Protein 8JYX (pdb70)

Secondary structure (DSSP, 8-state):
----TTEEEEE--TTS-HHHHHHHHHHHHHHH--EEEEE--TTHHHHHHHHHHTT-S-SEEEEEGGGHHHHHHTT-BPPP---HHHHTTB-HHHHHHTEETTEE-SEEEEEE--EEEEETTT-SS--SBSTTHHHHHHHHHHTT-EEE----SSHHHHHHHHTTTT-EEEEEETTEEEEEEEESSSHHHHHHHHHHHHHHHTTSS-TT--HHHHHHHHHTTSEEEEEE-GGGHHHHHHTT--EEEEPPPBBTTBPP-PEEEEEEEEEBTT-S-HHHHHHHIIIIISSHHHHHHHHHHS--SEESBHHHHHHHTT-HHHHHHHHHHHHSEEPP-STTHHHHHHHHHHHHHHHHTTSS-HHHHHHHHHHHHHT-------EEE-TT--PPPPPGGGTTSS--SSSSSTT-EES-GGGTT--TTTT-PPPPPTTS--EEEEEEEE-----SSHHHHHHH-TTGGG--EEEEEE----HHHHHHHHTSHHHHHHHHT---STTTT-EEEEEEEEEEEEE------HHHHS-EEEEEEEEEEEE-BTTB--EEEE--SB--STT-PBP--/----TTEEEEE--TTS-HHHHHHHHHHHHHHH--EEEEE--TTHHHHHHHHHHHT-S-SEEEEEGGGHHHHHHTT-BPPP---HHHHTTB-HHHHHHTEETTEE-SEEEEEE--EEEEETTT-SS--SBGGGHHHHHHHHHHTT-EEE----SSHHHHHHHHHHTT-EEEEEETTEEEEEEEESSSHHHHHHHHHHHHHHHTTSS-TT--HHHHHHHHHTTSEEEEEE-GGGHHHHHHTT--EEEEPPPBBTTBPP-PEEEEEEEEEBTT-S-HHHHHHHIIIIISSHHHHHHHHHHS--SEESBHHHHHHHTT-HHHHHHHHHHHHSEEPP--TTHHHHHHHHHHHHHHHHTTSS-HHHHHHHHHHHHH-------EE-TT--PPPPPHHHHTSS--SSSS-TT-EES-GGGTT--TTTT-PPPPPTT---EEEEEEEE-----SSHHHHHHH-TTGGGEEEEEEEE----HHHHHHHHTSHHHHHHHTT---GGGTT-EEEEEEEEEEEEEE----S-EEEEEEEEEEEE-BTTB--EEEE--SB-SSTT-PBP--

Sequence (1123 aa):
MKIEEGKLVIWINGDKGYNGLAEVGKKFEKDTGIKVTVEHPDKLEEKFPQVAATGDGPDIIFWAHDRFGGYAQSGLLAEITPAAAFQDKLYPFTWDAVRYNGKLIAYPIAVEALSLIYNKDLLPNPPKTWEEIPALDKELKAKGKSALMFNLQEPYFTWPLIAADGGYAFKYAAGKYDIKDVGVDNAGAKAGLTFLVDLIKNKHMNADTDYSIAEAAFNKGETAMTINGPWAWSNIDTSAVNYGVTVLPTFKGQPSKPFVGVLSAGINAASPNKELAKEFLENYLLTDEGLEAVNKDKPLGAVALKSYEEELAKDPRIAATMENAQKGEIMPNIPQMSAFWYAVRTAVINAASGRQTVDAALAAAQTNAARAAAMDKCWFTLDNAHYPPPSLDSMRSGHPISPASLGHLIPSLAHLDQIINAKAIEPFPATMDIHGPTIIEDFKWNVGLGGAFSRSVANYWEFDRLERYIMQPTRSYVQKCIERDEVKRWIAKNKSMMMMGRWEVYMITGIIVARGGKTWGTSQTGDFVWAVRLAKITKSGLHSDWKMETVFGKTSSFRGQKAIFMKIEEGKLVIWINGDKGYNGLAEVGKKFEKDTGIKVTVEHPDKLEEKFPQVAATGDGPDIIFWAHDRFGGYAQSGLLAEITPAAAFQDKLYPFTWDAVRYNGKLIAYPIAVEALSLIYNKDLLPNPPKTWEEIPALDKELKAKGKSALMFNLQEPYFTWPLIAADGGYAFKYAAGKYDIKDVGVDNAGAKAGLTFLVDLIKNKHMNADTDYSIAEAAFNKGETAMTINGPWAWSNIDTSAVNYGVTVLPTFKGQPSKPFVGVLSAGINAASPNKELAKEFLENYLLTDEGLEAVNKDKPLGAVALKSYEEELAKDPRIAATMENAQKGEIMPNIPQMSAFWYAVRTAVINAASGRQTVDAALAAAQTNAARAMDKCWFTLDNAHYPPPSLDSMRSGHPISPASLGHLIPSLAHLDQIINAKAIEPFPATMDIHGPTIIEDFKWNVGLGGAFSRSVANYWEFDRLERYIMQPTRSYVQKCIERDEVKRWIAKNKSMMMMGRWEVYMITGIIVARGGSQTGDFVWAVRLAKITKSGLHSDWKMETVFGKTSSFRGQKAIF

Radius of gyration: 38.54 Å; Cα contacts (8 Å, |Δi|>4): 2396; chains: 2; bounding box: 90×57×113 Å

Solvent-accessible surface area: 49174 Å² total; per-residue (Å²): 113,153,32,109,117,29,74,0,2,0,25,3,39,36,39,19,1,56,88,2,1,32,78,2,1,133,94,0,69,168,93,65,58,28,94,18,25,28,46,82,33,116,139,0,28,78,85,0,46,117,40,1,65,104,30,66,5,0,0,0,0,4,46,16,2,8,33,0,0,21,10,10,68,63,12,16,14,7,84,8,89,12,66,77,75,12,60,96,107,1,67,90,102,3,7,86,9,1,86,31,82,55,64,13,12,0,0,0,2,0,13,11,0,0,1,0,0,25,7,104,98,47,13,95,120,30,9,120,44,3,79,77,2,39,66,27,2,160,114,3,102,90,131,62,65,13,0,2,36,3,9,3,50,73,3,34,16,0,4,2,3,1,3,6,42,37,2,55,4,10,90,128,57,99,54,131,57,62,32,148,46,8,1,1,48,45,83,5,0,73,29,0,0,54,35,0,26,47,4,21,136,82,164,30,15,90,20,112,5,52,52,76,93,4,41,44,7,1,28,150,15,90,0,0,0,5,2,10,1,0,14,4,1,22,57,5,85,126,32,106,15,97,32,5,20,28,22,9,0,37,8,115,69,86,45,3,55,0,10,5,0,0,4,0,0,0,6,2,7,28,0,38,5,38,133,50,0,57,68,0,0,18,84,42,2,3,26,49,108,3,0,65,14,5,22,148,35,39,11,8,1,8,2,0,9,68,55,9,31,119,99,38,52,172,34,100,63,9,57,7,1,82,82,1,13,139,82,15,86,54,10,5,30,27,43,35,2,52,30,0,15,148,7,1,52,62,2,2,66,37,2,9,49,57,183,72,94,18,80,46,2,1,48,47,3,35,76,56,1,40,147,18,72,99,104,91,96,15,20,0,10,20,74,162,41,60,52,82,35,10,69,91,132,22,2,101,52,18,100,4,165,6,40,0,0,0,0,4,2,0,23,14,14,71,77,10,121,95,30,20,4,57,155,16,8,25,92,19,50,98,42,6,49,26,43,24,58,20,54,39,46,75,20,162,138,176,96,41,32,21,25,11,0,33,188,57,15,46,7,64,125,60,4,59,60,0,11,24,10,9,0,43,18,51,121,65,3,0,70,109,3,14,93,77,58,68,1,101,102,72,37,15,162,35,178,51,6,88,82,14,25,79,40,66,2,6,0,0,3,0,0,1,0,0,43,26,104,191,140,83,43,121,77,69,40,29,48,11,2,4,0,0,34,0,4,49,0,26,35,69,10,42,101,34,67,6,139,56,108,42,12,96,36,133,12,82,61,196,157,13,31,118,8,67,27,101,168,26,85,118,30,60,0,2,0,25,3,35,34,44,24,0,60,90,2,1,34,98,9,1,140,115,2,69,145,88,59,59,35,96,18,27,28,47,83,32,114,90,0,11,70,90,0,46,117,39,0,58,108,29,82,1,0,0,0,0,4,43,14,2,7,39,1,0,14,10,12,69,55,12,15,12,12,83,5,94,12,68,76,72,16,63,99,113,1,10,70,12,0,8,23,3,2,64,31,96,58,88,12,12,0,0,0,3,0,1,10,0,0,1,1,0,27,9,100,100,27,11,103,124,15,10,120,44,2,78,76,1,39,68,29,1,155,116,7,101,93,129,68,71,13,0,0,32,2,9,1,52,56,3,34,15,2,4,1,2,1,3,6,39,37,1,55,3,7,96,94,57,91,38,128,53,54,33,125,50,8,2,1,52,44,84,5,0,70,27,0,0,53,37,0,10,59,4,24,134,89,151,28,12,88,22,107,1,52,55,77,84,4,37,45,5,1,28,144,13,87,0,0,0,8,2,10,0,0,14,4,2,23,52,4,86,125,32,108,17,87,29,6,18,31,32,3,1,36,8,119,54,48,25,2,47,0,8,4,0,0,7,0,0,0,2,1,7,27,0,37,2,34,135,35,0,62,65,0,0,32,85,42,2,3,27,54,119,4,0,78,25,6,19,131,36,38,13,10,1,1,0,0,10,50,56,8,16,112,124,34,44,180,31,99,63,9,55,8,2,10,74,1,7,34,53,15,77,28,10,6,22,24,24,32,2,49,33,0,18,139,6,1,54,60,2,2,65,37,1,9,50,56,185,70,94,20,81,47,1,0,51,45,1,34,83,58,0,32,158,91,138,108,89,16,22,0,18,19,93,162,24,75,55,73,34,10,69,102,130,24,2,102,50,17,106,5,156,3,31,0,0,0,0,5,1,0,25,15,10,65,79,15,104,90,36,22,3,49,149,19,6,30,91,22,43,96,41,7,51,27,48,28,66,31,60,30,44,91,21,174,131,159,91,50,30,24,14,14,0,34,183,60,7,82,16,70,144,58,0,62,70,0,11,29,9,12,0,48,8,52,124,70,2,0,67,113,4,20,108,78,88,62,0,135,164,66,44,83,151,64,200,51,160,134,75,125,22,92,33,70,0,8,0,0,4,0,0,1,0,0,44,25,99,122,91,92,42,50,7,0,6,0,1,36,0,3,59,0,36,43,72,17,136,191,43,102,9,138,58,109,42,11,103,38,130,7,84,51,196,223,11,45,128,12,72,45

Foldseek 3Di:
DWFDPQEFEEEDAPLFLQVLLLVLQVVLCVVPVHHYHYDHDPPCLVVLVVCLQVLTDGQKYKDWLQSVLLCVVVPFFDFDDDDPVLVVQFDVVQQVSQAHLNTRRWAFWFKKWKWKKFFCVLPVDQAQAPVCQVVVQVVVVVVQAAAEAEALLFVLQLQLLLPQQPADQFDQDPNDTHLQDHRLQDPSNLVSLVSLLVCCVVVNYPNPGHHVNRLVCVLAPRYGIYMDMQQSVVVSVVGPTPMDTAFDHHYPNGGRARAMTTITMTGTSLRLCNVSVSCSVRVRCLDLSNQVSRCNSGNRAQTRRPVNNVVCVVPVNSVRRVVSNVSHYYRHNHSLVVQLRVLSSQLSSCCNVVVDPNNVSSVSSSVRSSPSDPPWFFKFFLAPDFFADWDPVCLQVLATDTLQGFQFKAQDSVGSVCGLCHSHRQGDPPSWDWDDFDWPDFDDVSDDCLVVQVVRAVPSVQFGTKGKIFTRDDPVSVVVVCPDPSNVVVLVPDDDPQCVQKGKMKGFGMWIKTHGVVVDDPSSSHIGTTITKIKMWIGPHDPGDIDIDTDTQWAPDVVITGRPD/DFQDPQEFEEEDAPLFQQVLLQVLQVVLCVVPVRHYHYDHDPPCLVVQLVCLQQPGHGQKYKDWLQSQQLCVVVPFFDFDDDDPVLVVQFDVVQQVSQAYPNTGRWAFWFKKWKWKKFFCVLPVPADQAPVCQVVSQVVVVVVVAAAEAEALLFCLQQQLLQPQQPADQFDQDPNHTQLLDHRLQDPSNLQSLVSVLVCVVVVNYPLPGHHVNRLVCVLVVRYGIYMDMQQSVLVSVVGPTPMDTAFDHHYPPGGRARAMTTITMTGGSLRLCNVVVCCSVRVRCLDLSSQVSRCNSGNRAQTRRPVNNVVCVPPVNSVRRVVSNVSHYYRHNHSLVVQLRVLVSQLSSCCNVVVDPNNVSSVSSSVRSSDAPWFFKFFDPPDFWADFDPVCLQVQATDTLQGFQFKAQFSVGSVCGLCHSHRQGDPPSWDKDDQDWPDFAPVVDDCLVVQVVRQVVSVQFGTKGKIFTRDDPVSVVVVCPDPSNVVVLVPDDDPQQVQKGKMKGFGMWIKGHGPVPNHIGTTITWIKIWIGNGNPGDIDIDTDTQWIPDDPTTGRPD

Nearest PDB structures (foldseek):
  8jyx-assembly1_A  TM=1.002E+00  e=0.000E+00  Escherichia coli
  5gpq-assembly1_A  TM=9.985E-01  e=1.263E-71  Escherichia coli O157:H7
  7wr3-assembly1_A  TM=9.984E-01  e=1.873E-71  Bolitoglossa
  5e24-assembly1_A  TM=9.987E-01  e=1.134E-70  Escherichia coli O157:H7
  3o3u-assembly1_N  TM=6.806E-01  e=3.680E-71  Escherichia coli

Organism: Neurospora crassa (strain ATCC 24698 / 74-OR23-1A / CBS 708.71 / DSM 1257 / FGSC 987) (NCBI:txid367110)

GO terms:
  GO:0005886 plasma membrane (C, IDA)
  GO:0022829 wide pore channel activity (F, IDA)
  GO:0005737 cytoplasm (C, EXP)
  GO:0046982 protein heterodimerization activity (F, IPI)

Structure (mmCIF, N/CA/C/O backbone):
data_8JYX
#
_entry.id   8JYX
#
_cell.length_a   81.144
_cell.length_b   91.911
_cell.length_c   105.868
_cell.angle_alpha   90.000
_cell.angle_beta   101.380
_cell.angle_gamma   90.000
#
_symmetry.space_group_name_H-M   'P 1 21 1'
#
loop_
_entity.id
_entity.type
_entity.pdbx_description
1 polymer 'Maltodextrin-binding protein,Gasdermin-like protein rcd-1-1'
2 branched alpha-D-glucopyranose-(1-4)-alpha-D-glucopyranose
3 water water
#
loop_
_atom_site.group_PDB
_atom_site.id
_atom_site.type_symbol
_atom_site.label_atom_id
_atom_site.label_alt_id
_atom_site.label_comp_id
_atom_site.label_asym_id
_atom_site.label_entity_id
_atom_site.label_seq_id
_atom_site.pdbx_PDB_ins_code
_atom_site.Cartn_x
_atom_site.Cartn_y
_atom_site.Cartn_z
_atom_site.occupancy
_atom_site.B_iso_or_equiv
_atom_site.auth_seq_id
_atom_site.auth_comp_id
_atom_site.auth_asym_id
_atom_site.auth_atom_id
_atom_site.pdbx_PDB_model_num
ATOM 1 N N . MET A 1 5 ? 15.06100 -7.85900 63.90500 1.000 89.19000 -373 MET A N 1
ATOM 2 C CA . MET A 1 5 ? 15.82500 -9.10200 63.92100 1.000 95.34000 -373 MET A CA 1
ATOM 3 C C . MET A 1 5 ? 17.32400 -8.83600 63.82400 1.000 99.92000 -373 MET A C 1
ATOM 4 O O . MET A 1 5 ? 17.77300 -8.06700 62.97300 1.000 92.12000 -373 MET A O 1
ATOM 9 N N . LYS A 1 6 ? 18.09200 -9.48100 64.69900 1.000 104.78000 -372 LYS A N 1
ATOM 10 C CA . LYS A 1 6 ? 19.53900 -9.32100 64.72500 1.000 101.19000 -372 LYS A CA 1
ATOM 11 C C . LYS A 1 6 ? 20.20700 -10.32300 63.79400 1.000 97.24000 -372 LYS A C 1
ATOM 12 O O . LYS A 1 6 ? 19.85300 -11.50500 63.77600 1.000 93.02000 -372 LYS A O 1
ATOM 18 N N . ILE A 1 7 ? 21.18100 -9.83600 63.02300 1.000 98.55000 -371 ILE A N 1
ATOM 19 C CA . ILE A 1 7 ? 21.94400 -10.70600 62.13900 1.000 89.07000 -371 ILE A CA 1
ATOM 20 C C . ILE A 1 7 ? 22.85000 -11.60700 62.96900 1.000 88.97000 -371 ILE A C 1
ATOM 21 O O . ILE A 1 7 ? 23.50300 -11.16100 63.92300 1.000 92.60000 -371 ILE A O 1
ATOM 26 N N . GLU A 1 8 ? 22.87400 -12.89200 62.62300 1.000 86.68000 -370 GLU A N 1
ATOM 27 C CA . GLU A 1 8 ? 23.62700 -13.88000 63.38000 1.000 80.17000 -370 GLU A CA 1
ATOM 28 C C . GLU A 1 8 ? 23.93400 -15.05400 62.46400 1.000 68.08000 -370 GLU A C 1
ATOM 29 O O . GLU A 1 8 ? 23.18900 -15.32800 61.51900 1.000 69.08000 -370 GLU A O 1
ATOM 35 N N . GLU A 1 9 ? 25.04200 -15.73800 62.74600 1.000 67.29000 -369 GLU A N 1
ATOM 36 C CA . GLU A 1 9 ? 25.39600 -16.92200 61.97800 1.000 68.06000 -369 GLU A CA 1
ATOM 37 C C . GLU A 1 9 ? 24.36500 -18.02000 62.20800 1.000 64.14000 -369 GLU A C 1
ATOM 38 O O . GLU A 1 9 ? 23.97800 -18.29600 63.34800 1.000 65.58000 -369 GLU A O 1
ATOM 44 N N . GLY A 1 10 ? 23.91400 -18.63900 61.11900 1.000 60.73000 -368 GLY A N 1
ATOM 45 C CA . GLY A 1 10 ? 22.89200 -19.66100 61.17900 1.000 54.44000 -368 GLY A CA 1
ATOM 46 C C . GLY A 1 10 ? 21.51000 -19.21000 60.75800 1.000 59.22000 -368 GLY A C 1
ATOM 47 O O . GLY A 1 10 ? 20.59100 -20.03600 60.73500 1.000 62.17000 -368 GLY A O 1
ATOM 48 N N . LYS A 1 11 ? 21.33200 -17.93100 60.43100 1.000 60.68000 -367 LYS A N 1
ATOM 49 C CA . LYS A 1 11 ? 20.04300 -17.40900 60.00200 1.000 53.64000 -367 LYS A CA 1
ATOM 50 C C . LYS A 1 11 ? 20.25700 -16.40000 58.88500 1.000 49.26000 -367 LYS A C 1
ATOM 51 O O . LYS A 1 11 ? 21.35800 -15.87600 58.69500 1.000 53.23000 -367 LYS A O 1
ATOM 57 N N . LEU A 1 12 ? 19.18500 -16.13200 58.14500 1.000 41.76000 -366 LEU A N 1
ATOM 58 C CA . LEU A 1 12 ? 19.19600 -15.16100 57.06000 1.000 53.41000 -366 LEU A CA 1
ATOM 59 C C . LEU A 1 12 ? 18.16200 -14.08000 57.33300 1.000 49.29000 -366 LEU A C 1
ATOM 60 O O . LEU A 1 12 ? 17.00100 -14.38500 57.62800 1.000 45.50000 -366 LEU A O 1
ATOM 65 N N . VAL A 1 13 ? 18.58900 -12.82400 57.23700 1.000 47.32000 -365 VAL A N 1
ATOM 66 C CA . VAL A 1 13 ? 17.71100 -11.66500 57.35800 1.000 42.76000 -365 VAL A CA 1
ATOM 67 C C . VAL A 1 13 ? 17.67300 -10.96500 56.00700 1.000 45.91000 -365 VAL A C 1
ATOM 68 O O . VAL A 1 13 ? 18.72300 -10.63000 55.44400 1.000 42.59000 -365 VAL A O 1
ATOM 72 N N . ILE A 1 14 ? 16.46900 -10.74500 55.48800 1.000 43.91000 -364 ILE A N 1
ATOM 73 C CA . ILE A 1 14 ? 16.27300 -10.19200 54.15400 1.000 40.30000 -364 ILE A CA 1
ATOM 74 C C . ILE A 1 14 ? 15.48400 -8.89500 54.26400 1.000 44.64000 -364 ILE A C 1
ATOM 75 O O . ILE A 1 14 ? 14.50400 -8.81400 55.01400 1.000 41.29000 -364 ILE A O 1
ATOM 80 N N . TRP A 1 15 ? 15.91900 -7.87900 53.52200 1.000 42.46000 -363 TRP A N 1
ATOM 81 C CA . TRP A 1 15 ? 15.21600 -6.60700 53.41800 1.000 42.50000 -363 TRP A CA 1
ATOM 82 C C . TRP A 1 15 ? 14.72200 -6.41800 51.99200 1.000 43.96000 -363 TRP A C 1
ATOM 83 O O . TRP A 1 15 ? 15.48600 -6.59000 51.03600 1.000 41.65000 -363 TRP A O 1
ATOM 94 N N . ILE A 1 16 ? 13.44800 -6.05900 51.85500 1.000 44.11000 -362 ILE A N 1
ATOM 95 C CA . ILE A 1 16 ? 12.82600 -5.84600 50.55200 1.000 46.98000 -362 ILE A CA 1
ATOM 96 C C . ILE A 1 16 ? 11.71200 -4.82600 50.73500 1.000 45.42000 -362 ILE A C 1
ATOM 97 O O . ILE A 1 16 ? 11.05800 -4.79000 51.78000 1.000 42.34000 -362 ILE A O 1
ATOM 102 N N . ASN A 1 17 ? 11.51000 -3.98300 49.72500 1.000 44.74000 -361 ASN A N 1
ATOM 103 C CA . ASN A 1 17 ? 10.60000 -2.85500 49.87200 1.000 49.24000 -361 ASN A CA 1
ATOM 104 C C . ASN A 1 17 ? 9.15900 -3.32800 50.03900 1.000 45.58000 -361 ASN A C 1
ATOM 105 O O . ASN A 1 17 ? 8.74200 -4.34200 49.47600 1.000 44.14000 -361 ASN A O 1
ATOM 110 N N . GLY A 1 18 ? 8.39300 -2.56200 50.81800 1.000 42.52000 -360 GLY A N 1
ATOM 111 C CA . GLY A 1 18 ? 7.05400 -2.95800 51.22100 1.000 37.36000 -360 GLY A CA 1
ATOM 112 C C . GLY A 1 18 ? 6.04900 -3.06900 50.09200 1.000 43.23000 -360 GLY A C 1
ATOM 113 O O . GLY A 1 18 ? 4.92700 -3.52700 50.33400 1.000 50.16000 -360 GLY A O 1
ATOM 114 N N . ASP A 1 19 ? 6.40700 -2.65800 48.87700 1.000 49.73000 -359 ASP A N 1
ATOM 115 C CA . ASP A 1 19 ? 5.51800 -2.79300 47.73200 1.000 50.22000 -359 ASP A CA 1
ATOM 116 C C . ASP A 1 19 ? 5.80600 -4.04000 46.90600 1.000 47.30000 -359 ASP A C 1
ATOM 117 O O . ASP A 1 19 ? 5.09600 -4.29700 45.92900 1.000 46.37000 -359 ASP A O 1
ATOM 122 N N . LYS A 1 20 ? 6.81900 -4.81700 47.27600 1.000 45.76000 -358 LYS A N 1
ATOM 123 C CA . LYS A 1 20 ? 7.13200 -6.06200 46.59400 1.000 50.21000 -358 LYS A CA 1
ATOM 124 C C . LYS A 1 20 ? 6.44800 -7.23600 47.29000 1.000 45.81000 -358 LYS A C 1
ATOM 125 O O . LYS A 1 20 ? 5.86700 -7.10600 48.36900 1.000 48.08000 -358 LYS A O 1
ATOM 131 N N . GLY A 1 21 ? 6.53100 -8.40200 46.65700 1.000 50.46000 -357 GLY A N 1
ATOM 132 C CA . GLY A 1 21 ? 5.92700 -9.59900 47.20800 1.000 49.92000 -357 GLY A CA 1
ATOM 133 C C . GLY A 1 21 ? 6.73300 -10.22400 48.32700 1.000 50.26000 -357 GLY A C 1
ATOM 134 O O . GLY A 1 21 ? 7.30800 -11.30200 48.15300 1.000 48.43000 -357 GLY A O 1
ATOM 135 N N . TYR A 1 22 ? 6.77700 -9.56500 49.48900 1.000 45.40000 -356 TYR A N 1
ATOM 136 C CA . TYR A 1 22 ? 7.57800 -10.08300 50.59100 1.000 43.93000 -356 TYR A CA 1
ATOM 137 C C . TYR A 1 22 ? 6.95600 -11.31400 51.24000 1.000 45.01000 -356 TYR A C 1
ATOM 138 O O . TYR A 1 22 ? 7.68000 -12.10200 51.85500 1.000 42.88000 -356 TYR A O 1
ATOM 147 N N . ASN A 1 23 ? 5.63900 -11.50100 51.11900 1.000 45.78000 -355 ASN A N 1
ATOM 148 C CA . ASN A 1 23 ? 5.02600 -12.72200 51.63300 1.000 51.80000 -355 ASN A CA 1
ATOM 149 C C . ASN A 1 23 ? 5.41200 -13.92900 50.78700 1.000 48.93000 -355 ASN A C 1
ATOM 150 O O . ASN A 1 23 ? 5.74400 -14.99200 51.32600 1.000 55.33000 -355 ASN A O 1
ATOM 155 N N . GLY A 1 24 ? 5.37300 -13.78700 49.46000 1.000 50.64000 -354 GLY A N 1
ATOM 156 C CA . GLY A 1 24 ? 5.82600 -14.86800 48.60000 1.000 50.19000 -354 GLY A CA 1
ATOM 157 C C . GLY A 1 24 ? 7.30100 -15.16700 48.78200 1.000 48.85000 -354 GLY A C 1
ATOM 158 O O . GLY A 1 24 ? 7.72100 -16.32600 48.73200 1.000 53.17000 -354 GLY A O 1
ATOM 159 N N . LEU A 1 25 ? 8.10800 -14.12500 48.99500 1.000 46.43000 -353 LEU A N 1
ATOM 160 C CA . LEU A 1 25 ? 9.51400 -14.33500 49.32200 1.000 47.54000 -353 LEU A CA 1
ATOM 161 C C . LEU A 1 25 ? 9.66000 -15.07100 50.64800 1.000 47.79000 -353 LEU A C 1
ATOM 162 O O . LEU A 1 25 ? 10.54500 -15.92100 50.80100 1.000 44.24000 -353 LEU A O 1
ATOM 167 N N . ALA A 1 26 ? 8.79200 -14.76100 51.61700 1.000 43.80000 -352 ALA A N 1
ATOM 168 C CA . ALA A 1 26 ? 8.83300 -15.45400 52.90000 1.000 44.89000 -352 ALA A CA 1
ATOM 169 C C . ALA A 1 26 ? 8.46300 -16.92300 52.75700 1.000 47.08000 -352 ALA A C 1
ATOM 170 O O . ALA A 1 26 ? 8.97700 -17.76500 53.50300 1.000 43.58000 -352 ALA A O 1
ATOM 172 N N . GLU A 1 27 ? 7.57400 -17.25100 51.81500 1.000 46.94000 -351 GLU A N 1
ATOM 173 C CA . GLU A 1 27 ? 7.26300 -18.65300 51.55500 1.000 49.96000 -351 GLU A CA 1
ATOM 174 C C . GLU A 1 27 ? 8.47600 -19.38800 51.00000 1.000 51.20000 -351 GLU A C 1
ATOM 175 O O . GLU A 1 27 ? 8.73700 -20.53800 51.37500 1.000 55.46000 -351 GLU A O 1
ATOM 181 N N . VAL A 1 28 ? 9.22400 -18.74200 50.10300 1.000 47.45000 -350 VAL A N 1
ATOM 182 C CA . VAL A 1 28 ? 10.47700 -19.31800 49.62500 1.000 42.92000 -350 VAL A CA 1
ATOM 183 C C . VAL A 1 28 ? 11.44800 -19.49800 50.78500 1.000 45.62000 -350 VAL A C 1
ATOM 184 O O . VAL A 1 28 ? 12.18800 -20.48800 50.84900 1.000 50.61000 -350 VAL A O 1
ATOM 188 N N . GLY A 1 29 ? 11.45300 -18.55000 51.72500 1.000 41.67000 -349 GLY A N 1
ATOM 189 C CA . GLY A 1 29 ? 12.27700 -18.69900 52.91000 1.000 44.77000 -349 GLY A CA 1
ATOM 190 C C . GLY A 1 29 ? 11.83400 -19.83800 53.80600 1.000 46.57000 -349 GLY A C 1
ATOM 191 O O . GLY A 1 29 ? 12.66400 -20.46900 54.46700 1.000 43.51000 -349 GLY A O 1
ATOM 192 N N . LYS A 1 30 ? 10.52900 -20.11700 53.84500 1.000 41.14000 -348 LYS A N 1
ATOM 193 C CA . LYS A 1 30 ? 10.04000 -21.24500 54.63100 1.000 44.41000 -348 LYS A CA 1
ATOM 194 C C . LYS A 1 30 ? 10.49600 -22.57000 54.03400 1.000 46.94000 -348 LYS A C 1
ATOM 195 O O . LYS A 1 30 ? 10.89400 -23.48200 54.76700 1.000 51.52000 -348 LYS A O 1
ATOM 201 N N . LYS A 1 31 ? 10.44800 -22.69400 52.70500 1.000 45.60000 -347 LYS A N 1
ATOM 202 C CA . LYS A 1 31 ? 10.92600 -23.91100 52.05700 1.000 48.37000 -347 LYS A CA 1
ATOM 203 C C . LYS A 1 31 ? 12.42400 -24.08900 52.26500 1.000 49.71000 -347 LYS A C 1
ATOM 204 O O . LYS A 1 31 ? 12.90100 -25.21100 52.47200 1.000 56.06000 -347 LYS A O 1
ATOM 210 N N . PHE A 1 32 ? 13.18000 -22.99100 52.21000 1.000 47.30000 -346 PHE A N 1
ATOM 211 C CA . PHE A 1 32 ? 14.60500 -23.05300 52.51900 1.000 46.49000 -346 PHE A CA 1
ATOM 212 C C . PHE A 1 32 ? 14.83000 -23.51400 53.95400 1.000 51.35000 -346 PHE A C 1
ATOM 213 O O . PHE A 1 32 ? 15.76900 -24.26900 54.23400 1.000 44.18000 -346 PHE A O 1
ATOM 221 N N . GLU A 1 33 ? 13.96800 -23.07700 54.87600 1.000 45.93000 -345 GLU A N 1
ATOM 222 C CA . GLU A 1 33 ? 14.08800 -23.51000 56.26400 1.000 48.41000 -345 GLU A CA 1
ATOM 223 C C . GLU A 1 33 ? 13.72800 -24.98300 56.41700 1.000 53.43000 -345 GLU A C 1
ATOM 224 O O . GLU A 1 33 ? 14.35300 -25.70100 57.20500 1.000 49.43000 -345 GLU A O 1
ATOM 230 N N . LYS A 1 34 ? 12.72400 -25.45300 55.67200 1.000 51.20000 -344 LYS A N 1
ATOM 231 C CA . LYS A 1 34 ? 12.32400 -26.85200 55.78200 1.000 50.52000 -344 LYS A CA 1
ATOM 232 C C . LYS A 1 34 ? 13.44400 -27.78200 55.33500 1.000 49.61000 -344 LYS A C 1
ATOM 233 O O . LYS A 1 34 ? 13.69500 -28.81300 55.96900 1.000 50.90000 -344 LYS A O 1
ATOM 239 N N . ASP A 1 35 ? 14.14200 -27.42600 54.25500 1.000 49.40000 -343 ASP A N 1
ATOM 240 C CA . ASP A 1 35 ? 15.19500 -28.29100 53.73500 1.000 47.25000 -343 ASP A CA 1
ATOM 241 C C . ASP A 1 35 ? 16.46200 -28.22200 54.58000 1.000 47.97000 -343 ASP A C 1
ATOM 242 O O . ASP A 1 35 ? 17.13800 -29.23900 54.77000 1.000 58.73000 -343 ASP A O 1
ATOM 247 N N . THR A 1 36 ? 16.80200 -27.03800 55.09500 1.000 51.01000 -342 THR A N 1
ATOM 248 C CA . THR A 1 36 ? 18.09200 -26.82300 55.73700 1.000 50.26000 -342 THR A CA 1
ATOM 249 C C . THR A 1 36 ? 18.01600 -26.52000 57.22600 1.000 48.88000 -342 THR A C 1
ATOM 250 O O . THR A 1 36 ? 19.02600 -26.67900 57.91800 1.000 49.93000 -342 THR A O 1
ATOM 254 N N . GLY A 1 37 ? 16.86500 -26.08800 57.73500 1.000 44.46000 -341 GLY A N 1
ATOM 255 C CA . GLY A 1 37 ? 16.77600 -25.64300 59.11000 1.000 46.18000 -341 GLY A CA 1
ATOM 256 C C . GLY A 1 37 ? 17.18500 -24.20500 59.34000 1.000 52.18000 -341 GLY A C 1
ATOM 257 O O . GLY A 1 37 ? 17.10000 -23.72900 60.48000 1.000 50.73000 -341 GLY A O 1
ATOM 258 N N . ILE A 1 38 ? 17.62500 -23.49900 58.30300 1.000 47.91000 -340 ILE A N 1
ATOM 259 C CA . ILE A 1 38 ? 18.05100 -22.11100 58.43600 1.000 46.97000 -340 ILE A CA 1
ATOM 260 C C . ILE A 1 38 ? 16.82100 -21.21400 58.38300 1.000 42.86000 -340 ILE A C 1
ATOM 261 O O . ILE A 1 38 ? 16.12200 -21.16100 57.36500 1.000 48.62000 -340 ILE A O 1
ATOM 266 N N . LYS A 1 39 ? 16.55500 -20.50700 59.47700 1.000 42.75000 -339 LYS A N 1
ATOM 267 C CA . LYS A 1 39 ? 15.41500 -19.60300 59.52300 1.000 49.78000 -339 LYS A CA 1
ATOM 268 C C . LYS A 1 39 ? 15.66000 -18.39600 58.62500 1.000 42.49000 -339 LYS A C 1
ATOM 269 O O . LYS A 1 39 ? 16.75100 -17.82000 58.61400 1.000 48.63000 -339 LYS A O 1
ATOM 275 N N . VAL A 1 40 ? 14.63700 -18.01800 57.86300 1.000 40.14000 -338 VAL A N 1
ATOM 276 C CA . VAL A 1 40 ? 14.71000 -16.89000 56.94000 1.000 50.86000 -338 VAL A CA 1
ATOM 277 C C . VAL A 1 40 ? 13.68100 -15.85600 57.37500 1.000 49.65000 -338 VAL A C 1
ATOM 278 O O . VAL A 1 40 ? 12.47300 -16.11900 57.33300 1.000 50.82000 -338 VAL A O 1
ATOM 282 N N . THR A 1 41 ? 14.15700 -14.68300 57.78300 1.000 49.27000 -337 THR A N 1
ATOM 283 C CA . THR A 1 41 ? 13.30300 -13.60100 58.25900 1.000 47.16000 -337 THR A CA 1
ATOM 284 C C . THR A 1 41 ? 13.26000 -12.49700 57.20900 1.000 49.06000 -337 THR A C 1
ATOM 285 O O . THR A 1 41 ? 14.28500 -11.86800 56.92200 1.000 47.75000 -337 THR A O 1
ATOM 289 N N . VAL A 1 42 ? 12.07700 -12.26100 56.64600 1.000 43.36000 -336 VAL A N 1
ATOM 290 C CA . VAL A 1 42 ? 11.86900 -11.22400 55.64200 1.000 46.36000 -336 VAL A CA 1
ATOM 291 C C . VAL A 1 42 ? 11.26500 -10.00300 56.32000 1.000 52.51000 -336 VAL A C 1
ATOM 292 O O . VAL A 1 42 ? 10.30400 -10.12100 57.09200 1.000 51.24000 -336 VAL A O 1
ATOM 296 N N . GLU A 1 43 ? 11.82600 -8.82800 56.03700 1.000 40.01000 -335 GLU A N 1
ATOM 297 C CA . GLU A 1 43 ? 11.36000 -7.57900 56.62000 1.000 49.70000 -335 GLU A CA 1
ATOM 298 C C . GLU A 1 43 ? 11.26700 -6.51900 55.53300 1.000 47.93000 -335 GLU A C 1
ATOM 299 O O . GLU A 1 43 ? 12.00500 -6.55600 54.54500 1.000 47.08000 -335 GLU A O 1
ATOM 305 N N . HIS A 1 44 ? 10.34900 -5.57200 55.72200 1.000 43.89000 -334 HIS A N 1
ATOM 306 C CA . HIS A 1 44 ? 10.13700 -4.47100 54.78100 1.000 47.46000 -334 HIS A CA 1
ATOM 307 C C . HIS A 1 44 ? 10.13400 -3.14600 55.53400 1.000 41.59000 -334 HIS A C 1
ATOM 308 O O . HIS A 1 44 ? 9.09900 -2.47900 55.64700 1.000 43.99000 -334 HIS A O 1
ATOM 315 N N . PRO A 1 45 ? 11.28700 -2.72400 56.04900 1.000 45.81000 -333 PRO A N 1
ATOM 316 C CA . PRO A 1 45 ? 11.32700 -1.47900 56.81900 1.000 48.34000 -333 PRO A CA 1
ATOM 317 C C . PRO A 1 45 ? 11.21700 -0.26300 55.91500 1.000 50.36000 -333 PRO A C 1
ATOM 318 O O . PRO A 1 45 ? 11.58600 -0.29700 54.73800 1.000 52.95000 -333 PRO A O 1
ATOM 322 N N . ASP A 1 46 ? 10.68700 0.81900 56.48100 1.000 58.48000 -332 ASP A N 1
ATOM 323 C CA . ASP A 1 46 ? 10.60600 2.07500 55.74900 1.000 49.03000 -332 ASP A CA 1
ATOM 324 C C . ASP A 1 46 ? 12.00200 2.59500 55.43900 1.000 51.86000 -332 ASP A C 1
ATOM 325 O O . ASP A 1 46 ? 12.91400 2.50000 56.26500 1.000 55.45000 -332 ASP A O 1
ATOM 330 N N . LYS A 1 47 ? 12.16500 3.14400 54.23400 1.000 48.07000 -331 LYS A N 1
ATOM 331 C CA . LYS A 1 47 ? 13.41700 3.77600 53.81300 1.000 49.74000 -331 LYS A CA 1
ATOM 332 C C . LYS A 1 47 ? 14.60600 2.82800 53.95800 1.000 50.36000 -331 LYS A C 1
ATOM 333 O O . LYS A 1 47 ? 15.66700 3.20900 54.45600 1.000 50.52000 -331 LYS A O 1
ATOM 339 N N . LEU A 1 48 ? 14.43300 1.57800 53.52000 1.000 47.74000 -330 LEU A N 1
ATOM 340 C CA . LEU A 1 48 ? 15.50600 0.60300 53.68500 1.000 47.06000 -330 LEU A CA 1
ATOM 341 C C . LEU A 1 48 ? 16.72400 0.95600 52.84100 1.000 48.48000 -330 LEU A C 1
ATOM 342 O O . LEU A 1 48 ? 17.85400 0.63900 53.22900 1.000 48.18000 -330 LEU A O 1
ATOM 347 N N . GLU A 1 49 ? 16.51900 1.60800 51.69200 1.000 42.84000 -329 GLU A N 1
ATOM 348 C CA . GLU A 1 49 ? 17.64500 2.00200 50.85400 1.000 46.31000 -329 GLU A CA 1
ATOM 349 C C . GLU A 1 49 ? 18.50300 3.07600 51.51200 1.000 56.12000 -329 GLU A C 1
ATOM 350 O O . GLU A 1 49 ? 19.67700 3.22000 51.15200 1.000 52.69000 -329 GLU A O 1
ATOM 356 N N . GLU A 1 50 ? 17.94800 3.83100 52.46100 1.000 53.70000 -328 GLU A N 1
ATOM 357 C CA . GLU A 1 50 ? 18.72900 4.78800 53.23300 1.000 55.88000 -328 GLU A CA 1
ATOM 358 C C . GLU A 1 50 ? 19.26400 4.19100 54.52600 1.000 54.87000 -328 GLU A C 1
ATOM 359 O O . GLU A 1 50 ? 20.36700 4.54700 54.95700 1.000 54.73000 -328 GLU A O 1
ATOM 365 N N . LYS A 1 51 ? 18.50700 3.28700 55.15300 1.000 54.33000 -327 LYS A N 1
ATOM 366 C CA . LYS A 1 51 ? 18.96000 2.67500 56.39700 1.000 53.11000 -327 LYS A CA 1
ATOM 367 C C . LYS A 1 51 ? 20.12100 1.71800 56.16800 1.000 57.32000 -327 LYS A C 1
ATOM 368 O O . LYS A 1 51 ? 20.99300 1.59300 57.03500 1.000 58.56000 -327 LYS A O 1
ATOM 374 N N . PHE A 1 52 ? 20.14700 1.03800 55.02000 1.000 51.71000 -326 PHE A N 1
ATOM 375 C CA . PHE A 1 52 ? 21.13100 -0.02400 54.80600 1.000 55.40000 -326 PHE A CA 1
ATOM 376 C C . PHE A 1 52 ? 22.57300 0.44900 54.94000 1.000 53.10000 -326 PHE A C 1
ATOM 377 O O . PHE A 1 52 ? 23.33700 -0.19800 55.67700 1.000 56.98000 -326 PHE A O 1
ATOM 385 N N . PRO A 1 53 ? 23.02000 1.52500 54.28000 1.000 54.79000 -325 PRO A N 1
ATOM 386 C CA . PRO A 1 53 ? 24.43200 1.91800 54.43500 1.000 59.57000 -325 PRO A CA 1
ATOM 387 C C . PRO A 1 53 ? 24.81900 2.24300 55.86700 1.000 67.58000 -325 PRO A C 1
ATOM 388 O O . PRO A 1 53 ? 25.97100 2.01200 56.25600 1.000 73.43000 -325 PRO A O 1
ATOM 392 N N . GLN A 1 54 ? 23.88800 2.76200 56.66900 1.000 60.90000 -324 GLN A N 1
ATOM 393 C CA . GLN A 1 54 ? 24.19900 3.06000 58.06300 1.000 62.36000 -324 GLN A CA 1
ATOM 394 C C . GLN A 1 54 ? 24.34800 1.78000 58.87600 1.000 70.08000 -324 GLN A C 1
ATOM 395 O O . GLN A 1 54 ? 25.35100 1.58800 59.57300 1.000 79.65000 -324 GLN A O 1
ATOM 401 N N . VAL A 1 55 ? 23.35800 0.88700 58.79400 1.000 67.67000 -323 VAL A N 1
ATOM 402 C CA . VAL A 1 55 ? 23.38600 -0.32500 59.60600 1.000 64.11000 -323 VAL A CA 1
ATOM 403 C C . VAL A 1 55 ? 24.41900 -1.31700 59.08300 1.000 66.29000 -323 VAL A C 1
ATOM 404 O O . VAL A 1 55 ? 24.95000 -2.13000 59.85000 1.000 74.02000 -323 VAL A O 1
ATOM 408 N N . ALA A 1 56 ? 24.72400 -1.27800 57.78200 1.000 61.93000 -322 ALA A N 1
ATOM 409 C CA . ALA A 1 56 ? 25.76000 -2.16100 57.25600 1.000 62.75000 -322 ALA A CA 1
ATOM 410 C C . ALA A 1 56 ? 27.14800 -1.70700 57.68500 1.000 69.56000 -322 ALA A C 1
ATOM 411 O O . ALA A 1 56 ? 28.04700 -2.54000 57.84800 1.000 73.26000 -322 ALA A O 1
ATOM 413 N N . ALA A 1 57 ? 27.34400 -0.39900 57.86900 1.000 70.91000 -321 ALA A N 1
ATOM 414 C CA . ALA A 1 57 ? 28.60700 0.08500 58.41500 1.000 75.55000 -321 ALA A CA 1
ATOM 415 C C . ALA A 1 57 ? 28.80000 -0.39200 59.85000 1.000 76.97000 -321 ALA A C 1
ATOM 416 O O . ALA A 1 57 ? 29.89400 -0.82900 60.22400 1.000 77.03000 -321 ALA A O 1
ATOM 418 N N . THR A 1 58 ? 27.74400 -0.32800 60.66400 1.000 75.39000 -320 THR A N 1
ATOM 419 C CA . THR A 1 58 ? 27.79400 -0.83400 62.03000 1.000 77.67000 -320 THR A CA 1
ATOM 420 C C . THR A 1 58 ? 27.75600 -2.35400 62.09800 1.000 82.42000 -320 THR A C 1
ATOM 421 O O . THR A 1 58 ? 27.79800 -2.90600 63.20400 1.000 81.96000 -320 THR A O 1
ATOM 425 N N . GLY A 1 59 ? 27.67500 -3.03800 60.95900 1.000 77.73000 -319 GLY A N 1
ATOM 426 C CA . GLY A 1 59 ? 27.62900 -4.48700 60.95400 1.000 71.55000 -319 GLY A CA 1
ATOM 427 C C . GLY A 1 59 ? 26.35700 -5.07100 61.52100 1.000 75.47000 -319 GLY A C 1
ATOM 428 O O . GLY A 1 59 ? 26.37000 -6.20300 62.01400 1.000 85.60000 -319 GLY A O 1
ATOM 429 N N . ASP A 1 60 ? 25.25400 -4.33000 61.46600 1.000 76.00000 -318 ASP A N 1
ATOM 430 C CA . ASP A 1 60 ? 23.98200 -4.75800 62.03800 1.000 78.36000 -318 ASP A CA 1
ATOM 431 C C . ASP A 1 60 ? 22.85100 -4.52200 61.04500 1.000 71.95000 -318 ASP A C 1
ATOM 432 O O . ASP A 1 60 ? 21.83700 -3.89100 61.34900 1.000 82.68000 -318 ASP A O 1
ATOM 437 N N . GLY A 1 61 ? 23.02100 -5.03200 59.82900 1.000 56.70000 -317 GLY A N 1
ATOM 438 C CA . GLY A 1 61 ? 22.00400 -4.92300 58.81200 1.000 55.77000 -317 GLY A CA 1
ATOM 439 C C . GLY A 1 61 ? 21.50800 -6.28100 58.35900 1.000 54.59000 -317 GLY A C 1
ATOM 440 O O . GLY A 1 61 ? 21.70700 -7.29700 59.03200 1.000 62.52000 -317 GLY A O 1
ATOM 441 N N . PRO A 1 62 ? 20.84900 -6.32500 57.20600 1.000 55.64000 -316 PRO A N 1
ATOM 442 C CA . PRO A 1 62 ? 20.35000 -7.59900 56.68600 1.000 38.09000 -316 PRO A CA 1
ATOM 443 C C . PRO A 1 62 ? 21.44400 -8.38200 55.97600 1.000 49.97000 -316 PRO A C 1
ATOM 444 O O . PRO A 1 62 ? 22.44200 -7.83200 55.50900 1.000 45.69000 -316 PRO A O 1
ATOM 448 N N . ASP A 1 63 ? 21.23200 -9.69800 55.90600 1.000 45.86000 -315 ASP A N 1
ATOM 449 C CA . ASP A 1 63 ? 22.12000 -10.54800 55.12100 1.000 44.08000 -315 ASP A CA 1
ATOM 450 C C . ASP A 1 63 ? 21.94600 -10.29000 53.63000 1.000 45.49000 -315 ASP A C 1
ATOM 451 O O . ASP A 1 63 ? 22.92700 -10.26600 52.87700 1.000 44.27000 -315 ASP A O 1
ATOM 456 N N . ILE A 1 64 ? 20.70400 -10.10200 53.18800 1.000 39.90000 -314 ILE A N 1
ATOM 457 C CA . ILE A 1 64 ? 20.37500 -9.86300 51.78900 1.000 44.45000 -314 ILE A CA 1
ATOM 458 C C . ILE A 1 64 ? 19.47700 -8.63700 51.71900 1.000 41.75000 -314 ILE A C 1
ATOM 459 O O . ILE A 1 64 ? 18.53600 -8.50800 52.51000 1.000 42.56000 -314 ILE A O 1
ATOM 464 N N . ILE A 1 65 ? 19.76400 -7.73700 50.78100 1.000 44.39000 -313 ILE A N 1
ATOM 465 C CA . ILE A 1 65 ? 18.96300 -6.53500 50.57800 1.000 36.81000 -313 ILE A CA 1
ATOM 466 C C . ILE A 1 65 ? 18.46800 -6.51500 49.13900 1.000 40.30000 -313 ILE A C 1
ATOM 467 O O . ILE A 1 65 ? 19.26000 -6.65100 48.19800 1.000 41.94000 -313 ILE A O 1
ATOM 472 N N . PHE A 1 66 ? 17.15800 -6.35500 48.97400 1.000 40.85000 -312 PHE A N 1
ATOM 473 C CA . PHE A 1 66 ? 16.53000 -6.24100 47.66600 1.000 38.56000 -312 PHE A CA 1
ATOM 474 C C . PHE A 1 66 ? 16.25700 -4.77500 47.36000 1.000 45.03000 -312 PHE A C 1
ATOM 475 O O . PHE A 1 66 ? 15.75300 -4.04000 48.21700 1.000 43.48000 -312 PHE A O 1
ATOM 483 N N . TRP A 1 67 ? 16.58400 -4.35800 46.14100 1.000 45.98000 -311 TRP A N 1
ATOM 484 C CA . TRP A 1 67 ? 16.29000 -3.01100 45.67000 1.000 40.40000 -311 TRP A CA 1
ATOM 485 C C . TRP A 1 67 ? 16.60500 -2.95800 44.18400 1.000 41.07000 -311 TRP A C 1
ATOM 486 O O . TRP A 1 67 ? 17.24500 -3.85700 43.63300 1.000 36.35000 -311 TRP A O 1
ATOM 497 N N . ALA A 1 68 ? 16.13800 -1.89200 43.53700 1.000 43.30000 -310 ALA A N 1
ATOM 498 C CA . ALA A 1 68 ? 16.55800 -1.62000 42.17200 1.000 40.24000 -310 ALA A CA 1
ATOM 499 C C . ALA A 1 68 ? 18.06800 -1.41100 42.13100 1.000 40.24000 -310 ALA A C 1
ATOM 500 O O . ALA A 1 68 ? 18.68500 -0.97800 43.10800 1.000 35.30000 -310 ALA A O 1
ATOM 502 N N . HIS A 1 69 ? 18.66300 -1.72800 40.97900 1.000 38.32000 -309 HIS A N 1
ATOM 503 C CA . HIS A 1 69 ? 20.11700 -1.79400 40.87200 1.000 41.46000 -309 HIS A CA 1
ATOM 504 C C . HIS A 1 69 ? 20.80100 -0.44000 41.03800 1.000 45.49000 -309 HIS A C 1
ATOM 505 O O . HIS A 1 69 ? 22.00900 -0.40700 41.29700 1.000 48.60000 -309 HIS A O 1
ATOM 512 N N . ASP A 1 70 ? 20.07000 0.67000 40.89200 1.000 37.26000 -308 ASP A N 1
ATOM 513 C CA . ASP A 1 70 ? 20.71600 1.98200 40.88000 1.000 43.90000 -308 ASP A CA 1
ATOM 514 C C . ASP A 1 70 ? 21.43700 2.27800 42.18900 1.000 42.74000 -308 ASP A C 1
ATOM 515 O O . ASP A 1 70 ? 22.47000 2.95700 42.18600 1.000 44.31000 -308 ASP A O 1
ATOM 520 N N . ARG A 1 71 ? 20.92300 1.77400 43.31100 1.000 45.07000 -307 ARG A N 1
ATOM 521 C CA . ARG A 1 71 ? 21.52900 2.04300 44.60900 1.000 46.90000 -307 ARG A CA 1
ATOM 522 C C . ARG A 1 71 ? 22.76600 1.19700 44.88100 1.000 43.32000 -307 ARG A C 1
ATOM 523 O O . ARG A 1 71 ? 23.59700 1.58900 45.70800 1.000 47.00000 -307 ARG A O 1
ATOM 531 N N . PHE A 1 72 ? 22.91300 0.05500 44.20700 1.000 41.84000 -306 PHE A N 1
ATOM 532 C CA . PHE A 1 72 ? 23.93100 -0.91000 44.61000 1.000 48.26000 -306 PHE A CA 1
ATOM 533 C C . PHE A 1 72 ? 25.33900 -0.44800 44.26000 1.000 45.83000 -306 PHE A C 1
ATOM 534 O O . PHE A 1 72 ? 26.29900 -0.84200 44.93200 1.000 47.00000 -306 PHE A O 1
ATOM 542 N N . GLY A 1 73 ? 25.49100 0.37500 43.22200 1.000 41.72000 -305 GLY A N 1
ATOM 543 C CA . GLY A 1 73 ? 26.80700 0.91200 42.91800 1.000 39.60000 -305 GLY A CA 1
ATOM 544 C C . GLY A 1 73 ? 27.34100 1.79800 44.02700 1.000 49.05000 -305 GLY A C 1
ATOM 545 O O . GLY A 1 73 ? 28.53300 1.76800 44.34000 1.000 45.00000 -305 GLY A O 1
ATOM 546 N N . GLY A 1 74 ? 26.46400 2.59700 44.63800 1.000 50.61000 -304 GLY A N 1
ATOM 547 C CA . GLY A 1 74 ? 26.87200 3.37300 45.79800 1.000 43.85000 -304 GLY A CA 1
ATOM 548 C C . GLY A 1 74 ? 27.22300 2.49400 46.98200 1.000 48.38000 -304 GLY A C 1
ATOM 549 O O . GLY A 1 74 ? 28.14100 2.80400 47.74700 1.000 44.69000 -304 GLY A O 1
ATOM 550 N N . TYR A 1 75 ? 26.49800 1.38300 47.15000 1.000 46.64000 -303 TYR A N 1
ATOM 551 C CA . TYR A 1 75 ? 26.85200 0.41600 48.18400 1.000 46.01000 -303 TYR A CA 1
ATOM 552 C C . TYR A 1 75 ? 28.19100 -0.24200 47.87900 1.000 47.88000 -303 TYR A C 1
ATOM 553 O O . TYR A 1 75 ? 29.00300 -0.46500 48.78500 1.000 51.64000 -303 TYR A O 1
ATOM 562 N N . ALA A 1 76 ? 28.43500 -0.56600 46.60700 1.000 42.61000 -302 ALA A N 1
ATOM 563 C CA . ALA A 1 76 ? 29.69300 -1.19700 46.22700 1.000 44.96000 -302 ALA A CA 1
ATOM 564 C C . ALA A 1 76 ? 30.86900 -0.24700 46.41400 1.000 53.07000 -302 ALA A C 1
ATOM 565 O O . ALA A 1 76 ? 31.96300 -0.67500 46.80200 1.000 50.04000 -302 ALA A O 1
ATOM 567 N N . GLN A 1 77 ? 30.66400 1.04600 46.14100 1.000 50.42000 -301 GLN A N 1
ATOM 568 C CA . GLN A 1 77 ? 31.71700 2.03400 46.36000 1.000 51.66000 -301 GLN A CA 1
ATOM 569 C C . GLN A 1 77 ? 32.15600 2.05700 47.81800 1.000 54.01000 -301 GLN A C 1
ATOM 570 O O . GLN A 1 77 ? 33.35500 2.13000 48.11400 1.000 61.93000 -301 GLN A O 1
ATOM 576 N N . SER A 1 78 ? 31.20000 1.99400 48.74300 1.000 46.44000 -300 SER A N 1
ATOM 577 C CA . SER A 1 78 ? 31.50400 1.91400 50.16500 1.000 56.61000 -300 SER A CA 1
ATOM 578 C C . SER A 1 78 ? 31.97600 0.52900 50.59100 1.000 61.63000 -300 SER A C 1
ATOM 579 O O . SER A 1 78 ? 32.33100 0.34900 51.76100 1.000 61.82000 -300 SER A O 1
ATOM 582 N N . GLY A 1 79 ? 31.98800 -0.44400 49.68300 1.000 58.41000 -299 GLY A N 1
ATOM 583 C CA . GLY A 1 79 ? 32.40300 -1.78900 50.03000 1.000 57.49000 -299 GLY A CA 1
ATOM 584 C C . GLY A 1 79 ? 31.41800 -2.54000 50.89600 1.000 57.00000 -299 GLY A C 1
ATOM 585 O O . GLY A 1 79 ? 31.81500 -3.45200 51.62800 1.000 64.62000 -299 GLY A O 1
ATOM 586 N N . LEU A 1 80 ? 30.13700 -2.18200 50.83200 1.000 55.34000 -298 LEU A N 1
ATOM 587 C CA . LEU A 1 80 ? 29.11500 -2.80000 51.66500 1.000 53.55000 -298 LEU A CA 1
ATOM 588 C C . LEU A 1 80 ? 28.52000 -4.06200 51.05500 1.000 50.27000 -298 LEU A C 1
ATOM 589 O O . LEU A 1 80 ? 27.77400 -4.76900 51.74200 1.000 50.75000 -298 LEU A O 1
ATOM 594 N N . LEU A 1 81 ? 28.82500 -4.36300 49.79600 1.000 50.74000 -297 LEU A N 1
ATOM 595 C CA . LEU A 1 81 ? 28.29000 -5.53000 49.11200 1.000 47.82000 -297 LEU A CA 1
ATOM 59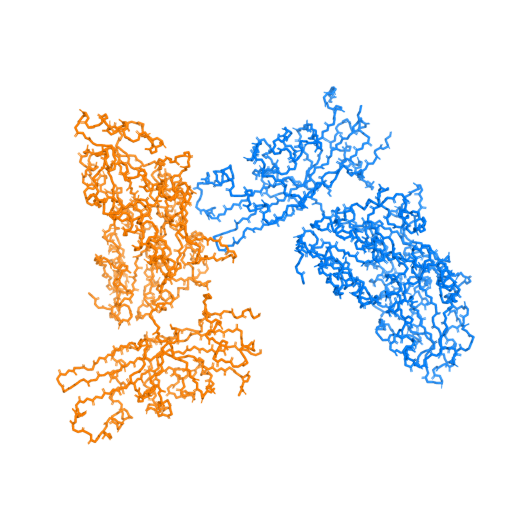6 C C . LEU A 1 81 ? 29.38800 -6.56100 48.89400 1.000 48.05000 -297 LEU A C 1
ATOM 597 O O . LEU A 1 81 ? 30.50400 -6.22000 48.49200 1.000 48.59000 -297 LEU A O 1
ATOM 602 N N . ALA A 1 82 ? 29.06500 -7.82300 49.15500 1.000 46.76000 -296 ALA A N 1
ATOM 603 C CA . ALA A 1 82 ? 29.97500 -8.91100 48.84000 1.000 42.13000 -296 ALA A CA 1
ATOM 604 C C . ALA A 1 82 ? 29.91800 -9.21100 47.35000 1.000 49.34000 -296 ALA A C 1
ATOM 605 O O . ALA A 1 82 ? 28.84500 -9.19400 46.73900 1.000 47.85000 -296 ALA A O 1
ATOM 607 N N . GLU A 1 83 ? 31.08000 -9.46700 46.75700 1.000 47.65000 -295 GLU A N 1
ATOM 608 C CA . GLU A 1 83 ? 31.11600 -9.86900 45.35900 1.000 52.31000 -295 GLU A CA 1
ATOM 609 C C . GLU A 1 83 ? 30.51300 -11.25900 45.22400 1.000 56.90000 -295 GLU A C 1
ATOM 610 O O . GLU A 1 83 ? 30.95200 -12.20200 45.88900 1.000 58.73000 -295 GLU A O 1
ATOM 616 N N . ILE A 1 84 ? 29.50400 -11.38900 44.37600 1.000 51.16000 -294 ILE A N 1
ATOM 617 C CA . ILE A 1 84 ? 28.87100 -12.68400 44.16500 1.000 57.82000 -294 ILE A CA 1
ATOM 618 C C . ILE A 1 84 ? 29.67700 -13.45800 43.13300 1.000 67.54000 -294 ILE A C 1
ATOM 619 O O . ILE A 1 84 ? 30.20600 -12.88400 42.17100 1.000 65.42000 -294 ILE A O 1
ATOM 624 N N . THR A 1 85 ? 29.79500 -14.77000 43.34300 1.000 63.44000 -293 THR A N 1
ATOM 625 C CA . THR A 1 85 ? 30.61300 -15.64400 42.50700 1.000 59.60000 -293 THR A CA 1
ATOM 626 C C . THR A 1 85 ? 29.75000 -16.77300 41.95100 1.000 71.15000 -293 THR A C 1
ATOM 627 O O . THR A 1 85 ? 29.87200 -17.93000 42.37600 1.000 68.13000 -293 THR A O 1
ATOM 631 N N . PRO A 1 86 ? 28.87400 -16.47500 40.99400 1.000 70.27000 -292 PRO A N 1
ATOM 632 C CA . PRO A 1 86 ? 28.05300 -17.53400 40.40300 1.000 63.34000 -292 PRO A CA 1
ATOM 633 C C . PRO A 1 86 ? 28.82800 -18.29800 39.34200 1.000 64.08000 -292 PRO A C 1
ATOM 634 O O . PRO A 1 86 ? 29.59300 -17.72100 38.56400 1.000 64.91000 -292 PRO A O 1
ATOM 638 N N . ALA A 1 87 ? 28.63300 -19.61300 39.32600 1.000 60.06000 -291 ALA A N 1
ATOM 639 C CA . ALA A 1 87 ? 29.26500 -20.44000 38.31200 1.000 61.75000 -291 ALA A CA 1
ATOM 640 C C . ALA A 1 87 ? 28.75400 -20.05600 36.92700 1.000 60.55000 -291 ALA A C 1
ATOM 641 O O . ALA A 1 87 ? 27.68000 -19.46900 36.77100 1.000 63.32000 -291 ALA A O 1
ATOM 643 N N . ALA A 1 88 ? 29.55000 -20.39100 35.90800 1.000 58.89000 -290 ALA A N 1
ATOM 644 C CA . ALA A 1 88 ? 29.15600 -20.08700 34.53700 1.000 59.32000 -290 ALA A CA 1
ATOM 645 C C . ALA A 1 88 ? 27.83500 -20.75100 34.17700 1.000 59.25000 -290 ALA A C 1
ATOM 646 O O . ALA A 1 88 ? 27.04200 -20.18700 33.41500 1.000 65.56000 -290 ALA A O 1
ATOM 648 N N . ALA A 1 89 ? 27.58000 -21.94500 34.71800 1.000 59.51000 -289 ALA A N 1
ATOM 649 C CA . ALA A 1 89 ? 26.31900 -22.62600 34.44400 1.000 56.45000 -289 ALA A CA 1
ATOM 650 C C . ALA A 1 89 ? 25.13700 -21.83900 34.99200 1.000 52.61000 -289 ALA A C 1
ATOM 651 O O . ALA A 1 89 ? 24.06200 -21.81600 34.38200 1.000 53.72000 -289 ALA A O 1
ATOM 653 N N . PHE A 1 90 ? 25.31400 -21.18400 36.14100 1.000 48.16000 -288 PHE A N 1
ATOM 654 C CA . PHE A 1 90 ? 24.22400 -20.39200 36.69900 1.000 50.58000 -288 PHE A CA 1
ATOM 655 C C . PHE A 1 90 ? 24.07400 -19.05600 35.98200 1.000 45.64000 -288 PHE A C 1
ATOM 656 O O . PHE A 1 90 ? 22.95100 -18.58100 35.78500 1.000 49.89000 -288 PHE A O 1
ATOM 664 N N . GLN A 1 91 ? 25.19000 -18.43200 35.59300 1.000 51.24000 -287 GLN A N 1
ATOM 665 C CA . GLN A 1 91 ? 25.10700 -17.17600 34.85300 1.000 50.22000 -287 GLN A CA 1
ATOM 666 C C . GLN A 1 91 ? 24.38100 -17.35500 33.52800 1.000 56.87000 -287 GLN A C 1
ATOM 667 O O . GLN A 1 91 ? 23.71900 -16.42500 33.05300 1.000 56.33000 -287 GLN A O 1
ATOM 673 N N . ASP A 1 92 ? 24.48800 -18.53900 32.91700 1.000 53.39000 -286 ASP A N 1
ATOM 674 C CA . ASP A 1 92 ? 23.77500 -18.80500 31.67400 1.000 53.05000 -286 ASP A CA 1
ATOM 675 C C . ASP A 1 92 ? 22.27000 -18.90600 31.88100 1.000 49.37000 -286 ASP A C 1
ATOM 676 O O . ASP A 1 92 ? 21.51700 -18.84200 30.90400 1.000 51.79000 -286 ASP A O 1
ATOM 681 N N . LYS A 1 93 ? 21.81400 -19.06500 33.12500 1.000 49.42000 -285 LYS A N 1
ATOM 682 C CA . LYS A 1 93 ? 20.38500 -19.12900 33.40000 1.000 51.01000 -285 LYS A CA 1
ATOM 683 C C . LYS A 1 93 ? 19.71700 -17.76000 33.38500 1.000 50.30000 -285 LYS A C 1
ATOM 684 O O . LYS A 1 93 ? 18.49500 -17.68500 33.21700 1.000 49.58000 -285 LYS A O 1
ATOM 690 N N . LEU A 1 94 ? 20.47700 -16.68300 33.56100 1.000 43.18000 -284 LEU A N 1
ATOM 691 C CA . LEU A 1 94 ? 19.92300 -15.33900 33.59900 1.000 52.14000 -284 LEU A CA 1
ATOM 692 C C . LEU A 1 94 ? 20.33500 -14.56400 32.35400 1.000 52.12000 -284 LEU A C 1
ATOM 693 O O . LEU A 1 94 ? 21.39200 -14.81400 31.76700 1.000 51.82000 -284 LEU A O 1
ATOM 698 N N . TYR A 1 95 ? 19.48500 -13.62000 31.95500 1.000 44.99000 -283 TYR A N 1
ATOM 699 C CA . TYR A 1 95 ? 19.75600 -12.83800 30.75800 1.000 49.08000 -283 TYR A CA 1
ATOM 700 C C . TYR A 1 95 ? 20.99900 -11.97300 30.95800 1.000 51.03000 -283 TYR A C 1
ATOM 701 O O . TYR A 1 95 ? 21.20900 -11.42800 32.04700 1.000 51.36000 -283 TYR A O 1
ATOM 710 N N . PRO A 1 96 ? 21.84000 -11.83100 29.93000 1.000 47.66000 -282 PRO A N 1
ATOM 711 C CA . PRO A 1 96 ? 23.05100 -11.00800 30.08400 1.000 52.75000 -282 PRO A CA 1
ATOM 712 C C . PRO A 1 96 ? 22.75800 -9.55000 30.39000 1.000 47.68000 -282 PRO A C 1
ATOM 713 O O . PRO A 1 96 ? 23.57000 -8.89100 31.05100 1.000 43.11000 -282 PRO A O 1
ATOM 717 N N . PHE A 1 97 ? 21.62300 -9.02500 29.91800 1.000 47.25000 -281 PHE A N 1
ATOM 718 C CA . PHE A 1 97 ? 21.24700 -7.65200 30.23800 1.000 46.36000 -281 PHE A CA 1
ATOM 719 C C . PHE A 1 97 ? 21.10000 -7.45900 31.74100 1.000 53.02000 -281 PHE A C 1
ATOM 720 O O . PHE A 1 97 ? 21.53200 -6.43800 32.29100 1.000 47.88000 -281 PHE A O 1
ATOM 728 N N . THR A 1 98 ? 20.49500 -8.43200 32.42300 1.000 46.58000 -280 THR A N 1
ATOM 729 C CA . THR A 1 98 ? 20.27200 -8.29400 33.85700 1.000 41.86000 -280 THR A CA 1
ATOM 730 C C . THR A 1 98 ? 21.57700 -8.40600 34.63500 1.000 39.88000 -280 THR A C 1
ATOM 731 O O . THR A 1 98 ? 21.76500 -7.71200 35.64100 1.000 47.62000 -280 THR A O 1
ATOM 735 N N . TRP A 1 99 ? 22.49000 -9.27300 34.18800 1.000 44.35000 -279 TRP A N 1
ATOM 736 C CA . TRP A 1 99 ? 23.80900 -9.33300 34.81100 1.000 47.30000 -279 TRP A CA 1
ATOM 737 C C . TRP A 1 99 ? 24.55100 -8.01200 34.65100 1.000 47.27000 -279 TRP A C 1
ATOM 738 O O . TRP A 1 99 ? 25.22600 -7.55200 35.57900 1.000 45.41000 -279 TRP A O 1
ATOM 749 N N . ASP A 1 100 ? 24.43800 -7.38700 33.47500 1.000 43.28000 -278 ASP A N 1
ATOM 750 C CA . ASP A 1 100 ? 25.10800 -6.11100 33.24800 1.000 50.59000 -278 ASP A CA 1
ATOM 751 C C . ASP A 1 100 ? 24.59100 -5.02800 34.18500 1.000 45.93000 -278 ASP A C 1
ATOM 752 O O . ASP A 1 100 ? 25.34800 -4.13400 34.57700 1.000 35.45000 -278 ASP A O 1
ATOM 757 N N . ALA A 1 101 ? 23.31300 -5.09300 34.56400 1.000 44.28000 -277 ALA A N 1
ATOM 758 C CA . ALA A 1 101 ? 22.74300 -4.07600 35.43700 1.000 40.27000 -277 ALA A CA 1
ATOM 759 C C . ALA A 1 101 ? 23.32800 -4.11000 36.84400 1.000 43.24000 -277 ALA A C 1
ATOM 760 O O . ALA A 1 101 ? 23.28100 -3.09300 37.54400 1.000 44.46000 -277 ALA A O 1
ATOM 762 N N . VAL A 1 102 ? 23.88000 -5.24400 37.27200 1.000 44.37000 -276 VAL A N 1
ATOM 763 C CA . VAL A 1 102 ? 24.39500 -5.37800 38.63100 1.000 43.12000 -276 VAL A CA 1
ATOM 764 C C . VAL A 1 102 ? 25.91200 -5.49900 38.60700 1.000 50.51000 -276 VAL A C 1
ATOM 765 O O . VAL A 1 102 ? 26.50300 -6.21600 39.42200 1.000 48.21000 -276 VAL A O 1
ATOM 769 N N . ARG A 1 103 ? 26.55400 -4.79000 37.68400 1.000 48.87000 -275 ARG A N 1
ATOM 770 C CA . ARG A 1 103 ? 28.00100 -4.82500 37.53100 1.000 52.31000 -275 ARG A CA 1
ATOM 771 C C . ARG A 1 103 ? 28.58800 -3.48300 37.94700 1.000 55.93000 -275 ARG A C 1
ATOM 772 O O . ARG A 1 103 ? 28.14100 -2.43200 37.47700 1.000 52.93000 -275 ARG A O 1
ATOM 780 N N . TYR A 1 104 ? 29.58300 -3.52400 38.83300 1.000 56.73000 -274 TYR A N 1
ATOM 781 C CA . TYR A 1 104 ? 30.28100 -2.33000 39.29600 1.000 54.32000 -274 TYR A CA 1
ATOM 782 C C . TYR A 1 104 ? 31.77500 -2.61200 39.27300 1.000 59.23000 -274 TYR A C 1
ATOM 783 O O . TYR A 1 104 ? 32.23600 -3.56300 39.91200 1.000 63.35000 -274 TYR A O 1
ATOM 792 N N . ASN A 1 105 ? 32.52400 -1.78300 38.54100 1.000 63.29000 -273 ASN A N 1
ATOM 793 C CA . ASN A 1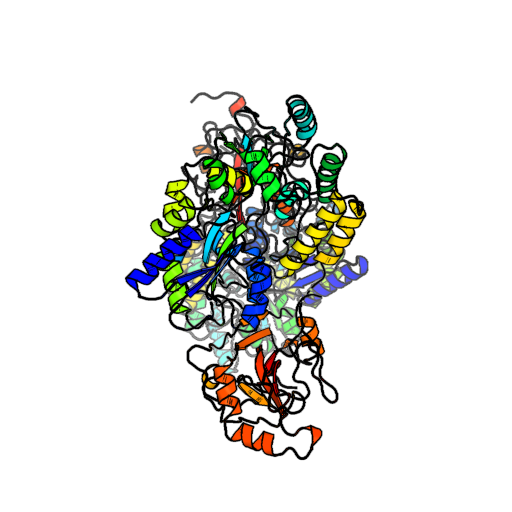 105 ? 33.96100 -1.98500 38.33700 1.000 68.03000 -273 ASN A CA 1
ATOM 794 C C . ASN A 1 105 ? 34.24100 -3.36100 37.73700 1.000 62.14000 -273 ASN A C 1
ATOM 795 O O . ASN A 1 105 ? 35.23300 -4.01400 38.06600 1.000 63.06000 -273 ASN A O 1
ATOM 800 N N . GLY A 1 106 ? 33.35200 -3.80700 36.84800 1.000 65.08000 -272 GLY A N 1
ATOM 801 C CA . GLY A 1 106 ? 33.46700 -5.10400 36.21900 1.000 61.39000 -272 GLY A CA 1
ATOM 802 C C . GLY A 1 106 ? 33.00100 -6.27600 37.05500 1.000 67.44000 -272 GLY A C 1
ATOM 803 O O . GLY A 1 106 ? 32.69800 -7.33600 36.49400 1.000 62.02000 -272 GLY A O 1
ATOM 804 N N . LYS A 1 107 ? 32.92700 -6.12500 38.37500 1.000 60.17000 -271 LYS A N 1
ATOM 805 C CA . LYS A 1 107 ? 32.54100 -7.21400 39.26000 1.000 62.78000 -271 LYS A CA 1
ATOM 806 C C . LYS A 1 107 ? 31.02900 -7.25000 39.44500 1.000 56.61000 -271 LYS A C 1
ATOM 807 O O . LYS A 1 107 ? 30.36800 -6.20900 39.47400 1.000 54.30000 -271 LYS A O 1
ATOM 813 N N . LEU A 1 108 ? 30.48800 -8.46100 39.56200 1.000 53.35000 -270 LEU A N 1
ATOM 814 C CA . LEU A 1 108 ? 29.08400 -8.63800 39.90300 1.000 46.34000 -270 LEU A CA 1
ATOM 815 C C . LEU A 1 108 ? 28.90200 -8.42100 41.40000 1.000 45.93000 -270 LEU A C 1
ATOM 816 O O . LEU A 1 108 ? 29.63800 -8.99300 42.21100 1.000 47.46000 -270 LEU A O 1
ATOM 821 N N . ILE A 1 109 ? 27.92300 -7.59500 41.76800 1.000 41.06000 -269 ILE A N 1
ATOM 822 C CA . ILE A 1 109 ? 27.77000 -7.19700 43.16300 1.000 44.54000 -269 ILE A CA 1
ATOM 823 C C . ILE A 1 109 ? 26.34700 -7.43400 43.65200 1.000 45.05000 -269 ILE A C 1
ATOM 824 O O . ILE A 1 109 ? 25.97700 -6.98900 44.74500 1.000 44.92000 -269 ILE A O 1
ATOM 829 N N . ALA A 1 110 ? 25.54400 -8.13600 42.85600 1.000 44.51000 -268 ALA A N 1
ATOM 830 C CA . ALA A 1 110 ? 24.18400 -8.48400 43.25100 1.000 46.30000 -268 ALA A CA 1
ATOM 831 C C . ALA A 1 110 ? 23.64200 -9.52000 42.28000 1.000 47.38000 -268 ALA A C 1
ATOM 832 O O . ALA A 1 110 ? 24.16600 -9.69600 41.17700 1.000 47.42000 -268 ALA A O 1
ATOM 834 N N . TYR A 1 111 ? 22.57700 -10.20000 42.70800 1.000 43.86000 -267 TYR A N 1
ATOM 835 C CA . TYR A 1 111 ? 21.87300 -11.14600 41.85600 1.000 45.06000 -267 TYR A CA 1
ATOM 836 C C . TYR A 1 111 ? 20.68700 -10.45200 41.21200 1.000 45.05000 -267 TYR A C 1
ATOM 837 O O . TYR A 1 111 ? 19.80600 -9.96400 41.93700 1.000 45.44000 -267 TYR A O 1
ATOM 846 N N . PRO A 1 112 ? 20.60900 -10.38200 39.88500 1.000 45.66000 -266 PRO A N 1
ATOM 847 C CA . PRO A 1 112 ? 19.44800 -9.74400 39.25500 1.000 36.74000 -266 PRO A CA 1
ATOM 848 C C . PRO A 1 112 ? 18.21600 -10.63000 39.35400 1.000 45.92000 -266 PRO A C 1
ATOM 849 O O . PRO A 1 112 ? 18.28600 -11.84800 39.16800 1.000 45.31000 -266 PRO A O 1
ATOM 853 N N . ILE A 1 113 ? 17.08100 -10.00600 39.65300 1.000 41.55000 -265 ILE A N 1
ATOM 854 C CA . ILE A 1 113 ? 15.82200 -10.70800 39.86500 1.000 33.89000 -265 ILE A CA 1
ATOM 855 C C . ILE A 1 113 ? 14.84400 -10.46200 38.72100 1.000 39.34000 -265 ILE A C 1
ATOM 856 O O . ILE A 1 113 ? 14.33800 -11.40700 38.11400 1.000 44.26000 -265 ILE A O 1
ATOM 861 N N . ALA A 1 114 ? 14.56700 -9.19600 38.41000 1.000 42.00000 -264 ALA A N 1
ATOM 862 C CA . ALA A 1 114 ? 13.56400 -8.88600 37.40200 1.000 36.81000 -264 ALA A CA 1
ATOM 863 C C . ALA A 1 114 ? 13.77100 -7.47500 36.87100 1.000 43.75000 -264 ALA A C 1
ATOM 864 O O . ALA A 1 114 ? 14.25300 -6.59000 37.58200 1.000 44.21000 -264 ALA A O 1
ATOM 866 N N . VAL A 1 115 ? 13.39100 -7.28400 35.61000 1.000 43.69000 -263 VAL A N 1
ATOM 867 C CA . VAL A 1 115 ? 13.39400 -5.97200 34.97400 1.000 42.56000 -263 VAL A CA 1
ATOM 868 C C . VAL A 1 115 ? 12.01400 -5.35500 35.14900 1.000 44.97000 -263 VAL A C 1
ATOM 869 O O . VAL A 1 115 ? 10.99700 -5.99100 34.85000 1.000 46.50000 -263 VAL A O 1
ATOM 873 N N . GLU A 1 116 ? 11.97400 -4.11900 35.63900 1.000 43.98000 -262 GLU A N 1
ATOM 874 C CA . GLU A 1 116 ? 10.71400 -3.44500 35.91600 1.000 50.51000 -262 GLU A CA 1
ATOM 875 C C . GLU A 1 116 ? 10.73100 -2.04300 35.32700 1.000 50.49000 -262 GLU A C 1
ATOM 876 O O . GLU A 1 116 ? 11.76300 -1.36500 35.33200 1.000 51.28000 -262 GLU A O 1
ATOM 882 N N . ALA A 1 117 ? 9.58000 -1.62200 34.80800 1.000 48.75000 -261 ALA A N 1
ATOM 883 C CA . ALA A 1 117 ? 9.42400 -0.29200 34.24400 1.000 50.88000 -261 ALA A CA 1
ATOM 884 C C . ALA A 1 117 ? 7.98400 0.15500 34.44500 1.000 49.88000 -261 ALA A C 1
ATOM 885 O O . ALA A 1 117 ? 7.07600 -0.66400 34.60900 1.000 50.14000 -261 ALA A O 1
ATOM 887 N N . LEU A 1 118 ? 7.78700 1.46900 34.43500 1.000 47.69000 -260 LEU A N 1
ATOM 888 C CA . LEU A 1 118 ? 6.45800 2.03300 34.61300 1.000 44.31000 -260 LEU A CA 1
ATOM 889 C C . LEU A 1 118 ? 5.63200 1.88600 33.34200 1.000 44.68000 -260 LEU A C 1
ATOM 890 O O . LEU A 1 118 ? 6.15800 1.89300 32.22600 1.000 39.10000 -260 LEU A O 1
ATOM 895 N N . SER A 1 119 ? 4.32100 1.75600 33.52500 1.000 40.55000 -259 SER A N 1
ATOM 896 C CA . SER A 1 119 ? 3.38500 1.68400 32.41500 1.000 43.08000 -259 SER A CA 1
ATOM 897 C C . SER A 1 119 ? 2.14500 2.49200 32.76100 1.000 42.65000 -259 SER A C 1
ATOM 898 O O . SER A 1 119 ? 1.92800 2.88400 33.91100 1.000 43.19000 -259 SER A O 1
ATOM 901 N N . LEU A 1 120 ? 1.32800 2.74600 31.74400 1.000 43.27000 -258 LEU A N 1
ATOM 902 C CA . LEU A 1 120 ? 0.03200 3.38100 31.93400 1.000 43.10000 -258 LEU A CA 1
ATOM 903 C C . LEU A 1 120 ? -1.00600 2.29800 32.20200 1.000 53.73000 -258 LEU A C 1
ATOM 904 O O . LEU A 1 120 ? -1.18800 1.38800 31.38500 1.000 48.96000 -258 LEU A O 1
ATOM 909 N N . ILE A 1 121 ? -1.67200 2.38800 33.34800 1.000 51.88000 -257 ILE A N 1
ATOM 910 C CA . ILE A 1 121 ? -2.72700 1.45700 33.72700 1.000 46.73000 -257 ILE A CA 1
ATOM 911 C C . ILE A 1 121 ? -4.04600 2.21000 33.65100 1.000 51.15000 -257 ILE A C 1
ATOM 912 O O . ILE A 1 121 ? -4.21100 3.25000 34.29900 1.000 52.76000 -257 ILE A O 1
ATOM 917 N N . TYR A 1 122 ? -4.98100 1.69400 32.85700 1.000 52.91000 -256 TYR A N 1
ATOM 918 C CA . TYR A 1 122 ? -6.22900 2.38800 32.58500 1.000 47.05000 -256 TYR A CA 1
ATOM 919 C C . TYR A 1 122 ? -7.41700 1.48200 32.87400 1.000 59.73000 -256 TYR A C 1
ATOM 920 O O . TYR A 1 122 ? -7.32000 0.25400 32.79900 1.000 56.02000 -256 TYR A O 1
ATOM 929 N N . ASN A 1 123 ? -8.54200 2.11100 33.20700 1.000 59.07000 -255 ASN A N 1
ATOM 930 C CA . ASN A 1 123 ? -9.79200 1.40400 33.46300 1.000 55.92000 -255 ASN A CA 1
ATOM 931 C C . ASN A 1 123 ? -10.48800 1.15800 32.13000 1.000 65.17000 -255 ASN A C 1
ATOM 932 O O . ASN A 1 123 ? -10.97300 2.10000 31.49300 1.000 65.68000 -255 ASN A O 1
ATOM 937 N N . LYS A 1 124 ? -10.53800 -0.10900 31.70400 1.000 66.99000 -254 LYS A N 1
ATOM 938 C CA . LYS A 1 124 ? -11.10800 -0.43200 30.39800 1.000 66.84000 -254 LYS A CA 1
ATOM 939 C C . LYS A 1 124 ? -12.59000 -0.08800 30.32200 1.000 66.04000 -254 LYS A C 1
ATOM 940 O O . LYS A 1 124 ? -13.11300 0.15200 29.22800 1.000 65.32000 -254 LYS A O 1
ATOM 946 N N . ASP A 1 125 ? -13.28100 -0.06100 31.46300 1.000 61.20000 -253 ASP A N 1
ATOM 947 C CA . ASP A 1 125 ? -14.69800 0.28300 31.46100 1.000 65.36000 -253 ASP A CA 1
ATOM 948 C C . ASP A 1 125 ? -14.90600 1.79100 31.39100 1.000 68.02000 -253 ASP A C 1
ATOM 949 O O . ASP A 1 125 ? -15.76600 2.26800 30.64200 1.000 70.22000 -253 ASP A O 1
ATOM 954 N N . LEU A 1 126 ? -14.12800 2.55600 32.16000 1.000 69.13000 -252 LEU A N 1
ATOM 955 C CA . LEU A 1 126 ? -14.24800 4.00900 32.13500 1.000 66.47000 -252 LEU A CA 1
ATOM 956 C C . LEU A 1 126 ? -13.56200 4.61800 30.92000 1.000 65.65000 -252 LEU A C 1
ATOM 957 O O . LEU A 1 126 ? -13.99700 5.66600 30.43000 1.000 62.63000 -252 LEU A O 1
ATOM 962 N N . LEU A 1 127 ? -12.50200 3.98400 30.42400 1.000 70.48000 -251 LEU A N 1
ATOM 963 C CA . LEU A 1 127 ? -11.71800 4.52200 29.31500 1.000 67.95000 -251 LEU A CA 1
ATOM 964 C C . LEU A 1 127 ? -11.36700 3.38200 28.37100 1.000 63.35000 -251 LEU A C 1
ATOM 965 O O . LEU A 1 127 ? -10.29600 2.77100 28.48200 1.000 62.42000 -251 LEU A O 1
ATOM 970 N N . PRO A 1 128 ? -12.25500 3.06400 27.42400 1.000 66.72000 -250 PRO A N 1
ATOM 971 C CA . PRO A 1 128 ? -11.97300 1.94500 26.51100 1.000 65.26000 -250 PRO A CA 1
ATOM 972 C C . PRO A 1 128 ? -10.80100 2.21000 25.58500 1.000 69.57000 -250 PRO A C 1
ATOM 973 O O . PRO A 1 128 ? -10.11900 1.26000 25.18300 1.000 68.52000 -250 PRO A O 1
ATOM 977 N N . ASN A 1 129 ? -10.54400 3.46800 25.23900 1.000 63.53000 -249 ASN A N 1
ATOM 978 C CA . ASN A 1 129 ? -9.41300 3.84000 24.38900 1.000 65.96000 -249 ASN A CA 1
ATOM 979 C C . ASN A 1 129 ? -8.54200 4.83200 25.14400 1.000 65.32000 -249 ASN A C 1
ATOM 980 O O . ASN A 1 129 ? -8.91500 6.01100 25.28100 1.000 63.60000 -249 ASN A O 1
ATOM 985 N N . PRO A 1 130 ? -7.38200 4.41100 25.65600 1.000 63.08000 -248 PRO A N 1
ATOM 986 C CA . PRO A 1 130 ? -6.56400 5.32500 26.44800 1.000 58.35000 -248 PRO A CA 1
ATOM 987 C C . PRO A 1 130 ? -5.93600 6.38600 25.56600 1.000 59.35000 -248 PRO A C 1
ATOM 988 O O . PRO A 1 130 ? -5.71300 6.16200 24.36300 1.000 61.85000 -248 PRO A O 1
ATOM 992 N N . PRO A 1 131 ? -5.63200 7.56000 26.11500 1.000 55.16000 -247 PRO A N 1
ATOM 993 C CA . PRO A 1 131 ? -5.01500 8.61200 25.30200 1.000 59.61000 -247 PRO A CA 1
ATOM 994 C C . PRO A 1 131 ? -3.56800 8.27700 24.97800 1.000 60.34000 -247 PRO A C 1
ATOM 995 O O . PRO A 1 131 ? -2.82100 7.77500 25.82100 1.000 59.35000 -247 PRO A O 1
ATOM 999 N N . LYS A 1 132 ? -3.17700 8.55800 23.73800 1.000 56.64000 -246 LYS A N 1
ATOM 1000 C CA . LYS A 1 132 ? -1.81600 8.30200 23.29200 1.000 56.05000 -246 LYS A CA 1
ATOM 1001 C C . LYS A 1 132 ? -0.85900 9.44700 23.59300 1.000 61.48000 -246 LYS A C 1
ATOM 1002 O O . LYS A 1 132 ? 0.35800 9.25800 23.48200 1.000 58.81000 -246 LYS A O 1
ATOM 1008 N N . THR A 1 133 ? -1.36700 10.62300 23.96500 1.000 49.17000 -245 THR A N 1
ATOM 1009 C CA . THR A 1 133 ? -0.52800 11.77900 24.24700 1.000 50.66000 -245 THR A CA 1
ATOM 1010 C C . THR A 1 133 ? -0.89400 12.37200 25.60000 1.000 51.36000 -245 THR A C 1
ATOM 1011 O O . THR A 1 133 ? -2.02600 12.24100 26.07200 1.000 51.27000 -245 THR A O 1
ATOM 1015 N N . TRP A 1 134 ? 0.08700 13.03100 26.22200 1.000 45.29000 -244 TRP A N 1
ATOM 1016 C CA . TRP A 1 134 ? -0.17700 13.75800 27.45900 1.000 45.97000 -244 TRP A CA 1
ATOM 1017 C C . TRP A 1 134 ? -1.07200 14.96700 27.22000 1.000 53.49000 -244 TRP A C 1
ATOM 1018 O O . TRP A 1 134 ? -1.83600 15.35400 28.11100 1.000 49.29000 -244 TRP A O 1
ATOM 1029 N N . GLU A 1 135 ? -0.99700 15.56700 26.02800 1.000 48.54000 -243 GLU A N 1
ATOM 1030 C CA . GLU A 1 135 ? -1.66800 16.84100 25.78500 1.000 50.00000 -243 GLU A CA 1
ATOM 1031 C C . GLU A 1 135 ? -3.18600 16.70400 25.76300 1.000 47.26000 -243 GLU A C 1
ATOM 1032 O O . GLU A 1 135 ? -3.89500 17.67100 26.06000 1.000 52.03000 -243 GLU A O 1
ATOM 1038 N N . GLU A 1 136 ? -3.70400 15.53100 25.41200 1.000 47.29000 -242 GLU A N 1
ATOM 1039 C CA . GLU A 1 136 ? -5.14400 15.31600 25.34800 1.000 53.05000 -242 GLU A CA 1
ATOM 1040 C C . GLU A 1 136 ? -5.74800 14.92700 26.69100 1.000 53.18000 -242 GLU A C 1
ATOM 1041 O O . GLU A 1 136 ? -6.94900 14.64700 26.75700 1.000 56.86000 -242 GLU A O 1
ATOM 1047 N N . ILE A 1 137 ? -4.95200 14.91400 27.75600 1.000 50.58000 -241 ILE A N 1
ATOM 1048 C CA . ILE A 1 137 ? -5.40700 14.51100 29.08600 1.000 51.03000 -241 ILE A CA 1
ATOM 1049 C C . ILE A 1 137 ? -6.24800 15.60100 29.75100 1.000 57.53000 -241 ILE A C 1
ATOM 1050 O O . ILE A 1 137 ? -7.25500 15.26800 30.39400 1.000 55.30000 -241 ILE A O 1
ATOM 1055 N N . PRO A 1 138 ? -5.89800 16.89600 29.65200 1.000 55.49000 -240 PRO A N 1
ATOM 1056 C CA . PRO A 1 138 ? -6.78800 17.92200 30.23300 1.000 49.41000 -240 PRO A CA 1
ATOM 1057 C C . PRO A 1 138 ? -8.22500 17.84600 29.74000 1.000 49.18000 -240 PRO A C 1
ATOM 1058 O O . PRO A 1 138 ? -9.15800 17.93000 30.54900 1.000 54.80000 -240 PRO A O 1
ATOM 1062 N N . ALA A 1 139 ? -8.43200 17.68900 28.43100 1.000 51.61000 -239 ALA A N 1
ATOM 1063 C CA . ALA A 1 139 ? -9.79100 17.57000 27.91200 1.000 58.39000 -239 ALA A CA 1
ATOM 1064 C C . ALA A 1 139 ? -10.45300 16.28300 28.38900 1.000 62.45000 -239 ALA A C 1
ATOM 1065 O O . ALA A 1 139 ? -11.66400 16.25600 28.63900 1.000 65.16000 -239 ALA A O 1
ATOM 1067 N N . LEU A 1 140 ? -9.67400 15.20600 28.52300 1.000 55.00000 -238 LEU A N 1
ATOM 1068 C CA . LEU A 1 140 ? -10.22700 13.95300 29.02400 1.000 55.78000 -238 LEU A CA 1
ATOM 1069 C C . LEU A 1 140 ? -10.63200 14.07400 30.48800 1.000 59.76000 -238 LEU A C 1
ATOM 1070 O O . LEU A 1 140 ? -11.65600 13.51800 30.90100 1.000 60.94000 -238 LEU A O 1
ATOM 1075 N N . ASP A 1 141 ? -9.84300 14.79700 31.28700 1.000 57.23000 -237 ASP A N 1
ATOM 1076 C CA . ASP A 1 141 ? -10.20100 15.00000 32.68800 1.000 56.93000 -237 ASP A CA 1
ATOM 1077 C C . ASP A 1 141 ? -11.47600 15.82100 32.81200 1.000 64.01000 -237 ASP A C 1
ATOM 1078 O O . ASP A 1 141 ? -12.29400 15.57500 33.70600 1.000 67.92000 -237 ASP A O 1
ATOM 1083 N N . LYS A 1 142 ? -11.66400 16.79600 31.92000 1.000 60.15000 -236 LYS A N 1
ATOM 1084 C CA . LYS A 1 142 ? -12.87600 17.60700 31.94800 1.000 59.62000 -236 LYS A CA 1
ATOM 1085 C C . LYS A 1 142 ? -14.11400 16.75700 31.69000 1.000 63.05000 -236 LYS A C 1
ATOM 1086 O O . LYS A 1 142 ? -15.14200 16.92500 32.35700 1.000 69.54000 -236 LYS A O 1
ATOM 1092 N N . GLU A 1 143 ? -14.03200 15.83200 30.73100 1.000 59.77000 -235 GLU A N 1
ATOM 1093 C CA . GLU A 1 143 ? -15.15200 14.93200 30.47600 1.000 63.66000 -235 GLU A CA 1
ATOM 1094 C C . GLU A 1 143 ? -15.35900 13.96300 31.63400 1.000 71.02000 -235 GLU A C 1
ATOM 1095 O O . GLU A 1 143 ? -16.49900 13.62600 31.97300 1.000 71.76000 -235 GLU A O 1
ATOM 1101 N N . LEU A 1 144 ? -14.26900 13.50200 32.25000 1.000 62.98000 -234 LEU A N 1
ATOM 1102 C CA . LEU A 1 144 ? -14.38700 12.53100 33.33000 1.000 61.56000 -234 LEU A CA 1
ATOM 1103 C C . LEU A 1 144 ? -14.82200 13.17500 34.64000 1.000 68.11000 -234 LEU A C 1
ATOM 1104 O O . LEU A 1 144 ? -15.48900 12.52200 35.45000 1.000 67.27000 -234 LEU A O 1
ATOM 1109 N N . LYS A 1 145 ? -14.45900 14.44000 34.87000 1.000 70.54000 -233 LYS A N 1
ATOM 1110 C CA . LYS A 1 145 ? -15.00700 15.15300 36.02000 1.000 69.36000 -233 LYS A CA 1
ATOM 1111 C C . LYS A 1 145 ? -16.51600 15.31000 35.89700 1.000 67.20000 -233 LYS A C 1
ATOM 1112 O O . LYS A 1 145 ? -17.22600 15.31300 36.91000 1.000 64.59000 -233 LYS A O 1
ATOM 1118 N N . ALA A 1 146 ? -17.02300 15.42800 34.66700 1.000 70.71000 -232 ALA A N 1
ATOM 1119 C CA . ALA A 1 146 ? -18.46400 15.49500 34.46100 1.000 72.79000 -232 ALA A CA 1
ATOM 1120 C C . ALA A 1 146 ? -19.14300 14.17700 34.81100 1.000 76.29000 -232 ALA A C 1
ATOM 1121 O O . ALA A 1 146 ? -20.30700 14.17500 35.22900 1.000 79.20000 -232 ALA A O 1
ATOM 1123 N N . LYS A 1 147 ? -18.44300 13.05500 34.64900 1.000 73.41000 -231 LYS A N 1
ATOM 1124 C CA . LYS A 1 147 ? -18.97700 11.74500 34.98900 1.000 70.26000 -231 LYS A CA 1
ATOM 1125 C C . LYS A 1 147 ? -18.55900 11.28300 36.38100 1.000 73.81000 -231 LYS A C 1
ATOM 1126 O O . LYS A 1 147 ? -18.69700 10.09600 36.69600 1.000 74.46000 -231 LYS A O 1
ATOM 1132 N N . GLY A 1 148 ? -18.05500 12.18700 37.21700 1.000 72.56000 -230 GLY A N 1
ATOM 1133 C CA . GLY A 1 148 ? -17.72500 11.84100 38.58600 1.000 69.56000 -230 GLY A CA 1
ATOM 1134 C C . GLY A 1 148 ? -16.41400 11.11800 38.78400 1.000 73.78000 -230 GLY A C 1
ATOM 1135 O O . GLY A 1 148 ? -16.23100 10.47000 39.81900 1.000 75.29000 -230 GLY A O 1
ATOM 1136 N N . LYS A 1 149 ? -15.49400 11.20200 37.82800 1.000 68.78000 -229 LYS A N 1
ATOM 1137 C CA . LYS A 1 149 ? -14.18200 10.57900 37.93200 1.000 65.38000 -229 LYS A CA 1
ATOM 1138 C C . LYS A 1 149 ? -13.11200 11.61500 37.60600 1.000 70.38000 -229 LYS A C 1
ATOM 1139 O O . LYS A 1 149 ? -13.39900 12.79700 37.40100 1.000 73.68000 -229 LYS A O 1
ATOM 1145 N N . SER A 1 150 ? -11.86100 11.16400 37.56800 1.000 66.37000 -228 SER A N 1
ATOM 1146 C CA . SER A 1 150 ? -10.75000 11.97900 37.10300 1.000 59.68000 -228 SER A CA 1
ATOM 1147 C C . SER A 1 150 ? -9.94100 11.17000 36.09900 1.000 59.83000 -228 SER A C 1
ATOM 1148 O O . SER A 1 150 ? -10.03500 9.94200 36.04100 1.000 61.16000 -228 SER A O 1
ATOM 1151 N N . ALA A 1 151 ? -9.14500 11.87600 35.29700 1.000 55.08000 -227 ALA A N 1
ATOM 1152 C CA . ALA A 1 151 ? -8.40000 11.21400 34.23200 1.000 54.04000 -227 ALA A CA 1
ATOM 1153 C C . ALA A 1 151 ? -7.21200 10.43100 34.77900 1.000 51.89000 -227 ALA A C 1
ATOM 1154 O O . ALA A 1 151 ? -7.09700 9.22000 34.55900 1.000 59.09000 -227 ALA A O 1
ATOM 1156 N N . LEU A 1 152 ? -6.32000 11.10500 35.50000 1.000 54.41000 -226 LEU A N 1
ATOM 1157 C CA . LEU A 1 152 ? -5.04300 10.51800 35.87400 1.000 54.67000 -226 LEU A CA 1
ATOM 1158 C C . LEU A 1 152 ? -4.69800 10.86700 37.31200 1.000 55.56000 -226 LEU A C 1
ATOM 1159 O O . LEU A 1 152 ? -4.86900 12.01100 37.74300 1.000 55.68000 -226 LEU A O 1
ATOM 1164 N N . MET A 1 153 ? -4.21600 9.86600 38.04800 1.000 56.49000 -225 MET A N 1
ATOM 1165 C CA . MET A 1 153 ? -3.66800 10.05000 39.38500 1.000 48.46000 -225 MET A CA 1
ATOM 1166 C C . MET A 1 153 ? -2.49700 9.09700 39.55800 1.000 49.78000 -225 MET A C 1
ATOM 1167 O O . MET A 1 153 ? -2.63300 7.89600 39.30500 1.000 52.48000 -225 MET A O 1
ATOM 1172 N N . PHE A 1 154 ? -1.35200 9.63000 39.97600 1.000 48.13000 -224 PHE A N 1
ATOM 1173 C CA . PHE A 1 154 ? -0.19000 8.80100 40.25800 1.000 49.32000 -224 PHE A CA 1
ATOM 1174 C C . PHE A 1 154 ? 0.67100 9.50400 41.29800 1.000 49.80000 -224 PHE A C 1
ATOM 1175 O O . PHE A 1 154 ? 0.42200 10.65400 41.66900 1.000 50.52000 -224 PHE A O 1
ATOM 1183 N N . ASN A 1 155 ? 1.69000 8.78900 41.77000 1.000 47.99000 -223 ASN A N 1
ATOM 1184 C CA . ASN A 1 155 ? 2.52500 9.26600 42.86900 1.000 49.39000 -223 ASN A CA 1
ATOM 1185 C C . ASN A 1 155 ? 3.33700 10.47400 42.41700 1.000 46.20000 -223 ASN A C 1
ATOM 1186 O O . ASN A 1 155 ? 4.27600 10.34400 41.62500 1.000 49.73000 -223 ASN A O 1
ATOM 1191 N N . LEU A 1 156 ? 2.97800 11.65300 42.91900 1.000 47.97000 -222 LEU A N 1
ATOM 1192 C CA . LEU A 1 156 ? 3.72200 12.87400 42.64600 1.000 42.37000 -222 LEU A CA 1
ATOM 1193 C C . LEU A 1 156 ? 4.79500 13.15500 43.68800 1.000 43.89000 -222 LEU A C 1
ATOM 1194 O O . LEU A 1 156 ? 5.52200 14.14500 43.55800 1.000 50.76000 -222 LEU A O 1
ATOM 1199 N N . GLN A 1 157 ? 4.91600 12.30900 44.71100 1.000 42.74000 -221 GLN A N 1
ATOM 1200 C CA . GLN A 1 157 ? 5.88600 12.51800 45.77700 1.000 40.85000 -221 GLN A CA 1
ATOM 1201 C C . GLN A 1 157 ? 7.24100 11.89000 45.48700 1.000 44.19000 -221 GLN A C 1
ATOM 1202 O O . GLN A 1 157 ? 8.24100 12.31100 46.07900 1.000 52.16000 -221 GLN A O 1
ATOM 1208 N N . GLU A 1 158 ? 7.29800 10.89400 44.60400 1.000 44.49000 -220 GLU A N 1
ATOM 1209 C CA . GLU A 1 158 ? 8.54800 10.25300 44.23400 1.000 41.32000 -220 GLU A CA 1
ATOM 1210 C C . GLU A 1 158 ? 8.90100 10.59700 42.79800 1.000 36.87000 -220 GLU A C 1
ATOM 1211 O O . GLU A 1 158 ? 8.06900 10.40800 41.90000 1.000 41.79000 -220 GLU A O 1
ATOM 1217 N N . PRO A 1 159 ? 10.11300 11.09600 42.53900 1.000 35.70000 -219 PRO A N 1
ATOM 1218 C CA . PRO A 1 159 ? 10.47300 11.49500 41.16800 1.000 42.40000 -219 PRO A CA 1
ATOM 1219 C C . PRO A 1 159 ? 10.50000 10.34200 40.18100 1.000 40.70000 -219 PRO A C 1
ATOM 1220 O O . PRO A 1 159 ? 10.52600 10.59200 38.96900 1.000 42.29000 -219 PRO A O 1
ATOM 1224 N N . TYR A 1 160 ? 10.49400 9.09600 40.66200 1.000 42.55000 -218 TYR A N 1
ATOM 1225 C CA . TYR A 1 160 ? 10.48100 7.93800 39.77300 1.000 41.41000 -218 TYR A CA 1
ATOM 1226 C C . TYR A 1 160 ? 9.26700 7.95500 38.85300 1.000 35.53000 -218 TYR A C 1
ATOM 1227 O O . TYR A 1 160 ? 9.35400 7.54700 37.68900 1.000 40.13000 -218 TYR A O 1
ATOM 1236 N N . PHE A 1 161 ? 8.13000 8.43900 39.35100 1.000 37.78000 -217 PHE A N 1
ATOM 1237 C CA . PHE A 1 161 ? 6.89000 8.43500 38.58500 1.000 40.14000 -217 PHE A CA 1
ATOM 1238 C C . PHE A 1 161 ? 6.73300 9.66700 37.70200 1.000 44.04000 -217 PHE A C 1
ATOM 1239 O O . PHE A 1 161 ? 6.03300 9.60400 36.68500 1.000 43.28000 -217 PHE A O 1
ATOM 1247 N N . THR A 1 162 ? 7.36000 10.78300 38.06800 1.000 37.55000 -216 THR A N 1
ATOM 1248 C CA . THR A 1 162 ? 7.31300 11.99400 37.25700 1.000 44.87000 -216 THR A CA 1
ATOM 1249 C C . THR A 1 162 ? 8.39500 12.01400 36.18600 1.000 43.58000 -216 THR A C 1
ATOM 1250 O O . THR A 1 162 ? 8.22000 12.66300 35.14700 1.000 44.02000 -216 THR A O 1
ATOM 1254 N N . TRP A 1 163 ? 9.49100 11.28900 36.41000 1.000 41.73000 -215 TRP A N 1
ATOM 1255 C CA . TRP A 1 163 ? 10.62700 11.34100 35.49300 1.000 42.11000 -215 TRP A CA 1
ATOM 1256 C C . TRP A 1 163 ? 10.30000 10.97100 34.04800 1.000 44.96000 -215 TRP A C 1
ATOM 1257 O O . TRP A 1 163 ? 10.87300 11.60600 33.14500 1.000 47.34000 -215 TRP A O 1
ATOM 1268 N N . PRO A 1 164 ? 9.44700 9.97900 33.74800 1.000 48.30000 -214 PRO A N 1
ATOM 1269 C CA . PRO A 1 164 ? 9.17900 9.68000 32.32800 1.000 45.01000 -214 PRO A CA 1
ATOM 1270 C C . PRO A 1 164 ? 8.69000 10.88400 31.54000 1.000 49.09000 -214 PRO A C 1
ATOM 1271 O O . PRO A 1 164 ? 9.06300 11.05100 30.37100 1.000 47.80000 -214 PRO A O 1
ATOM 1275 N N . LEU A 1 165 ? 7.86600 11.73500 32.15400 1.000 40.41000 -213 LEU A N 1
ATOM 1276 C CA . LEU A 1 165 ? 7.42600 12.95300 31.48200 1.000 44.05000 -213 LEU A CA 1
ATOM 1277 C C . LEU A 1 165 ? 8.55500 13.97300 31.40400 1.000 44.93000 -213 LEU A C 1
ATOM 1278 O O . LEU A 1 165 ? 8.69300 14.68000 30.39900 1.000 46.58000 -213 LEU A O 1
ATOM 1283 N N . ILE A 1 166 ? 9.37600 14.05600 32.45300 1.000 42.52000 -212 ILE A N 1
ATOM 1284 C CA . ILE A 1 166 ? 10.48700 15.00300 32.47100 1.000 45.42000 -212 ILE A CA 1
ATOM 1285 C C . ILE A 1 166 ? 11.50000 14.66600 31.38400 1.000 47.45000 -212 ILE A C 1
ATOM 1286 O O . ILE A 1 166 ? 11.99300 15.55300 30.67500 1.000 47.13000 -212 ILE A O 1
ATOM 1291 N N . ALA A 1 167 ? 11.82000 13.38300 31.22900 1.000 47.03000 -211 ALA A N 1
ATOM 1292 C CA . ALA A 1 167 ? 12.83700 12.94900 30.28000 1.000 44.86000 -211 ALA A CA 1
ATOM 1293 C C . ALA A 1 167 ? 12.31000 12.79800 28.85900 1.000 44.67000 -211 ALA A C 1
ATOM 1294 O O . ALA A 1 167 ? 13.10400 12.51500 27.95500 1.000 46.39000 -211 ALA A O 1
ATOM 1296 N N . ALA A 1 168 ? 11.00700 12.98600 28.64000 1.000 43.81000 -210 ALA A N 1
ATOM 1297 C CA . ALA A 1 168 ? 10.42000 12.69700 27.33400 1.000 45.49000 -210 ALA A CA 1
ATOM 1298 C C . ALA A 1 168 ? 11.03000 13.56800 26.24200 1.000 49.50000 -210 ALA A C 1
ATOM 1299 O O . ALA A 1 168 ? 11.42400 13.06900 25.18200 1.000 52.77000 -210 ALA A O 1
ATOM 1301 N N . ASP A 1 169 ? 11.12200 14.87400 26.48200 1.000 49.46000 -209 ASP A N 1
ATOM 1302 C CA . ASP A 1 169 ? 11.56000 15.81600 25.46200 1.000 48.78000 -209 ASP A CA 1
ATOM 1303 C C . ASP A 1 169 ? 13.01700 16.23600 25.62300 1.000 53.87000 -209 ASP A C 1
ATOM 1304 O O . ASP A 1 169 ? 13.44600 17.20000 24.98100 1.000 55.64000 -209 ASP A O 1
ATOM 1309 N N . GLY A 1 170 ? 13.79000 15.54400 26.45700 1.000 45.83000 -208 GLY A N 1
ATOM 1310 C CA . GLY A 1 170 ? 15.21200 15.82400 26.50600 1.000 39.63000 -208 GLY A CA 1
ATOM 1311 C C . GLY A 1 170 ? 15.85200 15.84100 27.87800 1.000 34.84000 -208 GLY A C 1
ATOM 1312 O O . GLY A 1 170 ? 17.06900 16.01800 27.98800 1.000 46.42000 -208 GLY A O 1
ATOM 1313 N N . GLY A 1 171 ? 15.06100 15.67200 28.93200 1.000 39.20000 -207 GLY A N 1
ATOM 1314 C CA . GLY A 1 171 ? 15.63500 15.59100 30.26300 1.000 46.07000 -207 GLY A CA 1
ATOM 1315 C C . GLY A 1 171 ? 16.43900 14.31200 30.43200 1.000 43.59000 -207 GLY A C 1
ATOM 1316 O O . GLY A 1 171 ? 16.09900 13.26400 29.88300 1.000 44.61000 -207 GLY A O 1
ATOM 1317 N N . TYR A 1 172 ? 17.53000 14.40600 31.18900 1.000 45.76000 -206 TYR A N 1
ATOM 1318 C CA . TYR A 1 172 ? 18.35300 13.23600 31.46200 1.000 45.29000 -206 TYR A CA 1
ATOM 1319 C C . TYR A 1 172 ? 19.09200 13.43600 32.77600 1.000 48.84000 -206 TYR A C 1
ATOM 1320 O O . TYR A 1 172 ? 19.23200 14.55600 33.26900 1.000 43.63000 -206 TYR A O 1
ATOM 1329 N N . ALA A 1 173 ? 19.56000 12.32300 33.34400 1.000 46.41000 -205 ALA A N 1
ATOM 1330 C CA . ALA A 1 173 ? 20.27300 12.36800 34.62200 1.000 51.03000 -205 ALA A CA 1
ATOM 1331 C C . ALA A 1 173 ? 21.75200 12.67500 34.41000 1.000 51.10000 -205 ALA A C 1
ATOM 1332 O O . ALA A 1 173 ? 22.22100 13.77600 34.71500 1.000 54.08000 -205 ALA A O 1
ATOM 1334 N N . PHE A 1 174 ? 22.49900 11.70700 33.88500 1.000 51.01000 -204 PHE A N 1
ATOM 1335 C CA . PHE A 1 174 ? 23.91800 11.86700 33.60700 1.000 48.76000 -204 PHE A CA 1
ATOM 1336 C C . PHE A 1 174 ? 24.19800 11.37600 32.19600 1.000 51.63000 -204 PHE A C 1
ATOM 1337 O O . PHE A 1 174 ? 23.79300 10.26800 31.83100 1.000 51.48000 -204 PHE A O 1
ATOM 1345 N N . LYS A 1 175 ? 24.88100 12.20100 31.40800 1.000 56.46000 -203 LYS A N 1
ATOM 1346 C CA . LYS A 1 175 ? 25.20000 11.83900 30.03400 1.000 61.70000 -203 LYS A CA 1
ATOM 1347 C C . LYS A 1 175 ? 26.24400 10.72900 30.00200 1.000 54.02000 -203 LYS A C 1
ATOM 1348 O O . LYS A 1 175 ? 27.22000 10.75000 30.75700 1.000 53.66000 -203 LYS A O 1
ATOM 1354 N N . TYR A 1 176 ? 26.03700 9.75400 29.12100 1.000 59.61000 -202 TYR A N 1
ATOM 1355 C CA . TYR A 1 176 ? 26.98400 8.66300 28.93400 1.000 67.32000 -202 TYR A CA 1
ATOM 1356 C C . TYR A 1 176 ? 27.87400 8.97900 27.73900 1.000 71.27000 -202 TYR A C 1
ATOM 1357 O O . TYR A 1 176 ? 27.39100 9.07400 26.60500 1.000 67.67000 -202 TYR A O 1
ATOM 1366 N N . ALA A 1 177 ? 29.17000 9.14100 27.99700 1.000 77.29000 -201 ALA A N 1
ATOM 1367 C CA . ALA A 1 177 ? 30.13800 9.43000 26.95000 1.000 79.22000 -201 ALA A CA 1
ATOM 1368 C C . ALA A 1 177 ? 31.49600 8.89200 27.37400 1.000 84.95000 -201 ALA A C 1
ATOM 1369 O O . ALA A 1 177 ? 31.80700 8.82700 28.56600 1.000 88.27000 -201 ALA A O 1
ATOM 1371 N N . ALA A 1 178 ? 32.29900 8.50500 26.37900 1.000 88.30000 -200 ALA A N 1
ATOM 1372 C CA . ALA A 1 178 ? 33.62700 7.93000 26.60000 1.000 81.44000 -200 ALA A CA 1
ATOM 1373 C C . ALA A 1 178 ? 33.57100 6.69900 27.50000 1.000 85.56000 -200 ALA A C 1
ATOM 1374 O O . ALA A 1 178 ? 34.47900 6.45800 28.30000 1.000 86.27000 -200 ALA A O 1
ATOM 1376 N N . GLY A 1 179 ? 32.50300 5.91100 27.37700 1.000 85.46000 -199 GLY A N 1
ATOM 1377 C CA . GLY A 1 179 ? 32.34100 4.71800 28.18400 1.000 80.32000 -199 GLY A CA 1
ATOM 1378 C C . GLY A 1 179 ? 32.07600 4.95800 29.65200 1.000 83.30000 -199 GLY A C 1
ATOM 1379 O O . GLY A 1 179 ? 32.19800 4.02300 30.44800 1.000 79.36000 -199 GLY A O 1
ATOM 1380 N N . LYS A 1 180 ? 31.72000 6.18200 30.04000 1.000 77.41000 -198 LYS A N 1
ATOM 1381 C CA . LYS A 1 180 ? 31.48200 6.52000 31.43400 1.000 72.60000 -198 LYS A CA 1
ATOM 1382 C C . LYS A 1 180 ? 30.25500 7.41500 31.53000 1.000 70.21000 -198 LYS A C 1
ATOM 1383 O O . LYS A 1 180 ? 29.77000 7.95600 30.53200 1.000 68.66000 -198 LYS A O 1
ATOM 1389 N N . TYR A 1 181 ? 29.75200 7.56500 32.75000 1.000 65.91000 -197 TYR A N 1
ATOM 1390 C CA . TYR A 1 181 ? 28.72000 8.55100 33.04200 1.000 58.35000 -197 TYR A CA 1
ATOM 1391 C C . TYR A 1 181 ? 29.40200 9.82800 33.51500 1.000 63.73000 -197 TYR A C 1
ATOM 1392 O O . TYR A 1 181 ? 30.09000 9.82500 34.53900 1.000 68.39000 -197 TYR A O 1
ATOM 1401 N N . ASP A 1 182 ? 29.22900 10.91100 32.76900 1.000 62.41000 -196 ASP A N 1
ATOM 1402 C CA . ASP A 1 182 ? 29.82300 12.19300 33.13200 1.000 51.44000 -196 ASP A CA 1
ATOM 1403 C C . ASP A 1 182 ? 28.99700 12.83300 34.24100 1.000 56.41000 -196 ASP A C 1
ATOM 1404 O O . ASP A 1 182 ? 27.92500 13.38700 33.98800 1.000 58.17000 -196 ASP A O 1
ATOM 1409 N N . ILE A 1 183 ? 29.51000 12.78500 35.47400 1.000 58.77000 -195 ILE A N 1
ATOM 1410 C CA . ILE A 1 183 ? 28.79300 13.32700 36.62600 1.000 61.24000 -195 ILE A CA 1
ATOM 1411 C C . ILE A 1 183 ? 28.77600 14.84500 36.64100 1.000 62.07000 -195 ILE A C 1
ATOM 1412 O O . ILE A 1 183 ? 28.17800 15.43800 37.55100 1.000 65.07000 -195 ILE A O 1
ATOM 1417 N N . LYS A 1 184 ? 29.42600 15.51000 35.67200 1.000 58.96000 -194 LYS A N 1
ATOM 1418 C CA . LYS A 1 184 ? 29.34900 16.96100 35.54200 1.000 64.51000 -194 LYS A CA 1
ATOM 1419 C C . LYS A 1 184 ? 28.41000 17.41300 34.43400 1.000 60.56000 -194 LYS A C 1
ATOM 1420 O O . LYS A 1 184 ? 28.19500 18.62000 34.28600 1.000 62.23000 -194 LYS A O 1
ATOM 1426 N N . ASP A 1 185 ? 27.84000 16.48300 33.67200 1.000 55.24000 -193 ASP A N 1
ATOM 1427 C CA . ASP A 1 185 ? 26.88700 16.77600 32.60500 1.000 53.85000 -193 ASP A CA 1
ATOM 1428 C C . ASP A 1 185 ? 25.52700 16.24700 33.05600 1.000 57.88000 -193 ASP A C 1
ATOM 1429 O O . ASP A 1 185 ? 25.15700 15.11000 32.76300 1.000 51.79000 -193 ASP A O 1
ATOM 1434 N N . VAL A 1 186 ? 24.78000 17.09200 33.75800 1.000 57.34000 -192 VAL A N 1
ATOM 1435 C CA . VAL A 1 186 ? 23.43500 16.77100 34.21800 1.000 54.99000 -192 VAL A CA 1
ATOM 1436 C C . VAL A 1 186 ? 22.43000 17.45900 33.30500 1.000 48.93000 -192 VAL A C 1
ATOM 1437 O O . VAL A 1 186 ? 22.63000 18.61100 32.90000 1.000 58.57000 -192 VAL A O 1
ATOM 1441 N N . GLY A 1 187 ? 21.35200 16.75200 32.97300 1.000 48.20000 -191 GLY A N 1
ATOM 1442 C CA . GLY A 1 187 ? 20.32100 17.30300 32.11700 1.000 47.97000 -191 GLY A CA 1
ATOM 1443 C C . GLY A 1 187 ? 19.00700 17.51800 32.83900 1.000 42.89000 -191 GLY A C 1
ATOM 1444 O O . GLY A 1 187 ? 17.93700 17.20300 32.31000 1.000 46.53000 -191 GLY A O 1
ATOM 1445 N N . VAL A 1 188 ? 19.08100 18.05700 34.05200 1.000 45.96000 -190 VAL A N 1
ATOM 1446 C CA . VAL A 1 188 ? 17.88600 18.26800 34.86000 1.000 46.15000 -190 VAL A CA 1
ATOM 1447 C C . VAL A 1 188 ? 17.20600 19.60400 34.54900 1.000 57.15000 -190 VAL A C 1
ATOM 1448 O O . VAL A 1 188 ? 15.98100 19.71600 34.67100 1.000 54.96000 -190 VAL A O 1
ATOM 1452 N N . ASP A 1 189 ? 17.96200 20.61500 34.11100 1.000 46.39000 -189 ASP A N 1
ATOM 1453 C CA . ASP A 1 189 ? 17.40200 21.94400 33.88400 1.000 54.82000 -189 ASP A CA 1
ATOM 1454 C C . ASP A 1 189 ? 17.43800 22.36600 32.41600 1.000 52.78000 -189 ASP A C 1
ATOM 1455 O O . ASP A 1 189 ? 17.43900 23.56600 32.12600 1.000 56.05000 -189 ASP A O 1
ATOM 1460 N N . ASN A 1 190 ? 17.46000 21.41800 31.48100 1.000 50.89000 -188 ASN A N 1
ATOM 1461 C CA . ASN A 1 190 ? 17.46400 21.78600 30.07200 1.000 42.62000 -188 ASN A CA 1
ATOM 1462 C C . ASN A 1 190 ? 16.03900 22.06200 29.59200 1.000 46.09000 -188 ASN A C 1
ATOM 1463 O O . ASN A 1 190 ? 15.07300 22.01500 30.36000 1.000 48.31000 -188 ASN A O 1
ATOM 1468 N N . ALA A 1 191 ? 15.90600 22.35000 28.29500 1.000 45.36000 -187 ALA A N 1
ATOM 1469 C CA . ALA A 1 191 ? 14.60700 22.73200 27.74500 1.000 49.20000 -187 ALA A CA 1
ATOM 1470 C C . ALA A 1 191 ? 13.60600 21.58600 27.81900 1.000 44.53000 -187 ALA A C 1
ATOM 1471 O O . ALA A 1 191 ? 12.42800 21.80500 28.12500 1.000 44.89000 -187 ALA A O 1
ATOM 1473 N N . GLY A 1 192 ? 14.05100 20.35900 27.53800 1.000 48.85000 -186 GLY A N 1
ATOM 1474 C CA . GLY A 1 192 ? 13.14200 19.22500 27.59600 1.000 43.16000 -186 GLY A CA 1
ATOM 1475 C C . GLY A 1 192 ? 12.60200 18.98000 28.99200 1.000 42.66000 -186 GLY A C 1
ATOM 1476 O O . GLY A 1 192 ? 11.40200 18.75700 29.17400 1.000 47.18000 -186 GLY A O 1
ATOM 1477 N N . ALA A 1 193 ? 13.47800 19.02900 29.99800 1.000 36.40000 -185 ALA A N 1
ATOM 1478 C CA . ALA A 1 193 ? 13.03700 18.81000 31.37100 1.000 42.06000 -185 ALA A CA 1
ATOM 1479 C C . ALA A 1 193 ? 12.14600 19.94700 31.85700 1.000 43.55000 -185 ALA A C 1
ATOM 1480 O O . ALA A 1 193 ? 11.19700 19.71700 32.61500 1.000 40.97000 -185 ALA A O 1
ATOM 1482 N N . LYS A 1 194 ? 12.43600 21.18100 31.43500 1.000 43.85000 -184 LYS A N 1
ATOM 1483 C CA . LYS A 1 194 ? 11.58700 22.30600 31.81500 1.000 44.43000 -184 LYS A CA 1
ATOM 1484 C C . LYS A 1 194 ? 10.18700 22.15900 31.23300 1.000 39.98000 -184 LYS A C 1
ATOM 1485 O O . LYS A 1 194 ? 9.19200 22.38100 31.93100 1.000 45.38000 -184 LYS A O 1
ATOM 1491 N N . ALA A 1 195 ? 10.09100 21.78100 29.95600 1.000 36.78000 -183 ALA A N 1
ATOM 1492 C CA . ALA A 1 195 ? 8.78300 21.60400 29.33300 1.000 40.70000 -183 ALA A CA 1
ATOM 1493 C C . ALA A 1 195 ? 7.99900 20.48300 30.00200 1.000 52.01000 -183 ALA A C 1
ATOM 1494 O O . ALA A 1 195 ? 6.78500 20.60100 30.20900 1.000 53.21000 -183 ALA A O 1
ATOM 1496 N N . GLY A 1 196 ? 8.67700 19.38800 30.35200 1.000 44.35000 -182 GLY A N 1
ATOM 1497 C CA . GLY A 1 196 ? 7.98700 18.27900 30.99200 1.000 50.65000 -182 GLY A CA 1
ATOM 1498 C C . GLY A 1 196 ? 7.44900 18.64200 32.36200 1.000 45.27000 -182 GLY A C 1
ATOM 1499 O O . GLY A 1 196 ? 6.27700 18.39900 32.66600 1.000 46.46000 -182 GLY A O 1
ATOM 1500 N N . LEU A 1 197 ? 8.29600 19.23000 33.21000 1.000 42.00000 -181 LEU A N 1
ATOM 1501 C CA . LEU A 1 197 ? 7.84500 19.61200 34.54400 1.000 42.70000 -181 LEU A CA 1
ATOM 1502 C C . LEU A 1 197 ? 6.80700 20.72500 34.48700 1.000 44.47000 -181 LEU A C 1
ATOM 1503 O O . LEU A 1 197 ? 5.91200 20.77500 35.33700 1.000 43.75000 -181 LEU A O 1
ATOM 1508 N N . THR A 1 198 ? 6.90200 21.61800 33.49800 1.000 42.21000 -180 THR A N 1
ATOM 1509 C CA . THR A 1 198 ? 5.90300 22.67300 33.36200 1.000 42.05000 -180 THR A CA 1
ATOM 1510 C C . THR A 1 198 ? 4.53400 22.09500 33.02400 1.000 40.64000 -180 THR A C 1
ATOM 1511 O O . THR A 1 198 ? 3.51600 22.53400 33.57200 1.000 48.06000 -180 THR A O 1
ATOM 1515 N N . PHE A 1 199 ? 4.48900 21.10600 32.12900 1.000 39.32000 -179 PHE A N 1
ATOM 1516 C CA . PHE A 1 199 ? 3.21600 20.47800 31.79200 1.000 45.21000 -179 PHE A CA 1
ATOM 1517 C C . PHE A 1 199 ? 2.59900 19.79900 33.01000 1.000 49.24000 -179 PHE A C 1
ATOM 1518 O O . PHE A 1 199 ? 1.37600 19.82800 33.19400 1.000 48.39000 -179 PHE A O 1
ATOM 1526 N N . LEU A 1 200 ? 3.43100 19.18700 33.85500 1.000 45.93000 -178 LEU A N 1
ATOM 1527 C CA . LEU A 1 200 ? 2.92900 18.58100 35.08500 1.000 46.73000 -178 LEU A CA 1
ATOM 1528 C C . LEU A 1 200 ? 2.38300 19.64100 36.03400 1.000 50.44000 -178 LEU A C 1
ATOM 1529 O O . LEU A 1 200 ? 1.30200 19.47400 36.61200 1.000 51.07000 -178 LEU A O 1
ATOM 1534 N N . VAL A 1 201 ? 3.12300 20.73900 36.21200 1.000 46.16000 -177 VAL A N 1
ATOM 1535 C CA . VAL A 1 201 ? 2.66600 21.81200 37.09200 1.000 50.14000 -177 VAL A CA 1
ATOM 1536 C C . VAL A 1 201 ? 1.37900 22.42800 36.55500 1.000 51.49000 -177 VAL A C 1
ATOM 1537 O O . VAL A 1 201 ? 0.48500 22.80500 37.32400 1.000 54.28000 -177 VAL A O 1
ATOM 1541 N N . ASP A 1 202 ? 1.25600 22.52600 35.22900 1.000 47.51000 -176 ASP A N 1
ATOM 1542 C CA . ASP A 1 202 ? 0.03400 23.06300 34.63900 1.000 47.32000 -176 ASP A CA 1
ATOM 1543 C C . ASP A 1 202 ? -1.15200 22.13500 34.87500 1.000 57.23000 -176 ASP A C 1
ATOM 1544 O O . ASP A 1 202 ? -2.27600 22.60200 35.09600 1.000 56.03000 -176 ASP A O 1
ATOM 1549 N N . LEU A 1 203 ? -0.92500 20.81800 34.82600 1.000 49.40000 -175 LEU A N 1
ATOM 1550 C CA . LEU A 1 203 ? -1.99000 19.87200 35.14800 1.000 46.57000 -175 LEU A CA 1
ATOM 1551 C C . LEU A 1 203 ? -2.49600 20.08000 36.56900 1.000 47.44000 -175 LEU A C 1
ATOM 1552 O O . LEU A 1 203 ? -3.69800 19.96000 36.83300 1.000 47.13000 -175 LEU A O 1
ATOM 1557 N N . ILE A 1 204 ? -1.59200 20.39400 37.49600 1.000 44.57000 -174 ILE A N 1
ATOM 1558 C CA . ILE A 1 204 ? -1.98900 20.66100 38.87300 1.000 49.23000 -174 ILE A CA 1
ATOM 1559 C C . ILE A 1 204 ? -2.62100 22.04100 38.99400 1.000 56.80000 -174 ILE A C 1
ATOM 1560 O O . ILE A 1 204 ? -3.63800 22.21300 39.67700 1.000 52.93000 -174 ILE A O 1
ATOM 1565 N N . LYS A 1 205 ? -2.03500 23.04000 38.32900 1.000 50.67000 -173 LYS A N 1
ATOM 1566 C CA . LYS A 1 205 ? -2.57100 24.39500 38.38400 1.000 52.96000 -173 LYS A CA 1
ATOM 1567 C C . LYS A 1 205 ? -3.98500 24.46400 37.82200 1.000 55.08000 -173 LYS A C 1
ATOM 1568 O O . LYS A 1 205 ? -4.79600 25.27900 38.27600 1.000 58.61000 -173 LYS A O 1
ATOM 1574 N N . ASN A 1 206 ? -4.30600 23.61000 36.84900 1.000 59.49000 -172 ASN A N 1
ATOM 1575 C CA . ASN A 1 206 ? -5.63800 23.55000 36.26500 1.000 57.96000 -172 ASN A CA 1
ATOM 1576 C C . ASN A 1 206 ? -6.53400 22.51400 36.94200 1.000 59.38000 -172 ASN A C 1
ATOM 1577 O O . ASN A 1 206 ? -7.54700 22.11000 36.36000 1.000 58.88000 -172 ASN A O 1
ATOM 1582 N N . LYS A 1 207 ? -6.17400 22.07500 38.15100 1.000 53.10000 -171 LYS A N 1
ATOM 1583 C CA . LYS A 1 207 ? -6.98600 21.18600 38.98200 1.000 56.27000 -171 LYS A CA 1
ATOM 1584 C C . LYS A 1 207 ? -7.22100 19.82000 38.34200 1.000 57.08000 -171 LYS A C 1
ATOM 1585 O O . LYS A 1 207 ? -8.16900 19.11700 38.70700 1.000 52.55000 -171 LYS A O 1
ATOM 1591 N N . HIS A 1 208 ? -6.37700 19.41800 37.39100 1.000 52.82000 -170 HIS A N 1
ATOM 1592 C CA . HIS A 1 208 ? -6.47200 18.06900 36.84800 1.000 56.26000 -170 HIS A CA 1
ATOM 1593 C C . HIS A 1 208 ? -5.78800 17.04300 37.74000 1.000 52.50000 -170 HIS A C 1
ATOM 1594 O O . HIS A 1 208 ? -6.12500 15.85600 37.67100 1.000 56.08000 -170 HIS A O 1
ATOM 1601 N N . MET A 1 209 ? -4.83800 17.47300 38.57000 1.000 51.75000 -169 MET A N 1
ATOM 1602 C CA . MET A 1 209 ? -4.21500 16.62500 39.57500 1.000 45.82000 -169 MET A CA 1
ATOM 1603 C C . MET A 1 209 ? -3.95800 17.45500 40.82400 1.000 47.40000 -169 MET A C 1
ATOM 1604 O O . MET A 1 209 ? -3.85400 18.68200 40.76900 1.000 48.48000 -169 MET A O 1
ATOM 1609 N N . ASN A 1 210 ? -3.85400 16.76800 41.95700 1.000 50.13000 -168 ASN A N 1
ATOM 1610 C CA . ASN A 1 210 ? -3.52400 17.39600 43.22900 1.000 46.78000 -168 ASN A CA 1
ATOM 1611 C C . ASN A 1 210 ? -2.07200 17.09300 43.56700 1.000 56.58000 -168 ASN A C 1
ATOM 1612 O O . ASN A 1 210 ? -1.64500 15.93400 43.51200 1.000 56.85000 -168 ASN A O 1
ATOM 1617 N N . ALA A 1 211 ? -1.31800 18.13500 43.92100 1.000 50.57000 -167 ALA A N 1
ATOM 1618 C CA . ALA A 1 211 ? 0.10900 17.97700 44.17600 1.000 52.53000 -167 ALA A CA 1
ATOM 1619 C C . ALA A 1 211 ? 0.40000 17.12600 45.40600 1.000 53.00000 -167 ALA A C 1
ATOM 1620 O O . ALA A 1 211 ? 1.54200 16.68800 45.57900 1.000 48.38000 -167 ALA A O 1
ATOM 1622 N N . ASP A 1 212 ? -0.59300 16.88200 46.25600 1.000 54.36000 -166 ASP A N 1
ATOM 1623 C CA . ASP A 1 212 ? -0.40600 16.08000 47.45700 1.000 56.66000 -166 ASP A CA 1
ATOM 1624 C C . ASP A 1 212 ? -0.58200 14.58700 47.21200 1.000 52.01000 -166 ASP A C 1
ATOM 1625 O O . ASP A 1 212 ? -0.38100 13.79500 48.14000 1.000 45.28000 -166 ASP A O 1
ATOM 1630 N N . THR A 1 213 ? -0.94300 14.18800 45.99500 1.000 51.21000 -165 THR A N 1
ATOM 1631 C CA . THR A 1 213 ? -1.18700 12.78300 45.69900 1.000 47.16000 -165 THR A CA 1
ATOM 1632 C C . THR A 1 213 ? 0.08600 11.96400 45.87100 1.000 49.68000 -165 THR A C 1
ATOM 1633 O O . THR A 1 213 ? 1.13100 12.29200 45.30100 1.000 52.84000 -165 THR A O 1
ATOM 1637 N N . ASP A 1 214 ? -0.00200 10.89600 46.66500 1.000 54.44000 -164 ASP A N 1
ATOM 1638 C CA . ASP A 1 214 ? 1.12700 9.98900 46.83400 1.000 53.00000 -164 ASP A CA 1
ATOM 1639 C C . ASP A 1 214 ? 0.78500 8.60200 46.30400 1.000 51.12000 -164 ASP A C 1
ATOM 1640 O O . ASP A 1 214 ? -0.15400 8.44900 45.51600 1.000 56.52000 -164 ASP A O 1
ATOM 1645 N N . TYR A 1 215 ? 1.53300 7.58400 46.73800 1.000 54.70000 -163 TYR A N 1
ATOM 1646 C CA . TYR A 1 215 ? 1.31200 6.23400 46.22600 1.000 50.47000 -163 TYR A CA 1
ATOM 1647 C C . TYR A 1 215 ? -0.00600 5.65600 46.72900 1.000 51.88000 -163 TYR A C 1
ATOM 1648 O O . TYR A 1 215 ? -0.75600 5.04600 45.95700 1.000 52.05000 -163 TYR A O 1
ATOM 1657 N N . SER A 1 216 ? -0.30200 5.83200 48.01900 1.000 52.50000 -162 SER A N 1
ATOM 1658 C CA . SER A 1 216 ? -1.52500 5.26900 48.58400 1.000 54.01000 -162 SER A CA 1
ATOM 1659 C C . SER A 1 216 ? -2.76500 5.94500 48.01200 1.000 54.34000 -162 SER A C 1
ATOM 1660 O O . SER A 1 216 ? -3.74500 5.27100 47.67300 1.000 52.91000 -162 SER A O 1
ATOM 1663 N N . ILE A 1 217 ? -2.74000 7.27600 47.90300 1.000 51.35000 -161 ILE A N 1
ATOM 1664 C CA . ILE A 1 217 ? -3.88600 8.01100 47.37200 1.000 50.68000 -161 ILE A CA 1
ATOM 1665 C C . ILE A 1 217 ? -4.19800 7.56100 45.95000 1.000 54.74000 -161 ILE A C 1
ATOM 1666 O O . ILE A 1 217 ? -5.36200 7.33200 45.59600 1.000 58.38000 -161 ILE A O 1
ATOM 1671 N N . ALA A 1 218 ? -3.16600 7.41800 45.11500 1.000 55.12000 -160 ALA A N 1
ATOM 1672 C CA . ALA A 1 218 ? -3.38900 7.04600 43.72200 1.000 53.84000 -160 ALA A CA 1
ATOM 1673 C C . ALA A 1 218 ? -3.84200 5.59700 43.59400 1.000 49.36000 -160 ALA A C 1
ATOM 1674 O O . ALA A 1 218 ? -4.73200 5.29000 42.79200 1.000 52.99000 -160 ALA A O 1
ATOM 1676 N N . GLU A 1 219 ? -3.23500 4.69000 44.36400 1.000 47.55000 -159 GLU A N 1
ATOM 1677 C CA . GLU A 1 219 ? -3.62200 3.28400 44.28800 1.000 50.56000 -159 GLU A CA 1
ATOM 1678 C C . GLU A 1 219 ? -5.06000 3.08200 44.74500 1.000 49.03000 -159 GLU A C 1
ATOM 1679 O O . GLU A 1 219 ? -5.82200 2.33700 44.11700 1.000 51.46000 -159 GLU A O 1
ATOM 1685 N N . ALA A 1 220 ? -5.45200 3.74000 45.83700 1.000 55.10000 -158 ALA A N 1
ATOM 1686 C CA . ALA A 1 220 ? -6.82200 3.61500 46.32000 1.000 48.02000 -158 ALA A CA 1
ATOM 1687 C C . ALA A 1 220 ? -7.81300 4.21000 45.32900 1.000 52.91000 -158 ALA A C 1
ATOM 1688 O O . ALA A 1 220 ? -8.90300 3.66300 45.12900 1.000 56.26000 -158 ALA A O 1
ATOM 1690 N N . ALA A 1 221 ? -7.45100 5.32400 44.68900 1.000 51.21000 -157 ALA A N 1
ATOM 1691 C CA . ALA A 1 221 ? -8.37600 5.97800 43.76800 1.000 57.34000 -157 ALA A CA 1
ATOM 1692 C C . ALA A 1 221 ? -8.59900 5.14300 42.51300 1.000 51.66000 -157 ALA A C 1
ATOM 1693 O O . ALA A 1 221 ? -9.72400 5.06600 42.00600 1.000 51.65000 -157 ALA A O 1
ATOM 1695 N N . PHE A 1 222 ? -7.54500 4.51000 41.99400 1.000 50.89000 -156 PHE A N 1
ATOM 1696 C CA . PHE A 1 222 ? -7.70700 3.69700 40.79400 1.000 55.01000 -156 PHE A CA 1
ATOM 1697 C C . PHE A 1 222 ? -8.37200 2.36100 41.10300 1.000 53.89000 -156 PHE A C 1
ATOM 1698 O O . PHE A 1 222 ? -9.23100 1.90300 40.34100 1.000 53.41000 -156 PHE A O 1
ATOM 1706 N N . ASN A 1 223 ? -7.98600 1.71900 42.20800 1.000 53.75000 -155 ASN A N 1
ATOM 1707 C CA . ASN A 1 223 ? -8.56400 0.42700 42.55700 1.000 58.09000 -155 ASN A CA 1
ATOM 1708 C C . ASN A 1 223 ? -10.01200 0.54400 43.01600 1.000 58.43000 -155 ASN A C 1
ATOM 1709 O O . ASN A 1 223 ? -10.72400 -0.46600 43.03900 1.000 60.42000 -155 ASN A O 1
ATOM 1714 N N . LYS A 1 224 ? -10.46400 1.74300 43.37900 1.000 51.06000 -154 LYS A N 1
ATOM 1715 C CA . LYS A 1 224 ? -11.86800 1.97300 43.69300 1.000 48.46000 -154 LYS A CA 1
ATOM 1716 C C . LYS A 1 224 ? -12.68200 2.40600 42.48200 1.000 51.66000 -154 LYS A C 1
ATOM 1717 O O . LYS A 1 224 ? -13.90900 2.50700 42.58700 1.000 62.03000 -154 LYS A O 1
ATOM 1723 N N . GLY A 1 225 ? -12.03900 2.66300 41.34600 1.000 53.94000 -153 GLY A N 1
ATOM 1724 C CA . GLY A 1 225 ? -12.74700 3.14300 40.17700 1.000 53.34000 -153 GLY A CA 1
ATOM 1725 C C . GLY A 1 225 ? -13.04500 4.62300 40.17900 1.000 58.80000 -153 GLY A C 1
ATOM 1726 O O . GLY A 1 225 ? -13.96900 5.05800 39.48400 1.000 62.36000 -153 GLY A O 1
ATOM 1727 N N . GLU A 1 226 ? -12.29200 5.41600 40.94400 1.000 54.49000 -152 GLU A N 1
ATOM 1728 C CA . GLU A 1 226 ? -12.50800 6.85500 41.01400 1.000 61.60000 -152 GLU A CA 1
ATOM 1729 C C . GLU A 1 226 ? -11.70300 7.62900 39.98000 1.000 61.71000 -152 GLU A C 1
ATOM 1730 O O . GLU A 1 226 ? -12.06300 8.76800 39.66100 1.000 57.60000 -152 GLU A O 1
ATOM 1736 N N . THR A 1 227 ? -10.62600 7.04800 39.45900 1.000 58.17000 -151 THR A N 1
ATOM 1737 C CA . THR A 1 227 ? -9.83600 7.66400 38.40400 1.000 60.47000 -151 THR A CA 1
ATOM 1738 C C . THR A 1 227 ? -9.62700 6.64800 37.29100 1.000 59.23000 -151 THR A C 1
ATOM 1739 O O . THR A 1 227 ? -9.50900 5.44600 37.54700 1.000 62.21000 -151 THR A O 1
ATOM 1743 N N . ALA A 1 228 ? -9.60000 7.13400 36.05000 1.000 53.25000 -150 ALA A N 1
ATOM 1744 C CA . ALA A 1 228 ? -9.56000 6.23800 34.90300 1.000 48.58000 -150 ALA A CA 1
ATOM 1745 C C . ALA A 1 228 ? -8.16200 5.72300 34.59400 1.000 52.30000 -150 ALA A C 1
ATOM 1746 O O . ALA A 1 228 ? -8.03500 4.72400 33.87800 1.000 52.19000 -150 ALA A O 1
ATOM 1748 N N . MET A 1 229 ? -7.11700 6.36900 35.10600 1.000 53.95000 -149 MET A N 1
ATOM 1749 C CA . MET A 1 229 ? -5.75400 5.99000 34.76800 1.000 47.12000 -149 MET A CA 1
ATOM 1750 C C . MET A 1 229 ? -4.84100 6.16400 35.97200 1.000 46.55000 -149 MET A C 1
ATOM 1751 O O . MET A 1 229 ? -5.12000 6.93700 36.89100 1.000 54.70000 -149 MET A O 1
ATOM 1756 N N . THR A 1 230 ? -3.73500 5.42500 35.94500 1.000 44.78000 -148 THR A N 1
ATOM 1757 C CA . THR A 1 230 ? -2.64900 5.60100 36.89500 1.000 43.53000 -148 THR A CA 1
ATOM 1758 C C . THR A 1 230 ? -1.35900 5.15500 36.22300 1.000 43.48000 -148 THR A C 1
ATOM 1759 O O . THR A 1 230 ? -1.36900 4.58800 35.12600 1.000 48.10000 -148 THR A O 1
ATOM 1763 N N . ILE A 1 231 ? -0.24100 5.42500 36.88900 1.000 42.94000 -147 ILE A N 1
ATOM 1764 C CA . ILE A 1 231 ? 1.07900 5.04600 36.40100 1.000 44.48000 -147 ILE A CA 1
ATOM 1765 C C . ILE A 1 231 ? 1.76100 4.24200 37.49700 1.000 43.75000 -147 ILE A C 1
ATOM 1766 O O . ILE A 1 231 ? 1.93900 4.74000 38.61600 1.000 48.18000 -147 ILE A O 1
ATOM 1771 N N . ASN A 1 232 ? 2.13500 3.00400 37.18600 1.000 42.09000 -146 ASN A N 1
ATOM 1772 C CA . ASN A 1 232 ? 2.73100 2.13000 38.18700 1.000 47.60000 -146 ASN A CA 1
ATOM 1773 C C . ASN A 1 232 ? 3.42600 0.97100 37.48800 1.000 41.38000 -146 ASN A C 1
ATOM 1774 O O . ASN A 1 232 ? 3.30900 0.78700 36.27400 1.000 41.42000 -146 ASN A O 1
ATOM 1779 N N . GLY A 1 233 ? 4.15600 0.18900 38.28000 1.000 41.87000 -145 GLY A N 1
ATOM 1780 C CA . GLY A 1 233 ? 4.88500 -0.94800 37.77400 1.000 53.36000 -145 GLY A CA 1
ATOM 1781 C C . GLY A 1 233 ? 4.12200 -2.24700 37.93900 1.000 43.80000 -145 GLY A C 1
ATOM 1782 O O . GLY A 1 233 ? 2.94900 -2.26300 38.32800 1.000 46.56000 -145 GLY A O 1
ATOM 1783 N N . PRO A 1 234 ? 4.78200 -3.36900 37.64200 1.000 46.85000 -144 PRO A N 1
ATOM 1784 C CA . PRO A 1 234 ? 4.09200 -4.66700 37.72600 1.000 46.51000 -144 PRO A CA 1
ATOM 1785 C C . PRO A 1 234 ? 3.68400 -5.05200 39.13700 1.000 46.56000 -144 PRO A C 1
ATOM 1786 O O . PRO A 1 234 ? 2.70600 -5.79100 39.30200 1.000 52.06000 -144 PRO A O 1
ATOM 1790 N N . TRP A 1 235 ? 4.40100 -4.57400 40.15800 1.000 46.29000 -143 TRP A N 1
ATOM 1791 C CA . TRP A 1 235 ? 4.09900 -4.94100 41.53900 1.000 47.60000 -143 TRP A CA 1
ATOM 1792 C C . TRP A 1 235 ? 2.68800 -4.55000 41.95700 1.000 48.32000 -143 TRP A C 1
ATOM 1793 O O . TRP A 1 235 ? 2.14800 -5.13900 42.90000 1.000 49.26000 -143 TRP A O 1
ATOM 1804 N N . ALA A 1 236 ? 2.08200 -3.57500 41.28400 1.000 40.70000 -142 ALA A N 1
ATOM 1805 C CA . ALA A 1 236 ? 0.75900 -3.09000 41.64700 1.000 47.08000 -142 ALA A CA 1
ATOM 1806 C C . ALA A 1 236 ? -0.36700 -3.83900 40.94900 1.000 42.02000 -142 ALA A C 1
ATOM 1807 O O . ALA A 1 236 ? -1.53500 -3.60600 41.27500 1.000 48.45000 -142 ALA A O 1
ATOM 1809 N N . TRP A 1 237 ? -0.04600 -4.73200 40.00900 1.000 42.39000 -141 TRP A N 1
ATOM 1810 C CA . TRP A 1 237 ? -1.08400 -5.41200 39.24000 1.000 49.91000 -141 TRP A CA 1
ATOM 1811 C C . TRP A 1 237 ? -1.96900 -6.27800 40.13000 1.000 55.40000 -141 TRP A C 1
ATOM 1812 O O . TRP A 1 237 ? -3.19500 -6.29800 39.96500 1.000 55.17000 -141 TRP A O 1
ATOM 1823 N N . SER A 1 238 ? -1.36800 -7.00200 41.07900 1.000 54.07000 -140 SER A N 1
ATOM 1824 C CA . SER A 1 238 ? -2.14200 -7.94000 41.88800 1.000 58.08000 -140 SER A CA 1
ATOM 1825 C C . SER A 1 238 ? -3.16600 -7.22700 42.76500 1.000 55.83000 -140 SER A C 1
ATOM 1826 O O . SER A 1 238 ? -4.24700 -7.77200 43.01300 1.000 51.12000 -140 SER A O 1
ATOM 1829 N N . ASN A 1 239 ? -2.85500 -6.01600 43.23700 1.000 53.95000 -139 ASN A N 1
ATOM 1830 C CA . ASN A 1 239 ? -3.84000 -5.26000 44.00600 1.000 54.87000 -139 ASN A CA 1
ATOM 1831 C C . ASN A 1 239 ? -5.01800 -4.84400 43.13600 1.000 57.78000 -139 ASN A C 1
ATOM 1832 O O . ASN A 1 239 ? -6.15800 -4.78900 43.61200 1.000 53.67000 -139 ASN A O 1
ATOM 1837 N N . ILE A 1 240 ? -4.76600 -4.54200 41.86000 1.000 58.48000 -138 ILE A N 1
ATOM 1838 C CA . ILE A 1 240 ? -5.86600 -4.21800 40.95900 1.000 61.23000 -138 ILE A CA 1
ATOM 1839 C C . ILE A 1 240 ? -6.67000 -5.46900 40.63200 1.000 54.78000 -138 ILE A C 1
ATOM 1840 O O . ILE A 1 240 ? -7.87900 -5.39100 40.38000 1.000 56.35000 -138 ILE A O 1
ATOM 1845 N N . ASP A 1 241 ? -6.02200 -6.63800 40.62800 1.000 56.09000 -137 ASP A N 1
ATOM 1846 C CA . ASP A 1 241 ? -6.75100 -7.88900 40.43100 1.000 61.53000 -137 ASP A CA 1
ATOM 1847 C C . ASP A 1 241 ? -7.78300 -8.10200 41.53100 1.000 56.56000 -137 ASP A C 1
ATOM 1848 O O . ASP A 1 241 ? -8.91400 -8.52000 41.25900 1.000 57.06000 -137 ASP A O 1
ATOM 1853 N N . THR A 1 242 ? -7.41100 -7.81300 42.78100 1.000 53.87000 -136 THR A N 1
ATOM 1854 C CA . THR A 1 242 ? -8.33900 -7.98700 43.89300 1.000 61.08000 -136 THR A CA 1
ATOM 1855 C C . THR A 1 242 ? -9.53900 -7.05400 43.77400 1.000 63.17000 -136 THR A C 1
ATOM 1856 O O . THR A 1 242 ? -10.64100 -7.40000 44.21500 1.000 61.69000 -136 THR A O 1
ATOM 1860 N N . SER A 1 243 ? -9.35300 -5.88300 43.17200 1.000 65.21000 -135 SER A N 1
ATOM 1861 C CA . SER A 1 243 ? -10.43700 -4.92600 43.01900 1.000 61.04000 -135 SER A CA 1
ATOM 1862 C C . SER A 1 243 ? -11.38800 -5.37600 41.91100 1.000 59.14000 -135 SER A C 1
ATOM 1863 O O . SER A 1 243 ? -11.19800 -6.41200 41.26800 1.000 61.46000 -135 SER A O 1
ATOM 1866 N N . ALA A 1 244 ? -12.42900 -4.57800 41.68200 1.000 58.92000 -134 ALA A N 1
ATOM 1867 C CA . ALA A 1 244 ? -13.42200 -4.84800 40.64400 1.000 76.03000 -134 ALA A CA 1
ATOM 1868 C C . ALA A 1 244 ? -13.17900 -4.00500 39.40000 1.000 78.95000 -134 ALA A C 1
ATOM 1869 O O . ALA A 1 244 ? -14.12500 -3.53200 38.76400 1.000 83.46000 -134 ALA A O 1
ATOM 1871 N N . VAL A 1 245 ? -11.91700 -3.80700 39.02900 1.000 77.19000 -133 VAL A N 1
ATOM 1872 C CA . VAL A 1 245 ? -11.54400 -2.93000 37.92500 1.000 66.63000 -133 VAL A CA 1
ATOM 1873 C C . VAL A 1 245 ? -10.98000 -3.78400 36.79900 1.000 61.04000 -133 VAL A C 1
ATOM 1874 O O . VAL A 1 245 ? -9.93000 -4.42000 36.95800 1.000 65.52000 -133 VAL A O 1
ATOM 1878 N N . ASN A 1 246 ? -11.67600 -3.80200 35.66500 1.000 65.78000 -132 ASN A N 1
ATOM 1879 C CA . ASN A 1 246 ? -11.14600 -4.39800 34.44100 1.000 63.25000 -132 ASN A CA 1
ATOM 1880 C C . ASN A 1 246 ? -10.11600 -3.43000 33.87700 1.000 69.15000 -132 ASN A C 1
ATOM 1881 O O . ASN A 1 246 ? -10.46500 -2.42500 33.25400 1.000 65.65000 -132 ASN A O 1
ATOM 1886 N N . TYR A 1 247 ? -8.84100 -3.72400 34.10100 1.000 65.38000 -131 TYR A N 1
ATOM 1887 C CA . TYR A 1 247 ? -7.76800 -2.79400 33.79500 1.000 58.28000 -131 TYR A CA 1
ATOM 1888 C C . TYR A 1 247 ? -6.94800 -3.27000 32.60400 1.000 63.49000 -131 TYR A C 1
ATOM 1889 O O . TYR A 1 247 ? -6.99100 -4.43900 32.20900 1.000 66.35000 -131 TYR A O 1
ATOM 1898 N N . GLY A 1 248 ? -6.19900 -2.32800 32.03100 1.000 61.42000 -130 GLY A N 1
ATOM 1899 C CA . GLY A 1 248 ? -5.26500 -2.63700 30.97500 1.000 50.15000 -130 GLY A CA 1
ATOM 1900 C C . GLY A 1 248 ? -3.93400 -1.95900 31.23800 1.000 48.34000 -130 GLY A C 1
ATOM 1901 O O . GLY A 1 248 ? -3.84200 -0.98000 31.97700 1.000 55.07000 -130 GLY A O 1
ATOM 1902 N N . VAL A 1 249 ? -2.89300 -2.51000 30.62000 1.000 49.64000 -129 VAL A N 1
ATOM 1903 C CA . VAL A 1 249 ? -1.52700 -2.02600 30.77800 1.000 46.84000 -129 VAL A CA 1
ATOM 1904 C C . VAL A 1 249 ? -0.98300 -1.73000 29.38700 1.000 49.29000 -129 VAL A C 1
ATOM 1905 O O . VAL A 1 249 ? -0.92200 -2.62900 28.54000 1.000 48.28000 -129 VAL A O 1
ATOM 1909 N N . THR A 1 250 ? -0.59500 -0.47900 29.14800 1.000 47.35000 -128 THR A N 1
ATOM 1910 C CA . THR A 1 250 ? -0.21400 -0.04800 27.80800 1.000 47.12000 -128 THR A CA 1
ATOM 1911 C C . THR A 1 250 ? 0.92900 0.95900 27.91100 1.000 48.99000 -128 THR A C 1
ATOM 1912 O O . THR A 1 250 ? 1.49200 1.18800 28.98700 1.000 46.58000 -128 THR A O 1
ATOM 1916 N N . VAL A 1 251 ? 1.26900 1.56500 26.77000 1.000 54.47000 -127 VAL A N 1
ATOM 1917 C CA . VAL A 1 251 ? 2.37000 2.51800 26.71400 1.000 58.53000 -127 VAL A CA 1
ATOM 1918 C C . VAL A 1 251 ? 2.00400 3.80000 27.44600 1.000 45.97000 -127 VAL A C 1
ATOM 1919 O O . VAL A 1 251 ? 0.83800 4.21800 27.48300 1.000 52.70000 -127 VAL A O 1
ATOM 1923 N N . LEU A 1 252 ? 3.01700 4.43500 28.02700 1.000 46.08000 -126 LEU A N 1
ATOM 1924 C CA . LEU A 1 252 ? 2.84000 5.75700 28.59900 1.000 46.42000 -126 LEU A CA 1
ATOM 1925 C C . LEU A 1 252 ? 2.51100 6.75600 27.48900 1.000 49.63000 -126 LEU A C 1
ATOM 1926 O O . LEU A 1 252 ? 2.94100 6.58500 26.34400 1.000 43.07000 -126 LEU A O 1
ATOM 1931 N N . PRO A 1 253 ? 1.73800 7.79700 27.79400 1.000 46.53000 -125 PRO A N 1
ATOM 1932 C CA . PRO A 1 253 ? 1.40300 8.78200 26.76100 1.000 46.98000 -125 PRO A CA 1
ATOM 1933 C C . PRO A 1 253 ? 2.64900 9.48700 26.24800 1.000 49.17000 -125 PRO A C 1
ATOM 1934 O O . PRO A 1 253 ? 3.64900 9.62600 26.95600 1.000 48.00000 -125 PRO A O 1
ATOM 1938 N N . THR A 1 254 ? 2.58600 9.91800 24.99200 1.000 47.99000 -124 THR A N 1
ATOM 1939 C CA . THR A 1 254 ? 3.68000 10.68400 24.42100 1.000 49.40000 -124 THR A CA 1
ATOM 1940 C C . THR A 1 254 ? 3.58700 12.14200 24.86000 1.000 45.64000 -124 THR A C 1
ATOM 1941 O O . THR A 1 254 ? 2.53100 12.62900 25.27400 1.000 41.38000 -124 THR A O 1
ATOM 1945 N N . PHE A 1 255 ? 4.71800 12.83900 24.77300 1.000 47.25000 -123 PHE A N 1
ATOM 1946 C CA . PHE A 1 255 ? 4.79600 14.25600 25.10800 1.000 45.55000 -123 PHE A CA 1
ATOM 1947 C C . PHE A 1 255 ? 5.58800 14.96100 24.02100 1.000 49.90000 -123 PHE A C 1
ATOM 1948 O O . PHE A 1 255 ? 6.75300 14.62300 23.78500 1.000 47.15000 -123 PHE A O 1
ATOM 1956 N N . LYS A 1 256 ? 4.95500 15.93600 23.36500 1.000 51.87000 -122 LYS A N 1
ATOM 1957 C CA . LYS A 1 256 ? 5.54400 16.63300 22.22000 1.000 46.76000 -122 LYS A CA 1
ATOM 1958 C C . LYS A 1 256 ? 5.97800 15.63900 21.14500 1.000 45.00000 -122 LYS A C 1
ATOM 1959 O O . LYS A 1 256 ? 7.03500 15.77600 20.52600 1.000 49.98000 -122 LYS A O 1
ATOM 1965 N N . GLY A 1 257 ? 5.14700 14.61900 20.92800 1.000 53.82000 -121 GLY A N 1
ATOM 1966 C CA . GLY A 1 257 ? 5.43500 13.57600 19.96800 1.000 49.24000 -121 GLY A CA 1
ATOM 1967 C C . GLY A 1 257 ? 6.47300 12.56500 20.40100 1.000 48.26000 -121 GLY A C 1
ATOM 1968 O O . GLY A 1 257 ? 6.61800 11.53000 19.73700 1.000 58.30000 -121 GLY A O 1
ATOM 1969 N N . GLN A 1 258 ? 7.20100 12.82200 21.48500 1.000 47.32000 -120 GLN A N 1
ATOM 1970 C CA . GLN A 1 258 ? 8.25100 11.95400 21.99900 1.000 51.27000 -120 GLN A CA 1
ATOM 1971 C C . GLN A 1 258 ? 7.67700 10.97000 23.01500 1.000 51.30000 -120 GLN A C 1
ATOM 1972 O O . GLN A 1 258 ? 6.79600 11.33300 23.80000 1.000 51.33000 -120 GLN A O 1
ATOM 1978 N N . PRO A 1 259 ? 8.14900 9.72600 23.02300 1.000 50.99000 -119 PRO A N 1
ATOM 1979 C CA . PRO A 1 259 ? 7.66900 8.77100 24.02800 1.000 47.76000 -119 PRO A CA 1
ATOM 1980 C C . PRO A 1 259 ? 8.17100 9.13900 25.41400 1.000 51.10000 -119 PRO A C 1
ATOM 1981 O O . PRO A 1 259 ? 9.28800 9.63600 25.57800 1.000 48.70000 -119 PRO A O 1
ATOM 1985 N N . SER A 1 260 ? 7.32400 8.91100 26.41500 1.000 46.48000 -118 SER A N 1
ATOM 1986 C CA . SER A 1 260 ? 7.77900 9.01500 27.79300 1.000 47.69000 -118 SER A CA 1
ATOM 1987 C C . SER A 1 260 ? 8.90300 8.01500 28.02800 1.000 46.40000 -118 SER A C 1
ATOM 1988 O O . SER A 1 260 ? 8.85000 6.87600 27.55800 1.000 48.64000 -118 SER A O 1
ATOM 1991 N N . LYS A 1 261 ? 9.94000 8.45600 28.74100 1.000 46.15000 -117 LYS A N 1
ATOM 1992 C CA . LYS A 1 261 ? 11.15000 7.66500 28.94400 1.000 44.99000 -117 LYS A CA 1
ATOM 1993 C C . LYS A 1 261 ? 11.26200 7.26100 30.40800 1.000 40.83000 -117 LYS A C 1
ATOM 1994 O O . LYS A 1 261 ? 11.93800 7.93900 31.19500 1.000 42.66000 -117 LYS A O 1
ATOM 2000 N N . PRO A 1 262 ? 10.63100 6.16500 30.82300 1.000 47.94000 -116 PRO A N 1
ATOM 2001 C CA . PRO A 1 262 ? 10.75300 5.73900 32.21900 1.000 42.57000 -116 PRO A CA 1
ATOM 2002 C C . PRO A 1 262 ? 12.14300 5.20400 32.50900 1.000 39.59000 -116 PRO A C 1
ATOM 2003 O O . PRO A 1 262 ? 12.80600 4.62200 31.64700 1.000 41.11000 -116 PRO A O 1
ATOM 2007 N N . PHE A 1 263 ? 12.58800 5.42500 33.74100 1.000 40.47000 -115 PHE A N 1
ATOM 2008 C CA . PHE A 1 263 ? 13.85700 4.87900 34.19700 1.000 40.37000 -115 PHE A CA 1
ATOM 2009 C C . PHE A 1 263 ? 13.68400 3.39200 34.48000 1.000 45.62000 -115 PHE A C 1
ATOM 2010 O O . PHE A 1 263 ? 12.89700 3.00600 35.35100 1.000 50.14000 -115 PHE A O 1
ATOM 2018 N N . VAL A 1 264 ? 14.40900 2.56100 33.73800 1.000 49.29000 -114 VAL A N 1
ATOM 2019 C CA . VAL A 1 264 ? 14.27900 1.11400 33.85700 1.000 39.24000 -114 VAL A CA 1
ATOM 2020 C C . VAL A 1 264 ? 15.10700 0.63800 35.04200 1.000 43.43000 -114 VAL A C 1
ATOM 2021 O O . VAL A 1 264 ? 16.32100 0.86100 35.09700 1.000 40.86000 -114 VAL A O 1
ATOM 2025 N N . GLY A 1 265 ? 14.45000 -0.01900 35.99400 1.000 37.39000 -113 GLY A N 1
ATOM 2026 C CA . GLY A 1 265 ? 15.11200 -0.57800 37.15600 1.000 43.43000 -113 GLY A CA 1
ATOM 2027 C C . GLY A 1 265 ? 15.17100 -2.09000 37.06700 1.000 48.09000 -113 GLY A C 1
ATOM 2028 O O . GLY A 1 265 ? 14.28600 -2.72800 36.49200 1.000 46.72000 -113 GLY A O 1
ATOM 2029 N N . VAL A 1 266 ? 16.22800 -2.66300 37.63100 1.000 41.68000 -112 VAL A N 1
ATOM 2030 C CA . VAL A 1 266 ? 16.40200 -4.10700 37.70200 1.000 40.01000 -112 VAL A CA 1
ATOM 2031 C C . VAL A 1 266 ? 16.42800 -4.46900 39.18000 1.000 37.95000 -112 VAL A C 1
ATOM 2032 O O . VAL A 1 266 ? 17.42000 -4.21300 39.87300 1.000 40.47000 -112 VAL A O 1
ATOM 2036 N N . LEU A 1 267 ? 15.33200 -5.04400 39.67200 1.000 40.86000 -111 LEU A N 1
ATOM 2037 C CA . LEU A 1 267 ? 15.28900 -5.51300 41.05000 1.000 40.05000 -111 LEU A CA 1
ATOM 2038 C C . LEU A 1 267 ? 16.39800 -6.52800 41.28100 1.000 38.66000 -111 LEU A C 1
ATOM 2039 O O . LEU A 1 267 ? 16.53400 -7.49800 40.53000 1.000 36.73000 -111 LEU A O 1
ATOM 2044 N N . SER A 1 268 ? 17.20400 -6.29500 42.31200 1.000 36.81000 -110 SER A N 1
ATOM 2045 C CA . SER A 1 268 ? 18.40100 -7.09000 42.53300 1.000 42.89000 -110 SER A CA 1
ATOM 2046 C C . SER A 1 268 ? 18.57600 -7.36000 44.01900 1.000 43.54000 -110 SER A C 1
ATOM 2047 O O . SER A 1 268 ? 18.16200 -6.56200 44.86400 1.000 39.30000 -110 SER A O 1
ATOM 2050 N N . ALA A 1 269 ? 19.20300 -8.49300 44.32700 1.000 43.69000 -109 ALA A N 1
ATOM 2051 C CA . ALA A 1 269 ? 19.45200 -8.92400 45.69800 1.000 38.72000 -109 ALA A CA 1
ATOM 2052 C C . ALA A 1 269 ? 20.95500 -8.90400 45.94800 1.000 41.64000 -109 ALA A C 1
ATOM 2053 O O . ALA A 1 269 ? 21.69700 -9.70700 45.37200 1.000 42.44000 -109 ALA A O 1
ATOM 2055 N N . GLY A 1 270 ? 21.40000 -7.98600 46.80600 1.000 43.46000 -108 GLY A N 1
ATOM 2056 C CA . GLY A 1 270 ? 22.78900 -7.90600 47.19400 1.000 35.67000 -108 GLY A CA 1
ATOM 2057 C C . GLY A 1 270 ? 23.04400 -8.61400 48.51200 1.000 41.58000 -108 GLY A C 1
ATOM 2058 O O . GLY A 1 270 ? 22.14300 -8.79500 49.32700 1.000 38.41000 -108 GLY A O 1
ATOM 2059 N N . ILE A 1 271 ? 24.29500 -9.02000 48.71300 1.000 41.57000 -107 ILE A N 1
ATOM 2060 C CA . ILE A 1 271 ? 24.71000 -9.74000 49.91200 1.000 42.16000 -107 ILE A CA 1
ATOM 2061 C C . ILE A 1 271 ? 25.58300 -8.81800 50.75100 1.000 41.46000 -107 ILE A C 1
ATOM 2062 O O . ILE A 1 271 ? 26.55400 -8.24000 50.24600 1.000 49.16000 -107 ILE A O 1
ATOM 2067 N N . ASN A 1 272 ? 25.22900 -8.68200 52.02900 1.000 41.83000 -106 ASN A N 1
ATOM 2068 C CA . ASN A 1 272 ? 25.96700 -7.81900 52.94100 1.000 44.36000 -106 ASN A CA 1
ATOM 2069 C C . ASN A 1 272 ? 27.42300 -8.25700 53.02200 1.000 46.02000 -106 ASN A C 1
ATOM 2070 O O . ASN A 1 272 ? 27.72100 -9.43700 53.22700 1.000 46.53000 -106 ASN A O 1
ATOM 2075 N N . ALA A 1 273 ? 28.33400 -7.29500 52.86500 1.000 46.05000 -105 ALA A N 1
ATOM 2076 C CA . ALA A 1 273 ? 29.75700 -7.61100 52.93900 1.000 48.55000 -105 ALA A CA 1
ATOM 2077 C C . ALA A 1 273 ? 30.15500 -8.07400 54.33200 1.000 55.11000 -105 ALA A C 1
ATOM 2078 O O . ALA A 1 273 ? 31.14300 -8.80000 54.48600 1.000 51.12000 -105 ALA A O 1
ATOM 2080 N N . ALA A 1 274 ? 29.40500 -7.66700 55.35100 1.000 47.04000 -104 ALA A N 1
ATOM 2081 C CA . ALA A 1 274 ? 29.67200 -8.06500 56.72500 1.000 50.45000 -104 ALA A CA 1
ATOM 2082 C C . ALA A 1 274 ? 28.87100 -9.28800 57.15800 1.000 46.13000 -104 ALA A C 1
ATOM 2083 O O . ALA A 1 274 ? 28.96600 -9.69300 58.32200 1.000 47.18000 -104 ALA A O 1
ATOM 2085 N N . SER A 1 275 ? 28.09300 -9.88200 56.25800 1.000 45.85000 -103 SER A N 1
ATOM 2086 C CA . SER A 1 275 ? 27.26500 -11.01800 56.63200 1.000 52.82000 -103 SER A CA 1
ATOM 2087 C C . SER A 1 275 ? 28.13600 -12.23400 56.94300 1.000 53.08000 -103 SER A C 1
ATOM 2088 O O . SER A 1 275 ? 29.12200 -12.48900 56.24500 1.000 49.61000 -103 SER A O 1
ATOM 2091 N N . PRO A 1 276 ? 27.80300 -12.99600 57.98300 1.000 53.25000 -102 PRO A N 1
ATOM 2092 C CA . PRO A 1 276 ? 28.54600 -14.22800 58.26200 1.000 52.13000 -102 PRO A CA 1
ATOM 2093 C C . PRO A 1 276 ? 27.87200 -15.44800 57.65500 1.000 50.89000 -102 PRO A C 1
ATOM 2094 O O . PRO A 1 276 ? 28.18100 -16.58500 58.02400 1.000 56.66000 -102 PRO A O 1
ATOM 2098 N N . ASN A 1 277 ? 26.94900 -15.22100 56.72300 1.000 50.18000 -101 ASN A N 1
ATOM 2099 C CA . ASN A 1 277 ? 26.15900 -16.28100 56.10600 1.000 45.82000 -101 ASN A CA 1
ATOM 2100 C C . ASN A 1 277 ? 26.14000 -16.13100 54.59300 1.000 44.00000 -101 ASN A C 1
ATOM 2101 O O . ASN A 1 277 ? 25.10700 -16.32800 53.94500 1.000 41.84000 -101 ASN A O 1
ATOM 2106 N N . LYS A 1 278 ? 27.28800 -15.78500 54.00300 1.000 43.49000 -100 LYS A N 1
ATOM 2107 C CA . LYS A 1 278 ? 27.32900 -15.51700 52.56800 1.000 44.35000 -100 LYS A CA 1
ATOM 2108 C C . LYS A 1 278 ? 27.03900 -16.77200 51.75300 1.000 48.98000 -100 LYS A C 1
ATOM 2109 O O . LYS A 1 278 ? 26.41000 -16.69500 50.69100 1.000 48.21000 -100 LYS A O 1
ATOM 2115 N N . GLU A 1 279 ? 27.48600 -17.93700 52.22900 1.000 47.91000 -99 GLU A N 1
ATOM 2116 C CA . GLU A 1 279 ? 27.20300 -19.17600 51.51100 1.000 51.18000 -99 GLU A CA 1
ATOM 2117 C C . GLU A 1 279 ? 25.72800 -19.54200 51.60500 1.000 43.86000 -99 GLU A C 1
ATOM 2118 O O . GLU A 1 279 ? 25.13900 -20.01800 50.62700 1.000 45.65000 -99 GLU A O 1
ATOM 2124 N N . LEU A 1 280 ? 25.11400 -19.33200 52.77200 1.000 44.42000 -98 LEU A N 1
ATOM 2125 C CA . LEU A 1 280 ? 23.68000 -19.56900 52.90100 1.000 45.99000 -98 LEU A CA 1
ATOM 2126 C C . LEU A 1 280 ? 22.89000 -18.62800 52.00300 1.000 46.56000 -98 LEU A C 1
ATOM 2127 O O . LEU A 1 280 ? 21.92000 -19.04100 51.35500 1.000 46.86000 -98 LEU A O 1
ATOM 2132 N N . ALA A 1 281 ? 23.29300 -17.35600 51.94900 1.000 46.16000 -97 ALA A N 1
ATOM 2133 C CA . ALA A 1 281 ? 22.61200 -16.39300 51.09000 1.000 43.12000 -97 ALA A CA 1
ATOM 2134 C C . ALA A 1 281 ? 22.75000 -16.77100 49.62100 1.000 41.03000 -97 ALA A C 1
ATOM 2135 O O . ALA A 1 281 ? 21.77800 -16.69900 48.86000 1.000 41.95000 -97 ALA A O 1
ATOM 2137 N N . LYS A 1 282 ? 23.95300 -17.17400 49.20500 1.000 41.11000 -96 LYS A N 1
ATOM 2138 C CA . LYS A 1 282 ? 24.15000 -17.62500 47.83100 1.000 43.27000 -96 LYS A CA 1
ATOM 2139 C C . LYS A 1 282 ? 23.29500 -18.84900 47.52500 1.000 48.56000 -96 LYS A C 1
ATOM 2140 O O . LYS A 1 282 ? 22.69600 -18.94300 46.44700 1.000 49.90000 -96 LYS A O 1
ATOM 2146 N N . GLU A 1 283 ? 23.22200 -19.79400 48.46700 1.000 45.56000 -95 GLU A N 1
ATOM 2147 C CA . GLU A 1 283 ? 22.40100 -20.98600 48.26900 1.000 50.05000 -95 GLU A CA 1
ATOM 2148 C C . GLU A 1 283 ? 20.92700 -20.62700 48.12900 1.000 48.71000 -95 GLU A C 1
ATOM 2149 O O . GLU A 1 283 ? 20.23300 -21.15400 47.25200 1.000 47.47000 -95 GLU A O 1
ATOM 2155 N N . PHE A 1 284 ? 20.43200 -19.73000 48.98500 1.000 43.56000 -94 PHE A N 1
ATOM 2156 C CA . PHE A 1 284 ? 19.02500 -19.34700 48.92800 1.000 44.74000 -94 PHE A CA 1
ATOM 2157 C C . PHE A 1 284 ? 18.69500 -18.62400 47.62700 1.000 46.26000 -94 PHE A C 1
ATOM 2158 O O . PHE A 1 284 ? 17.66600 -18.90200 46.99900 1.000 44.11000 -94 PHE A O 1
ATOM 2166 N N . LEU A 1 285 ? 19.55700 -17.69700 47.20400 1.000 47.63000 -93 LEU A N 1
ATOM 2167 C CA . LEU A 1 285 ? 19.25300 -16.89000 46.02600 1.000 44.16000 -93 LEU A CA 1
ATOM 2168 C C . LEU A 1 285 ? 19.37500 -17.70300 44.74300 1.000 45.32000 -93 LEU A C 1
ATOM 2169 O O . LEU A 1 285 ? 18.57000 -17.53700 43.82000 1.000 44.95000 -93 LEU A O 1
ATOM 2174 N N . GLU A 1 286 ? 20.36800 -18.58900 44.66300 1.000 43.54000 -92 GLU A N 1
ATOM 2175 C CA . GLU A 1 286 ? 20.58700 -19.33100 43.42700 1.000 49.21000 -92 GLU A CA 1
ATOM 2176 C C . GLU A 1 286 ? 19.67600 -20.55000 43.32500 1.000 43.09000 -92 GLU A C 1
ATOM 2177 O O . GLU A 1 286 ? 19.05300 -20.78100 42.28300 1.000 47.59000 -92 GLU A O 1
ATOM 2183 N N . ASN A 1 287 ? 19.58200 -21.34200 44.39300 1.000 47.06000 -91 ASN A N 1
ATOM 2184 C CA . ASN A 1 287 ? 18.92700 -22.64200 44.32300 1.000 45.76000 -91 ASN A CA 1
ATOM 2185 C C . ASN A 1 287 ? 17.47400 -22.63600 44.78400 1.000 44.70000 -91 ASN A C 1
ATOM 2186 O O . ASN A 1 287 ? 16.79600 -23.65600 44.62800 1.000 54.79000 -91 ASN A O 1
ATOM 2191 N N . TYR A 1 288 ? 16.97600 -21.53100 45.33600 1.000 47.43000 -90 TYR A N 1
ATOM 2192 C CA . TYR A 1 288 ? 15.59300 -21.49400 45.79900 1.000 50.06000 -90 TYR A CA 1
ATOM 2193 C C . TYR A 1 288 ? 14.81600 -20.33500 45.18600 1.000 48.69000 -90 TYR A C 1
ATOM 2194 O O . TYR A 1 288 ? 13.72500 -20.54000 44.64500 1.000 53.76000 -90 TYR A O 1
ATOM 2203 N N . LEU A 1 289 ? 15.36400 -19.12100 45.25100 1.000 45.68000 -89 LEU A N 1
ATOM 2204 C CA . LEU A 1 289 ? 14.64900 -17.96200 44.72200 1.000 45.49000 -89 LEU A CA 1
ATOM 2205 C C . LEU A 1 289 ? 14.73000 -17.90400 43.20000 1.000 44.38000 -89 LEU A C 1
ATOM 2206 O O . LEU A 1 289 ? 13.70200 -17.91100 42.51200 1.000 46.57000 -89 LEU A O 1
ATOM 2211 N N . LEU A 1 290 ? 15.94800 -17.84900 42.65200 1.000 41.01000 -88 LEU A N 1
ATOM 2212 C CA . LEU A 1 290 ? 16.12600 -17.79000 41.20500 1.000 36.64000 -88 LEU A CA 1
ATOM 2213 C C . LEU A 1 290 ? 15.82200 -19.14300 40.57000 1.000 47.72000 -88 LEU A C 1
ATOM 2214 O O . LEU A 1 290 ? 16.64800 -19.70200 39.84100 1.000 48.32000 -88 LEU A O 1
ATOM 2219 N N . THR A 1 291 ? 14.63200 -19.66800 40.85200 1.000 44.69000 -87 THR A N 1
ATOM 2220 C CA . THR A 1 291 ? 14.09800 -20.86200 40.21900 1.000 45.44000 -87 THR A CA 1
ATOM 2221 C C . THR A 1 291 ? 12.70600 -20.53800 39.70100 1.000 50.49000 -87 THR A C 1
ATOM 2222 O O . THR A 1 291 ? 12.11400 -19.51800 40.06500 1.000 47.18000 -87 THR A O 1
ATOM 2226 N N . ASP A 1 292 ? 12.19200 -21.41200 38.83100 1.000 41.22000 -86 ASP A N 1
ATOM 2227 C CA . ASP A 1 292 ? 10.83800 -21.22600 38.31800 1.000 52.12000 -86 ASP A CA 1
ATOM 2228 C C . ASP A 1 292 ? 9.82000 -21.14600 39.44600 1.000 55.47000 -86 ASP A C 1
ATOM 2229 O O . ASP A 1 292 ? 8.83500 -20.40800 39.34300 1.000 52.94000 -86 ASP A O 1
ATOM 2234 N N . GLU A 1 293 ? 10.05400 -21.87400 40.53500 1.000 51.16000 -85 GLU A N 1
ATOM 2235 C CA . GLU A 1 293 ? 9.09300 -21.99100 41.62300 1.000 52.53000 -85 GLU A CA 1
ATOM 2236 C C . GLU A 1 293 ? 9.25400 -20.89100 42.66300 1.000 47.12000 -85 GLU A C 1
ATOM 2237 O O . GLU A 1 293 ? 8.25700 -20.41200 43.21300 1.000 53.34000 -85 GLU A O 1
ATOM 2243 N N . GLY A 1 294 ? 10.49200 -20.48600 42.95000 1.000 47.20000 -84 GLY A N 1
ATOM 2244 C CA . GLY A 1 294 ? 10.69700 -19.36300 43.85000 1.000 50.53000 -84 GLY A CA 1
ATOM 2245 C C . GLY A 1 294 ? 10.17100 -18.06200 43.27300 1.000 43.91000 -84 GLY A C 1
ATOM 2246 O O . GLY A 1 294 ? 9.44200 -17.32200 43.93900 1.000 49.29000 -84 GLY A O 1
ATOM 2247 N N . LEU A 1 295 ? 10.52900 -17.76900 42.02100 1.000 42.42000 -83 LEU A N 1
ATOM 2248 C CA . LEU A 1 295 ? 10.01800 -16.56700 41.37100 1.000 48.23000 -83 LEU A CA 1
ATOM 2249 C C . LEU A 1 295 ? 8.50900 -16.63100 41.18400 1.000 47.87000 -83 LEU A C 1
ATOM 2250 O O . LEU A 1 295 ? 7.83600 -15.59600 41.22600 1.000 47.19000 -83 LEU A O 1
ATOM 2255 N N . GLU A 1 296 ? 7.96100 -17.83100 40.97600 1.000 52.35000 -82 GLU A N 1
ATOM 2256 C CA . GLU A 1 296 ? 6.51400 -17.97400 40.85100 1.000 50.78000 -82 GLU A CA 1
ATOM 2257 C C . GLU A 1 296 ? 5.81300 -17.55300 42.13500 1.000 52.34000 -82 GLU A C 1
ATOM 2258 O O . GLU A 1 296 ? 4.81200 -16.82800 42.10100 1.000 52.05000 -82 GLU A O 1
ATOM 2264 N N . ALA A 1 297 ? 6.33100 -18.00000 43.28200 1.000 49.12000 -81 ALA A N 1
ATOM 2265 C CA . ALA A 1 297 ? 5.72100 -17.64400 44.56000 1.000 49.68000 -81 ALA A CA 1
ATOM 2266 C C . ALA A 1 297 ? 5.78300 -16.14200 44.80000 1.000 48.65000 -81 ALA A C 1
ATOM 2267 O O . ALA A 1 297 ? 4.82100 -15.54400 45.29600 1.000 52.25000 -81 ALA A O 1
ATOM 2269 N N . VAL A 1 298 ? 6.90800 -15.51400 44.45400 1.000 47.23000 -80 VAL A N 1
ATOM 2270 C CA . VAL A 1 298 ? 7.02100 -14.06700 44.59900 1.000 47.11000 -80 VAL A CA 1
ATOM 2271 C C . VAL A 1 298 ? 6.11600 -13.35900 43.59900 1.000 49.20000 -80 VAL A C 1
ATOM 2272 O O . VAL A 1 298 ? 5.42400 -12.39300 43.94300 1.000 47.65000 -80 VAL A O 1
ATOM 2276 N N . ASN A 1 299 ? 6.09800 -13.83000 42.34800 1.000 47.93000 -79 ASN A N 1
ATOM 2277 C CA . ASN A 1 299 ? 5.29700 -13.17200 41.32100 1.000 45.87000 -79 ASN A CA 1
ATOM 2278 C C . ASN A 1 299 ? 3.80500 -13.29200 41.60400 1.000 47.23000 -79 ASN A C 1
ATOM 2279 O O . ASN A 1 299 ? 3.03900 -12.37900 41.27600 1.000 49.26000 -79 ASN A O 1
ATOM 2284 N N . LYS A 1 300 ? 3.37300 -14.40300 42.20500 1.000 50.79000 -78 LYS A N 1
ATOM 2285 C CA . LYS A 1 300 ? 1.96200 -14.55200 42.54300 1.000 46.07000 -78 LYS A CA 1
ATOM 2286 C C . LYS A 1 300 ? 1.56200 -13.63600 43.69100 1.000 47.93000 -78 LYS A C 1
ATOM 2287 O O . LYS A 1 300 ? 0.39200 -13.24600 43.79200 1.000 49.40000 -78 LYS A O 1
ATOM 2293 N N . ASP A 1 301 ? 2.50600 -13.29200 44.56700 1.000 44.01000 -77 ASP A N 1
ATOM 2294 C CA . ASP A 1 301 ? 2.24700 -12.29700 45.59800 1.000 44.65000 -77 ASP A CA 1
ATOM 2295 C C . ASP A 1 301 ? 2.16000 -10.91500 44.96200 1.000 49.34000 -77 ASP A C 1
ATOM 2296 O O . ASP A 1 301 ? 1.10100 -10.28000 44.97700 1.000 48.69000 -77 ASP A O 1
ATOM 2301 N N . LYS A 1 302 ? 3.27100 -10.44400 44.39900 1.000 43.77000 -76 LYS A N 1
ATOM 2302 C CA . LYS A 1 302 ? 3.31800 -9.19200 43.66100 1.000 44.44000 -76 LYS A CA 1
ATOM 2303 C C . LYS A 1 302 ? 4.10600 -9.42800 42.37800 1.000 42.12000 -76 LYS A C 1
ATOM 2304 O O . LYS A 1 302 ? 5.25500 -9.90100 42.43500 1.000 43.76000 -76 LYS A O 1
ATOM 2310 N N . PRO A 1 303 ? 3.53300 -9.13000 41.21300 1.000 41.01000 -75 PRO A N 1
ATOM 2311 C CA . PRO A 1 303 ? 4.23500 -9.40800 39.95300 1.000 42.93000 -75 PRO A CA 1
ATOM 2312 C C . PRO A 1 303 ? 5.57300 -8.68500 39.87000 1.000 45.65000 -75 PRO A C 1
ATOM 2313 O O . PRO A 1 303 ? 5.72300 -7.55200 40.33200 1.000 44.65000 -75 PRO A O 1
ATOM 2317 N N . LEU A 1 304 ? 6.55200 -9.36000 39.26700 1.000 45.06000 -74 LEU A N 1
ATOM 2318 C CA . LEU A 1 304 ? 7.91500 -8.85700 39.18600 1.000 43.32000 -74 LEU A CA 1
ATOM 2319 C C . LEU A 1 304 ? 8.22800 -8.14300 37.87900 1.000 45.59000 -74 LEU A C 1
ATOM 2320 O O . LEU A 1 304 ? 9.20700 -7.39200 37.82300 1.000 50.13000 -74 LEU A O 1
ATOM 2325 N N . GLY A 1 305 ? 7.43100 -8.35500 36.83600 1.000 43.60000 -73 GLY A N 1
ATOM 2326 C CA . GLY A 1 305 ? 7.76100 -7.83900 35.52300 1.000 35.40000 -73 GLY A CA 1
ATOM 2327 C C . GLY A 1 305 ? 8.42900 -8.89400 34.66700 1.000 44.83000 -73 GLY A C 1
ATOM 2328 O O . GLY A 1 305 ? 8.00900 -10.05500 34.66600 1.000 49.10000 -73 GLY A O 1
ATOM 2329 N N . ALA A 1 306 ? 9.47300 -8.50900 33.93800 1.000 47.16000 -72 ALA A N 1
ATOM 2330 C CA . ALA A 1 306 ? 10.23200 -9.44300 33.10700 1.000 45.36000 -72 ALA A CA 1
ATOM 2331 C C . ALA A 1 306 ? 11.36600 -10.00700 33.95400 1.000 42.84000 -72 ALA A C 1
ATOM 2332 O O . ALA A 1 306 ? 12.38400 -9.34500 34.16900 1.000 45.30000 -72 ALA A O 1
ATOM 2334 N N . VAL A 1 307 ? 11.19000 -11.23900 34.43800 1.000 41.41000 -71 VAL A N 1
ATOM 2335 C CA . VAL A 1 307 ? 12.16000 -11.81100 35.36400 1.000 40.74000 -71 VAL A CA 1
ATOM 2336 C C . VAL A 1 307 ? 13.46800 -12.11600 34.63800 1.000 40.84000 -71 VAL A C 1
ATOM 2337 O O . VAL A 1 307 ? 13.51500 -12.29900 33.41500 1.000 41.72000 -71 VAL A O 1
ATOM 2341 N N . ALA A 1 308 ? 14.55300 -12.16300 35.41400 1.000 40.19000 -70 ALA A N 1
ATOM 2342 C CA . ALA A 1 308 ? 15.87400 -12.41800 34.85400 1.000 42.77000 -70 ALA A CA 1
ATOM 2343 C C . ALA A 1 308 ? 16.09800 -13.88300 34.50900 1.000 47.34000 -70 ALA A C 1
ATOM 2344 O O . ALA A 1 308 ? 16.93400 -14.18100 33.64900 1.000 41.45000 -70 ALA A O 1
ATOM 2346 N N . LEU A 1 309 ? 15.38300 -14.79900 35.15800 1.000 40.90000 -69 LEU A N 1
ATOM 2347 C CA . LEU A 1 309 ? 15.54200 -16.22000 34.87600 1.000 46.79000 -69 LEU A CA 1
ATOM 2348 C C . LEU A 1 309 ? 14.88600 -16.54900 33.54100 1.000 47.72000 -69 LEU A C 1
ATOM 2349 O O . LEU A 1 309 ? 13.68200 -16.33400 33.36500 1.000 45.83000 -69 LEU A O 1
ATOM 2354 N N . LYS A 1 310 ? 15.68100 -17.07800 32.60500 1.000 48.66000 -68 LYS A N 1
ATOM 2355 C CA . LYS A 1 310 ? 15.20700 -17.26200 31.23600 1.000 47.99000 -68 LYS A CA 1
ATOM 2356 C C . LYS A 1 310 ? 14.01100 -18.20500 31.17200 1.000 51.43000 -68 LYS A C 1
ATOM 2357 O O . LYS A 1 310 ? 13.07600 -17.97600 30.39700 1.000 55.29000 -68 LYS A O 1
ATOM 2363 N N . SER A 1 311 ? 14.02200 -19.27100 31.97600 1.000 46.92000 -67 SER A N 1
ATOM 2364 C CA . SER A 1 311 ? 12.95900 -20.26800 31.88600 1.000 52.75000 -67 SER A CA 1
ATOM 2365 C C . SER A 1 311 ? 11.61300 -19.68100 32.29800 1.000 51.77000 -67 SER A C 1
ATOM 2366 O O . SER A 1 311 ? 10.62900 -19.78000 31.55600 1.000 58.66000 -67 SER A O 1
ATOM 2369 N N . TYR A 1 312 ? 11.55000 -19.05800 33.47700 1.000 47.95000 -66 TYR A N 1
ATOM 2370 C CA . TYR A 1 312 ? 10.28600 -18.48500 33.92700 1.000 52.13000 -66 TYR A CA 1
ATOM 2371 C C . TYR A 1 312 ? 9.90600 -17.25200 33.11500 1.000 53.38000 -66 TYR A C 1
ATOM 2372 O O . TYR A 1 312 ? 8.71700 -16.93300 32.99800 1.000 50.71000 -66 TYR A O 1
ATOM 2381 N N . GLU A 1 313 ? 10.89000 -16.55100 32.54700 1.000 50.12000 -65 GLU A N 1
ATOM 2382 C CA . GLU A 1 313 ? 10.58300 -15.41000 31.68900 1.000 51.94000 -65 GLU A CA 1
ATOM 2383 C C . GLU A 1 313 ? 9.91200 -15.86700 30.40000 1.000 53.30000 -65 GLU A C 1
ATOM 2384 O O . GLU A 1 313 ? 8.92000 -15.27400 29.96100 1.000 56.34000 -65 GLU A O 1
ATOM 2390 N N . GLU A 1 314 ? 10.44300 -16.92500 29.77800 1.000 55.10000 -64 GLU A N 1
ATOM 2391 C CA . GLU A 1 314 ? 9.79900 -17.49600 28.59900 1.000 57.65000 -64 GLU A CA 1
ATOM 2392 C C . GLU A 1 314 ? 8.38900 -17.97700 28.91300 1.000 55.50000 -64 GLU A C 1
ATOM 2393 O O . GLU A 1 314 ? 7.50400 -17.91300 28.05200 1.000 59.97000 -64 GLU A O 1
ATOM 2399 N N . GLU A 1 315 ? 8.16100 -18.45500 30.13700 1.000 55.55000 -63 GLU A N 1
ATOM 2400 C CA . GLU A 1 315 ? 6.83900 -18.95000 30.50600 1.000 59.61000 -63 GLU A CA 1
ATOM 2401 C C . GLU A 1 315 ? 5.83000 -17.81200 30.61600 1.000 57.46000 -63 GLU A C 1
ATOM 2402 O O . GLU A 1 315 ? 4.66200 -17.97400 30.24400 1.000 58.45000 -63 GLU A O 1
ATOM 2408 N N . LEU A 1 316 ? 6.25900 -16.65500 31.11600 1.000 59.43000 -62 LEU A N 1
ATOM 2409 C CA . LEU A 1 316 ? 5.37200 -15.51500 31.31100 1.000 54.59000 -62 LEU A CA 1
ATOM 2410 C C . LEU A 1 316 ? 5.34500 -14.56300 30.12400 1.000 52.94000 -62 LEU A C 1
ATOM 2411 O O . LEU A 1 316 ? 4.58100 -13.59200 30.14900 1.000 56.60000 -62 LEU A O 1
ATOM 2416 N N . ALA A 1 317 ? 6.14800 -14.81700 29.08700 1.000 54.24000 -61 ALA A N 1
ATOM 2417 C CA . ALA A 1 317 ? 6.31300 -13.85200 28.00400 1.000 59.37000 -61 ALA A CA 1
ATOM 2418 C C . ALA A 1 317 ? 5.02200 -13.59100 27.23800 1.000 62.16000 -61 ALA A C 1
ATOM 2419 O O . ALA A 1 317 ? 4.90500 -12.54700 26.58600 1.000 69.50000 -61 ALA A O 1
ATOM 2421 N N . LYS A 1 318 ? 4.05300 -14.50500 27.29800 1.000 63.96000 -60 LYS A N 1
ATOM 2422 C CA . LYS A 1 318 ? 2.79400 -14.30600 26.58900 1.000 64.98000 -60 LYS A CA 1
ATOM 2423 C C . LYS A 1 318 ? 1.88300 -13.29300 27.27100 1.000 57.58000 -60 LYS A C 1
ATOM 2424 O O . LYS A 1 318 ? 0.88500 -12.88300 26.67000 1.000 56.79000 -60 LYS A O 1
ATOM 2430 N N . ASP A 1 319 ? 2.19900 -12.88500 28.49300 1.000 53.34000 -59 ASP A N 1
ATOM 2431 C CA . ASP A 1 319 ? 1.37100 -11.93500 29.22900 1.000 58.91000 -59 ASP A CA 1
ATOM 2432 C C . ASP A 1 319 ? 1.43900 -10.56100 28.57100 1.000 65.73000 -59 ASP A C 1
ATOM 2433 O O . ASP A 1 319 ? 2.53500 -9.99700 28.44900 1.000 54.53000 -59 ASP A O 1
ATOM 2438 N N . PRO A 1 320 ? 0.31300 -9.99100 28.12700 1.000 56.84000 -58 PRO A N 1
ATOM 2439 C CA . PRO A 1 320 ? 0.37700 -8.67200 27.47800 1.000 56.18000 -58 PRO A CA 1
ATOM 2440 C C . PRO A 1 320 ? 0.81100 -7.55700 28.41200 1.000 62.41000 -58 PRO A C 1
ATOM 2441 O O . PRO A 1 320 ? 1.34000 -6.54300 27.93900 1.000 55.36000 -58 PRO A O 1
ATOM 2445 N N . ARG A 1 321 ? 0.60200 -7.70700 29.72200 1.000 62.74000 -57 ARG A N 1
ATOM 2446 C CA . ARG A 1 321 ? 1.06500 -6.69000 30.66100 1.000 51.23000 -57 ARG A CA 1
ATOM 2447 C C . ARG A 1 321 ? 2.58700 -6.66400 30.73300 1.000 53.06000 -57 ARG A C 1
ATOM 2448 O O . ARG A 1 321 ? 3.18900 -5.59500 30.88900 1.000 53.89000 -57 ARG A O 1
ATOM 2456 N N . ILE A 1 322 ? 3.22500 -7.83200 30.62900 1.000 53.05000 -56 ILE A N 1
ATOM 2457 C CA . ILE A 1 322 ? 4.68100 -7.87900 30.56100 1.000 47.66000 -56 ILE A CA 1
ATOM 2458 C C . ILE A 1 322 ? 5.16800 -7.25500 29.26100 1.000 51.73000 -56 ILE A C 1
ATOM 2459 O O . ILE A 1 322 ? 6.18300 -6.54800 29.23600 1.000 55.32000 -56 ILE A O 1
ATOM 2464 N N . ALA A 1 323 ? 4.45200 -7.50300 28.16000 1.000 51.59000 -55 ALA A N 1
ATOM 2465 C CA . ALA A 1 323 ? 4.82500 -6.90700 26.88100 1.000 50.23000 -55 ALA A CA 1
ATOM 2466 C C . ALA A 1 323 ? 4.73900 -5.38700 26.93600 1.000 51.42000 -55 ALA A C 1
ATOM 2467 O O . ALA A 1 323 ? 5.59400 -4.68900 26.37900 1.000 48.95000 -55 ALA A O 1
ATOM 2469 N N . ALA A 1 324 ? 3.71200 -4.85600 27.60500 1.000 51.33000 -54 ALA A N 1
ATOM 2470 C CA . ALA A 1 324 ? 3.61900 -3.41200 27.78900 1.000 53.09000 -54 ALA A CA 1
ATOM 2471 C C . ALA A 1 324 ? 4.75200 -2.89700 28.66700 1.000 47.66000 -54 ALA A C 1
ATOM 2472 O O . ALA A 1 324 ? 5.30100 -1.81800 28.41400 1.000 53.40000 -54 ALA A O 1
ATOM 2474 N N . THR A 1 325 ? 5.11200 -3.65500 29.70600 1.000 46.19000 -53 THR A N 1
ATOM 2475 C CA . THR A 1 325 ? 6.25600 -3.28500 30.53100 1.000 45.21000 -53 THR A CA 1
ATOM 2476 C C . THR A 1 325 ? 7.53600 -3.25600 29.70500 1.000 47.61000 -53 THR A C 1
ATOM 2477 O O . THR A 1 325 ? 8.35700 -2.34200 29.84800 1.000 51.65000 -53 THR A O 1
ATOM 2481 N N . MET A 1 326 ? 7.71300 -4.24200 28.82300 1.000 49.55000 -52 MET A N 1
ATOM 2482 C CA . MET A 1 326 ? 8.90200 -4.28200 27.97900 1.000 51.89000 -52 MET A CA 1
ATOM 2483 C C . MET A 1 326 ? 8.91200 -3.13700 26.97400 1.000 47.99000 -52 MET A C 1
ATOM 2484 O O . MET A 1 326 ? 9.97500 -2.58300 26.66800 1.000 48.48000 -52 MET A O 1
ATOM 2489 N N . GLU A 1 327 ? 7.74200 -2.77000 26.44800 1.000 48.91000 -51 GLU A N 1
ATOM 2490 C CA . GLU A 1 327 ? 7.68000 -1.69300 25.46600 1.000 47.75000 -51 GLU A CA 1
ATOM 2491 C C . GLU A 1 327 ? 8.05600 -0.35800 26.09500 1.000 41.99000 -51 GLU A C 1
ATOM 2492 O O . GLU A 1 327 ? 8.85100 0.40400 25.53000 1.000 52.07000 -51 GLU A O 1
ATOM 2498 N N . ASN A 1 328 ? 7.49500 -0.05600 27.26900 1.000 46.51000 -50 ASN A N 1
ATOM 2499 C CA . ASN A 1 328 ? 7.88900 1.15700 27.98000 1.000 50.51000 -50 ASN A CA 1
ATOM 2500 C C . ASN A 1 328 ? 9.35500 1.11600 28.38500 1.000 46.39000 -50 ASN A C 1
ATOM 2501 O O . ASN A 1 328 ? 10.02700 2.15300 28.38900 1.000 46.09000 -50 ASN A O 1
ATOM 2506 N N . ALA A 1 329 ? 9.87000 -0.06900 28.72000 1.000 42.35000 -49 ALA A N 1
ATOM 2507 C CA . ALA A 1 329 ? 11.27400 -0.18500 29.09800 1.000 45.56000 -49 ALA A CA 1
ATOM 2508 C C . ALA A 1 329 ? 12.19100 0.09100 27.91400 1.000 51.47000 -49 ALA A C 1
ATOM 2509 O O . ALA A 1 329 ? 13.23800 0.72900 28.07100 1.000 50.32000 -49 ALA A O 1
ATOM 2511 N N . GLN A 1 330 ? 11.82200 -0.38900 26.72400 1.000 47.11000 -48 GLN A N 1
ATOM 2512 C CA . GLN A 1 330 ? 12.63300 -0.13000 25.53900 1.000 46.64000 -48 GLN A CA 1
ATOM 2513 C C . GLN A 1 330 ? 12.62800 1.35000 25.17900 1.000 52.99000 -48 GLN A C 1
ATOM 2514 O O . GLN A 1 330 ? 13.64500 1.88900 24.72700 1.000 51.79000 -48 GLN A O 1
ATOM 2520 N N . LYS A 1 331 ? 11.49400 2.02400 25.37200 1.000 47.67000 -47 LYS A N 1
ATOM 2521 C CA . LYS A 1 331 ? 11.40200 3.45100 25.08800 1.000 52.54000 -47 LYS A CA 1
ATOM 2522 C C . LYS A 1 331 ? 12.09000 4.30800 26.14100 1.000 47.25000 -47 LYS A C 1
ATOM 2523 O O . LYS A 1 331 ? 12.28500 5.50500 25.90700 1.000 54.03000 -47 LYS A O 1
ATOM 2529 N N . GLY A 1 332 ? 12.46500 3.73500 27.28000 1.000 56.33000 -46 GLY A N 1
ATOM 2530 C CA . GLY A 1 332 ? 13.12800 4.45700 28.34100 1.000 48.07000 -46 GLY A CA 1
ATOM 2531 C C . GLY A 1 332 ? 14.62100 4.21000 28.36800 1.000 56.13000 -46 GLY A C 1
ATOM 2532 O O . GLY A 1 332 ? 15.23400 3.79700 27.37700 1.000 54.59000 -46 GLY A O 1
ATOM 2533 N N . GLU A 1 333 ? 15.21900 4.46900 29.52900 1.000 52.67000 -45 GLU A N 1
ATOM 2534 C CA . GLU A 1 333 ? 16.64800 4.28400 29.73300 1.000 50.98000 -45 GLU A CA 1
ATOM 2535 C C . GLU A 1 333 ? 16.89300 3.47300 30.99600 1.000 52.95000 -45 GLU A C 1
ATOM 2536 O O . GLU A 1 333 ? 16.15200 3.58000 31.97700 1.000 47.96000 -45 GLU A O 1
ATOM 2542 N N . ILE A 1 334 ? 17.94900 2.65900 30.95900 1.000 45.61000 -44 ILE A N 1
ATOM 2543 C CA . ILE A 1 334 ? 18.38400 1.95300 32.15400 1.000 45.83000 -44 ILE A CA 1
ATOM 2544 C C . ILE A 1 334 ? 18.91700 2.96700 33.16000 1.000 53.34000 -44 ILE A C 1
ATOM 2545 O O . ILE A 1 334 ? 19.50300 3.99600 32.79400 1.000 50.16000 -44 ILE A O 1
ATOM 2550 N N . MET A 1 335 ? 18.68100 2.69900 34.43900 1.000 50.73000 -43 MET A N 1
ATOM 2551 C CA . MET A 1 335 ? 19.19200 3.58400 35.47200 1.000 48.16000 -43 MET A CA 1
ATOM 2552 C C . MET A 1 335 ? 20.69900 3.39900 35.61500 1.000 53.32000 -43 MET A C 1
ATOM 2553 O O . MET A 1 335 ? 21.19300 2.26800 35.58600 1.000 51.15000 -43 MET A O 1
ATOM 2558 N N . PRO A 1 336 ? 21.45600 4.48200 35.75900 1.000 53.15000 -42 PRO A N 1
ATOM 2559 C CA . PRO A 1 336 ? 22.85400 4.34100 36.17000 1.000 53.40000 -42 PRO A CA 1
ATOM 2560 C C . PRO A 1 336 ? 22.92500 3.83600 37.60000 1.000 48.41000 -42 PRO A C 1
ATOM 2561 O O . PRO A 1 336 ? 22.03300 4.08200 38.41500 1.000 49.46000 -42 PRO A O 1
ATOM 2565 N N . ASN A 1 337 ? 23.99200 3.10100 37.89800 1.000 46.84000 -41 ASN A N 1
ATOM 2566 C CA . ASN A 1 337 ? 24.24400 2.64200 39.25600 1.000 48.97000 -41 ASN A CA 1
ATOM 2567 C C . ASN A 1 337 ? 25.38000 3.40800 39.91800 1.000 53.51000 -41 ASN A C 1
ATOM 2568 O O . ASN A 1 337 ? 25.84000 3.00700 40.99000 1.000 43.95000 -41 ASN A O 1
ATOM 2573 N N . ILE A 1 338 ? 25.83000 4.50400 39.31500 1.000 44.59000 -40 ILE A N 1
ATOM 2574 C CA . ILE A 1 338 ? 26.93400 5.29600 39.85200 1.000 41.02000 -40 ILE A CA 1
ATOM 2575 C C . ILE A 1 338 ? 26.52800 5.83600 41.21900 1.000 45.49000 -40 ILE A C 1
ATOM 2576 O O . ILE A 1 338 ? 25.33200 6.04200 41.47100 1.000 50.87000 -40 ILE A O 1
ATOM 2581 N N . PRO A 1 339 ? 27.47700 6.06200 42.13200 1.000 45.42000 -39 PRO A N 1
ATOM 2582 C CA . PRO A 1 339 ? 27.10300 6.50200 43.48700 1.000 45.17000 -39 PRO A CA 1
ATOM 2583 C C . PRO A 1 339 ? 26.34300 7.81600 43.52100 1.000 47.68000 -39 PRO A C 1
ATOM 2584 O O . PRO A 1 339 ? 25.61900 8.06900 44.49200 1.000 48.04000 -39 PRO A O 1
ATOM 2588 N N . GLN A 1 340 ? 26.47600 8.65700 42.49400 1.000 44.79000 -38 GLN A N 1
ATOM 2589 C CA . GLN A 1 340 ? 25.83000 9.96300 42.49100 1.000 47.61000 -38 GLN A CA 1
ATOM 2590 C C . GLN A 1 340 ? 24.32300 9.88200 42.28300 1.000 50.43000 -38 GLN A C 1
ATOM 2591 O O . GLN A 1 340 ? 23.64600 10.90700 42.41700 1.000 51.70000 -38 GLN A O 1
ATOM 2597 N N . MET A 1 341 ? 23.78600 8.70000 41.96600 1.000 49.49000 -37 MET A N 1
ATOM 2598 C CA . MET A 1 341 ? 22.35700 8.58700 41.69300 1.000 50.60000 -37 MET A CA 1
ATOM 2599 C C . MET A 1 341 ? 21.51500 8.93000 42.91400 1.000 43.29000 -37 MET A C 1
ATOM 2600 O O . MET A 1 341 ? 20.38700 9.41500 42.77000 1.000 42.80000 -37 MET A O 1
ATOM 2605 N N . SER A 1 342 ? 22.03900 8.68900 44.11800 1.000 44.40000 -36 SER A N 1
ATOM 2606 C CA . SER A 1 342 ? 21.30100 9.04600 45.32500 1.000 46.15000 -36 SER A CA 1
ATOM 2607 C C . SER A 1 342 ? 21.11100 10.55400 45.42700 1.000 52.31000 -36 SER A C 1
ATOM 2608 O O . SER A 1 342 ? 20.01900 11.02900 45.76200 1.000 51.73000 -36 SER A O 1
ATOM 2611 N N . ALA A 1 343 ? 22.16100 11.32500 45.13400 1.000 47.89000 -35 ALA A N 1
ATOM 2612 C CA . ALA A 1 343 ? 22.03500 12.77900 45.13000 1.000 47.74000 -35 ALA A CA 1
ATOM 2613 C C . ALA A 1 343 ? 21.12600 13.24900 44.00300 1.000 48.12000 -35 ALA A C 1
ATOM 2614 O O . ALA A 1 343 ? 20.38800 14.22900 44.16000 1.000 47.64000 -35 ALA A O 1
ATOM 2616 N N . PHE A 1 344 ? 21.17100 12.56600 42.85600 1.000 46.83000 -34 PHE A N 1
ATOM 2617 C CA . PHE A 1 344 ? 20.29000 12.91500 41.74700 1.000 42.66000 -34 PHE A CA 1
ATOM 2618 C C . PHE A 1 344 ? 18.82600 12.78600 42.14900 1.000 48.75000 -34 PHE A C 1
ATOM 2619 O O . PHE A 1 344 ? 18.02600 13.70300 41.92600 1.000 47.03000 -34 PHE A O 1
ATOM 2627 N N . TRP A 1 345 ? 18.45900 11.65100 42.75100 1.000 40.90000 -33 TRP A N 1
ATOM 2628 C CA . TRP A 1 345 ? 17.06600 11.42700 43.12600 1.000 44.44000 -33 TRP A CA 1
ATOM 2629 C C . TRP A 1 345 ? 16.59700 12.44200 44.15900 1.000 39.10000 -33 TRP A C 1
ATOM 2630 O O . TRP A 1 345 ? 15.48400 12.97200 44.05700 1.000 43.82000 -33 TRP A O 1
ATOM 2641 N N . TYR A 1 346 ? 17.42900 12.72100 45.16400 1.000 42.38000 -32 TYR A N 1
ATOM 2642 C CA . TYR A 1 346 ? 17.05400 13.69900 46.17900 1.000 50.78000 -32 TYR A CA 1
ATOM 2643 C C . TYR A 1 346 ? 16.83200 15.07300 45.56000 1.000 46.70000 -32 TYR A C 1
ATOM 2644 O O . TYR A 1 346 ? 15.88200 15.77900 45.92000 1.000 47.96000 -32 TYR A O 1
ATOM 2653 N N . ALA A 1 347 ? 17.69100 15.46400 44.61500 1.000 50.28000 -31 ALA A N 1
ATOM 2654 C CA . ALA A 1 347 ? 17.55100 16.77000 43.97900 1.000 43.61000 -31 ALA A CA 1
ATOM 2655 C C . ALA A 1 347 ? 16.27000 16.85000 43.15700 1.000 46.26000 -31 ALA A C 1
ATOM 2656 O O . ALA A 1 347 ? 15.52700 17.83500 43.24000 1.000 47.12000 -31 ALA A O 1
ATOM 2658 N N . VAL A 1 348 ? 15.99100 15.81700 42.35800 1.000 45.27000 -30 VAL A N 1
ATOM 2659 C CA . VAL A 1 348 ? 14.79000 15.83300 41.52900 1.000 39.11000 -30 VAL A CA 1
ATOM 2660 C C . VAL A 1 348 ? 13.53800 15.69400 42.38700 1.000 44.17000 -30 VAL A C 1
ATOM 2661 O O . VAL A 1 348 ? 12.49200 16.27100 42.06500 1.000 41.80000 -30 VAL A O 1
ATOM 2665 N N . ARG A 1 349 ? 13.61400 14.93700 43.48500 1.000 44.64000 -29 ARG A N 1
ATOM 2666 C CA . ARG A 1 349 ? 12.47300 14.83600 44.39000 1.000 47.86000 -29 ARG A CA 1
ATOM 2667 C C . ARG A 1 349 ? 12.11400 16.19900 44.96700 1.000 42.30000 -29 ARG A C 1
ATOM 2668 O O . ARG A 1 349 ? 10.93900 16.58200 45.00500 1.000 39.58000 -29 ARG A O 1
ATOM 2676 N N . THR A 1 350 ? 13.12300 16.95100 45.41400 1.000 47.94000 -28 THR A N 1
ATOM 2677 C CA . THR A 1 350 ? 12.87600 18.28900 45.94000 1.000 44.67000 -28 THR A CA 1
ATOM 2678 C C . THR A 1 350 ? 12.35300 19.22100 44.85500 1.000 41.32000 -28 THR A C 1
ATOM 2679 O O . THR A 1 350 ? 11.46300 20.04200 45.10700 1.000 45.93000 -28 THR A O 1
ATOM 2683 N N . ALA A 1 351 ? 12.88100 19.09700 43.63500 1.000 38.53000 -27 ALA A N 1
ATOM 2684 C CA . ALA A 1 351 ? 12.47900 19.99000 42.55200 1.000 42.67000 -27 ALA A CA 1
ATOM 2685 C C . ALA A 1 351 ? 11.01800 19.78100 42.17100 1.000 46.89000 -27 ALA A C 1
ATOM 2686 O O . ALA A 1 351 ? 10.26200 20.74900 42.02400 1.000 51.58000 -27 ALA A O 1
ATOM 2688 N N . VAL A 1 352 ? 10.60300 18.52300 42.00300 1.000 45.26000 -26 VAL A N 1
ATOM 2689 C CA . VAL A 1 352 ? 9.22500 18.23900 41.60600 1.000 45.59000 -26 VAL A CA 1
ATOM 2690 C C . VAL A 1 352 ? 8.25300 18.68900 42.68900 1.000 43.44000 -26 VAL A C 1
ATOM 2691 O O . VAL A 1 352 ? 7.20500 19.27700 42.39700 1.000 44.87000 -26 VAL A O 1
ATOM 2695 N N . ILE A 1 353 ? 8.58600 18.43000 43.95400 1.000 44.55000 -25 ILE A N 1
ATOM 2696 C CA . ILE A 1 353 ? 7.69300 18.80300 45.04600 1.000 48.09000 -25 ILE A CA 1
ATOM 2697 C C . ILE A 1 353 ? 7.57500 20.32100 45.15400 1.000 50.31000 -25 ILE A C 1
ATOM 2698 O O . ILE A 1 353 ? 6.48200 20.85800 45.37200 1.000 49.77000 -25 ILE A O 1
ATOM 2703 N N . ASN A 1 354 ? 8.69000 21.03800 44.99200 1.000 43.49000 -24 ASN A N 1
ATOM 2704 C CA . ASN A 1 354 ? 8.65900 22.49000 45.13100 1.000 49.37000 -24 ASN A CA 1
ATOM 2705 C C . ASN A 1 354 ? 8.00600 23.17600 43.93800 1.000 48.19000 -24 ASN A C 1
ATOM 2706 O O . ASN A 1 354 ? 7.45500 24.27300 44.09100 1.000 50.12000 -24 ASN A O 1
ATOM 2711 N N . ALA A 1 355 ? 8.05200 22.56300 42.75500 1.000 47.18000 -23 ALA A N 1
ATOM 2712 C CA . ALA A 1 355 ? 7.36600 23.11700 41.59500 1.000 43.21000 -23 ALA A CA 1
ATOM 2713 C C . ALA A 1 355 ? 5.89300 22.73500 41.54600 1.000 51.64000 -23 ALA A C 1
ATOM 2714 O O . ALA A 1 355 ? 5.06600 23.54100 41.10500 1.000 50.10000 -23 ALA A O 1
ATOM 2716 N N . ALA A 1 356 ? 5.54600 21.52400 41.99400 1.000 52.53000 -22 ALA A N 1
ATOM 2717 C CA . ALA A 1 356 ? 4.15400 21.08900 41.96100 1.000 51.21000 -22 ALA A CA 1
ATOM 2718 C C . ALA A 1 356 ? 3.29900 21.84100 42.97200 1.000 49.40000 -22 ALA A C 1
ATOM 2719 O O . ALA A 1 356 ? 2.11600 22.08600 42.71700 1.000 50.77000 -22 ALA A O 1
ATOM 2721 N N . SER A 1 357 ? 3.87000 22.20500 44.11900 1.000 45.53000 -21 SER A N 1
ATOM 2722 C CA . SER A 1 357 ? 3.13000 22.90800 45.15900 1.000 48.55000 -21 SER A CA 1
ATOM 2723 C C . SER A 1 357 ? 3.09300 24.41600 44.95500 1.000 54.59000 -21 SER A C 1
ATOM 2724 O O . SER A 1 357 ? 2.29100 25.09300 45.60700 1.000 56.07000 -21 SER A O 1
ATOM 2727 N N . GLY A 1 358 ? 3.93300 24.95700 44.07600 1.000 48.67000 -20 GLY A N 1
ATOM 2728 C CA . GLY A 1 358 ? 3.98700 26.38400 43.85300 1.000 53.26000 -20 GLY A CA 1
ATOM 2729 C C . GLY A 1 358 ? 4.98900 27.13200 44.70400 1.000 51.97000 -20 GLY A C 1
ATOM 2730 O O . GLY A 1 358 ? 5.07100 28.36200 44.59200 1.000 62.40000 -20 GLY A O 1
ATOM 2731 N N . ARG A 1 359 ? 5.74800 26.43500 45.55400 1.000 56.98000 -19 ARG A N 1
ATOM 2732 C CA . ARG A 1 359 ? 6.76900 27.10500 46.35300 1.000 51.90000 -19 ARG A CA 1
ATOM 2733 C C . ARG A 1 359 ? 7.80100 27.78700 45.46600 1.000 55.77000 -19 ARG A C 1
ATOM 2734 O O . ARG A 1 359 ? 8.21700 28.91700 45.74300 1.000 52.93000 -19 ARG A O 1
ATOM 2742 N N . GLN A 1 360 ? 8.21900 27.12000 44.39300 1.000 50.04000 -18 GLN A N 1
ATOM 2743 C CA . GLN A 1 360 ? 9.19200 27.66300 43.45900 1.000 49.36000 -18 GLN A CA 1
ATOM 2744 C C . GLN A 1 360 ? 8.66600 27.53600 42.03700 1.000 52.17000 -18 GLN A C 1
ATOM 2745 O O . GLN A 1 360 ? 7.80700 26.70100 41.74100 1.000 53.83000 -18 GLN A O 1
ATOM 2751 N N . THR A 1 361 ? 9.19400 28.38100 41.15500 1.000 53.35000 -17 THR A N 1
ATOM 2752 C CA . THR A 1 361 ? 8.94700 28.21700 39.73300 1.000 47.81000 -17 THR A CA 1
ATOM 2753 C C . THR A 1 361 ? 9.65600 26.96300 39.22600 1.000 45.36000 -17 THR A C 1
ATOM 2754 O O . THR A 1 361 ? 10.51400 26.38400 39.89800 1.000 45.47000 -17 THR A O 1
ATOM 2758 N N . VAL A 1 362 ? 9.28200 26.54200 38.01600 1.000 42.18000 -16 VAL A N 1
ATOM 2759 C CA . VAL A 1 362 ? 9.94900 25.40200 37.39400 1.000 39.52000 -16 VAL A CA 1
ATOM 2760 C C . VAL A 1 362 ? 11.42300 25.71100 37.16300 1.000 45.08000 -16 VAL A C 1
ATOM 2761 O O . VAL A 1 362 ? 12.29600 24.87000 37.41100 1.000 48.61000 -16 VAL A O 1
ATOM 2765 N N . ASP A 1 363 ? 11.72400 26.93000 36.70900 1.000 48.42000 -15 ASP A N 1
ATOM 2766 C CA . ASP A 1 363 ? 13.11100 27.30000 36.44100 1.000 45.27000 -15 ASP A CA 1
ATOM 2767 C C . ASP A 1 363 ? 13.94400 27.30200 37.71600 1.000 44.99000 -15 ASP A C 1
ATOM 2768 O O . ASP A 1 363 ? 15.09700 26.85700 37.71100 1.000 43.84000 -15 ASP A O 1
ATOM 2773 N N . ALA A 1 364 ? 13.38200 27.79800 38.82100 1.000 40.46000 -14 ALA A N 1
ATOM 2774 C CA . ALA A 1 364 ? 14.14200 27.86000 40.06600 1.000 42.67000 -14 ALA A CA 1
ATOM 2775 C C . ALA A 1 364 ? 14.29600 26.48000 40.69200 1.000 41.92000 -14 ALA A C 1
ATOM 2776 O O . ALA A 1 364 ? 15.35700 26.15500 41.23800 1.000 48.01000 -14 ALA A O 1
ATOM 2778 N N . ALA A 1 365 ? 13.24800 25.65700 40.62600 1.000 45.03000 -13 ALA A N 1
ATOM 2779 C CA . ALA A 1 365 ? 13.32700 24.31200 41.18900 1.000 48.00000 -13 ALA A CA 1
ATOM 2780 C C . ALA A 1 365 ? 14.34400 23.46300 40.43700 1.000 40.56000 -13 ALA A C 1
ATOM 2781 O O . ALA A 1 365 ? 15.16900 22.77400 41.04700 1.000 39.49000 -13 ALA A O 1
ATOM 2783 N N . LEU A 1 366 ? 14.30700 23.51200 39.10300 1.000 35.60000 -12 LEU A N 1
ATOM 2784 C CA . LEU A 1 366 ? 15.20500 22.67900 38.31100 1.000 41.77000 -12 LEU A CA 1
ATOM 2785 C C . LEU A 1 366 ? 16.63500 23.20300 38.32900 1.000 47.74000 -12 LEU A C 1
ATOM 2786 O O . LEU A 1 366 ? 17.58000 22.41400 38.22000 1.000 53.90000 -12 LEU A O 1
ATOM 2791 N N . ALA A 1 367 ? 16.81700 24.51900 38.46100 1.000 44.74000 -11 ALA A N 1
ATOM 2792 C CA . ALA A 1 367 ? 18.16700 25.06800 38.53900 1.000 43.55000 -11 ALA A CA 1
ATOM 2793 C C . ALA A 1 367 ? 18.86500 24.61700 39.81500 1.000 43.78000 -11 ALA A C 1
ATOM 2794 O O . ALA A 1 367 ? 20.02600 24.19100 39.78400 1.000 45.90000 -11 ALA A O 1
ATOM 2796 N N . ALA A 1 368 ? 18.17000 24.70700 40.95300 1.000 38.46000 -10 ALA A N 1
ATOM 2797 C CA . ALA A 1 368 ? 18.73500 24.21400 42.20400 1.000 48.45000 -10 ALA A CA 1
ATOM 2798 C C . ALA A 1 368 ? 18.96200 22.70800 42.16100 1.000 49.11000 -10 ALA A C 1
ATOM 2799 O O . ALA A 1 368 ? 19.92100 22.20800 42.76000 1.000 48.77000 -10 ALA A O 1
ATOM 2801 N N . ALA A 1 369 ? 18.09700 21.97100 41.45900 1.000 40.63000 -9 ALA A N 1
ATOM 2802 C CA . ALA A 1 369 ? 18.27200 20.52600 41.35600 1.000 49.78000 -9 ALA A CA 1
ATOM 2803 C C . ALA A 1 369 ? 19.47700 20.17800 40.49500 1.000 47.27000 -9 ALA A C 1
ATOM 2804 O O . ALA A 1 369 ? 20.19900 19.21800 40.78600 1.000 43.20000 -9 ALA A O 1
ATOM 2806 N N . GLN A 1 370 ? 19.70900 20.94600 39.42700 1.000 47.58000 -8 GLN A N 1
ATOM 2807 C CA . GLN A 1 370 ? 20.88900 20.73000 38.59400 1.000 49.30000 -8 GLN A CA 1
ATOM 2808 C C . GLN A 1 370 ? 22.16600 20.88900 39.40700 1.000 50.27000 -8 GLN A C 1
ATOM 2809 O O . GLN A 1 370 ? 23.08700 20.07200 39.30500 1.000 52.64000 -8 GLN A O 1
ATOM 2815 N N . THR A 1 371 ? 22.23400 21.94000 40.22700 1.000 55.15000 -7 THR A N 1
ATOM 2816 C CA . THR A 1 371 ? 23.43700 22.19600 41.01000 1.000 51.36000 -7 THR A CA 1
ATOM 2817 C C . THR A 1 371 ? 23.66100 21.11200 42.05500 1.000 50.25000 -7 THR A C 1
ATOM 2818 O O . THR A 1 371 ? 24.78200 20.62400 42.22300 1.000 57.12000 -7 THR A O 1
ATOM 2822 N N . ASN A 1 372 ? 22.59800 20.70900 42.75500 1.000 48.92000 -6 ASN A N 1
ATOM 2823 C CA . ASN A 1 372 ? 22.74400 19.73000 43.82900 1.000 60.89000 -6 ASN A CA 1
ATOM 2824 C C . ASN A 1 372 ? 23.14100 18.36000 43.29100 1.000 62.58000 -6 ASN A C 1
ATOM 2825 O O . ASN A 1 372 ? 23.90400 17.63300 43.93800 1.000 68.13000 -6 ASN A O 1
ATOM 2830 N N . ALA A 1 373 ? 22.64400 17.99200 42.10700 1.000 55.92000 -5 ALA A N 1
ATOM 2831 C CA . ALA A 1 373 ? 22.98000 16.68700 41.54600 1.000 63.46000 -5 ALA A CA 1
ATOM 2832 C C . ALA A 1 373 ? 24.40900 16.66400 41.01600 1.000 71.68000 -5 ALA A C 1
ATOM 2833 O O . ALA A 1 373 ? 25.14500 15.69500 41.24400 1.000 69.83000 -5 ALA A O 1
ATOM 2835 N N . ALA A 1 374 ? 24.82400 17.72500 40.31300 1.000 68.00000 -4 ALA A N 1
ATOM 2836 C CA . ALA A 1 374 ? 26.19000 17.78900 39.80000 1.000 68.15000 -4 ALA A CA 1
ATOM 2837 C C . ALA A 1 374 ? 27.19700 18.02300 40.91400 1.000 66.02000 -4 ALA A C 1
ATOM 2838 O O . ALA A 1 374 ? 28.35100 17.59600 40.80700 1.000 83.81000 -4 ALA A O 1
ATOM 2840 N N . ARG A 1 375 ? 26.78200 18.70400 41.97500 1.000 71.41000 -3 ARG A N 1
ATOM 2841 C CA . ARG A 1 375 ? 27.56800 18.81100 43.19800 1.000 78.05000 -3 ARG A CA 1
ATOM 2842 C C . ARG A 1 375 ? 27.22200 17.68700 44.16300 1.000 90.70000 -3 ARG A C 1
ATOM 2843 O O . ARG A 1 375 ? 26.99500 17.91800 45.35800 1.000 99.02000 -3 ARG A O 1
ATOM 2851 N N . ALA A 1 376 ? 27.13300 16.45500 43.64800 1.000 89.11000 -2 ALA A N 1
ATOM 2852 C CA . ALA A 1 376 ? 26.84900 15.29900 44.49100 1.000 93.03000 -2 ALA A CA 1
ATOM 2853 C C . ALA A 1 376 ? 27.75800 15.29700 45.70800 1.000 95.10000 -2 ALA A C 1
ATOM 2854 O O . ALA A 1 376 ? 27.28700 15.32900 46.85100 1.000 101.28000 -2 ALA A O 1
ATOM 2856 N N . ALA A 1 377 ? 29.07200 15.30800 45.46500 1.000 99.30000 -1 ALA A N 1
ATOM 2857 C CA . ALA A 1 377 ? 30.09400 15.48300 46.49300 1.000 106.25000 -1 ALA A CA 1
ATOM 2858 C C . ALA A 1 377 ? 29.73800 14.74900 47.77600 1.000 113.76000 -1 ALA A C 1
ATOM 2859 O O . ALA A 1 377 ? 29.34800 13.57900 47.72700 1.000 112.61000 -1 ALA A O 1
ATOM 2861 N N . ALA A 1 378 ? 29.87600 15.42400 48.91900 1.000 121.49000 0 ALA A N 1
ATOM 2862 C CA . ALA A 1 378 ? 29.46400 14.90100 50.21700 1.000 117.17000 0 ALA A CA 1
ATOM 2863 C C . ALA A 1 378 ? 30.01000 13.49900 50.46700 1.000 125.25000 0 ALA A C 1
ATOM 2864 O O . ALA A 1 378 ? 29.54800 12.80200 51.37700 1.000 126.58000 0 ALA A O 1
ATOM 2866 N N . MET A 1 379 ? 30.97800 13.07000 49.65500 1.000 121.70000 1 MET A N 1
ATOM 2867 C CA . MET A 1 379 ? 31.58400 11.75600 49.81200 1.000 122.14000 1 MET A CA 1
ATOM 2868 C C . MET A 1 379 ? 32.38200 11.73200 51.10800 1.000 111.45000 1 MET A C 1
ATOM 2869 O O . MET A 1 379 ? 33.57400 12.05900 51.11700 1.000 105.49000 1 MET A O 1
ATOM 2874 N N . ASP A 1 380 ? 31.72100 11.36800 52.21100 1.000 102.13000 2 ASP A N 1
ATOM 2875 C CA . ASP A 1 380 ? 32.35000 11.35400 53.52700 1.000 92.21000 2 ASP A CA 1
ATOM 2876 C C . ASP A 1 380 ? 33.67900 10.61400 53.47600 1.000 82.78000 2 ASP A C 1
ATOM 2877 O O . ASP A 1 380 ? 33.72900 9.41700 53.17700 1.000 87.90000 2 ASP A O 1
ATOM 2882 N N . LYS A 1 381 ? 34.75200 11.33500 53.77300 1.000 77.73000 3 LYS A N 1
ATOM 2883 C CA . LYS A 1 381 ? 36.10400 10.87000 53.50600 1.000 72.77000 3 LYS A CA 1
ATOM 2884 C C . LYS A 1 381 ? 36.67300 10.15600 54.72200 1.000 64.23000 3 LYS A C 1
ATOM 2885 O O . LYS A 1 381 ? 36.60400 10.67000 55.84100 1.000 61.40000 3 LYS A O 1
ATOM 2891 N N . CYS A 1 382 ? 37.24200 8.97000 54.49400 1.000 53.31000 4 CYS A N 1
ATOM 2892 C CA . CYS A 1 382 ? 37.82500 8.18700 55.57600 1.000 57.81000 4 CYS A CA 1
ATOM 2893 C C . CYS A 1 382 ? 39.19500 7.61800 55.22100 1.000 47.98000 4 CYS A C 1
ATOM 2894 O O . CYS A 1 382 ? 39.68900 6.74700 55.94600 1.000 48.15000 4 CYS A O 1
ATOM 2897 N N . TRP A 1 383 ? 39.82100 8.07200 54.14000 1.000 44.88000 5 TRP A N 1
ATOM 2898 C CA . TRP A 1 383 ? 41.09300 7.53000 53.68300 1.000 47.63000 5 TRP A CA 1
ATOM 2899 C C . TRP A 1 383 ? 42.19900 8.55400 53.89000 1.000 47.38000 5 TRP A C 1
ATOM 2900 O O . TRP A 1 383 ? 42.08400 9.70100 53.44400 1.000 49.55000 5 TRP A O 1
ATOM 2911 N N . PHE A 1 384 ? 43.26800 8.13300 54.56200 1.000 48.66000 6 PHE A N 1
ATOM 2912 C CA . PHE A 1 384 ? 44.39500 8.99300 54.89400 1.000 45.86000 6 PHE A CA 1
ATOM 2913 C C . PHE A 1 384 ? 45.64800 8.47200 54.21000 1.000 49.31000 6 PHE A C 1
ATOM 2914 O O . PHE A 1 384 ? 45.97100 7.28400 54.31800 1.000 47.97000 6 PHE A O 1
ATOM 2922 N N . THR A 1 385 ? 46.35200 9.35900 53.51200 1.000 47.78000 7 THR A N 1
ATOM 2923 C CA . THR A 1 385 ? 47.59700 8.97300 52.86500 1.000 46.07000 7 THR A CA 1
ATOM 2924 C C . THR A 1 385 ? 48.69400 8.76200 53.90200 1.000 46.96000 7 THR A C 1
ATOM 2925 O O . THR A 1 385 ? 48.71800 9.40300 54.95600 1.000 54.18000 7 THR A O 1
ATOM 2929 N N . LEU A 1 386 ? 49.60400 7.84200 53.59600 1.000 54.79000 8 LEU A N 1
ATOM 2930 C CA . LEU A 1 386 ? 50.76000 7.58000 54.44900 1.000 60.10000 8 LEU A CA 1
ATOM 2931 C C . LEU A 1 386 ? 51.90200 8.45900 53.96100 1.000 68.16000 8 LEU A C 1
ATOM 2932 O O . LEU A 1 386 ? 52.62000 8.10500 53.02200 1.000 74.16000 8 LEU A O 1
ATOM 2937 N N . ASP A 1 387 ? 52.06700 9.61300 54.59800 1.000 72.18000 9 ASP A N 1
ATOM 2938 C CA . ASP A 1 387 ? 53.04900 10.59000 54.15800 1.000 83.79000 9 ASP A CA 1
ATOM 2939 C C . ASP A 1 387 ? 54.43500 10.24400 54.68500 1.000 88.61000 9 ASP A C 1
ATOM 2940 O O . ASP A 1 387 ? 54.58800 9.66000 55.76300 1.000 85.68000 9 ASP A O 1
ATOM 2945 N N . ASN A 1 388 ? 55.45100 10.60900 53.90000 1.000 86.57000 10 ASN A N 1
ATOM 2946 C CA . ASN A 1 388 ? 56.85500 10.44100 54.28100 1.000 95.06000 10 ASN A CA 1
ATOM 2947 C C . ASN A 1 388 ? 57.18900 8.97600 54.55800 1.000 95.31000 10 ASN A C 1
ATOM 2948 O O . ASN A 1 388 ? 57.92700 8.65400 55.49200 1.000 94.53000 10 ASN A O 1
ATOM 2953 N N . ALA A 1 389 ? 56.64300 8.08100 53.73700 1.000 88.65000 11 ALA A N 1
ATOM 2954 C CA . ALA A 1 389 ? 56.88800 6.65400 53.89700 1.000 83.86000 11 ALA A CA 1
ATOM 2955 C C . ALA A 1 389 ? 56.50600 5.93600 52.61200 1.000 76.55000 11 ALA A C 1
ATOM 2956 O O . ALA A 1 389 ? 55.72300 6.44000 51.80300 1.000 73.37000 11 ALA A O 1
ATOM 2958 N N . HIS A 1 390 ? 57.07600 4.73400 52.44100 1.000 76.43000 12 HIS A N 1
ATOM 2959 C CA . HIS A 1 390 ? 56.82700 3.88700 51.28100 1.000 65.96000 12 HIS A CA 1
ATOM 2960 C C . HIS A 1 390 ? 56.72100 2.44300 51.78200 1.000 64.63000 12 HIS A C 1
ATOM 2961 O O . HIS A 1 390 ? 57.59000 1.60400 51.55100 1.000 73.94000 12 HIS A O 1
ATOM 2968 N N . TYR A 1 391 ? 55.63400 2.15300 52.49100 1.000 67.37000 13 TYR A N 1
ATOM 2969 C CA . TYR A 1 391 ? 55.44800 0.83700 53.09300 1.000 63.78000 13 TYR A CA 1
ATOM 2970 C C . TYR A 1 391 ? 55.06600 -0.18300 52.02800 1.000 58.51000 13 TYR A C 1
ATOM 2971 O O . TYR A 1 391 ? 54.01700 -0.03200 51.39100 1.000 52.63000 13 TYR A O 1
ATOM 2980 N N . PRO A 1 392 ? 55.86200 -1.22900 51.81400 1.000 59.83000 14 PRO A N 1
ATOM 2981 C CA . PRO A 1 392 ? 55.49000 -2.23500 50.82500 1.000 60.02000 14 PRO A CA 1
ATOM 2982 C C . PRO A 1 392 ? 54.21000 -2.93500 51.23200 1.000 53.35000 14 PRO A C 1
ATOM 2983 O O . PRO A 1 392 ? 53.91300 -3.07700 52.43300 1.000 48.61000 14 PRO A O 1
ATOM 2987 N N . PRO A 1 393 ? 53.41600 -3.39500 50.26300 1.000 47.40000 15 PRO A N 1
ATOM 2988 C CA . PRO A 1 393 ? 52.10900 -3.94500 50.60000 1.000 49.91000 15 PRO A CA 1
ATOM 2989 C C . PRO A 1 393 ? 52.24500 -5.30700 51.25100 1.000 56.79000 15 PRO A C 1
ATOM 2990 O O . PRO A 1 393 ? 53.19500 -6.05800 50.96600 1.000 54.49000 15 PRO A O 1
ATOM 2994 N N . PRO A 1 394 ? 51.32500 -5.66800 52.14500 1.000 56.59000 16 PRO A N 1
ATOM 2995 C CA . PRO A 1 394 ? 51.29900 -7.04100 52.66300 1.000 58.35000 16 PRO A CA 1
ATOM 2996 C C . PRO A 1 394 ? 50.70700 -7.98200 51.62400 1.000 55.14000 16 PRO A C 1
ATOM 2997 O O . PRO A 1 394 ? 49.69500 -7.67300 50.99000 1.000 52.28000 16 PRO A O 1
ATOM 3001 N N . SER A 1 395 ? 51.35800 -9.12700 51.43500 1.000 54.05000 17 SER A N 1
ATOM 3002 C CA . SER A 1 395 ? 50.81000 -10.14100 50.54900 1.000 57.53000 17 SER A CA 1
ATOM 3003 C C . SER A 1 395 ? 49.47600 -10.63600 51.09400 1.000 55.85000 17 SER A C 1
ATOM 3004 O O . SER A 1 395 ? 49.27000 -10.71600 52.30900 1.000 50.71000 17 SER A O 1
ATOM 3007 N N . LEU A 1 396 ? 48.55800 -10.95600 50.17800 1.000 56.56000 18 LEU A N 1
ATOM 3008 C CA . LEU A 1 396 ? 47.23400 -11.41500 50.58700 1.000 58.60000 18 LEU A CA 1
ATOM 3009 C C . LEU A 1 396 ? 47.31800 -12.66300 51.45700 1.000 62.37000 18 LEU A C 1
ATOM 3010 O O . LEU A 1 396 ? 46.47400 -12.86400 52.33800 1.000 58.88000 18 LEU A O 1
ATOM 3015 N N . ASP A 1 397 ? 48.33500 -13.50000 51.23700 1.000 54.23000 19 ASP A N 1
ATOM 3016 C CA . ASP A 1 397 ? 48.51000 -14.69000 52.06200 1.000 60.49000 19 ASP A CA 1
ATOM 3017 C C . ASP A 1 397 ? 48.87200 -14.33400 53.49900 1.000 59.78000 19 ASP A C 1
ATOM 3018 O O . ASP A 1 397 ? 48.48200 -15.04900 54.43000 1.000 53.13000 19 ASP A O 1
ATOM 3023 N N . SER A 1 398 ? 49.60300 -13.23800 53.70300 1.000 57.70000 20 SER A N 1
ATOM 3024 C CA . SER A 1 398 ? 50.07700 -12.87300 55.03100 1.000 51.61000 20 SER A CA 1
ATOM 3025 C C . SER A 1 398 ? 49.06100 -12.07700 55.83900 1.000 47.92000 20 SER A C 1
ATOM 3026 O O . SER A 1 398 ? 49.27800 -11.87400 57.03900 1.000 45.56000 20 SER A O 1
ATOM 3029 N N . MET A 1 399 ? 47.96800 -11.62000 55.22400 1.000 47.53000 21 MET A N 1
ATOM 3030 C CA . MET A 1 399 ? 47.03500 -10.75300 55.93800 1.000 54.39000 21 MET A CA 1
ATOM 3031 C C . MET A 1 399 ? 46.25400 -11.51400 57.00000 1.000 49.57000 21 MET A C 1
ATOM 3032 O O . MET A 1 399 ? 45.82200 -10.91800 57.99400 1.000 44.08000 21 MET A O 1
ATOM 3037 N N . ARG A 1 400 ? 46.05800 -12.81700 56.81000 1.000 47.04000 22 ARG A N 1
ATOM 3038 C CA . ARG A 1 400 ? 45.42900 -13.67500 57.80400 1.000 44.95000 22 ARG A CA 1
ATOM 3039 C C . ARG A 1 400 ? 46.44100 -14.41200 58.66900 1.000 47.13000 22 ARG A C 1
ATOM 3040 O O . ARG A 1 400 ? 46.04300 -15.22300 59.51000 1.000 48.95000 22 ARG A O 1
ATOM 3048 N N . SER A 1 401 ? 47.73500 -14.14700 58.48500 1.000 43.49000 23 SER A N 1
ATOM 3049 C CA . SER A 1 401 ? 48.76900 -14.95600 59.11600 1.000 45.34000 23 SER A CA 1
ATOM 3050 C C . SER A 1 401 ? 48.90300 -14.69500 60.61000 1.000 51.69000 23 SER A C 1
ATOM 3051 O O . SER A 1 401 ? 49.44100 -15.54500 61.32800 1.000 54.42000 23 SER A O 1
ATOM 3054 N N . GLY A 1 402 ? 48.43700 -13.54600 61.09300 1.000 50.45000 24 GLY A N 1
ATOM 3055 C CA . GLY A 1 402 ? 48.66700 -13.14700 62.46100 1.000 44.35000 24 GLY A CA 1
ATOM 3056 C C . GLY A 1 402 ? 49.94100 -12.36100 62.68400 1.000 46.76000 24 GLY A C 1
ATOM 3057 O O . GLY A 1 402 ? 50.09500 -11.75100 63.74900 1.000 47.14000 24 GLY A O 1
ATOM 3058 N N . HIS A 1 403 ? 50.86100 -12.35700 61.71800 1.000 43.08000 25 HIS A N 1
ATOM 3059 C CA . HIS A 1 403 ? 52.08000 -11.56900 61.84400 1.000 46.68000 25 HIS A CA 1
ATOM 3060 C C . HIS A 1 403 ? 52.54800 -11.03100 60.49200 1.000 47.80000 25 HIS A C 1
ATOM 3061 O O . HIS A 1 403 ? 53.67200 -11.32500 60.06700 1.000 54.72000 25 HIS A O 1
ATOM 3068 N N . PRO A 1 404 ? 51.73700 -10.22900 59.79600 1.000 49.64000 26 PRO A N 1
ATOM 3069 C CA . PRO A 1 404 ? 52.20900 -9.62800 58.54400 1.000 49.72000 26 PRO A CA 1
ATOM 3070 C C . PRO A 1 404 ? 53.39500 -8.70800 58.79000 1.000 48.25000 26 PRO A C 1
ATOM 3071 O O . PRO A 1 404 ? 53.58500 -8.17600 59.88700 1.000 52.13000 26 PRO A O 1
ATOM 3075 N N . ILE A 1 405 ? 54.20300 -8.52600 57.74700 1.000 50.37000 27 ILE A N 1
ATOM 3076 C CA . ILE A 1 405 ? 55.46100 -7.80300 57.89500 1.000 54.16000 27 ILE A CA 1
ATOM 3077 C C . ILE A 1 405 ? 55.24200 -6.29600 57.82200 1.000 51.22000 27 ILE A C 1
ATOM 3078 O O . ILE A 1 405 ? 55.80500 -5.53900 58.62100 1.000 56.49000 27 ILE A O 1
ATOM 3083 N N . SER A 1 406 ? 54.43300 -5.84000 56.87100 1.000 49.02000 28 SER A N 1
ATOM 3084 C CA . SER A 1 406 ? 54.28000 -4.41100 56.64300 1.000 48.68000 28 SER A CA 1
ATOM 3085 C C . SER A 1 406 ? 53.56300 -3.74900 57.81700 1.000 50.79000 28 SER A C 1
ATOM 3086 O O . SER A 1 406 ? 52.58900 -4.29800 58.34100 1.000 50.85000 28 SER A O 1
ATOM 3089 N N . PRO A 1 407 ? 54.02100 -2.57200 58.25300 1.000 57.25000 29 PRO A N 1
ATOM 3090 C CA . PRO A 1 407 ? 53.28100 -1.84700 59.29800 1.000 53.95000 29 PRO A CA 1
ATOM 3091 C C . PRO A 1 407 ? 51.87400 -1.46600 58.87800 1.000 48.32000 29 PRO A C 1
ATOM 3092 O O . PRO A 1 407 ? 50.98500 -1.36700 59.73200 1.000 52.44000 29 PRO A O 1
ATOM 3096 N N . ALA A 1 408 ? 51.64200 -1.25400 57.58300 1.000 47.43000 30 ALA A N 1
ATOM 3097 C CA . ALA A 1 408 ? 50.32400 -0.87700 57.07800 1.000 48.11000 30 ALA A CA 1
ATOM 3098 C C . ALA A 1 408 ? 49.63200 -2.12700 56.53900 1.000 44.97000 30 ALA A C 1
ATOM 3099 O O . ALA A 1 408 ? 49.53200 -2.35200 55.33400 1.000 48.99000 30 ALA A O 1
ATOM 3101 N N . SER A 1 409 ? 49.14900 -2.95200 57.46400 1.000 41.24000 31 SER A N 1
ATOM 3102 C CA . SER A 1 409 ? 48.35200 -4.12200 57.12900 1.000 46.55000 31 SER A CA 1
ATOM 3103 C C . SER A 1 409 ? 47.14400 -4.18600 58.05100 1.000 39.31000 31 SER A C 1
ATOM 3104 O O . SER A 1 409 ? 47.16900 -3.66700 59.17100 1.000 47.38000 31 SER A O 1
ATOM 3107 N N . LEU A 1 410 ? 46.08100 -4.82100 57.56200 1.000 44.50000 32 LEU A N 1
ATOM 3108 C CA . LEU A 1 410 ? 44.82300 -4.86000 58.29500 1.000 44.28000 32 LEU A CA 1
ATOM 3109 C C . LEU A 1 410 ? 44.99800 -5.54700 59.64400 1.000 41.68000 32 LEU A C 1
ATOM 3110 O O . LEU A 1 410 ? 45.78900 -6.48100 59.79600 1.000 40.99000 32 LEU A O 1
ATOM 3115 N N . GLY A 1 411 ? 44.24800 -5.06600 60.63500 1.000 42.87000 33 GLY A N 1
ATOM 3116 C CA . GLY A 1 411 ? 44.28600 -5.60800 61.97200 1.000 40.36000 33 GLY A CA 1
ATOM 3117 C C . GLY A 1 411 ? 45.28400 -4.95200 62.90300 1.000 41.73000 33 GLY A C 1
ATOM 3118 O O . GLY A 1 411 ? 45.18400 -5.13600 64.12100 1.000 42.74000 33 GLY A O 1
ATOM 3119 N N . HIS A 1 412 ? 46.24000 -4.19600 62.37000 1.000 44.90000 34 HIS A N 1
ATOM 3120 C CA . HIS A 1 412 ? 47.24400 -3.55900 63.21000 1.000 45.11000 34 HIS A CA 1
ATOM 3121 C C . HIS A 1 412 ? 46.61400 -2.48200 64.08500 1.000 41.49000 34 HIS A C 1
ATOM 3122 O O . HIS A 1 412 ? 45.78000 -1.69400 63.63100 1.000 38.68000 34 HIS A O 1
ATOM 3129 N N . LEU A 1 413 ? 47.01600 -2.46100 65.35300 1.000 38.79000 35 LEU A N 1
ATOM 3130 C CA . LEU A 1 413 ? 46.54200 -1.48600 66.32400 1.000 43.93000 35 LEU A CA 1
ATOM 3131 C C . LEU A 1 413 ? 47.64700 -0.47500 66.59200 1.000 43.36000 35 LEU A C 1
ATOM 3132 O O . LEU A 1 413 ? 48.77800 -0.85600 66.91100 1.000 47.62000 35 LEU A O 1
ATOM 3137 N N . ILE A 1 414 ? 47.31800 0.80500 66.45700 1.000 40.85000 36 ILE A N 1
ATOM 3138 C CA . ILE A 1 414 ? 48.30200 1.87700 66.59000 1.000 50.87000 36 ILE A CA 1
ATOM 3139 C C . ILE A 1 414 ? 47.79100 2.92100 67.57600 1.000 52.62000 36 ILE A C 1
ATOM 3140 O O . ILE A 1 414 ? 46.57200 3.09300 67.72000 1.000 45.88000 36 ILE A O 1
ATOM 3145 N N . PRO A 1 415 ? 48.67800 3.63000 68.28100 1.000 54.41000 37 PRO A N 1
ATOM 3146 C CA . PRO A 1 415 ? 48.20700 4.74600 69.11700 1.000 54.74000 37 PRO A CA 1
ATOM 3147 C C . PRO A 1 415 ? 47.53500 5.83700 68.30700 1.000 54.26000 37 PRO A C 1
ATOM 3148 O O . PRO A 1 415 ? 46.51600 6.39200 68.73600 1.000 54.17000 37 PRO A O 1
ATOM 3152 N N . SER A 1 416 ? 48.08200 6.15600 67.13700 1.000 51.58000 38 SER A N 1
ATOM 3153 C CA . SER A 1 416 ? 47.48000 7.12400 66.23200 1.000 53.62000 38 SER A CA 1
ATOM 3154 C C . SER A 1 416 ? 48.10400 6.93500 64.85800 1.000 51.59000 38 SER A C 1
ATOM 3155 O O . SER A 1 416 ? 49.06300 6.17900 64.68700 1.000 51.65000 38 SER A O 1
ATOM 3158 N N . LEU A 1 417 ? 47.54300 7.64300 63.87400 1.000 52.25000 39 LEU A N 1
ATOM 3159 C CA . LEU A 1 417 ? 48.08100 7.58200 62.52000 1.000 48.65000 39 LEU A CA 1
ATOM 3160 C C . LEU A 1 417 ? 49.52700 8.05700 62.47000 1.000 56.61000 39 LEU A C 1
ATOM 3161 O O . LEU A 1 417 ? 50.32700 7.53100 61.68700 1.000 62.10000 39 LEU A O 1
ATOM 3166 N N . ALA A 1 418 ? 49.88300 9.03800 63.30000 1.000 59.64000 40 ALA A N 1
ATOM 3167 C CA . ALA A 1 418 ? 51.25600 9.52400 63.37200 1.000 55.11000 40 ALA A CA 1
ATOM 3168 C C . ALA A 1 418 ? 52.19000 8.56100 64.08900 1.000 60.87000 40 ALA A C 1
ATOM 3169 O O . ALA A 1 418 ? 53.38300 8.86000 64.20400 1.000 63.95000 40 ALA A O 1
ATOM 3171 N N . HIS A 1 419 ? 51.69100 7.42500 64.56700 1.000 65.14000 41 HIS A N 1
ATOM 3172 C CA . HIS A 1 419 ? 52.49500 6.46200 65.30800 1.000 65.34000 41 HIS A CA 1
ATOM 3173 C C . HIS A 1 419 ? 52.39300 5.08000 64.68200 1.000 70.06000 41 HIS A C 1
ATOM 3174 O O . HIS A 1 419 ? 52.30300 4.06600 65.38000 1.000 73.09000 41 HIS A O 1
ATOM 3181 N N . LEU A 1 420 ? 52.41200 5.01700 63.34800 1.000 68.43000 42 LEU A N 1
ATOM 3182 C CA . LEU A 1 420 ? 52.43300 3.72800 62.66800 1.000 63.07000 42 LEU A CA 1
ATOM 3183 C C . LEU A 1 420 ? 53.72300 2.96000 62.92400 1.000 67.49000 42 LEU A C 1
ATOM 3184 O O . LEU A 1 420 ? 53.78800 1.76500 62.61200 1.000 66.83000 42 LEU A O 1
ATOM 3189 N N . ASP A 1 421 ? 54.74300 3.61200 63.48000 1.000 67.63000 43 ASP A N 1
ATOM 3190 C CA . ASP A 1 421 ? 55.96000 2.94100 63.91600 1.000 74.14000 43 ASP A CA 1
ATOM 3191 C C . ASP A 1 421 ? 55.79900 2.25000 65.26400 1.000 70.33000 43 ASP A C 1
ATOM 3192 O O . ASP A 1 421 ? 56.74400 1.60200 65.72700 1.000 70.18000 43 ASP A O 1
ATOM 3197 N N . GLN A 1 422 ? 54.63700 2.38000 65.90200 1.000 73.08000 44 GLN A N 1
ATOM 3198 C CA . GLN A 1 422 ? 54.40200 1.78000 67.20900 1.000 64.12000 44 GLN A CA 1
ATOM 3199 C C . GLN A 1 422 ? 53.22900 0.81200 67.15200 1.000 58.70000 44 GLN A C 1
ATOM 3200 O O . GLN A 1 422 ? 52.21600 1.01800 67.82900 1.000 56.52000 44 GLN A O 1
ATOM 3206 N N . ILE A 1 423 ? 53.35100 -0.24100 66.34200 1.000 53.45000 45 ILE A N 1
ATOM 3207 C CA . ILE A 1 423 ? 52.29400 -1.24200 66.25600 1.000 51.71000 45 ILE A CA 1
ATOM 3208 C C . ILE A 1 423 ? 52.16400 -1.93000 67.60500 1.000 50.24000 45 ILE A C 1
ATOM 3209 O O . ILE A 1 423 ? 53.10500 -2.57700 68.08200 1.000 54.37000 45 ILE A O 1
ATOM 3214 N N . ILE A 1 424 ? 50.99500 -1.78900 68.23300 1.000 44.58000 46 ILE A N 1
ATOM 3215 C CA . ILE A 1 424 ? 50.79200 -2.37200 69.55600 1.000 44.86000 46 ILE A CA 1
ATOM 3216 C C . ILE A 1 424 ? 50.75600 -3.89300 69.47200 1.000 48.19000 46 ILE A C 1
ATOM 3217 O O . ILE A 1 424 ? 51.35900 -4.58900 70.29800 1.000 51.61000 46 ILE A O 1
ATOM 3222 N N . ASN A 1 425 ? 50.05800 -4.43200 68.47600 1.000 49.11000 47 ASN A N 1
ATOM 3223 C CA . ASN A 1 425 ? 49.89700 -5.87500 68.30600 1.000 46.47000 47 ASN A CA 1
ATOM 3224 C C . ASN A 1 425 ? 50.80900 -6.42400 67.21800 1.000 45.55000 47 ASN A C 1
ATOM 3225 O O . ASN A 1 425 ? 50.41000 -7.30500 66.45100 1.000 51.01000 47 ASN A O 1
ATOM 3230 N N . ALA A 1 426 ? 52.03800 -5.91800 67.13100 1.000 51.13000 48 ALA A N 1
ATOM 3231 C CA . ALA A 1 426 ? 52.96600 -6.35400 66.09500 1.000 46.63000 48 ALA A CA 1
ATOM 3232 C C . ALA A 1 426 ? 53.24800 -7.84500 66.22600 1.000 57.74000 48 ALA A C 1
ATOM 3233 O O . ALA A 1 426 ? 53.70000 -8.31100 67.27700 1.000 49.55000 48 ALA A O 1
ATOM 3235 N N . LYS A 1 427 ? 52.96500 -8.58800 65.15800 1.000 54.09000 49 LYS A N 1
ATOM 3236 C CA . LYS A 1 427 ? 53.12100 -10.03800 65.08400 1.000 51.17000 49 LYS A CA 1
ATOM 3237 C C . LYS A 1 427 ? 52.24300 -10.78100 66.08200 1.000 51.32000 49 LYS A C 1
ATOM 3238 O O . LYS A 1 427 ? 52.44600 -11.97900 66.30800 1.000 58.66000 49 LYS A O 1
ATOM 3244 N N . ALA A 1 428 ? 51.26800 -10.10400 66.67900 1.000 52.44000 50 ALA A N 1
ATOM 3245 C CA . ALA A 1 428 ? 50.33700 -10.70400 67.62400 1.000 53.86000 50 ALA A CA 1
ATOM 3246 C C . ALA A 1 428 ? 48.91300 -10.28000 67.30100 1.000 53.44000 50 ALA A C 1
ATOM 3247 O O . ALA A 1 428 ? 48.12500 -9.94600 68.19000 1.000 52.50000 50 ALA A O 1
ATOM 3249 N N . ILE A 1 429 ? 48.56400 -10.27900 66.01400 1.000 44.46000 51 ILE A N 1
ATOM 3250 C CA . ILE A 1 429 ? 47.21700 -9.90300 65.60900 1.000 44.38000 51 ILE A CA 1
ATOM 3251 C C . ILE A 1 429 ? 46.25700 -11.02700 65.96700 1.000 43.00000 51 ILE A C 1
ATOM 3252 O O . ILE A 1 429 ? 46.48500 -12.19300 65.61700 1.000 50.48000 51 ILE A O 1
ATOM 3257 N N . GLU A 1 430 ? 45.18900 -10.68300 66.67800 1.000 44.89000 52 GLU A N 1
ATOM 3258 C CA . GLU A 1 430 ? 44.14800 -11.64900 66.98800 1.000 47.65000 52 GLU A CA 1
ATOM 3259 C C . GLU A 1 430 ? 43.63600 -12.28000 65.69500 1.000 47.59000 52 GLU A C 1
ATOM 3260 O O . GLU A 1 430 ? 43.38100 -11.55800 64.72000 1.000 47.59000 52 GLU A O 1
ATOM 3266 N N . PRO A 1 431 ? 43.50800 -13.60500 65.63400 1.000 44.83000 53 PRO A N 1
ATOM 3267 C CA . PRO A 1 431 ? 43.08200 -14.25000 64.38600 1.000 42.61000 53 PRO A CA 1
ATOM 3268 C C . PRO A 1 431 ? 41.71700 -13.75400 63.93400 1.000 45.35000 53 PRO A C 1
ATOM 3269 O O . PRO A 1 431 ? 40.78500 -13.62600 64.73200 1.000 45.94000 53 PRO A O 1
ATOM 3273 N N . PHE A 1 432 ? 41.61200 -13.46100 62.64600 1.000 43.85000 54 PHE A N 1
ATOM 3274 C CA . PHE A 1 432 ? 40.33200 -13.09400 62.06000 1.000 41.95000 54 PHE A CA 1
ATOM 3275 C C . PHE A 1 432 ? 39.41100 -14.30600 62.08100 1.000 48.16000 54 PHE A C 1
ATOM 3276 O O . PHE A 1 432 ? 39.79100 -15.36700 61.56600 1.000 50.26000 54 PHE A O 1
ATOM 3284 N N . PRO A 1 433 ? 38.21700 -14.21200 62.66300 1.000 51.76000 55 PRO A N 1
ATOM 3285 C CA . PRO A 1 433 ? 37.26600 -15.32300 62.56100 1.000 38.77000 55 PRO A CA 1
ATOM 3286 C C . PRO A 1 433 ? 36.90700 -15.59200 61.10800 1.000 49.13000 55 PRO A C 1
ATOM 3287 O O . PRO A 1 433 ? 37.05000 -14.73500 60.23300 1.000 49.31000 55 PRO A O 1
ATOM 3291 N N . ALA A 1 434 ? 36.43800 -16.81700 60.85400 1.000 47.85000 56 ALA A N 1
ATOM 3292 C CA . ALA A 1 434 ? 36.09000 -17.21000 59.49300 1.000 46.95000 56 ALA A CA 1
ATOM 3293 C C . ALA A 1 434 ? 34.95800 -16.36700 58.92000 1.000 44.04000 56 ALA A C 1
ATOM 3294 O O . ALA A 1 434 ? 34.76000 -16.36200 57.70100 1.000 51.97000 56 ALA A O 1
ATOM 3296 N N . THR A 1 435 ? 34.21800 -15.65500 59.77000 1.000 51.08000 57 THR A N 1
ATOM 3297 C CA . THR A 1 435 ? 33.14700 -14.78900 59.29400 1.000 55.54000 57 THR A CA 1
ATOM 3298 C C . THR A 1 435 ? 33.67200 -13.44500 58.80500 1.000 53.50000 57 THR A C 1
ATOM 3299 O O . THR A 1 435 ? 33.02900 -12.80200 57.96900 1.000 59.67000 57 THR A O 1
ATOM 3303 N N . MET A 1 436 ? 34.82600 -13.00800 59.31000 1.000 51.74000 58 MET A N 1
ATOM 3304 C CA . MET A 1 436 ? 35.42100 -11.72400 58.93700 1.000 43.75000 58 MET A CA 1
ATOM 3305 C C . MET A 1 436 ? 36.25000 -11.91100 57.67400 1.000 46.08000 58 MET A C 1
ATOM 3306 O O . MET A 1 436 ? 37.42500 -12.27300 57.72500 1.000 44.97000 58 MET A O 1
ATOM 3311 N N . ASP A 1 437 ? 35.63900 -11.64000 56.52400 1.000 45.07000 59 ASP A N 1
ATOM 3312 C CA . ASP A 1 437 ? 36.34700 -11.73200 55.25800 1.000 43.73000 59 ASP A CA 1
ATOM 3313 C C . ASP A 1 437 ? 37.16400 -10.47200 55.00100 1.000 51.47000 59 ASP A C 1
ATOM 3314 O O . ASP A 1 437 ? 36.83100 -9.38100 55.47400 1.000 43.16000 59 ASP A O 1
ATOM 3319 N N . ILE A 1 438 ? 38.24500 -10.63300 54.24600 1.000 49.51000 60 ILE A N 1
ATOM 3320 C CA . ILE A 1 438 ? 39.04200 -9.51500 53.75500 1.000 47.67000 60 ILE A CA 1
ATOM 3321 C C . ILE A 1 438 ? 38.65800 -9.29600 52.29800 1.000 48.76000 60 ILE A C 1
ATOM 3322 O O . ILE A 1 438 ? 39.00000 -10.10300 51.42700 1.000 57.11000 60 ILE A O 1
ATOM 3327 N N . HIS A 1 439 ? 37.93900 -8.20800 52.03000 1.000 46.11000 61 HIS A N 1
ATOM 3328 C CA . HIS A 1 439 ? 37.45100 -7.91900 50.68500 1.000 48.86000 61 HIS A CA 1
ATOM 3329 C C . HIS A 1 439 ? 38.54600 -7.21200 49.89600 1.000 48.46000 61 HIS A C 1
ATOM 3330 O O . HIS A 1 439 ? 38.89600 -6.06600 50.19400 1.000 55.77000 61 HIS A O 1
ATOM 3337 N N . GLY A 1 440 ? 39.08200 -7.89300 48.88800 1.000 54.92000 62 GLY A N 1
ATOM 3338 C CA . GLY A 1 440 ? 40.15600 -7.36600 48.08200 1.000 54.70000 62 GLY A CA 1
ATOM 3339 C C . GLY A 1 440 ? 40.89700 -8.47200 47.35700 1.000 54.27000 62 GLY A C 1
ATOM 3340 O O . GLY A 1 440 ? 40.80000 -9.64900 47.71900 1.000 60.19000 62 GLY A O 1
ATOM 3341 N N . PRO A 1 441 ? 41.66500 -8.11800 46.31600 1.000 58.29000 63 PRO A N 1
ATOM 3342 C CA . PRO A 1 441 ? 41.92300 -6.77100 45.78500 1.000 53.76000 63 PRO A CA 1
ATOM 3343 C C . PRO A 1 441 ? 40.76200 -6.23900 44.95600 1.000 45.37000 63 PRO A C 1
ATOM 3344 O O . PRO A 1 441 ? 40.24700 -6.93100 44.08400 1.000 58.74000 63 PRO A O 1
ATOM 3348 N N . THR A 1 442 ? 40.32700 -5.01000 45.20600 1.000 48.81000 64 THR A N 1
ATOM 3349 C CA . THR A 1 442 ? 39.28600 -4.36800 44.41600 1.000 51.27000 64 THR A CA 1
ATOM 3350 C C . THR A 1 442 ? 39.91100 -3.21300 43.64700 1.000 45.16000 64 THR A C 1
ATOM 3351 O O . THR A 1 442 ? 40.46200 -2.28700 44.25300 1.000 53.20000 64 THR A O 1
ATOM 3355 N N . ILE A 1 443 ? 39.83500 -3.27400 42.32000 1.000 43.31000 65 ILE A N 1
ATOM 3356 C CA . ILE A 1 443 ? 40.36700 -2.20900 41.47600 1.000 45.80000 65 ILE A CA 1
ATOM 3357 C C . ILE A 1 443 ? 39.44800 -1.00000 41.61100 1.000 49.98000 65 ILE A C 1
ATOM 3358 O O . ILE A 1 443 ? 38.31500 -1.01400 41.12100 1.000 54.08000 65 ILE A O 1
ATOM 3363 N N . ILE A 1 444 ? 39.92600 0.04800 42.27900 1.000 46.56000 66 ILE A N 1
ATOM 3364 C CA . ILE A 1 444 ? 39.13900 1.26600 42.42800 1.000 48.68000 66 ILE A CA 1
ATOM 3365 C C . ILE A 1 444 ? 39.52700 2.34000 41.41800 1.000 47.83000 66 ILE A C 1
ATOM 3366 O O . ILE A 1 444 ? 38.74400 3.27800 41.20100 1.000 55.61000 66 ILE A O 1
ATOM 3371 N N . GLU A 1 445 ? 40.69900 2.23500 40.79500 1.000 46.57000 67 GLU A N 1
ATOM 3372 C CA . GLU A 1 445 ? 41.13700 3.24600 39.83600 1.000 58.66000 67 GLU A CA 1
ATOM 3373 C C . GLU A 1 445 ? 42.18100 2.63400 38.91800 1.000 57.48000 67 GLU A C 1
ATOM 3374 O O . GLU A 1 445 ? 43.21300 2.14800 39.39200 1.000 55.64000 67 GLU A O 1
ATOM 3380 N N . ASP A 1 446 ? 41.91200 2.65300 37.61300 1.000 61.77000 68 ASP A N 1
ATOM 3381 C CA . ASP A 1 446 ? 42.88300 2.27000 36.59400 1.000 64.68000 68 ASP A CA 1
ATOM 3382 C C . ASP A 1 446 ? 43.50000 3.54600 36.03400 1.000 62.62000 68 ASP A C 1
ATOM 3383 O O . ASP A 1 446 ? 42.82300 4.32900 35.36000 1.000 56.32000 68 ASP A O 1
ATOM 3388 N N . PHE A 1 447 ? 44.78200 3.75500 36.31700 1.000 60.70000 69 PHE A N 1
ATOM 3389 C CA . PHE A 1 447 ? 45.46500 4.97300 35.90500 1.000 64.57000 69 PHE A CA 1
ATOM 3390 C C . PHE A 1 447 ? 45.83200 4.90900 34.42800 1.000 66.49000 69 PHE A C 1
ATOM 3391 O O . PHE A 1 447 ? 46.41900 3.92700 33.96500 1.000 69.20000 69 PHE A O 1
ATOM 3399 N N . LYS A 1 448 ? 45.48700 5.96500 33.69200 1.000 75.48000 70 LYS A N 1
ATOM 3400 C CA . LYS A 1 448 ? 45.80300 6.09300 32.26900 1.000 82.46000 70 LYS A CA 1
ATOM 3401 C C . LYS A 1 448 ? 46.35700 7.49900 32.05400 1.000 76.17000 70 LYS A C 1
ATOM 3402 O O . LYS A 1 448 ? 45.60500 8.43200 31.75800 1.000 78.87000 70 LYS A O 1
ATOM 3408 N N . TRP A 1 449 ? 47.66900 7.64900 32.20700 1.000 71.51000 71 TRP A N 1
ATOM 3409 C CA . TRP A 1 449 ? 48.31300 8.94800 32.04700 1.000 80.66000 71 TRP A CA 1
ATOM 3410 C C . TRP A 1 449 ? 48.86400 9.13600 30.63500 1.000 81.05000 71 TRP A C 1
ATOM 3411 O O . TRP A 1 449 ? 49.78900 8.43900 30.22000 1.000 88.35000 71 TRP A O 1
ATOM 3422 N N . ASN A 1 478 ? 39.57200 17.20100 39.24000 1.000 96.59000 100 ASN A N 1
ATOM 3423 C CA . ASN A 1 478 ? 38.45100 16.64500 38.49000 1.000 98.59000 100 ASN A CA 1
ATOM 3424 C C . ASN A 1 478 ? 37.84900 15.43300 39.19700 1.000 97.15000 100 ASN A C 1
ATOM 3425 O O . ASN A 1 478 ? 37.87100 15.34400 40.42500 1.000 92.33000 100 ASN A O 1
ATOM 3430 N N . VAL A 1 479 ? 37.31000 14.50200 38.41300 1.000 101.70000 101 VAL A N 1
ATOM 3431 C CA . VAL A 1 479 ? 36.66700 13.30000 38.93300 1.000 96.62000 101 VAL A CA 1
ATOM 3432 C C . VAL A 1 479 ? 37.68400 12.16600 38.94400 1.000 93.05000 101 VAL A C 1
ATOM 3433 O O . VAL A 1 479 ? 38.41800 11.96600 37.96700 1.000 93.33000 101 VAL A O 1
ATOM 3437 N N . GLY A 1 480 ? 37.73700 11.43500 40.04700 1.000 80.92000 102 GLY A N 1
ATOM 3438 C CA . GLY A 1 480 ? 38.66500 10.33700 40.21600 1.000 70.00000 102 GLY A CA 1
ATOM 3439 C C . GLY A 1 480 ? 39.74900 10.66000 41.23200 1.000 64.50000 102 GLY A C 1
ATOM 3440 O O . GLY A 1 480 ? 39.88600 11.78400 41.71700 1.000 68.72000 102 GLY A O 1
ATOM 3441 N N . LEU A 1 481 ? 40.52800 9.63100 41.55000 1.000 58.48000 103 LEU A N 1
ATOM 3442 C CA . LEU A 1 481 ? 41.62000 9.74600 42.50600 1.000 50.62000 103 LEU A CA 1
ATOM 3443 C C . LEU A 1 481 ? 42.95200 10.07900 41.85100 1.000 48.19000 103 LEU A C 1
ATOM 3444 O O . LEU A 1 481 ? 43.97400 10.11300 42.54600 1.000 50.19000 103 LEU A O 1
ATOM 3449 N N . GLY A 1 482 ? 42.97000 10.31600 40.53800 1.000 49.41000 104 GLY A N 1
ATOM 3450 C CA . GLY A 1 482 ? 44.22100 10.63900 39.87400 1.000 44.88000 104 GLY A CA 1
ATOM 3451 C C . GLY A 1 482 ? 44.82900 11.93500 40.37400 1.000 47.64000 104 GLY A C 1
ATOM 3452 O O . GLY A 1 482 ? 46.05100 12.04800 40.50800 1.000 45.19000 104 GLY A O 1
ATOM 3453 N N . GLY A 1 483 ? 43.98600 12.92900 40.66000 1.000 47.49000 105 GLY A N 1
ATOM 3454 C CA . GLY A 1 483 ? 44.49800 14.19600 41.15900 1.000 43.32000 105 GLY A CA 1
ATOM 3455 C C . GLY A 1 483 ? 45.11200 14.06900 42.54100 1.000 42.61000 105 GLY A C 1
ATOM 3456 O O . GLY A 1 483 ? 46.21200 14.56600 42.79400 1.000 44.14000 105 GLY A O 1
ATOM 3457 N N . ALA A 1 484 ? 44.40900 13.39500 43.45400 1.000 42.16000 106 ALA A N 1
ATOM 3458 C CA . ALA A 1 484 ? 44.94100 13.20300 44.79900 1.000 45.84000 106 ALA A CA 1
ATOM 3459 C C . ALA A 1 484 ? 46.21000 12.36200 44.77700 1.000 44.45000 106 ALA A C 1
ATOM 3460 O O . ALA A 1 484 ? 47.14200 12.60900 45.55200 1.000 42.37000 106 ALA A O 1
ATOM 3462 N N . PHE A 1 485 ? 46.26800 11.36400 43.89100 1.000 42.19000 107 PHE A N 1
ATOM 3463 C CA . PHE A 1 485 ? 47.44500 10.50400 43.82600 1.000 41.89000 107 PHE A CA 1
ATOM 3464 C C . PHE A 1 485 ? 48.62900 11.23200 43.20200 1.000 44.40000 107 PHE A C 1
ATOM 3465 O O . PHE A 1 485 ? 49.75800 11.12700 43.69600 1.000 45.22000 107 PHE A O 1
ATOM 3473 N N . SER A 1 486 ? 48.39400 11.97800 42.11900 1.000 42.09000 108 SER A N 1
ATOM 3474 C CA . SER A 1 486 ? 49.47900 12.72300 41.48900 1.000 43.86000 108 SER A CA 1
ATOM 3475 C C . SER A 1 486 ? 50.00200 13.83000 42.39600 1.000 45.43000 108 SER A C 1
ATOM 3476 O O . SER A 1 486 ? 51.20400 14.12300 42.38500 1.000 45.14000 108 SER A O 1
ATOM 3479 N N . ARG A 1 487 ? 49.12400 14.45600 43.18400 1.000 43.68000 109 ARG A N 1
ATOM 3480 C CA . ARG A 1 487 ? 49.56600 15.48900 44.11400 1.000 47.58000 109 ARG A CA 1
ATOM 3481 C C . ARG A 1 487 ? 50.30900 14.91100 45.31100 1.000 50.11000 109 ARG A C 1
ATOM 3482 O O . ARG A 1 487 ? 51.07400 15.63500 45.95700 1.000 54.10000 109 ARG A O 1
ATOM 3490 N N . SER A 1 488 ? 50.11000 13.63000 45.61300 1.000 48.09000 110 SER A N 1
ATOM 3491 C CA . SER A 1 488 ? 50.71500 12.99800 46.77900 1.000 44.11000 110 SER A CA 1
ATOM 3492 C C . SER A 1 488 ? 51.95700 12.18200 46.45400 1.000 46.73000 110 SER A C 1
ATOM 3493 O O . SER A 1 488 ? 52.82400 12.02600 47.32000 1.000 48.54000 110 SER A O 1
ATOM 3496 N N . VAL A 1 489 ? 52.06700 11.65500 45.23700 1.000 47.94000 111 VAL A N 1
ATOM 3497 C CA . VAL A 1 489 ? 53.15500 10.76100 44.85600 1.000 48.54000 111 VAL A CA 1
ATOM 3498 C C . VAL A 1 489 ? 53.98100 11.44500 43.77700 1.000 49.94000 111 VAL A C 1
ATOM 3499 O O . VAL A 1 489 ? 53.45100 11.81300 42.72100 1.000 50.15000 111 VAL A O 1
ATOM 3503 N N . ALA A 1 490 ? 55.28200 11.60400 44.04000 1.000 51.19000 112 ALA A N 1
ATOM 3504 C CA . ALA A 1 490 ? 56.14900 12.31800 43.10800 1.000 55.44000 112 ALA A CA 1
ATOM 3505 C C . ALA A 1 490 ? 56.26200 11.58700 41.77600 1.000 61.78000 112 ALA A C 1
ATOM 3506 O O . ALA A 1 490 ? 56.25200 12.21700 40.71200 1.000 57.82000 112 ALA A O 1
ATOM 3508 N N . ASN A 1 491 ? 56.37600 10.26500 41.81400 1.000 55.67000 113 ASN A N 1
ATOM 3509 C CA . ASN A 1 491 ? 56.46500 9.44500 40.60400 1.000 53.51000 113 ASN A CA 1
ATOM 3510 C C . ASN A 1 491 ? 55.12700 8.79000 40.28800 1.000 53.32000 113 ASN A C 1
ATOM 3511 O O . ASN A 1 491 ? 55.04300 7.58200 40.07000 1.000 50.95000 113 ASN A O 1
ATOM 3516 N N . TYR A 1 492 ? 54.06500 9.60100 40.24900 1.000 50.36000 114 TYR A N 1
ATOM 3517 C CA . TYR A 1 492 ? 52.71600 9.05500 40.13300 1.000 52.74000 114 TYR A CA 1
ATOM 3518 C C . TYR A 1 492 ? 52.53500 8.26300 38.84300 1.000 51.07000 114 TYR A C 1
ATOM 3519 O O . TYR A 1 492 ? 51.89900 7.20300 38.84600 1.000 57.26000 114 TYR A O 1
ATOM 3528 N N . TRP A 1 493 ? 53.10700 8.74400 37.73700 1.000 48.55000 115 TRP A N 1
ATOM 3529 C CA . TRP A 1 493 ? 52.90400 8.10700 36.43900 1.000 55.50000 115 TRP A CA 1
ATOM 3530 C C . TRP A 1 493 ? 53.47600 6.69600 36.36300 1.000 47.62000 115 TRP A C 1
ATOM 3531 O O . TRP A 1 493 ? 53.13000 5.96000 35.43300 1.000 57.96000 115 TRP A O 1
ATOM 3542 N N . GLU A 1 494 ? 54.33500 6.30200 37.30200 1.000 49.48000 116 GLU A N 1
ATOM 3543 C CA . GLU A 1 494 ? 54.93600 4.97400 37.28900 1.000 53.72000 116 GLU A CA 1
ATOM 3544 C C . GLU A 1 494 ? 54.05700 3.91600 37.94600 1.000 58.41000 116 GLU A C 1
ATOM 3545 O O . GLU A 1 494 ? 54.52200 2.79200 38.16900 1.000 59.65000 116 GLU A O 1
ATOM 3551 N N . PHE A 1 495 ? 52.80600 4.24600 38.25800 1.000 55.30000 117 PHE A N 1
ATOM 3552 C CA . PHE A 1 495 ? 51.84500 3.29700 38.80000 1.000 54.28000 117 PHE A CA 1
ATOM 3553 C C . PHE A 1 495 ? 50.59600 3.33400 37.93600 1.000 52.57000 117 PHE A C 1
ATOM 3554 O O . PHE A 1 495 ? 50.20500 4.39900 37.45300 1.000 53.37000 117 PHE A O 1
ATOM 3562 N N . ASP A 1 496 ? 49.97500 2.17400 37.72900 1.000 44.64000 118 ASP A N 1
ATOM 3563 C CA . ASP A 1 496 ? 48.84600 2.08500 36.81600 1.000 52.19000 118 ASP A CA 1
ATOM 3564 C C . ASP A 1 496 ? 47.51900 1.78400 37.49500 1.000 46.68000 118 ASP A C 1
ATOM 3565 O O . ASP A 1 496 ? 46.48400 1.81400 36.82000 1.000 49.09000 118 ASP A O 1
ATOM 3570 N N . ARG A 1 497 ? 47.50800 1.51700 38.79700 1.000 47.18000 119 ARG A N 1
ATOM 3571 C CA . ARG A 1 497 ? 46.30600 0.96100 39.39900 1.000 50.90000 119 ARG A CA 1
ATOM 3572 C C . ARG A 1 497 ? 46.30600 1.20600 40.90100 1.000 46.48000 119 ARG A C 1
ATOM 3573 O O . ARG A 1 497 ? 47.36300 1.32400 41.52600 1.000 40.47000 119 ARG A O 1
ATOM 3581 N N . LEU A 1 498 ? 45.10300 1.26900 41.46800 1.000 40.52000 120 LEU A N 1
ATOM 3582 C CA . LEU A 1 498 ? 44.89800 1.31200 42.90900 1.000 46.20000 120 LEU A CA 1
ATOM 3583 C C . LEU A 1 498 ? 44.01600 0.13900 43.31300 1.000 44.33000 120 LEU A C 1
ATOM 3584 O O . LEU A 1 498 ? 42.94100 -0.06400 42.73600 1.000 38.81000 120 LEU A O 1
ATOM 3589 N N . GLU A 1 499 ? 44.47100 -0.63200 44.29700 1.000 43.24000 121 GLU A N 1
ATOM 3590 C CA . GLU A 1 499 ? 43.76600 -1.82200 44.75500 1.000 51.92000 121 GLU A CA 1
ATOM 3591 C C . GLU A 1 499 ? 43.43400 -1.67600 46.23300 1.000 45.63000 121 GLU A C 1
ATOM 3592 O O . GLU A 1 499 ? 44.30200 -1.32200 47.03800 1.000 41.52000 121 GLU A O 1
ATOM 3598 N N . ARG A 1 500 ? 42.18300 -1.95700 46.58100 1.000 40.21000 122 ARG A N 1
ATOM 3599 C CA . ARG A 1 500 ? 41.66300 -1.75000 47.92300 1.000 42.22000 122 ARG A CA 1
ATOM 3600 C C . ARG A 1 500 ? 41.43100 -3.08600 48.61800 1.000 46.89000 122 ARG A C 1
ATOM 3601 O O . ARG A 1 500 ? 40.90800 -4.02800 48.01400 1.000 42.82000 122 ARG A O 1
ATOM 3609 N N . TYR A 1 501 ? 41.82300 -3.15900 49.88900 1.000 42.88000 123 TYR A N 1
ATOM 3610 C CA . TYR A 1 501 ? 41.56900 -4.31400 50.74200 1.000 42.71000 123 TYR A CA 1
ATOM 3611 C C . TYR A 1 501 ? 40.82800 -3.83300 51.98200 1.000 43.92000 123 TYR A C 1
ATOM 3612 O O . TYR A 1 501 ? 41.34800 -3.00100 52.73300 1.000 43.92000 123 TYR A O 1
ATOM 3621 N N . ILE A 1 502 ? 39.62600 -4.36100 52.19800 1.000 49.19000 124 ILE A N 1
ATOM 3622 C CA . ILE A 1 502 ? 38.72000 -3.87600 53.23200 1.000 48.37000 124 ILE A CA 1
ATOM 3623 C C . ILE A 1 502 ? 38.31500 -5.03100 54.13700 1.000 48.60000 124 ILE A C 1
ATOM 3624 O O . ILE A 1 502 ? 38.06700 -6.14700 53.66600 1.000 46.76000 124 ILE A O 1
ATOM 3629 N N . MET A 1 503 ? 38.26200 -4.76300 55.44200 1.000 42.62000 125 MET A N 1
ATOM 3630 C CA . MET A 1 503 ? 37.67400 -5.68100 56.40600 1.000 51.77000 125 MET A CA 1
ATOM 3631 C C . MET A 1 503 ? 36.82400 -4.88300 57.38300 1.000 47.02000 125 MET A C 1
ATOM 3632 O O . MET A 1 503 ? 37.00100 -3.67300 57.54700 1.000 48.49000 125 MET A O 1
ATOM 3637 N N . GLN A 1 504 ? 35.89500 -5.57200 58.03400 1.000 46.57000 126 GLN A N 1
ATOM 3638 C CA . GLN A 1 504 ? 34.97900 -4.94300 58.98400 1.000 44.19000 126 GLN A CA 1
ATOM 3639 C C . GLN A 1 504 ? 35.05200 -5.67200 60.31800 1.000 48.35000 126 GLN A C 1
ATOM 3640 O O . GLN A 1 504 ? 34.54400 -6.80800 60.42700 1.000 47.11000 126 GLN A O 1
ATOM 3646 N N . PRO A 1 505 ? 35.65600 -5.07600 61.34500 1.000 50.92000 127 PRO A N 1
ATOM 3647 C CA . PRO A 1 505 ? 35.79800 -5.78000 62.62400 1.000 49.21000 127 PRO A CA 1
ATOM 3648 C C . PRO A 1 505 ? 34.46400 -5.91500 63.33900 1.000 49.02000 127 PRO A C 1
ATOM 3649 O O . PRO A 1 505 ? 33.65000 -4.98900 63.36200 1.000 44.30000 127 PRO A O 1
ATOM 3653 N N . THR A 1 506 ? 34.25000 -7.08400 63.93000 1.000 44.66000 128 THR A N 1
ATOM 3654 C CA . THR A 1 506 ? 33.06400 -7.33500 64.73100 1.000 39.71000 128 THR A CA 1
ATOM 3655 C C . THR A 1 506 ? 33.31600 -6.95100 66.18500 1.000 42.03000 128 THR A C 1
ATOM 3656 O O . THR A 1 506 ? 34.45700 -6.78100 66.62200 1.000 41.89000 128 THR A O 1
ATOM 3660 N N . ARG A 1 507 ? 32.22000 -6.81100 66.93500 1.000 42.73000 129 ARG A N 1
ATOM 3661 C CA . ARG A 1 507 ? 32.32500 -6.53000 68.36400 1.000 41.49000 129 ARG A CA 1
ATOM 3662 C C . ARG A 1 507 ? 33.14200 -7.59800 69.07900 1.000 47.16000 129 ARG A C 1
ATOM 3663 O O . ARG A 1 507 ? 34.00500 -7.28000 69.90500 1.000 47.68000 129 ARG A O 1
ATOM 3671 N N . SER A 1 508 ? 32.88800 -8.87200 68.76800 1.000 40.59000 130 SER A N 1
ATOM 3672 C CA . SER A 1 508 ? 33.57500 -9.95400 69.46500 1.000 43.56000 130 SER A CA 1
ATOM 3673 C C . SER A 1 508 ? 35.05200 -10.02100 69.09200 1.000 43.81000 130 SER A C 1
ATOM 3674 O O . SER A 1 508 ? 35.88300 -10.37600 69.93600 1.000 46.74000 130 SER A O 1
ATOM 3677 N N . TYR A 1 509 ? 35.40100 -9.69100 67.84600 1.000 38.97000 131 TYR A N 1
ATOM 3678 C CA . TYR A 1 509 ? 36.80900 -9.68400 67.45900 1.000 40.38000 131 TYR A CA 1
ATOM 3679 C C . TYR A 1 509 ? 37.57300 -8.59500 68.20200 1.000 39.39000 131 TYR A C 1
ATOM 3680 O O . TYR A 1 509 ? 38.67200 -8.83200 68.71500 1.000 42.39000 131 TYR A O 1
ATOM 3689 N N . VAL A 1 510 ? 37.00200 -7.39200 68.27300 1.000 39.90000 132 VAL A N 1
ATOM 3690 C CA . VAL A 1 510 ? 37.66900 -6.29500 68.96700 1.000 43.15000 132 VAL A CA 1
ATOM 3691 C C . VAL A 1 510 ? 37.79900 -6.60400 70.45200 1.000 44.33000 132 VAL A C 1
ATOM 3692 O O . VAL A 1 510 ? 38.82100 -6.29500 71.07800 1.000 46.71000 132 VAL A O 1
ATOM 3696 N N . GLN A 1 511 ? 36.77100 -7.22700 71.03600 1.000 47.50000 133 GLN A N 1
ATOM 3697 C CA . GLN A 1 511 ? 36.83400 -7.59900 72.44600 1.000 50.20000 133 GLN A CA 1
ATOM 3698 C C . GLN A 1 511 ? 38.00500 -8.53500 72.71600 1.000 46.43000 133 GLN A C 1
ATOM 3699 O O . GLN A 1 511 ? 38.69200 -8.40500 73.73500 1.000 52.60000 133 GLN A O 1
ATOM 3705 N N . LYS A 1 512 ? 38.25600 -9.48000 71.80900 1.000 46.16000 134 LYS A N 1
ATOM 3706 C CA . LYS A 1 512 ? 39.41600 -10.35000 71.96200 1.000 49.33000 134 LYS A CA 1
ATOM 3707 C C . LYS A 1 512 ? 40.71700 -9.58500 71.74800 1.000 50.19000 134 LYS A C 1
ATOM 3708 O O . LYS A 1 512 ? 41.72600 -9.88700 72.39600 1.000 53.30000 134 LYS A O 1
ATOM 3714 N N . CYS A 1 513 ? 40.71400 -8.59600 70.85000 1.000 45.76000 135 CYS A N 1
ATOM 3715 C CA . CYS A 1 513 ? 41.91300 -7.79500 70.62200 1.000 45.64000 135 CYS A CA 1
ATOM 3716 C C . CYS A 1 513 ? 42.28000 -6.99300 71.86300 1.000 49.10000 135 CYS A C 1
ATOM 3717 O O . CYS A 1 513 ? 43.43600 -7.00000 72.30400 1.000 46.57000 135 CYS A O 1
ATOM 3720 N N . ILE A 1 514 ? 41.30300 -6.29100 72.44300 1.000 48.93000 136 ILE A N 1
ATOM 3721 C CA . ILE A 1 514 ? 41.57000 -5.42000 73.58200 1.000 56.65000 136 ILE A CA 1
ATOM 3722 C C . ILE A 1 514 ? 41.83800 -6.18900 74.86400 1.000 55.84000 136 ILE A C 1
ATOM 3723 O O . ILE A 1 514 ? 42.24400 -5.58300 75.86300 1.000 61.23000 136 ILE A O 1
ATOM 3728 N N . GLU A 1 515 ? 41.62300 -7.50300 74.86600 1.000 53.85000 137 GLU A N 1
ATOM 3729 C CA . GLU A 1 515 ? 41.90000 -8.34200 76.02300 1.000 54.67000 137 GLU A CA 1
ATOM 3730 C C . GLU A 1 515 ? 43.25600 -9.02700 75.94600 1.000 55.63000 137 GLU A C 1
ATOM 3731 O O . GLU A 1 515 ? 43.63300 -9.73100 76.88800 1.000 61.20000 137 GLU A O 1
ATOM 3737 N N . ARG A 1 516 ? 43.99500 -8.84200 74.85600 1.000 48.62000 138 ARG A N 1
ATOM 3738 C CA . ARG A 1 516 ? 45.31300 -9.44200 74.74100 1.000 50.54000 138 ARG A CA 1
ATOM 3739 C C . ARG A 1 516 ? 46.33600 -8.64200 75.54200 1.000 50.53000 138 ARG A C 1
ATOM 3740 O O . ARG A 1 516 ? 46.13800 -7.46500 75.85600 1.000 59.75000 138 ARG A O 1
ATOM 3748 N N . ASP A 1 517 ? 47.44900 -9.30400 75.86700 1.000 55.54000 139 ASP A N 1
ATOM 3749 C CA . ASP A 1 517 ? 48.42800 -8.71900 76.77900 1.000 52.75000 139 ASP A CA 1
ATOM 3750 C C . ASP A 1 517 ? 49.07300 -7.47000 76.19200 1.000 58.46000 139 ASP A C 1
ATOM 3751 O O . ASP A 1 517 ? 49.38300 -6.52300 76.92500 1.000 64.87000 139 ASP A O 1
ATOM 3756 N N . GLU A 1 518 ? 49.28500 -7.44600 74.87400 1.000 55.41000 140 GLU A N 1
ATOM 3757 C CA . GLU A 1 518 ? 49.91000 -6.28000 74.25600 1.000 55.12000 140 GLU A CA 1
ATOM 3758 C C . GLU A 1 518 ? 49.04500 -5.03700 74.42300 1.000 54.51000 140 GLU A C 1
ATOM 3759 O O . GLU A 1 518 ? 49.56100 -3.94300 74.68100 1.000 54.57000 140 GLU A O 1
ATOM 3765 N N . VAL A 1 519 ? 47.72700 -5.18500 74.28900 1.000 51.82000 141 VAL A N 1
ATOM 3766 C CA . VAL A 1 519 ? 46.83600 -4.03900 74.43100 1.000 50.66000 141 VAL A CA 1
ATOM 3767 C C . VAL A 1 519 ? 46.65400 -3.67100 75.89800 1.000 55.32000 141 VAL A C 1
ATOM 3768 O O . VAL A 1 519 ? 46.63000 -2.48700 76.25200 1.000 60.53000 141 VAL A O 1
ATOM 3772 N N . LYS A 1 520 ? 46.52900 -4.67100 76.77500 1.000 58.29000 142 LYS A N 1
ATOM 3773 C CA . LYS A 1 520 ? 46.34900 -4.38500 78.19500 1.000 57.54000 142 LYS A CA 1
ATOM 3774 C C . LYS A 1 520 ? 47.56600 -3.67400 78.77300 1.000 54.41000 142 LYS A C 1
ATOM 3775 O O . LYS A 1 520 ? 47.42600 -2.73000 79.55900 1.000 58.37000 142 LYS A O 1
ATOM 3781 N N . ARG A 1 521 ? 48.76900 -4.10700 78.39000 1.000 52.40000 143 ARG A N 1
ATOM 3782 C CA . ARG A 1 521 ? 49.97500 -3.44500 78.87700 1.000 56.11000 143 ARG A CA 1
ATOM 3783 C C . ARG A 1 521 ? 50.10400 -2.03800 78.30900 1.000 55.28000 143 ARG A C 1
ATOM 3784 O O . ARG A 1 521 ? 50.54600 -1.11900 79.00900 1.000 62.02000 143 ARG A O 1
ATOM 3792 N N . TRP A 1 522 ? 49.72300 -1.84900 77.04300 1.000 49.39000 144 TRP A N 1
ATOM 3793 C CA . TRP A 1 522 ? 49.79500 -0.52000 76.44500 1.000 56.38000 144 TRP A CA 1
ATOM 3794 C C . TRP A 1 522 ? 48.82500 0.44300 77.12000 1.000 56.85000 144 TRP A C 1
ATOM 3795 O O . TRP A 1 522 ? 49.16200 1.60900 77.35600 1.000 52.09000 144 TRP A O 1
ATOM 3806 N N . ILE A 1 523 ? 47.61800 -0.02700 77.44100 1.000 58.95000 145 ILE A N 1
ATOM 3807 C CA . ILE A 1 523 ? 46.65900 0.81100 78.15300 1.000 50.71000 145 ILE A CA 1
ATOM 3808 C C . ILE A 1 523 ? 47.15500 1.11100 79.56100 1.000 56.43000 145 ILE A C 1
ATOM 3809 O O . ILE A 1 523 ? 46.97800 2.22200 80.07500 1.000 66.16000 145 ILE A O 1
ATOM 3814 N N . ALA A 1 524 ? 47.80000 0.13300 80.20200 1.000 57.48000 146 ALA A N 1
ATOM 3815 C CA . ALA A 1 524 ? 48.24400 0.28000 81.58200 1.000 57.65000 146 ALA A CA 1
ATOM 3816 C C . ALA A 1 524 ? 49.40800 1.25000 81.74100 1.000 60.91000 146 ALA A C 1
ATOM 3817 O O . ALA A 1 524 ? 49.75000 1.59300 82.87800 1.000 67.36000 146 ALA A O 1
ATOM 3819 N N . LYS A 1 525 ? 50.02700 1.69400 80.64900 1.000 62.85000 147 LYS A N 1
ATOM 3820 C CA . LYS A 1 525 ? 51.11500 2.65700 80.74200 1.000 63.90000 147 LYS A CA 1
ATOM 3821 C C . LYS A 1 525 ? 50.63400 4.07600 81.01700 1.000 58.84000 147 LYS A C 1
ATOM 3822 O O . LYS A 1 525 ? 51.46800 4.97600 81.15700 1.000 67.95000 147 LYS A O 1
ATOM 3828 N N . ASN A 1 526 ? 49.32300 4.29600 81.10000 1.000 60.68000 148 ASN A N 1
ATOM 3829 C CA . ASN A 1 526 ? 48.80500 5.62600 81.39100 1.000 66.64000 148 ASN A CA 1
ATOM 3830 C C . ASN A 1 526 ? 49.21600 6.07100 82.78800 1.000 65.81000 148 ASN A C 1
ATOM 3831 O O . ASN A 1 526 ? 49.18900 5.29000 83.74300 1.000 73.03000 148 ASN A O 1
ATOM 3836 N N . LYS A 1 527 ? 49.60500 7.34200 82.90300 1.000 64.80000 149 LYS A N 1
ATOM 3837 C CA . LYS A 1 527 ? 49.97900 7.92700 84.18200 1.000 75.23000 149 LYS A CA 1
ATOM 3838 C C . LYS A 1 527 ? 49.01700 9.00200 84.66300 1.000 68.39000 149 LYS A C 1
ATOM 3839 O O . LYS A 1 527 ? 49.06900 9.37000 85.84000 1.000 74.81000 149 LYS A O 1
ATOM 3845 N N . SER A 1 528 ? 48.14100 9.49700 83.79400 1.000 64.37000 150 SER A N 1
ATOM 3846 C CA . SER A 1 528 ? 47.22100 10.56400 84.15300 1.000 65.49000 150 SER A CA 1
ATOM 3847 C C . SER A 1 528 ? 46.01900 10.02500 84.92000 1.000 68.40000 150 SER A C 1
ATOM 3848 O O . SER A 1 528 ? 45.60800 8.87300 84.75100 1.000 74.26000 150 SER A O 1
ATOM 3851 N N . MET A 1 529 ? 45.45700 10.88000 85.77300 1.000 62.48000 151 MET A N 1
ATOM 3852 C CA . MET A 1 529 ? 44.19700 10.58700 86.44400 1.000 62.75000 151 MET A CA 1
ATOM 3853 C C . MET A 1 529 ? 42.99200 10.95500 85.59200 1.000 63.50000 151 MET A C 1
ATOM 3854 O O . MET A 1 529 ? 41.93900 10.31800 85.71100 1.000 60.55000 151 MET A O 1
ATOM 3859 N N . MET A 1 530 ? 43.12800 11.97100 84.73600 1.000 58.87000 152 MET A N 1
ATOM 3860 C CA . MET A 1 530 ? 42.03800 12.36900 83.85400 1.000 64.43000 152 MET A CA 1
ATOM 3861 C C . MET A 1 530 ? 41.73200 11.30800 82.80400 1.000 57.57000 152 MET A C 1
ATOM 3862 O O . MET A 1 530 ? 40.60900 11.26700 82.29000 1.000 59.25000 152 MET A O 1
ATOM 3867 N N . MET A 1 531 ? 42.69900 10.45200 82.48000 1.000 56.50000 153 MET A N 1
ATOM 3868 C CA . MET A 1 531 ? 42.50500 9.37500 81.52000 1.000 68.97000 153 MET A CA 1
ATOM 3869 C C . MET A 1 531 ? 42.30100 8.02400 82.19500 1.000 66.14000 153 MET A C 1
ATOM 3870 O O . MET A 1 531 ? 42.34100 6.99200 81.51700 1.000 72.64000 153 MET A O 1
ATOM 3875 N N . MET A 1 532 ? 42.09000 8.00600 83.50900 1.000 57.70000 154 MET A N 1
ATOM 3876 C CA . MET A 1 532 ? 41.83900 6.75400 84.21000 1.000 55.23000 154 MET A CA 1
ATOM 3877 C C . MET A 1 532 ? 40.48900 6.18700 83.78900 1.000 55.34000 154 MET A C 1
ATOM 3878 O O . MET A 1 532 ? 39.47600 6.89300 83.80200 1.000 49.06000 154 MET A O 1
ATOM 3883 N N . GLY A 1 533 ? 40.47400 4.90800 83.41700 1.000 57.85000 155 GLY A N 1
ATOM 3884 C CA . GLY A 1 533 ? 39.27300 4.31200 82.86600 1.000 43.26000 155 GLY A CA 1
ATOM 3885 C C . GLY A 1 533 ? 38.93900 4.76300 81.46500 1.000 51.22000 155 GLY A C 1
ATOM 3886 O O . GLY A 1 533 ? 37.83200 4.49600 80.98800 1.000 52.82000 155 GLY A O 1
ATOM 3887 N N . ARG A 1 534 ? 39.86400 5.44600 80.79300 1.000 61.51000 156 ARG A N 1
ATOM 3888 C CA . ARG A 1 534 ? 39.65900 5.97700 79.45400 1.000 60.38000 156 ARG A CA 1
ATOM 3889 C C . ARG A 1 534 ? 40.79000 5.51000 78.55200 1.000 65.59000 156 ARG A C 1
ATOM 3890 O O . ARG A 1 534 ? 41.94000 5.41100 78.99000 1.000 63.97000 156 ARG A O 1
ATOM 3898 N N . TRP A 1 535 ? 40.46400 5.22300 77.29300 1.000 60.23000 157 TRP A N 1
ATOM 3899 C CA . TRP A 1 535 ? 41.48900 4.87300 76.32000 1.000 58.24000 157 TRP A CA 1
ATOM 3900 C C . TRP A 1 535 ? 40.96100 5.14700 74.92000 1.000 54.46000 157 TRP A C 1
ATOM 3901 O O . TRP A 1 535 ? 39.75400 5.28700 74.70700 1.000 54.73000 157 TRP A O 1
ATOM 3912 N N . GLU A 1 536 ? 41.88900 5.21800 73.96700 1.000 54.94000 158 GLU A N 1
ATOM 3913 C CA . GLU A 1 536 ? 41.54100 5.25500 72.55500 1.000 54.86000 158 GLU A CA 1
ATOM 3914 C C . GLU A 1 536 ? 42.62800 4.53700 71.76700 1.000 60.80000 158 GLU A C 1
ATOM 3915 O O . GLU A 1 536 ? 43.81900 4.67500 72.06500 1.000 51.83000 158 GLU A O 1
ATOM 3921 N N . VAL A 1 537 ? 42.20300 3.73300 70.78700 1.000 55.76000 159 VAL A N 1
ATOM 3922 C CA . VAL A 1 537 ? 43.10000 2.99200 69.90800 1.000 46.27000 159 VAL A CA 1
ATOM 3923 C C . VAL A 1 537 ? 42.55200 3.08900 68.49000 1.000 46.23000 159 VAL A C 1
ATOM 3924 O O . VAL A 1 537 ? 41.35700 3.30000 68.27500 1.000 49.80000 159 VAL A O 1
ATOM 3928 N N . TYR A 1 538 ? 43.44400 2.93300 67.51500 1.000 46.48000 160 TYR A N 1
ATOM 3929 C CA . TYR A 1 538 ? 43.07600 2.92900 66.10700 1.000 47.43000 160 TYR A CA 1
ATOM 3930 C C . TYR A 1 538 ? 43.46600 1.59600 65.48500 1.000 47.33000 160 TYR A C 1
ATOM 3931 O O . TYR A 1 538 ? 44.57600 1.10100 65.71000 1.000 45.81000 160 TYR A O 1
ATOM 3940 N N . MET A 1 539 ? 42.55300 1.01700 64.71200 1.000 40.49000 161 MET A N 1
ATOM 3941 C CA . MET A 1 539 ? 42.80200 -0.21800 63.98300 1.000 40.83000 161 MET A CA 1
ATOM 3942 C C . MET A 1 539 ? 42.76200 0.06300 62.48800 1.000 39.02000 161 MET A C 1
ATOM 3943 O O . MET A 1 539 ? 41.82200 0.69700 61.99600 1.000 38.30000 161 MET A O 1
ATOM 3948 N N . ILE A 1 540 ? 43.78200 -0.40500 61.77200 1.000 41.92000 162 ILE A N 1
ATOM 3949 C CA . ILE A 1 540 ? 43.78400 -0.33600 60.31400 1.000 34.21000 162 ILE A CA 1
ATOM 3950 C C . ILE A 1 540 ? 42.70900 -1.29100 59.80300 1.000 41.64000 162 ILE A C 1
ATOM 3951 O O . ILE A 1 540 ? 42.83700 -2.51100 59.93900 1.000 41.53000 162 ILE A O 1
ATOM 3956 N N . THR A 1 541 ? 41.64200 -0.74200 59.22900 1.000 38.18000 163 THR A N 1
ATOM 3957 C CA . THR A 1 541 ? 40.56500 -1.54400 58.66600 1.000 38.15000 163 THR A CA 1
ATOM 3958 C C . THR A 1 541 ? 40.50300 -1.46100 57.15000 1.000 43.49000 163 THR A C 1
ATOM 3959 O O . THR A 1 541 ? 39.61800 -2.07100 56.54200 1.000 34.93000 163 THR A O 1
ATOM 3963 N N . GLY A 1 542 ? 41.41200 -0.72100 56.52700 1.000 45.95000 164 GLY A N 1
ATOM 3964 C CA . GLY A 1 542 ? 41.44400 -0.62600 55.08500 1.000 42.95000 164 GLY A CA 1
ATOM 3965 C C . GLY A 1 542 ? 42.78600 -0.13700 54.59100 1.000 42.69000 164 GLY A C 1
ATOM 3966 O O . GLY A 1 542 ? 43.39900 0.73400 55.21200 1.000 44.08000 164 GLY A O 1
ATOM 3967 N N . ILE A 1 543 ? 43.26600 -0.70400 53.48700 1.000 38.89000 165 ILE A N 1
ATOM 3968 C CA . ILE A 1 543 ? 44.47800 -0.23000 52.83700 1.000 40.97000 165 ILE A CA 1
ATOM 3969 C C . ILE A 1 543 ? 44.21300 -0.11500 51.34400 1.000 42.44000 165 ILE A C 1
ATOM 3970 O O . ILE A 1 543 ? 43.45900 -0.90100 50.76200 1.000 42.97000 165 ILE A O 1
ATOM 3975 N N . ILE A 1 544 ? 44.83200 0.88500 50.72700 1.000 47.25000 166 ILE A N 1
ATOM 3976 C CA . ILE A 1 544 ? 44.75200 1.10100 49.28900 1.000 40.64000 166 ILE A CA 1
ATOM 3977 C C . ILE A 1 544 ? 46.17200 1.03900 48.75100 1.000 45.95000 166 ILE A C 1
ATOM 3978 O O . ILE A 1 544 ? 47.00700 1.89400 49.07500 1.000 45.33000 166 ILE A O 1
ATOM 3983 N N . VAL A 1 545 ? 46.45100 0.01800 47.94500 1.000 51.71000 167 VAL A N 1
ATOM 3984 C CA . VAL A 1 545 ? 47.79600 -0.27200 47.46500 1.000 51.04000 167 VAL A CA 1
ATOM 3985 C C . VAL A 1 545 ? 47.94400 0.27900 46.05500 1.000 47.54000 167 VAL A C 1
ATOM 3986 O O . VAL A 1 545 ? 47.06600 0.08100 45.20500 1.000 46.17000 167 VAL A O 1
ATOM 3990 N N . ALA A 1 546 ? 49.04900 0.97500 45.80900 1.000 44.01000 168 ALA A N 1
ATOM 3991 C CA . ALA A 1 546 ? 49.37500 1.46800 44.47900 1.000 46.52000 168 ALA A CA 1
ATOM 3992 C C . ALA A 1 546 ? 50.19500 0.40800 43.75500 1.000 50.06000 168 ALA A C 1
ATOM 3993 O O . ALA A 1 546 ? 51.25000 -0.01100 44.24400 1.000 46.40000 168 ALA A O 1
ATOM 3995 N N . ARG A 1 547 ? 49.70700 -0.02400 42.59800 1.000 49.47000 169 ARG A N 1
ATOM 3996 C CA . ARG A 1 547 ? 50.32600 -1.09100 41.82600 1.000 52.33000 169 ARG A CA 1
ATOM 3997 C C . ARG A 1 547 ? 50.92200 -0.51600 40.55000 1.000 59.58000 169 ARG A C 1
ATOM 3998 O O . ARG A 1 547 ? 50.23300 0.17700 39.79300 1.000 58.05000 169 ARG A O 1
ATOM 4006 N N . GLY A 1 548 ? 52.20300 -0.79700 40.32200 1.000 61.53000 170 GLY A N 1
ATOM 4007 C CA . GLY A 1 548 ? 52.88100 -0.34700 39.12200 1.000 69.65000 170 GLY A CA 1
ATOM 4008 C C . GLY A 1 548 ? 53.45400 -1.49000 38.31100 1.000 73.46000 170 GLY A C 1
ATOM 4009 O O . GLY A 1 548 ? 52.71400 -2.22000 37.64300 1.000 74.90000 170 GLY A O 1
ATOM 4010 N N . GLY A 1 549 ? 54.77100 -1.65900 38.36300 1.000 86.08000 171 GLY A N 1
ATOM 4011 C CA . GLY A 1 549 ? 55.43200 -2.72700 37.63600 1.000 77.37000 171 GLY A CA 1
ATOM 4012 C C . GLY A 1 549 ? 56.74700 -2.30000 37.01500 1.000 89.48000 171 GLY A C 1
ATOM 4013 O O . GLY A 1 549 ? 56.95300 -1.12100 36.72700 1.000 89.41000 171 GLY A O 1
ATOM 4014 N N . LYS A 1 588 ? 63.57700 16.29500 43.03600 1.000 80.83000 210 LYS A N 1
ATOM 4015 C CA . LYS A 1 588 ? 63.58700 14.98500 43.67700 1.000 78.79000 210 LYS A CA 1
ATOM 4016 C C . LYS A 1 588 ? 64.21200 13.91800 42.78400 1.000 88.11000 210 LYS A C 1
ATOM 4017 O O . LYS A 1 588 ? 64.07400 13.95400 41.56100 1.000 84.09000 210 LYS A O 1
ATOM 4023 N N . THR A 1 589 ? 64.90100 12.96500 43.41000 1.000 85.65000 211 THR A N 1
ATOM 4024 C CA . THR A 1 589 ? 65.50500 11.83400 42.71600 1.000 80.95000 211 THR A CA 1
ATOM 4025 C C . THR A 1 589 ? 65.12500 10.55900 43.45200 1.000 81.12000 211 THR A C 1
ATOM 4026 O O . THR A 1 589 ? 65.46000 10.39600 44.63000 1.000 82.81000 211 THR A O 1
ATOM 4030 N N . TRP A 1 590 ? 64.42300 9.66400 42.76200 1.000 78.88000 212 TRP A N 1
ATOM 4031 C CA . TRP A 1 590 ? 63.96200 8.41200 43.34000 1.000 76.80000 212 TRP A CA 1
ATOM 4032 C C . TRP A 1 590 ? 64.51300 7.23500 42.54400 1.000 71.61000 212 TRP A C 1
ATOM 4033 O O . TRP A 1 590 ? 64.92600 7.37500 41.39000 1.000 69.67000 212 TRP A O 1
ATOM 4044 N N . GLY A 1 591 ? 64.51200 6.06400 43.17900 1.000 74.46000 213 GLY A N 1
ATOM 4045 C CA . GLY A 1 591 ? 65.05200 4.87000 42.56000 1.000 61.23000 213 GLY A CA 1
ATOM 4046 C C . GLY A 1 591 ? 64.03900 3.76000 42.36600 1.000 70.39000 213 GLY A C 1
ATOM 4047 O O . GLY A 1 591 ? 62.83300 4.01400 42.28700 1.000 69.39000 213 GLY A O 1
ATOM 4048 N N . THR A 1 592 ? 64.52400 2.51600 42.29500 1.000 68.14000 214 THR A N 1
ATOM 4049 C CA . THR A 1 592 ? 63.64000 1.38400 42.03300 1.000 68.94000 214 THR A CA 1
ATOM 4050 C C . THR A 1 592 ? 62.71800 1.09400 43.21100 1.000 69.31000 214 THR A C 1
ATOM 4051 O O . THR A 1 592 ? 61.62600 0.54900 43.01800 1.000 62.76000 214 THR A O 1
ATOM 4055 N N . SER A 1 593 ? 63.13400 1.43900 44.43300 1.000 67.21000 215 SER A N 1
ATOM 4056 C CA . SER A 1 593 ? 62.28800 1.17900 45.59400 1.000 69.01000 215 SER A CA 1
ATOM 4057 C C . SER A 1 593 ? 60.99900 1.98900 45.53000 1.000 73.57000 215 SER A C 1
ATOM 4058 O O . SER A 1 593 ? 59.92100 1.48000 45.85900 1.000 70.44000 215 SER A O 1
ATOM 4061 N N . GLN A 1 594 ? 61.08700 3.25000 45.09700 1.000 67.34000 216 GLN A N 1
ATOM 4062 C CA . GLN A 1 594 ? 59.89500 4.08300 44.99100 1.000 69.78000 216 GLN A CA 1
ATOM 4063 C C . GLN A 1 594 ? 58.99900 3.67100 43.83100 1.000 62.15000 216 GLN A C 1
ATOM 4064 O O . GLN A 1 594 ? 57.82300 4.04900 43.81400 1.000 66.91000 216 GLN A O 1
ATOM 4070 N N . THR A 1 595 ? 59.52000 2.91300 42.86400 1.000 58.82000 217 THR A N 1
ATOM 4071 C CA . THR A 1 595 ? 58.68600 2.41300 41.77800 1.000 63.74000 217 THR A CA 1
ATOM 4072 C C . THR A 1 595 ? 57.95400 1.12900 42.15100 1.000 60.19000 217 THR A C 1
ATOM 4073 O O . THR A 1 595 ? 57.03600 0.72400 41.42900 1.000 60.35000 217 THR A O 1
ATOM 4077 N N . GLY A 1 596 ? 58.32100 0.49600 43.27000 1.000 56.54000 218 GLY A N 1
ATOM 4078 C CA . GLY A 1 596 ? 57.62900 -0.69500 43.70800 1.000 58.11000 218 GLY A CA 1
ATOM 4079 C C . GLY A 1 596 ? 56.31000 -0.38900 44.39400 1.000 58.57000 218 GLY A C 1
ATOM 4080 O O . GLY A 1 596 ? 56.02400 0.74300 44.78300 1.000 53.54000 218 GLY A O 1
ATOM 4081 N N . ASP A 1 597 ? 55.49800 -1.43400 44.53900 1.000 53.27000 219 ASP A N 1
ATOM 4082 C CA . ASP A 1 597 ? 54.18200 -1.28600 45.14500 1.000 54.79000 219 ASP A CA 1
ATOM 4083 C C . ASP A 1 597 ? 54.30200 -0.82000 46.59200 1.000 54.35000 219 ASP A C 1
ATOM 4084 O O . ASP A 1 597 ? 55.27300 -1.12400 47.29000 1.000 56.16000 219 ASP A O 1
ATOM 4089 N N . PHE A 1 598 ? 53.29900 -0.07000 47.04100 1.000 45.48000 220 PHE A N 1
ATOM 4090 C CA . PHE A 1 598 ? 53.30700 0.45000 48.40000 1.000 48.35000 220 PHE A CA 1
ATOM 4091 C C . PHE A 1 598 ? 51.87900 0.74100 48.83400 1.000 45.08000 220 PHE A C 1
ATOM 4092 O O . PHE A 1 598 ? 50.97200 0.87600 48.00800 1.000 45.99000 220 PHE A O 1
ATOM 4100 N N . VAL A 1 599 ? 51.69200 0.82500 50.14800 1.000 48.71000 221 VAL A N 1
ATOM 4101 C CA . VAL A 1 599 ? 50.40700 1.20400 50.72500 1.000 49.25000 221 VAL A CA 1
ATOM 4102 C C . VAL A 1 599 ? 50.30300 2.72400 50.66500 1.000 50.11000 221 VAL A C 1
ATOM 4103 O O . VAL A 1 599 ? 51.04900 3.43600 51.34100 1.000 48.58000 221 VAL A O 1
ATOM 4107 N N . TRP A 1 600 ? 49.37800 3.22400 49.84900 1.000 43.89000 222 TRP A N 1
ATOM 4108 C CA . TRP A 1 600 ? 49.24200 4.66100 49.65500 1.000 44.06000 222 TRP A CA 1
ATOM 4109 C C . TRP A 1 600 ? 48.27100 5.29500 50.64400 1.000 46.68000 222 TRP A C 1
ATOM 4110 O O . TRP A 1 600 ? 48.51000 6.41500 51.10800 1.000 42.27000 222 TRP A O 1
ATOM 4121 N N . ALA A 1 601 ? 47.18800 4.60000 50.98500 1.000 38.24000 223 ALA A N 1
ATOM 4122 C CA . ALA A 1 601 ? 46.17400 5.13800 51.88000 1.000 43.87000 223 ALA A CA 1
ATOM 4123 C C . ALA A 1 601 ? 45.72000 4.05900 52.85200 1.000 51.24000 223 ALA A C 1
ATOM 4124 O O . ALA A 1 601 ? 45.81400 2.86100 52.57100 1.000 48.02000 223 ALA A O 1
ATOM 4126 N N . VAL A 1 602 ? 45.22300 4.50000 54.00800 1.000 48.39000 224 VAL A N 1
ATOM 4127 C CA . VAL A 1 602 ? 44.71900 3.60300 55.03900 1.000 45.54000 224 VAL A CA 1
ATOM 4128 C C . VAL A 1 602 ? 43.38800 4.12600 55.55700 1.000 47.06000 224 VAL A C 1
ATOM 4129 O O . VAL A 1 602 ? 43.12700 5.33300 55.56000 1.000 40.93000 224 VAL A O 1
ATOM 4133 N N . ARG A 1 603 ? 42.53900 3.19900 55.99000 1.000 43.80000 225 ARG A N 1
ATOM 4134 C CA . ARG A 1 603 ? 41.29200 3.50900 56.67300 1.000 39.25000 225 ARG A CA 1
ATOM 4135 C C . ARG A 1 603 ? 41.39700 3.03500 58.11500 1.000 40.74000 225 ARG A C 1
ATOM 4136 O O . ARG A 1 603 ? 41.90100 1.93900 58.38100 1.000 43.57000 225 ARG A O 1
ATOM 4144 N N . LEU A 1 604 ? 40.92900 3.86000 59.04500 1.000 44.52000 226 LEU A N 1
ATOM 4145 C CA . LEU A 1 604 ? 41.09300 3.59300 60.46400 1.000 42.40000 226 LEU A CA 1
ATOM 4146 C C . LEU A 1 604 ? 39.74100 3.50000 61.15600 1.000 44.37000 226 LEU A C 1
ATOM 4147 O O . LEU A 1 604 ? 38.78700 4.19500 60.79300 1.000 47.51000 226 LEU A O 1
ATOM 4152 N N . ALA A 1 605 ? 39.67200 2.62600 62.15400 1.000 43.61000 227 ALA A N 1
ATOM 4153 C CA . ALA A 1 605 ? 38.55400 2.56500 63.08500 1.000 50.08000 227 ALA A CA 1
ATOM 4154 C C . ALA A 1 605 ? 39.04800 2.99200 64.45900 1.000 46.56000 227 ALA A C 1
ATOM 4155 O O . ALA A 1 605 ? 40.02300 2.43100 64.97100 1.000 45.84000 227 ALA A O 1
ATOM 4157 N N . LYS A 1 606 ? 38.38900 3.98800 65.04400 1.000 44.77000 228 LYS A N 1
ATOM 4158 C CA . LYS A 1 606 ? 38.76400 4.49100 66.36000 1.000 44.05000 228 LYS A CA 1
ATOM 4159 C C . LYS A 1 606 ? 37.97100 3.74500 67.42700 1.000 40.28000 228 LYS A C 1
ATOM 4160 O O . LYS A 1 606 ? 36.73600 3.77100 67.42300 1.000 40.73000 228 LYS A O 1
ATOM 4166 N N . ILE A 1 607 ? 38.68300 3.08500 68.33600 1.000 47.60000 229 ILE A N 1
ATOM 4167 C CA . ILE A 1 607 ? 38.08500 2.29400 69.40600 1.000 49.96000 229 ILE A CA 1
ATOM 4168 C C . ILE A 1 607 ? 38.33600 3.02600 70.71600 1.000 49.70000 229 ILE A C 1
ATOM 4169 O O . ILE A 1 607 ? 39.48900 3.19500 71.13100 1.000 46.74000 229 ILE A O 1
ATOM 4174 N N . THR A 1 608 ? 37.26000 3.46000 71.36900 1.000 50.67000 230 THR A N 1
ATOM 4175 C CA . THR A 1 608 ? 37.35700 4.32500 72.53600 1.000 54.64000 230 THR A CA 1
ATOM 4176 C C . THR A 1 608 ? 36.46600 3.82000 73.66000 1.000 54.56000 230 THR A C 1
ATOM 4177 O O . THR A 1 608 ? 35.34100 3.37200 73.42200 1.000 57.04000 230 THR A O 1
ATOM 4181 N N . LYS A 1 609 ? 36.97800 3.90200 74.88500 1.000 54.93000 231 LYS A N 1
ATOM 4182 C CA . LYS A 1 609 ? 36.18200 3.73600 76.09500 1.000 56.80000 231 LYS A CA 1
ATOM 4183 C C . LYS A 1 609 ? 36.22600 5.05300 76.85500 1.000 50.63000 231 LYS A C 1
ATOM 4184 O O . LYS A 1 609 ? 37.30800 5.53000 77.21100 1.000 48.90000 231 LYS A O 1
ATOM 4190 N N . SER A 1 610 ? 35.05600 5.64200 77.09500 1.000 51.84000 232 SER A N 1
ATOM 4191 C CA . SER A 1 610 ? 34.98300 6.97200 77.68500 1.000 60.47000 232 SER A CA 1
ATOM 4192 C C . SER A 1 610 ? 34.95700 6.96100 79.20800 1.000 60.38000 232 SER A C 1
ATOM 4193 O O . SER A 1 610 ? 35.17000 8.01300 79.82000 1.000 60.05000 232 SER A O 1
ATOM 4196 N N . GLY A 1 611 ? 34.70300 5.81700 79.83200 1.000 55.94000 233 GLY A N 1
ATOM 4197 C CA . GLY A 1 611 ? 34.66900 5.75700 81.28200 1.000 48.54000 233 GLY A CA 1
ATOM 4198 C C . GLY A 1 611 ? 34.41200 4.34300 81.75000 1.000 54.11000 233 GLY A C 1
ATOM 4199 O O . GLY A 1 611 ? 34.29900 3.40800 80.95000 1.000 63.10000 233 GLY A O 1
ATOM 4200 N N . LEU A 1 612 ? 34.31900 4.19800 83.07500 1.000 57.72000 234 LEU A N 1
ATOM 4201 C CA . LEU A 1 612 ? 34.07300 2.88200 83.66000 1.000 65.50000 234 LEU A CA 1
ATOM 4202 C C . LEU A 1 612 ? 32.70200 2.34600 83.26800 1.000 57.75000 234 LEU A C 1
ATOM 4203 O O . LEU A 1 612 ? 32.56600 1.17200 82.90700 1.000 58.07000 234 LEU A O 1
ATOM 4208 N N . HIS A 1 613 ? 31.67600 3.18900 83.33400 1.000 69.72000 235 HIS A N 1
ATOM 4209 C CA . HIS A 1 613 ? 30.30000 2.77000 83.10800 1.000 72.77000 235 HIS A CA 1
ATOM 4210 C C . HIS A 1 613 ? 29.88700 2.84000 81.64400 1.000 69.87000 235 HIS A C 1
ATOM 4211 O O . HIS A 1 613 ? 28.69100 2.75000 81.34600 1.000 75.51000 235 HIS A O 1
ATOM 4218 N N . SER A 1 614 ? 30.83700 2.99700 80.72700 1.000 64.73000 236 SER A N 1
ATOM 4219 C CA . SER A 1 614 ? 30.54700 3.07600 79.30100 1.000 65.55000 236 SER A CA 1
ATOM 4220 C C . SER A 1 614 ? 31.30200 1.97000 78.58100 1.000 67.91000 236 SER A C 1
ATOM 4221 O O . SER A 1 614 ? 32.53600 1.92600 78.62600 1.000 64.70000 236 SER A O 1
ATOM 4224 N N . ASP A 1 615 ? 30.56100 1.07600 77.93000 1.000 60.28000 237 ASP A N 1
ATOM 4225 C CA . ASP A 1 615 ? 31.18400 0.07700 77.07500 1.000 58.67000 237 ASP A CA 1
ATOM 4226 C C . ASP A 1 615 ? 31.90300 0.76700 75.92200 1.000 61.81000 237 ASP A C 1
ATOM 4227 O O . ASP A 1 615 ? 31.50700 1.84500 75.47100 1.000 61.32000 237 ASP A O 1
ATOM 4232 N N . TRP A 1 616 ? 32.98200 0.14300 75.45300 1.000 56.71000 238 TRP A N 1
ATOM 4233 C CA . TRP A 1 616 ? 33.78000 0.75500 74.40100 1.000 54.20000 238 TRP A CA 1
ATOM 4234 C C . TRP A 1 616 ? 32.97200 0.88000 73.11400 1.000 52.71000 238 TRP A C 1
ATOM 4235 O O . TRP A 1 616 ? 32.06300 0.09100 72.84300 1.000 57.86000 238 TRP A O 1
ATOM 4246 N N . LYS A 1 617 ? 33.30700 1.89300 72.32400 1.000 51.06000 239 LYS A N 1
ATOM 4247 C CA . LYS A 1 617 ? 32.66800 2.14400 71.04300 1.000 51.31000 239 LYS A CA 1
ATOM 4248 C C . LYS A 1 617 ? 33.71800 2.13900 69.94100 1.000 48.06000 239 LYS A C 1
ATOM 4249 O O . LYS A 1 617 ? 34.90800 2.35300 70.18600 1.000 47.49000 239 LYS A O 1
ATOM 4255 N N . MET A 1 618 ? 33.26600 1.89000 68.71600 1.000 42.70000 240 MET A N 1
ATOM 4256 C CA . MET A 1 618 ? 34.15100 1.93700 67.56400 1.000 45.95000 240 MET A CA 1
ATOM 4257 C C . MET A 1 618 ? 33.42700 2.59600 66.40100 1.000 44.53000 240 MET A C 1
ATOM 4258 O O . MET A 1 618 ? 32.21700 2.42200 66.22800 1.000 44.49000 240 MET A O 1
ATOM 4263 N N . GLU A 1 619 ? 34.17700 3.36800 65.62100 1.000 42.02000 241 GLU A N 1
ATOM 4264 C CA . GLU A 1 619 ? 33.62800 4.06500 64.46900 1.000 43.19000 241 GLU A CA 1
ATOM 4265 C C . GLU A 1 619 ? 34.75800 4.32800 63.48700 1.000 44.13000 241 GLU A C 1
ATOM 4266 O O . GLU A 1 619 ? 35.91700 4.48100 63.88100 1.000 44.96000 241 GLU A O 1
ATOM 4272 N N . THR A 1 620 ? 34.40900 4.36500 62.20600 1.000 45.66000 242 THR A N 1
ATOM 4273 C CA . THR A 1 620 ? 35.39000 4.69400 61.18200 1.000 47.70000 242 THR A CA 1
ATOM 4274 C C . THR A 1 620 ? 35.74500 6.17300 61.27000 1.000 48.39000 242 THR A C 1
ATOM 4275 O O . THR A 1 620 ? 34.86100 7.02900 61.36500 1.000 51.74000 242 THR A O 1
ATOM 4279 N N . VAL A 1 621 ? 37.04200 6.47000 61.25600 1.000 49.16000 243 VAL A N 1
ATOM 4280 C CA . VAL A 1 621 ? 37.50900 7.85000 61.35700 1.000 50.16000 243 VAL A CA 1
ATOM 4281 C C . VAL A 1 621 ? 37.20500 8.55700 60.04000 1.000 52.74000 243 VAL A C 1
ATOM 4282 O O . VAL A 1 621 ? 37.80100 8.24600 59.00600 1.000 53.91000 243 VAL A O 1
ATOM 4286 N N . PHE A 1 622 ? 36.27700 9.50800 60.07500 1.000 55.33000 244 PHE A N 1
ATOM 4287 C CA . PHE A 1 622 ? 35.90000 10.28500 58.90500 1.000 56.60000 244 PHE A CA 1
ATOM 4288 C C . PHE A 1 622 ? 36.44000 11.70600 59.01000 1.000 52.93000 244 PHE A C 1
ATOM 4289 O O . PHE A 1 622 ? 36.70300 12.22000 60.10100 1.000 57.81000 244 PHE A O 1
ATOM 4297 N N . GLY A 1 623 ? 36.60200 12.33800 57.85000 1.000 64.66000 245 GLY A N 1
ATOM 4298 C CA . GLY A 1 623 ? 36.97100 13.73800 57.78700 1.000 49.49000 245 GLY A CA 1
ATOM 4299 C C . GLY A 1 623 ? 38.40200 14.04300 58.18100 1.000 50.18000 245 GLY A C 1
ATOM 4300 O O . GLY A 1 623 ? 39.18600 14.52300 57.35700 1.000 52.56000 245 GLY A O 1
ATOM 4301 N N . LYS A 1 624 ? 38.75400 13.77800 59.43600 1.000 59.18000 246 LYS A N 1
ATOM 4302 C CA . LYS A 1 624 ? 40.08000 14.11000 59.93600 1.000 62.29000 246 LYS A CA 1
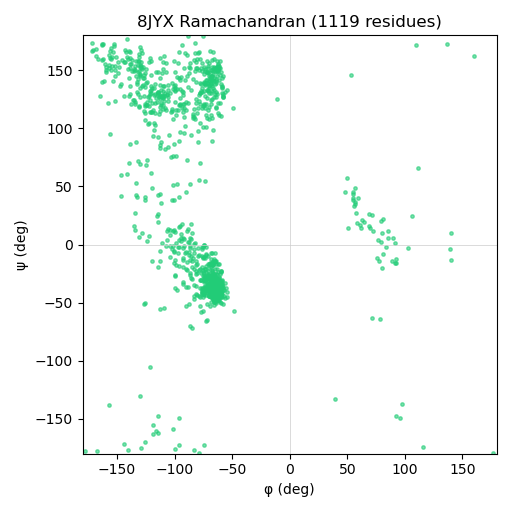ATOM 4303 C C . LYS A 1 624 ? 40.34500 13.32100 61.20800 1.000 61.59000 246 LYS A C 1
ATOM 4304 O O . LYS A 1 624 ? 39.42000 12.83700 61.86600 1.000 53.38000 246 LYS A O 1
ATOM 4310 N N . THR A 1 625 ? 41.62600 13.19600 61.54200 1.000 60.90000 247 THR A N 1
ATOM 4311 C CA . THR A 1 625 ? 42.04800 12.61100 62.80500 1.000 69.89000 247 THR A CA 1
ATOM 4312 C C . THR A 1 625 ? 42.20400 13.70500 63.85400 1.000 81.35000 247 THR A C 1
ATOM 4313 O O . THR A 1 625 ? 42.49500 14.86200 63.53600 1.000 83.37000 247 THR A O 1
ATOM 4317 N N . SER A 1 626 ? 42.00400 13.32900 65.11500 1.000 83.29000 248 SER A N 1
ATOM 4318 C CA . SER A 1 626 ? 42.02000 14.27700 66.23000 1.000 92.84000 248 SER A CA 1
ATOM 4319 C C . SER A 1 626 ? 43.33200 14.11300 66.99000 1.000 98.77000 248 SER A C 1
ATOM 4320 O O . SER A 1 626 ? 43.45500 13.27300 67.88300 1.000 103.02000 248 SER A O 1
ATOM 4323 N N . SER A 1 627 ? 44.31700 14.93400 66.63200 1.000 100.64000 249 SER A N 1
ATOM 4324 C CA . SER A 1 627 ? 45.62700 14.92400 67.27500 1.000 107.46000 249 SER A CA 1
ATOM 4325 C C . SER A 1 627 ? 46.42100 16.11800 66.76200 1.000 109.52000 249 SER A C 1
ATOM 4326 O O . SER A 1 627 ? 45.98200 16.84000 65.86200 1.000 107.13000 249 SER A O 1
ATOM 4329 N N . PHE A 1 628 ? 47.59100 16.32500 67.36500 1.000 113.11000 250 PHE A N 1
ATOM 4330 C CA . PHE A 1 628 ? 48.56500 17.24700 66.80000 1.000 112.21000 250 PHE A CA 1
ATOM 4331 C C . PHE A 1 628 ? 48.93500 16.78800 65.39700 1.000 106.77000 250 PHE A C 1
ATOM 4332 O O . PHE A 1 628 ? 49.16300 15.59800 65.15900 1.000 106.68000 250 PHE A O 1
ATOM 4340 N N . ARG A 1 629 ? 49.01200 17.74200 64.47200 1.000 103.19000 251 ARG A N 1
ATOM 4341 C CA . ARG A 1 629 ? 49.17300 17.45200 63.04700 1.000 98.68000 251 ARG A CA 1
ATOM 4342 C C . ARG A 1 629 ? 48.17300 16.39000 62.60500 1.000 95.28000 251 ARG A C 1
ATOM 4343 O O . ARG A 1 629 ? 48.51400 15.42300 61.92000 1.000 92.56000 251 ARG A O 1
ATOM 4351 N N . GLY A 1 630 ? 46.92500 16.56600 63.03300 1.000 88.17000 252 GLY A N 1
ATOM 4352 C CA . GLY A 1 630 ? 45.86400 15.66200 62.64200 1.000 83.07000 252 GLY A CA 1
ATOM 4353 C C . GLY A 1 630 ? 45.66800 15.67400 61.14300 1.000 80.86000 252 GLY A C 1
ATOM 4354 O O . GLY A 1 630 ? 45.23900 16.68500 60.57600 1.000 82.55000 252 GLY A O 1
ATOM 4355 N N . GLN A 1 631 ? 46.00400 14.56700 60.48400 1.000 82.07000 253 GLN A N 1
ATOM 4356 C CA . GLN A 1 631 ? 45.88000 14.50300 59.03600 1.000 67.11000 253 GLN A CA 1
ATOM 4357 C C . GLN A 1 631 ? 44.42200 14.63300 58.62000 1.000 61.88000 253 GLN A C 1
ATOM 4358 O O . GLN A 1 631 ? 43.50400 14.27700 59.36400 1.000 63.98000 253 GLN A O 1
ATOM 4364 N N . LYS A 1 632 ? 44.21500 15.15400 57.41700 1.000 55.47000 254 LYS A N 1
ATOM 4365 C CA . LYS A 1 632 ? 42.89100 15.26600 56.83100 1.000 56.35000 254 LYS A CA 1
ATOM 4366 C C . LYS A 1 632 ? 42.65800 14.10400 55.87600 1.000 55.71000 254 LYS A C 1
ATOM 4367 O O . LYS A 1 632 ? 43.58100 13.64800 55.19600 1.000 51.07000 254 LYS A O 1
ATOM 4373 N N . ALA A 1 633 ? 41.42200 13.61700 55.84200 1.000 47.07000 255 ALA A N 1
ATOM 4374 C CA . ALA A 1 633 ? 41.06500 12.53300 54.93900 1.000 53.79000 255 ALA A CA 1
ATOM 4375 C C . ALA A 1 633 ? 41.00400 13.05600 53.50900 1.000 60.98000 255 ALA A C 1
ATOM 4376 O O . ALA A 1 633 ? 40.22600 13.96800 53.20600 1.000 64.59000 255 ALA A O 1
ATOM 4378 N N . ILE A 1 634 ? 41.82700 12.48000 52.63100 1.000 55.02000 256 ILE A N 1
ATOM 4379 C CA . ILE A 1 634 ? 41.89800 12.96200 51.25600 1.000 49.92000 256 ILE A CA 1
ATOM 4380 C C . ILE A 1 634 ? 40.65900 12.54200 50.47500 1.000 55.64000 256 ILE A C 1
ATOM 4381 O O . ILE A 1 634 ? 40.16600 13.28600 49.61800 1.000 55.74000 256 ILE A O 1
ATOM 4386 N N . PHE A 1 635 ? 40.13600 11.35200 50.75500 1.000 61.10000 257 PHE A N 1
ATOM 4387 C CA . PHE A 1 635 ? 38.96400 10.83900 50.05000 1.000 57.85000 257 PHE A CA 1
ATOM 4388 C C . PHE A 1 635 ? 38.28200 9.73100 50.85100 1.000 51.36000 257 PHE A C 1
ATOM 4389 O O . PHE A 1 635 ? 37.21700 9.24300 50.47200 1.000 55.29000 257 PHE A O 1
ATOM 4397 N N . MET B 1 5 ? 28.88900 8.72600 120.35400 1.000 77.70000 -373 MET B N 1
ATOM 4398 C CA . MET B 1 5 ? 28.20100 9.95500 119.97000 1.000 95.01000 -373 MET B CA 1
ATOM 4399 C C . MET B 1 5 ? 26.92800 9.66900 119.18000 1.000 96.16000 -373 MET B C 1
ATOM 4400 O O . MET B 1 5 ? 26.96700 9.02000 118.13400 1.000 87.73000 -373 MET B O 1
ATOM 4405 N N . LYS B 1 6 ? 25.80100 10.16200 119.68700 1.000 98.63000 -372 LYS B N 1
ATOM 4406 C CA . LYS B 1 6 ? 24.53000 10.02900 118.99400 1.000 98.65000 -372 LYS B CA 1
ATOM 4407 C C . LYS B 1 6 ? 24.42600 11.05900 117.87600 1.000 95.21000 -372 LYS B C 1
ATOM 4408 O O . LYS B 1 6 ? 24.98800 12.15500 117.96000 1.000 89.52000 -372 LYS B O 1
ATOM 4414 N N . ILE B 1 7 ? 23.69800 10.70100 116.81900 1.000 96.08000 -371 ILE B N 1
ATOM 4415 C CA . ILE B 1 7 ? 23.40700 11.65000 115.74600 1.000 94.97000 -371 ILE B CA 1
ATOM 4416 C C . ILE B 1 7 ? 22.26500 12.54100 116.22500 1.000 95.71000 -371 ILE B C 1
ATOM 4417 O O . ILE B 1 7 ? 21.09300 12.16900 116.14800 1.000 94.02000 -371 ILE B O 1
ATOM 4422 N N . GLU B 1 8 ? 22.60900 13.71800 116.73100 1.000 94.74000 -370 GLU B N 1
ATOM 4423 C CA . GLU B 1 8 ? 21.63700 14.74200 117.06700 1.000 90.40000 -370 GLU B CA 1
ATOM 4424 C C . GLU B 1 8 ? 21.81300 15.92800 116.12900 1.000 79.16000 -370 GLU B C 1
ATOM 4425 O O . GLU B 1 8 ? 22.85600 16.09300 115.49000 1.000 77.35000 -370 GLU B O 1
ATOM 4431 N N . GLU B 1 9 ? 20.77200 16.75000 116.04600 1.000 84.41000 -369 GLU B N 1
ATOM 4432 C CA . GLU B 1 9 ? 20.83900 17.94600 115.21900 1.000 78.55000 -369 GLU B CA 1
ATOM 4433 C C . GLU B 1 9 ? 21.87000 18.92000 115.77400 1.000 76.53000 -369 GLU B C 1
ATOM 4434 O O . GLU B 1 9 ? 22.03700 19.05100 116.98900 1.000 77.81000 -369 GLU B O 1
ATOM 4440 N N . GLY B 1 10 ? 22.57100 19.59900 114.87100 1.000 75.89000 -368 GLY B N 1
ATOM 4441 C CA . GLY B 1 10 ? 23.57000 20.57300 115.25400 1.000 66.53000 -368 GLY B CA 1
ATOM 4442 C C . GLY B 1 10 ? 24.96800 20.03100 115.44200 1.000 68.07000 -368 GLY B C 1
ATOM 4443 O O . GLY B 1 10 ? 25.85200 20.78300 115.86800 1.000 70.76000 -368 GLY B O 1
ATOM 4444 N N . LYS B 1 11 ? 25.19900 18.75300 115.14500 1.000 66.35000 -367 LYS B N 1
ATOM 4445 C CA . LYS B 1 11 ? 26.51900 18.15300 115.26200 1.000 59.61000 -367 LYS B CA 1
ATOM 4446 C C . LYS B 1 11 ? 26.72900 17.18600 114.10600 1.000 58.93000 -367 LYS B C 1
ATOM 4447 O O . LYS B 1 11 ? 25.78600 16.79800 113.41100 1.000 60.21000 -367 LYS B O 1
ATOM 4453 N N . LEU B 1 12 ? 27.98600 16.79600 113.90600 1.000 55.52000 -366 LEU B N 1
ATOM 4454 C CA . LEU B 1 12 ? 28.35500 15.84200 112.87000 1.000 62.48000 -366 LEU B CA 1
ATOM 4455 C C . LEU B 1 12 ? 29.21900 14.75000 113.47800 1.000 57.93000 -366 LEU B C 1
ATOM 4456 O O . LEU B 1 12 ? 30.22500 15.04100 114.13400 1.000 55.76000 -366 LEU B O 1
ATOM 4461 N N . VAL B 1 13 ? 28.82100 13.49900 113.26600 1.000 58.50000 -365 VAL B N 1
ATOM 4462 C CA . VAL B 1 13 ? 29.58500 12.33200 113.69000 1.000 45.04000 -365 VAL B CA 1
ATOM 4463 C C . VAL B 1 13 ? 30.12800 11.65000 112.44300 1.000 50.75000 -365 VAL B C 1
ATOM 4464 O O . VAL B 1 13 ? 29.36600 11.32900 111.52200 1.000 49.33000 -365 VAL B O 1
ATOM 4468 N N . ILE B 1 14 ? 31.43900 11.43300 112.41100 1.000 51.66000 -364 ILE B N 1
ATOM 4469 C CA . ILE B 1 14 ? 32.12500 10.88400 111.24900 1.000 47.28000 -364 ILE B CA 1
ATOM 4470 C C . ILE B 1 14 ? 32.80700 9.58700 111.65200 1.000 56.39000 -364 ILE B C 1
ATOM 4471 O O . ILE B 1 14 ? 33.47400 9.52700 112.69200 1.000 52.45000 -364 ILE B O 1
ATOM 4476 N N . TRP B 1 15 ? 32.63700 8.55300 110.83100 1.000 55.67000 -363 TRP B N 1
ATOM 4477 C CA . TRP B 1 15 ? 33.33400 7.28500 110.99000 1.000 53.77000 -363 TRP B CA 1
ATOM 4478 C C . TRP B 1 15 ? 34.35300 7.13100 109.87100 1.000 48.88000 -363 TRP B C 1
ATOM 4479 O O . TRP B 1 15 ? 34.03000 7.34600 108.69800 1.000 46.55000 -363 TRP B O 1
ATOM 4490 N N . ILE B 1 16 ? 35.57700 6.75900 110.23600 1.000 50.10000 -362 ILE B N 1
ATOM 4491 C CA . ILE B 1 16 ? 36.64000 6.50800 109.27200 1.000 48.60000 -362 ILE B CA 1
ATOM 4492 C C . ILE B 1 16 ? 37.54600 5.43800 109.86200 1.000 48.01000 -362 ILE B C 1
ATOM 4493 O O . ILE B 1 16 ? 37.70700 5.34500 111.08100 1.000 51.13000 -362 ILE B O 1
ATOM 4498 N N . ASN B 1 17 ? 38.12300 4.61000 108.99400 1.000 54.91000 -361 ASN B N 1
ATOM 4499 C CA . ASN B 1 17 ? 38.89400 3.46900 109.46700 1.000 49.79000 -361 ASN B CA 1
ATOM 4500 C C . ASN B 1 17 ? 40.15600 3.92500 110.19500 1.000 50.04000 -361 ASN B C 1
ATOM 4501 O O . ASN B 1 17 ? 40.73500 4.97000 109.89200 1.000 49.55000 -361 ASN B O 1
ATOM 4506 N N . GLY B 1 18 ? 40.57900 3.11400 111.16600 1.000 47.52000 -360 GLY B N 1
ATOM 4507 C CA . GLY B 1 18 ? 41.68300 3.43800 112.05500 1.000 47.99000 -360 GLY B CA 1
ATOM 4508 C C . GLY B 1 18 ? 43.03500 3.58000 111.38400 1.000 47.86000 -360 GLY B C 1
ATOM 4509 O O . GLY B 1 18 ? 43.94400 4.14700 112.00000 1.000 52.40000 -360 GLY B O 1
ATOM 4510 N N . ASP B 1 19 ? 43.19600 3.08500 110.15700 1.000 52.06000 -359 ASP B N 1
ATOM 4511 C CA . ASP B 1 19 ? 44.46200 3.21900 109.44800 1.000 54.76000 -359 ASP B CA 1
ATOM 4512 C C . ASP B 1 19 ? 44.57000 4.51300 108.65300 1.000 57.97000 -359 ASP B C 1
ATOM 4513 O O . ASP B 1 19 ? 45.64300 4.79800 108.11000 1.000 54.96000 -359 ASP B O 1
ATOM 4518 N N . LYS B 1 20 ? 43.49700 5.29600 108.57100 1.000 52.87000 -358 LYS B N 1
ATOM 4519 C CA . LYS B 1 20 ? 43.52500 6.57200 107.87900 1.000 60.96000 -358 LYS B CA 1
ATOM 4520 C C . LYS B 1 20 ? 43.95000 7.67800 108.84300 1.000 56.15000 -358 LYS B C 1
ATOM 4521 O O . LYS B 1 20 ? 44.20500 7.44700 110.02800 1.000 66.00000 -358 LYS B O 1
ATOM 4527 N N . GLY B 1 21 ? 44.02200 8.90200 108.32900 1.000 63.08000 -357 GLY B N 1
ATOM 4528 C CA . GLY B 1 21 ? 44.39300 10.03900 109.14500 1.000 57.33000 -357 GLY B CA 1
ATOM 4529 C C . GLY B 1 21 ? 43.20500 10.70500 109.80700 1.000 61.95000 -357 GLY B C 1
ATOM 4530 O O . GLY B 1 21 ? 42.80000 11.80200 109.41000 1.000 56.44000 -357 GLY B O 1
ATOM 4531 N N . TYR B 1 22 ? 42.63700 10.05200 110.82500 1.000 51.00000 -356 TYR B N 1
ATOM 4532 C CA . TYR B 1 22 ? 41.45600 10.59900 111.48200 1.000 54.64000 -356 TYR B CA 1
ATOM 4533 C C . TYR B 1 22 ? 41.76700 11.83800 112.31000 1.000 48.80000 -356 TYR B C 1
ATOM 4534 O O . TYR B 1 22 ? 40.85900 12.63400 112.56900 1.000 54.95000 -356 TYR B O 1
ATOM 4543 N N . ASN B 1 23 ? 43.02000 12.02500 112.73100 1.000 50.81000 -355 ASN B N 1
ATOM 4544 C CA . ASN B 1 23 ? 43.37500 13.25300 113.43500 1.000 58.48000 -355 ASN B CA 1
ATOM 4545 C C . ASN B 1 23 ? 43.38000 14.44700 112.48800 1.000 57.91000 -355 ASN B C 1
ATOM 4546 O O . ASN B 1 23 ? 42.93100 15.53900 112.85500 1.000 62.02000 -355 ASN B O 1
ATOM 4551 N N . GLY B 1 24 ? 43.88900 14.26000 111.26800 1.000 59.52000 -354 GLY B N 1
ATOM 4552 C CA . GLY B 1 24 ? 43.83200 15.32900 110.28600 1.000 52.45000 -354 GLY B CA 1
ATOM 4553 C C . GLY B 1 24 ? 42.40800 15.70000 109.92200 1.000 54.13000 -354 GLY B C 1
ATOM 4554 O O . GLY B 1 24 ? 42.07800 16.88100 109.78200 1.000 49.24000 -354 GLY B O 1
ATOM 4555 N N . LEU B 1 25 ? 41.54300 14.69500 109.76700 1.000 55.51000 -353 LEU B N 1
ATOM 4556 C CA . LEU B 1 25 ? 40.12900 14.96600 109.53700 1.000 56.76000 -353 LEU B CA 1
ATOM 4557 C C . LEU B 1 25 ? 39.50600 15.69500 110.72000 1.000 54.95000 -353 LEU B C 1
ATOM 4558 O O . LEU B 1 25 ? 38.60000 16.51600 110.53800 1.000 51.37000 -353 LEU B O 1
ATOM 4563 N N . ALA B 1 26 ? 39.98200 15.41600 111.93600 1.000 52.85000 -352 ALA B N 1
ATOM 4564 C CA . ALA B 1 26 ? 39.45500 16.09900 113.11200 1.000 52.88000 -352 ALA B CA 1
ATOM 4565 C C . ALA B 1 26 ? 39.86200 17.56700 113.12600 1.000 54.25000 -352 ALA B C 1
ATOM 4566 O O . ALA B 1 26 ? 39.09700 18.42400 113.58500 1.000 59.13000 -352 ALA B O 1
ATOM 4568 N N . GLU B 1 27 ? 41.06900 17.87400 112.64200 1.000 56.87000 -351 GLU B N 1
ATOM 4569 C CA . GLU B 1 27 ? 41.48300 19.26900 112.52400 1.000 55.89000 -351 GLU B CA 1
ATOM 4570 C C . GLU B 1 27 ? 40.61200 20.01600 111.52200 1.000 56.67000 -351 GLU B C 1
ATOM 4571 O O . GLU B 1 27 ? 40.25900 21.18200 111.74000 1.000 60.63000 -351 GLU B O 1
ATOM 4577 N N . VAL B 1 28 ? 40.25600 19.35900 110.41600 1.000 52.27000 -350 VAL B N 1
ATOM 4578 C CA . VAL B 1 28 ? 39.30700 19.94900 109.47600 1.000 52.24000 -350 VAL B CA 1
ATOM 4579 C C . VAL B 1 28 ? 37.96400 20.17300 110.15700 1.000 59.20000 -350 VAL B C 1
ATOM 4580 O O . VAL B 1 28 ? 37.30600 21.20000 109.94800 1.000 55.95000 -350 VAL B O 1
ATOM 4584 N N . GLY B 1 29 ? 37.54100 19.22100 110.99200 1.000 47.30000 -349 GLY B N 1
ATOM 4585 C CA . GLY B 1 29 ? 36.31000 19.39900 111.74200 1.000 53.92000 -349 GLY B CA 1
ATOM 4586 C C . GLY B 1 29 ? 36.37900 20.54200 112.73400 1.000 52.98000 -349 GLY B C 1
ATOM 4587 O O . GLY B 1 29 ? 35.36300 21.17800 113.02400 1.000 51.16000 -349 GLY B O 1
ATOM 4588 N N . LYS B 1 30 ? 37.57100 20.82100 113.26800 1.000 47.87000 -348 LYS B N 1
ATOM 4589 C CA . LYS B 1 30 ? 37.72000 21.95200 114.17800 1.000 57.23000 -348 LYS B CA 1
ATOM 4590 C C . LYS B 1 30 ? 37.58900 23.27700 113.43700 1.000 57.95000 -348 LYS B C 1
ATOM 4591 O O . LYS B 1 30 ? 37.01200 24.23400 113.96600 1.000 63.28000 -348 LYS B O 1
ATOM 4597 N N . LYS B 1 31 ? 38.11900 23.35300 112.21300 1.000 59.79000 -347 LYS B N 1
ATOM 4598 C CA . LYS B 1 31 ? 37.91500 24.54600 111.39700 1.000 59.31000 -347 LYS B CA 1
ATOM 4599 C C . LYS B 1 31 ? 36.44600 24.71600 111.03800 1.000 55.94000 -347 LYS B C 1
ATOM 4600 O O . LYS B 1 31 ? 35.93600 25.84100 110.98900 1.000 65.82000 -347 LYS B O 1
ATOM 4606 N N . PHE B 1 32 ? 35.75100 23.60700 110.78200 1.000 54.95000 -346 PHE B N 1
ATOM 4607 C CA . PHE B 1 32 ? 34.31800 23.67400 110.52000 1.000 55.12000 -346 PHE B CA 1
ATOM 4608 C C . PHE B 1 32 ? 33.56300 24.16900 111.74700 1.000 56.12000 -346 PHE B C 1
ATOM 4609 O O . PHE B 1 32 ? 32.61200 24.95100 111.62800 1.000 50.29000 -346 PHE B O 1
ATOM 4617 N N . GLU B 1 33 ? 33.97900 23.73000 112.93700 1.000 51.86000 -345 GLU B N 1
ATOM 4618 C CA . GLU B 1 33 ? 33.31700 24.17300 114.16000 1.000 57.22000 -345 GLU B CA 1
ATOM 4619 C C . GLU B 1 33 ? 33.60200 25.64200 114.44100 1.000 58.77000 -345 GLU B C 1
ATOM 4620 O O . GLU B 1 33 ? 32.72600 26.37000 114.92100 1.000 48.78000 -345 GLU B O 1
ATOM 4626 N N . LYS B 1 34 ? 34.82200 26.09800 114.14900 1.000 53.80000 -344 LYS B N 1
ATOM 4627 C CA . LYS B 1 34 ? 35.16500 27.49300 114.40300 1.000 55.99000 -344 LYS B CA 1
ATOM 4628 C C . LYS B 1 34 ? 34.30500 28.42800 113.56100 1.000 56.49000 -344 LYS B C 1
ATOM 4629 O O . LYS B 1 34 ? 33.76000 29.41600 114.06800 1.000 55.93000 -344 LYS B O 1
ATOM 4635 N N . ASP B 1 35 ? 34.14800 28.11300 112.27300 1.000 53.60000 -343 ASP B N 1
ATOM 4636 C CA . ASP B 1 35 ? 33.39400 28.98500 111.37900 1.000 55.63000 -343 ASP B CA 1
ATOM 4637 C C . ASP B 1 35 ? 31.88800 28.89300 111.60200 1.000 51.97000 -343 ASP B C 1
ATOM 4638 O O . ASP B 1 35 ? 31.17700 29.88000 111.38600 1.000 60.13000 -343 ASP B O 1
ATOM 4643 N N . THR B 1 36 ? 31.37900 27.73400 112.03100 1.000 54.07000 -342 THR B N 1
ATOM 4644 C CA . THR B 1 36 ? 29.94100 27.50500 112.08300 1.000 51.18000 -342 THR B CA 1
ATOM 4645 C C . THR B 1 36 ? 29.39300 27.19500 113.46900 1.000 53.03000 -342 THR B C 1
ATOM 4646 O O . THR B 1 36 ? 28.17100 27.24700 113.65000 1.000 48.21000 -342 THR B O 1
ATOM 4650 N N . GLY B 1 37 ? 30.23900 26.86900 114.44200 1.000 52.21000 -341 GLY B N 1
ATOM 4651 C CA . GLY B 1 37 ? 29.75600 26.45600 115.74300 1.000 58.76000 -341 GLY B CA 1
ATOM 4652 C C . GLY B 1 37 ? 29.21800 25.04300 115.80500 1.000 56.93000 -341 GLY B C 1
ATOM 4653 O O . GLY B 1 37 ? 28.71700 24.63500 116.86000 1.000 56.73000 -341 GLY B O 1
ATOM 4654 N N . ILE B 1 38 ? 29.30400 24.28600 114.71500 1.000 52.38000 -340 ILE B N 1
ATOM 4655 C CA . ILE B 1 38 ? 28.80300 22.91800 114.66700 1.000 57.06000 -340 ILE B CA 1
ATOM 4656 C C . ILE B 1 38 ? 29.93700 21.97400 115.04300 1.000 52.56000 -340 ILE B C 1
ATOM 4657 O O . ILE B 1 38 ? 30.95700 21.90900 114.34900 1.000 54.68000 -340 ILE B O 1
ATOM 4662 N N . LYS B 1 39 ? 29.76000 21.24100 116.13800 1.000 56.05000 -339 LYS B N 1
ATOM 4663 C CA . LYS B 1 39 ? 30.78500 20.30800 116.58200 1.000 59.88000 -339 LYS B CA 1
ATOM 4664 C C . LYS B 1 39 ? 30.89400 19.13600 115.61200 1.000 55.38000 -339 LYS B C 1
ATOM 4665 O O . LYS B 1 39 ? 29.89200 18.66000 115.07200 1.000 56.40000 -339 LYS B O 1
ATOM 4671 N N . VAL B 1 40 ? 32.12300 18.67800 115.38700 1.000 52.13000 -338 VAL B N 1
ATOM 4672 C CA . VAL B 1 40 ? 32.40900 17.57000 114.48100 1.000 53.74000 -338 VAL B CA 1
ATOM 4673 C C . VAL B 1 40 ? 33.20600 16.53200 115.25900 1.000 54.46000 -338 VAL B C 1
ATOM 4674 O O . VAL B 1 40 ? 34.35700 16.78300 115.63900 1.000 51.50000 -338 VAL B O 1
ATOM 4678 N N . THR B 1 41 ? 32.60600 15.36800 115.49100 1.000 53.99000 -337 THR B N 1
ATOM 4679 C CA . THR B 1 41 ? 33.23800 14.28500 116.23300 1.000 53.71000 -337 THR B CA 1
ATOM 4680 C C . THR B 1 41 ? 33.65200 13.19200 115.25700 1.000 54.02000 -337 THR B C 1
ATOM 4681 O O . THR B 1 41 ? 32.81700 12.67500 114.50600 1.000 49.63000 -337 THR B O 1
ATOM 4685 N N . VAL B 1 42 ? 34.93600 12.84500 115.26800 1.000 49.79000 -336 VAL B N 1
ATOM 4686 C CA . VAL B 1 42 ? 35.49500 11.82000 114.39400 1.000 55.42000 -336 VAL B CA 1
ATOM 4687 C C . VAL B 1 42 ? 35.79300 10.58300 115.23000 1.000 57.24000 -336 VAL B C 1
ATOM 4688 O O . VAL B 1 42 ? 36.44300 10.67600 116.27900 1.000 58.63000 -336 VAL B O 1
ATOM 4692 N N . GLU B 1 43 ? 35.32000 9.42900 114.76600 1.000 53.53000 -335 GLU B N 1
ATOM 4693 C CA . GLU B 1 43 ? 35.50500 8.16400 115.46100 1.000 53.54000 -335 GLU B CA 1
ATOM 4694 C C . GLU B 1 43 ? 36.01700 7.11700 114.48300 1.000 55.70000 -335 GLU B C 1
ATOM 4695 O O . GLU B 1 43 ? 35.69900 7.15100 113.29100 1.000 56.32000 -335 GLU B O 1
ATOM 4701 N N . HIS B 1 44 ? 36.81200 6.17900 114.99900 1.000 54.01000 -334 HIS B N 1
ATOM 4702 C CA . HIS B 1 44 ? 37.36600 5.07900 114.21100 1.000 54.75000 -334 HIS B CA 1
ATOM 4703 C C . HIS B 1 44 ? 37.00100 3.74700 114.86100 1.000 56.79000 -334 HIS B C 1
ATOM 4704 O O . HIS B 1 44 ? 37.87400 3.03000 115.36900 1.000 58.94000 -334 HIS B O 1
ATOM 4711 N N . PRO B 1 45 ? 35.72200 3.37600 114.84600 1.000 54.67000 -333 PRO B N 1
ATOM 4712 C CA . PRO B 1 45 ? 35.31500 2.13200 115.50500 1.000 54.76000 -333 PRO B CA 1
ATOM 4713 C C . PRO B 1 45 ? 35.79900 0.91000 114.74300 1.000 60.29000 -333 PRO B C 1
ATOM 4714 O O . PRO B 1 45 ? 35.98800 0.93800 113.52500 1.000 59.99000 -333 PRO B O 1
ATOM 4718 N N . ASP B 1 46 ? 36.00500 -0.17400 115.48700 1.000 67.34000 -332 ASP B N 1
ATOM 4719 C CA . ASP B 1 46 ? 36.44200 -1.42400 114.88300 1.000 62.08000 -332 ASP B CA 1
ATOM 4720 C C . ASP B 1 46 ? 35.34600 -1.99100 113.99100 1.000 59.55000 -332 ASP B C 1
ATOM 4721 O O . ASP B 1 46 ? 34.17400 -2.02500 114.37700 1.000 65.50000 -332 ASP B O 1
ATOM 4726 N N . LYS B 1 47 ? 35.73400 -2.42900 112.79200 1.000 62.56000 -331 LYS B N 1
ATOM 4727 C CA . LYS B 1 47 ? 34.82300 -3.07900 111.84900 1.000 65.83000 -331 LYS B CA 1
ATOM 4728 C C . LYS B 1 47 ? 33.62300 -2.18600 111.53400 1.000 59.07000 -331 LYS B C 1
ATOM 4729 O O . LYS B 1 47 ? 32.46800 -2.61500 111.57900 1.000 58.63000 -331 LYS B O 1
ATOM 4735 N N . LEU B 1 48 ? 33.90800 -0.92300 111.20700 1.000 56.64000 -330 LEU B N 1
ATOM 4736 C CA . LEU B 1 48 ? 32.82700 0.02400 110.95500 1.000 56.04000 -330 LEU B CA 1
ATOM 4737 C C . LEU B 1 48 ? 32.09100 -0.29200 109.66000 1.000 52.63000 -330 LEU B C 1
ATOM 4738 O O . LEU B 1 48 ? 30.91200 0.05200 109.52200 1.000 47.08000 -330 LEU B O 1
ATOM 4743 N N . GLU B 1 49 ? 32.76000 -0.94400 108.70300 1.000 54.51000 -329 GLU B N 1
ATOM 4744 C CA . GLU B 1 49 ? 32.08500 -1.30600 107.46100 1.000 55.72000 -329 GLU B CA 1
ATOM 4745 C C . GLU B 1 49 ? 30.98200 -2.32900 107.70500 1.000 62.67000 -329 GLU B C 1
ATOM 4746 O O . GLU B 1 49 ? 30.02200 -2.39900 106.93000 1.000 56.84000 -329 GLU B O 1
ATOM 4752 N N . GLU B 1 50 ? 31.09700 -3.11800 108.77600 1.000 61.67000 -328 GLU B N 1
ATOM 4753 C CA . GLU B 1 50 ? 30.06000 -4.07000 109.15100 1.000 61.13000 -328 GLU B CA 1
ATOM 4754 C C . GLU B 1 50 ? 29.06000 -3.48200 110.13700 1.000 60.05000 -328 GLU B C 1
ATOM 4755 O O . GLU B 1 50 ? 27.88000 -3.85100 110.10500 1.000 62.86000 -328 GLU B O 1
ATOM 4761 N N . LYS B 1 51 ? 29.50600 -2.57400 111.01000 1.000 59.10000 -327 LYS B N 1
ATOM 4762 C CA . LYS B 1 51 ? 28.61600 -1.98400 112.00400 1.000 64.81000 -327 LYS B CA 1
ATOM 4763 C C . LYS B 1 51 ? 27.65800 -0.96600 111.39700 1.000 67.41000 -327 LYS B C 1
ATOM 4764 O O . LYS B 1 51 ? 26.52500 -0.83300 111.87300 1.000 66.56000 -327 LYS B O 1
ATOM 4770 N N . PHE B 1 52 ? 28.08600 -0.24600 110.35700 1.000 62.57000 -326 PHE B N 1
ATOM 4771 C CA . PHE B 1 52 ? 27.25500 0.81900 109.79900 1.000 57.51000 -326 PHE B CA 1
ATOM 4772 C C . PHE B 1 52 ? 25.90500 0.33500 109.28400 1.000 64.72000 -326 PHE B C 1
ATOM 4773 O O . PHE B 1 52 ? 24.88400 0.94800 109.64300 1.000 64.98000 -326 PHE B O 1
ATOM 4781 N N . PRO B 1 53 ? 25.80700 -0.71100 108.45200 1.000 62.96000 -325 PRO B N 1
ATOM 4782 C CA . PRO B 1 53 ? 24.48200 -1.09900 107.93400 1.000 66.19000 -325 PRO B CA 1
ATOM 4783 C C . PRO B 1 53 ? 23.49800 -1.50700 109.01500 1.000 72.05000 -325 PRO B C 1
ATOM 4784 O O . PRO B 1 53 ? 22.28900 -1.53700 108.75200 1.000 75.54000 -325 PRO B O 1
ATOM 4788 N N . GLN B 1 54 ? 23.97200 -1.81300 110.22200 1.000 66.63000 -324 GLN B N 1
ATOM 4789 C CA . GLN B 1 54 ? 23.09900 -2.16500 111.33300 1.000 71.97000 -324 GLN B CA 1
ATOM 4790 C C . GLN B 1 54 ? 22.64200 -0.93300 112.10700 1.000 78.41000 -324 GLN B C 1
ATOM 4791 O O . GLN B 1 54 ? 21.44200 -0.74800 112.33200 1.000 81.32000 -324 GLN B O 1
ATOM 4797 N N . VAL B 1 55 ? 23.58600 -0.08100 112.51400 1.000 73.20000 -323 VAL B N 1
ATOM 4798 C CA . VAL B 1 55 ? 23.23100 1.09300 113.30500 1.000 76.03000 -323 VAL B CA 1
ATOM 4799 C C . VAL B 1 55 ? 22.49700 2.12600 112.45700 1.000 75.79000 -323 VAL B C 1
ATOM 4800 O O . VAL B 1 55 ? 21.61300 2.83200 112.95800 1.000 71.84000 -323 VAL B O 1
ATOM 4804 N N . ALA B 1 56 ? 22.84000 2.23700 111.17000 1.000 73.58000 -322 ALA B N 1
ATOM 4805 C CA . ALA B 1 56 ? 22.11300 3.15500 110.30000 1.000 69.43000 -322 ALA B CA 1
ATOM 4806 C C . ALA B 1 56 ? 20.68400 2.68500 110.06800 1.000 75.43000 -322 ALA B C 1
ATOM 4807 O O . ALA B 1 56 ? 19.77900 3.51100 109.90500 1.000 74.68000 -322 ALA B O 1
ATOM 4809 N N . ALA B 1 57 ? 20.46300 1.36800 110.04900 1.000 74.37000 -321 ALA B N 1
ATOM 4810 C CA . ALA B 1 57 ? 19.10400 0.84900 109.94100 1.000 75.55000 -321 ALA B CA 1
ATOM 4811 C C . ALA B 1 57 ? 18.29500 1.16900 111.19200 1.000 81.96000 -321 ALA B C 1
ATOM 4812 O O . ALA B 1 57 ? 17.12800 1.56700 111.09800 1.000 78.90000 -321 ALA B O 1
ATOM 4814 N N . THR B 1 58 ? 18.89900 1.00400 112.37200 1.000 85.30000 -320 THR B N 1
ATOM 4815 C CA . THR B 1 58 ? 18.20900 1.35300 113.60900 1.000 85.47000 -320 THR B CA 1
ATOM 4816 C C . THR B 1 58 ? 18.03200 2.86000 113.74300 1.000 84.78000 -320 THR B C 1
ATOM 4817 O O . THR B 1 58 ? 17.06500 3.31600 114.36500 1.000 91.37000 -320 THR B O 1
ATOM 4821 N N . GLY B 1 59 ? 18.94100 3.64000 113.17600 1.000 82.56000 -319 GLY B N 1
ATOM 4822 C CA . GLY B 1 59 ? 18.83800 5.07800 113.17000 1.000 75.47000 -319 GLY B CA 1
ATOM 4823 C C . GLY B 1 59 ? 19.77200 5.83200 114.10100 1.000 74.96000 -319 GLY B C 1
ATOM 4824 O O . GLY B 1 59 ? 19.44300 6.96100 114.48600 1.000 81.38000 -319 GLY B O 1
ATOM 4825 N N . ASP B 1 60 ? 20.91400 5.25400 114.47400 1.000 72.53000 -318 ASP B N 1
ATOM 4826 C CA . ASP B 1 60 ? 21.87400 5.93900 115.33200 1.000 79.38000 -318 ASP B CA 1
ATOM 4827 C C . ASP B 1 60 ? 23.29600 5.78500 114.80500 1.000 76.18000 -318 ASP B C 1
ATOM 4828 O O . ASP B 1 60 ? 24.26000 5.84300 115.57400 1.000 83.39000 -318 ASP B O 1
ATOM 4833 N N . GLY B 1 61 ? 23.44500 5.59600 113.49600 1.000 61.81000 -317 GLY B N 1
ATOM 4834 C CA . GLY B 1 61 ? 24.74800 5.55600 112.87600 1.000 68.79000 -317 GLY B CA 1
ATOM 4835 C C . GLY B 1 61 ? 25.35200 6.94200 112.78000 1.000 72.72000 -317 GLY B C 1
ATOM 4836 O O . GLY B 1 61 ? 24.81600 7.90900 113.32300 1.000 65.49000 -317 GLY B O 1
ATOM 4837 N N . PRO B 1 62 ? 26.48300 7.06900 112.09400 1.000 66.16000 -316 PRO B N 1
ATOM 4838 C CA . PRO B 1 62 ? 27.11200 8.38200 111.94400 1.000 55.55000 -316 PRO B CA 1
ATOM 4839 C C . PRO B 1 62 ? 26.49900 9.17400 110.79900 1.000 57.12000 -316 PRO B C 1
ATOM 4840 O O . PRO B 1 62 ? 25.88800 8.62600 109.88000 1.000 47.83000 -316 PRO B O 1
ATOM 4844 N N . ASP B 1 63 ? 26.68200 10.49500 110.87100 1.000 50.14000 -315 ASP B N 1
ATOM 4845 C CA . ASP B 1 63 ? 26.23500 11.36400 109.78600 1.000 51.50000 -315 ASP B CA 1
ATOM 4846 C C . ASP B 1 63 ? 27.00900 11.08400 108.50400 1.000 48.79000 -315 ASP B C 1
ATOM 4847 O O . ASP B 1 63 ? 26.42600 11.03200 107.41500 1.000 46.44000 -315 ASP B O 1
ATOM 4852 N N . ILE B 1 64 ? 28.32400 10.90700 108.61400 1.000 46.58000 -314 ILE B N 1
ATOM 4853 C CA . ILE B 1 64 ? 29.19500 10.65500 107.47300 1.000 48.36000 -314 ILE B CA 1
ATOM 4854 C C . ILE B 1 64 ? 30.01300 9.40500 107.76200 1.000 43.89000 -314 ILE B C 1
ATOM 4855 O O . ILE B 1 64 ? 30.50500 9.22100 108.88100 1.000 46.89000 -314 ILE B O 1
ATOM 4860 N N . ILE B 1 65 ? 30.15800 8.54600 106.75600 1.000 43.22000 -313 ILE B N 1
ATOM 4861 C CA . ILE B 1 65 ? 30.94700 7.32600 106.87400 1.000 47.59000 -313 ILE B CA 1
ATOM 4862 C C . ILE B 1 65 ? 31.96600 7.28800 105.74300 1.000 45.53000 -313 ILE B C 1
ATOM 4863 O O . ILE B 1 65 ? 31.60700 7.44100 104.57000 1.000 43.72000 -313 ILE B O 1
ATOM 4868 N N . PHE B 1 66 ? 33.23200 7.08900 106.09900 1.000 46.37000 -312 PHE B N 1
ATOM 4869 C CA . PHE B 1 66 ? 34.31800 6.97000 105.13700 1.000 40.35000 -312 PHE B CA 1
ATOM 4870 C C . PHE B 1 66 ? 34.68900 5.50400 104.96200 1.000 53.87000 -312 PHE B C 1
ATOM 4871 O O . PHE B 1 66 ? 34.83700 4.77500 105.95000 1.000 46.36000 -312 PHE B O 1
ATOM 4879 N N . TRP B 1 67 ? 34.84600 5.08300 103.71100 1.000 53.17000 -311 TRP B N 1
ATOM 4880 C CA . TRP B 1 67 ? 35.28400 3.73100 103.38400 1.000 44.43000 -311 TRP B CA 1
ATOM 4881 C C . TRP B 1 67 ? 35.57700 3.68200 101.89100 1.000 49.16000 -311 TRP B C 1
ATOM 4882 O O . TRP B 1 67 ? 35.22300 4.59500 101.14000 1.000 43.24000 -311 TRP B O 1
ATOM 4893 N N . ALA B 1 68 ? 36.23800 2.60500 101.47200 1.000 49.00000 -310 ALA B N 1
ATOM 4894 C CA . ALA B 1 68 ? 36.39600 2.34800 100.04900 1.000 46.21000 -310 ALA B CA 1
ATOM 4895 C C . ALA B 1 68 ? 35.02800 2.16400 99.40300 1.000 46.62000 -310 ALA B C 1
ATOM 4896 O O . ALA B 1 68 ? 34.06400 1.74000 100.04500 1.000 48.88000 -310 ALA B O 1
ATOM 4898 N N . HIS B 1 69 ? 34.95100 2.49100 98.11100 1.000 48.48000 -309 HIS B N 1
ATOM 4899 C CA . HIS B 1 69 ? 33.66600 2.58700 97.42700 1.000 48.47000 -309 HIS B CA 1
ATOM 4900 C C . HIS B 1 69 ? 32.95300 1.24700 97.28500 1.000 47.38000 -309 HIS B C 1
ATOM 4901 O O . HIS B 1 69 ? 31.74700 1.23600 97.01700 1.000 52.07000 -309 HIS B O 1
ATOM 4908 N N . ASP B 1 70 ? 33.66100 0.12600 97.44900 1.000 45.69000 -308 ASP B N 1
ATOM 4909 C CA . ASP B 1 70 ? 33.06700 -1.17300 97.13700 1.000 50.78000 -308 ASP B CA 1
ATOM 4910 C C . ASP B 1 70 ? 31.88700 -1.50000 98.04700 1.000 50.29000 -308 ASP B C 1
ATOM 4911 O O . ASP B 1 70 ? 30.97300 -2.22400 97.63600 1.000 52.46000 -308 ASP B O 1
ATOM 4916 N N . ARG B 1 71 ? 31.88000 -0.97600 99.27400 1.000 48.76000 -307 ARG B N 1
ATOM 4917 C CA . ARG B 1 71 ? 30.79300 -1.25600 100.20500 1.000 50.43000 -307 ARG B CA 1
ATOM 4918 C C . ARG B 1 71 ? 29.57700 -0.36500 99.99200 1.000 50.40000 -307 ARG B C 1
ATOM 4919 O O . ARG B 1 71 ? 28.47700 -0.73200 100.41700 1.000 51.60000 -307 ARG B O 1
ATOM 4927 N N . PHE B 1 72 ? 29.74600 0.79000 99.34200 1.000 53.52000 -306 PHE B N 1
ATOM 4928 C CA . PHE B 1 72 ? 28.68200 1.79000 99.32400 1.000 54.29000 -306 PHE B CA 1
ATOM 4929 C C . PHE B 1 72 ? 27.48500 1.34600 98.49300 1.000 49.68000 -306 PHE B C 1
ATOM 4930 O O . PHE B 1 72 ? 26.35600 1.76800 98.76900 1.000 53.98000 -306 PHE B O 1
ATOM 4938 N N . GLY B 1 73 ? 27.70000 0.50600 97.48100 1.000 44.87000 -305 GLY B N 1
ATOM 4939 C CA . GLY B 1 73 ? 26.57600 0.01900 96.69800 1.000 49.41000 -305 GLY B CA 1
ATOM 4940 C C . GLY B 1 73 ? 25.63800 -0.85700 97.50700 1.000 58.57000 -305 GLY B C 1
ATOM 4941 O O . GLY B 1 73 ? 24.41800 -0.81100 97.32200 1.000 52.17000 -305 GLY B O 1
ATOM 4942 N N . GLY B 1 74 ? 26.19200 -1.66800 98.41200 1.000 55.82000 -304 GLY B N 1
ATOM 4943 C CA . GLY B 1 74 ? 25.35000 -2.45000 99.30100 1.000 51.58000 -304 GLY B CA 1
ATOM 4944 C C . GLY B 1 74 ? 24.51900 -1.58100 100.22400 1.000 55.40000 -304 GLY B C 1
ATOM 4945 O O . GLY B 1 74 ? 23.33800 -1.85400 100.45400 1.000 53.57000 -304 GLY B O 1
ATOM 4946 N N . TYR B 1 75 ? 25.12500 -0.52200 100.76900 1.000 54.73000 -303 TYR B N 1
ATOM 4947 C CA . TYR B 1 75 ? 24.36400 0.43200 101.57000 1.000 58.44000 -303 TYR B CA 1
ATOM 4948 C C . TYR B 1 75 ? 23.29300 1.11400 100.72900 1.000 54.27000 -303 TYR B C 1
ATOM 4949 O O . TYR B 1 75 ? 22.18200 1.36800 101.20900 1.000 62.41000 -303 TYR B O 1
ATOM 4958 N N . ALA B 1 76 ? 23.61200 1.41700 99.46900 1.000 53.38000 -302 ALA B N 1
ATOM 4959 C CA . ALA B 1 76 ? 22.67100 2.13000 98.61100 1.000 54.45000 -302 ALA B CA 1
ATOM 4960 C C . ALA B 1 76 ? 21.45400 1.27400 98.28700 1.000 60.95000 -302 ALA B C 1
ATOM 4961 O O . ALA B 1 76 ? 20.32600 1.78000 98.25600 1.000 56.86000 -302 ALA B O 1
ATOM 4963 N N . GLN B 1 77 ? 21.65900 -0.02400 98.04100 1.000 65.44000 -301 GLN B N 1
ATOM 4964 C CA . GLN B 1 77 ? 20.53100 -0.90300 97.75200 1.000 61.37000 -301 GLN B CA 1
ATOM 4965 C C . GLN B 1 77 ? 19.57100 -0.97700 98.93100 1.000 61.92000 -301 GLN B C 1
ATOM 4966 O O . GLN B 1 77 ? 18.36200 -1.14700 98.73900 1.000 65.45000 -301 GLN B O 1
ATOM 4972 N N . SER B 1 78 ? 20.08700 -0.84400 100.15000 1.000 63.65000 -300 SER B N 1
ATOM 4973 C CA . SER B 1 78 ? 19.26800 -0.76400 101.34900 1.000 64.14000 -300 SER B CA 1
ATOM 4974 C C . SER B 1 78 ? 18.81100 0.66000 101.65000 1.000 69.13000 -300 SER B C 1
ATOM 4975 O O . SER B 1 78 ? 18.20600 0.89500 102.70200 1.000 69.17000 -300 SER B O 1
ATOM 4978 N N . GLY B 1 79 ? 19.09100 1.60900 100.75800 1.000 62.26000 -299 GLY B N 1
ATOM 4979 C CA . GLY B 1 79 ? 18.67100 2.98300 100.95700 1.000 60.50000 -299 GLY B CA 1
ATOM 4980 C C . GLY B 1 79 ? 19.29400 3.67200 102.14800 1.000 59.57000 -299 GLY B C 1
ATOM 4981 O O . GLY B 1 79 ? 18.76400 4.68400 102.61300 1.000 61.56000 -299 GLY B O 1
ATOM 4982 N N . LEU B 1 80 ? 20.41100 3.15400 102.65900 1.000 58.73000 -298 LEU B N 1
ATOM 4983 C CA . LEU B 1 80 ? 21.04800 3.72400 103.84000 1.000 64.02000 -298 LEU B CA 1
ATOM 4984 C C . LEU B 1 80 ? 21.89100 4.95400 103.53300 1.000 62.35000 -298 LEU B C 1
ATOM 4985 O O . LEU B 1 80 ? 22.32700 5.63400 104.46900 1.000 58.36000 -298 LEU B O 1
ATOM 4990 N N . LEU B 1 81 ? 22.12800 5.25900 102.26200 1.000 58.33000 -297 LEU B N 1
ATOM 4991 C CA . LEU B 1 81 ? 22.94700 6.39400 101.86400 1.000 60.04000 -297 LEU B CA 1
ATOM 4992 C C . LEU B 1 81 ? 22.07600 7.45000 101.20200 1.000 60.86000 -297 LEU B C 1
ATOM 4993 O O . LEU B 1 81 ? 21.25600 7.13200 100.33400 1.000 62.65000 -297 LEU B O 1
ATOM 4998 N N . ALA B 1 82 ? 22.25400 8.70100 101.61400 1.000 50.14000 -296 ALA B N 1
ATOM 4999 C CA . ALA B 1 82 ? 21.56700 9.80000 100.95500 1.000 55.97000 -296 ALA B CA 1
ATOM 5000 C C . ALA B 1 82 ? 22.22200 10.08500 99.61100 1.000 59.41000 -296 ALA B C 1
ATOM 5001 O O . ALA B 1 82 ? 23.44700 10.03400 99.47400 1.000 57.46000 -296 ALA B O 1
ATOM 5003 N N . GLU B 1 83 ? 21.39600 10.36900 98.60800 1.000 55.37000 -295 GLU B N 1
ATOM 5004 C CA . GLU B 1 83 ? 21.92400 10.76100 97.30900 1.000 61.90000 -295 GLU B CA 1
ATOM 5005 C C . GLU B 1 83 ? 22.50700 12.16400 97.39500 1.000 62.72000 -295 GLU B C 1
ATOM 5006 O O . GLU B 1 83 ? 21.83300 13.10200 97.83200 1.000 66.82000 -295 GLU B O 1
ATOM 5012 N N . ILE B 1 84 ? 23.75600 12.30700 96.98600 1.000 60.45000 -294 ILE B N 1
ATOM 5013 C CA . ILE B 1 84 ? 24.42100 13.60300 97.02000 1.000 69.36000 -294 ILE B CA 1
ATOM 5014 C C . ILE B 1 84 ? 24.12000 14.34200 95.72400 1.000 68.04000 -294 ILE B C 1
ATOM 5015 O O . ILE B 1 84 ? 23.95100 13.73900 94.65800 1.000 69.60000 -294 ILE B O 1
ATOM 5020 N N . THR B 1 85 ? 24.03400 15.66700 95.81700 1.000 70.49000 -293 THR B N 1
ATOM 5021 C CA . THR B 1 85 ? 23.68500 16.52200 94.68300 1.000 71.12000 -293 THR B CA 1
ATOM 5022 C C . THR B 1 85 ? 24.67700 17.67400 94.58300 1.000 70.29000 -293 THR B C 1
ATOM 5023 O O . THR B 1 85 ? 24.34000 18.83000 94.86400 1.000 67.26000 -293 THR B O 1
ATOM 5027 N N . PRO B 1 86 ? 25.91300 17.39500 94.17600 1.000 68.79000 -292 PRO B N 1
ATOM 5028 C CA . PRO B 1 86 ? 26.88400 18.47800 94.00700 1.000 55.38000 -292 PRO B CA 1
ATOM 5029 C C . PRO B 1 86 ? 26.59200 19.28300 92.75300 1.000 59.55000 -292 PRO B C 1
ATOM 5030 O O . PRO B 1 86 ? 26.11100 18.75900 91.74500 1.000 66.24000 -292 PRO B O 1
ATOM 5034 N N . ALA B 1 87 ? 26.88000 20.57900 92.82900 1.000 63.01000 -291 ALA B N 1
ATOM 5035 C CA . ALA B 1 87 ? 26.70600 21.44200 91.67400 1.000 72.70000 -291 ALA B CA 1
ATOM 5036 C C . ALA B 1 87 ? 27.68500 21.05100 90.57200 1.000 66.25000 -291 ALA B C 1
ATOM 5037 O O . ALA B 1 87 ? 28.70600 20.40100 90.81200 1.000 66.57000 -291 ALA B O 1
ATOM 5039 N N . ALA B 1 88 ? 27.35300 21.45400 89.34200 1.000 65.16000 -290 ALA B N 1
ATOM 5040 C CA . ALA B 1 88 ? 28.19700 21.11200 88.20200 1.000 63.36000 -290 ALA B CA 1
ATOM 5041 C C . ALA B 1 88 ? 29.60900 21.65300 88.37700 1.000 64.85000 -290 ALA B C 1
ATOM 5042 O O . ALA B 1 88 ? 30.58500 20.99600 87.99700 1.000 67.99000 -290 ALA B O 1
ATOM 5044 N N . ALA B 1 89 ? 29.73800 22.84600 88.96300 1.000 65.95000 -289 ALA B N 1
ATOM 5045 C CA . ALA B 1 89 ? 31.06100 23.42300 89.18500 1.000 63.48000 -289 ALA B CA 1
ATOM 5046 C C . ALA B 1 89 ? 31.87200 22.58300 90.16200 1.000 61.33000 -289 ALA B C 1
ATOM 5047 O O . ALA B 1 89 ? 33.09300 22.44800 90.01200 1.000 59.20000 -289 ALA B O 1
ATOM 5049 N N . PHE B 1 90 ? 31.21400 22.00800 91.17100 1.000 58.58000 -288 PHE B N 1
ATOM 5050 C CA . PHE B 1 90 ? 31.93600 21.18300 92.13200 1.000 55.82000 -288 PHE B CA 1
ATOM 5051 C C . PHE B 1 90 ? 32.31100 19.83500 91.52900 1.000 55.18000 -288 PHE B C 1
ATOM 5052 O O . PHE B 1 90 ? 33.40800 19.32300 91.78200 1.000 55.16000 -288 PHE B O 1
ATOM 5060 N N . GLN B 1 91 ? 31.41300 19.24000 90.73700 1.000 56.84000 -287 GLN B N 1
ATOM 5061 C CA . GLN B 1 91 ? 31.75300 17.99600 90.05100 1.000 56.84000 -287 GLN B CA 1
ATOM 5062 C C . GLN B 1 91 ? 32.96300 18.18500 89.14800 1.000 58.32000 -287 GLN B C 1
ATOM 5063 O O . GLN B 1 91 ? 33.80500 17.28700 89.02700 1.000 53.80000 -287 GLN B O 1
ATOM 5069 N N . ASP B 1 92 ? 33.07300 19.35500 88.51100 1.000 58.33000 -286 ASP B N 1
ATOM 5070 C CA . ASP B 1 92 ? 34.22000 19.63700 87.65800 1.000 55.30000 -286 ASP B CA 1
ATOM 5071 C C . ASP B 1 92 ? 35.51700 19.74900 88.44800 1.000 53.07000 -286 ASP B C 1
ATOM 5072 O O . ASP B 1 92 ? 36.59700 19.65200 87.85700 1.000 55.87000 -286 ASP B O 1
ATOM 5077 N N . LYS B 1 93 ? 35.43800 19.94500 89.76600 1.000 53.53000 -285 LYS B N 1
ATOM 5078 C CA . LYS B 1 93 ? 36.63800 20.01800 90.59000 1.000 49.19000 -285 LYS B CA 1
ATOM 5079 C C . LYS B 1 93 ? 37.27100 18.65500 90.84000 1.000 52.65000 -285 LYS B C 1
ATOM 5080 O O . LYS B 1 93 ? 38.46400 18.59200 91.15700 1.000 49.84000 -285 LYS B O 1
ATOM 5086 N N . LEU B 1 94 ? 36.51300 17.56900 90.70900 1.000 49.65000 -284 LEU B N 1
ATOM 5087 C CA . LEU B 1 94 ? 37.02400 16.22800 90.94800 1.000 54.68000 -284 LEU B CA 1
ATOM 5088 C C . LEU B 1 94 ? 37.12700 15.45400 89.64000 1.000 53.12000 -284 LEU B C 1
ATOM 5089 O O . LEU B 1 94 ? 36.45100 15.75900 88.65300 1.000 57.26000 -284 LEU B O 1
ATOM 5094 N N . TYR B 1 95 ? 37.98600 14.43800 89.64700 1.000 48.90000 -283 TYR B N 1
ATOM 5095 C CA . TYR B 1 95 ? 38.21100 13.64600 88.44700 1.000 54.69000 -283 TYR B CA 1
ATOM 5096 C C . TYR B 1 95 ? 36.97900 12.80000 88.12700 1.000 50.32000 -283 TYR B C 1
ATOM 5097 O O . TYR B 1 95 ? 36.33900 12.26300 89.03700 1.000 52.93000 -283 TYR B O 1
ATOM 5106 N N . PRO B 1 96 ? 36.62200 12.66500 86.84700 1.000 50.13000 -282 PRO B N 1
ATOM 5107 C CA . PRO B 1 96 ? 35.42500 11.87900 86.49800 1.000 54.84000 -282 PRO B CA 1
ATOM 5108 C C . PRO B 1 96 ? 35.52500 10.41300 86.88200 1.000 52.35000 -282 PRO B C 1
ATOM 5109 O O . PRO B 1 96 ? 34.49800 9.79300 87.18900 1.000 43.53000 -282 PRO B O 1
ATOM 5113 N N . PHE B 1 97 ? 36.73000 9.83800 86.86400 1.000 50.51000 -281 PHE B N 1
ATOM 5114 C CA . PHE B 1 97 ? 36.89600 8.44600 87.27200 1.000 46.52000 -281 PHE B CA 1
ATOM 5115 C C . PHE B 1 97 ? 36.47600 8.24300 88.72200 1.000 56.12000 -281 PHE B C 1
ATOM 5116 O O . PHE B 1 97 ? 35.86700 7.22200 89.06300 1.000 53.92000 -281 PHE B O 1
ATOM 5124 N N . THR B 1 98 ? 36.78900 9.20700 89.58900 1.000 50.90000 -280 THR B N 1
ATOM 5125 C CA . THR B 1 98 ? 36.42900 9.07000 90.99500 1.000 47.59000 -280 THR B CA 1
ATOM 5126 C C . THR B 1 98 ? 34.92800 9.22500 91.20800 1.000 46.93000 -280 THR B C 1
ATOM 5127 O O . THR B 1 98 ? 34.36000 8.56900 92.08900 1.000 46.08000 -280 THR B O 1
ATOM 5131 N N . TRP B 1 99 ? 34.27000 10.07900 90.41800 1.000 45.13000 -279 TRP B N 1
ATOM 5132 C CA . TRP B 1 99 ? 32.81500 10.16400 90.48600 1.000 50.20000 -279 TRP B CA 1
ATOM 5133 C C . TRP B 1 99 ? 32.17000 8.85800 90.04000 1.000 51.21000 -279 TRP B C 1
ATOM 5134 O O . TRP B 1 99 ? 31.15700 8.43000 90.60600 1.000 48.65000 -279 TRP B O 1
ATOM 5145 N N . ASP B 1 100 ? 32.74000 8.21400 89.01900 1.000 50.14000 -278 ASP B N 1
ATOM 5146 C CA . ASP B 1 100 ? 32.17900 6.96200 88.52800 1.000 51.34000 -278 ASP B CA 1
ATOM 5147 C C . ASP B 1 100 ? 32.26700 5.85600 89.57100 1.000 48.21000 -278 ASP B C 1
ATOM 5148 O O . ASP B 1 100 ? 31.38700 4.98900 89.62800 1.000 46.98000 -278 ASP B O 1
ATOM 5153 N N . ALA B 1 101 ? 33.30800 5.87200 90.40500 1.000 48.37000 -277 ALA B N 1
ATOM 5154 C CA . ALA B 1 101 ? 33.46800 4.84300 91.42400 1.000 49.61000 -277 ALA B CA 1
ATOM 5155 C C . ALA B 1 101 ? 32.43600 4.95400 92.53800 1.000 52.05000 -277 ALA B C 1
ATOM 5156 O O . ALA B 1 101 ? 32.24900 3.98900 93.28600 1.000 51.65000 -277 ALA B O 1
ATOM 5158 N N . VAL B 1 102 ? 31.76600 6.09900 92.66900 1.000 52.13000 -276 VAL B N 1
ATOM 5159 C CA . VAL B 1 102 ? 30.78500 6.29700 93.73000 1.000 49.96000 -276 VAL B CA 1
ATOM 5160 C C . VAL B 1 102 ? 29.39600 6.45900 93.12600 1.000 48.84000 -276 VAL B C 1
ATOM 5161 O O . VAL B 1 102 ? 28.51200 7.07900 93.72800 1.000 53.04000 -276 VAL B O 1
ATOM 5165 N N . ARG B 1 103 ? 29.19200 5.89600 91.94000 1.000 51.14000 -275 ARG B N 1
ATOM 5166 C CA . ARG B 1 103 ? 27.91500 5.96500 91.24300 1.000 53.70000 -275 ARG B CA 1
ATOM 5167 C C . ARG B 1 103 ? 27.21800 4.61500 91.34100 1.000 57.47000 -275 ARG B C 1
ATOM 5168 O O . ARG B 1 103 ? 27.84000 3.57300 91.10700 1.000 59.18000 -275 ARG B O 1
ATOM 5176 N N . TYR B 1 104 ? 25.93300 4.63500 91.69200 1.000 55.94000 -274 TYR B N 1
ATOM 5177 C CA . TYR B 1 104 ? 25.14500 3.41500 91.83300 1.000 60.08000 -274 TYR B CA 1
ATOM 5178 C C . TYR B 1 104 ? 23.77800 3.64200 91.21000 1.000 64.66000 -274 TYR B C 1
ATOM 5179 O O . TYR B 1 104 ? 23.04600 4.54300 91.63300 1.000 62.68000 -274 TYR B O 1
ATOM 5188 N N . ASN B 1 105 ? 23.43700 2.82000 90.21400 1.000 60.17000 -273 ASN B N 1
ATOM 5189 C CA . ASN B 1 105 ? 22.19200 2.96200 89.45500 1.000 59.43000 -273 ASN B CA 1
ATOM 5190 C C . ASN B 1 105 ? 22.07300 4.36100 88.85400 1.000 68.29000 -273 ASN B C 1
ATOM 5191 O O . ASN B 1 105 ? 20.99300 4.95600 88.81000 1.000 67.91000 -273 ASN B O 1
ATOM 5196 N N . GLY B 1 106 ? 23.20300 4.89100 88.38700 1.000 63.39000 -272 GLY B N 1
ATOM 5197 C CA . GLY B 1 106 ? 23.24500 6.18400 87.73800 1.000 72.05000 -272 GLY B CA 1
ATOM 5198 C C . GLY B 1 106 ? 23.27400 7.38200 88.66300 1.000 65.76000 -272 GLY B C 1
ATOM 5199 O O . GLY B 1 106 ? 23.47200 8.50600 88.18300 1.000 69.12000 -272 GLY B O 1
ATOM 5200 N N . LYS B 1 107 ? 23.09300 7.18900 89.96600 1.000 61.96000 -271 LYS B N 1
ATOM 5201 C CA . LYS B 1 107 ? 23.01900 8.28400 90.92200 1.000 61.91000 -271 LYS B CA 1
ATOM 5202 C C . LYS B 1 107 ? 24.22800 8.25400 91.84800 1.000 57.45000 -271 LYS B C 1
ATOM 5203 O O . LYS B 1 107 ? 24.70300 7.18000 92.23000 1.000 59.80000 -271 LYS B O 1
ATOM 5209 N N . LEU B 1 108 ? 24.72600 9.43700 92.20100 1.000 61.11000 -270 LEU B N 1
ATOM 5210 C CA . LEU B 1 108 ? 25.86900 9.54500 93.09800 1.000 56.85000 -270 LEU B CA 1
ATOM 5211 C C . LEU B 1 108 ? 25.43500 9.29800 94.53800 1.000 50.69000 -270 LEU B C 1
ATOM 5212 O O . LEU B 1 108 ? 24.38700 9.77800 94.97600 1.000 57.15000 -270 LEU B O 1
ATOM 5217 N N . ILE B 1 109 ? 26.25000 8.54300 95.27500 1.000 42.47000 -269 ILE B N 1
ATOM 5218 C CA . ILE B 1 109 ? 25.88300 8.12400 96.62500 1.000 44.58000 -269 ILE B CA 1
ATOM 5219 C C . ILE B 1 109 ? 27.00800 8.40300 97.61200 1.000 43.37000 -269 ILE B C 1
ATOM 5220 O O . ILE B 1 109 ? 26.93000 8.00100 98.77900 1.000 46.45000 -269 ILE B O 1
ATOM 5225 N N . ALA B 1 110 ? 28.06100 9.07900 97.16000 1.000 52.19000 -268 ALA B N 1
ATOM 5226 C CA . ALA B 1 110 ? 29.18700 9.39000 98.03400 1.000 52.01000 -268 ALA B CA 1
ATOM 5227 C C . ALA B 1 110 ? 30.06200 10.43900 97.36700 1.000 51.11000 -268 ALA B C 1
ATOM 5228 O O . ALA B 1 110 ? 30.01500 10.63000 96.14900 1.000 46.93000 -268 ALA B O 1
ATOM 5230 N N . TYR B 1 111 ? 30.86600 11.11400 98.19000 1.000 46.84000 -267 TYR B N 1
ATOM 5231 C CA . TYR B 1 111 ? 31.86400 12.05100 97.69700 1.000 47.39000 -267 TYR B CA 1
ATOM 5232 C C . TYR B 1 111 ? 33.20200 11.34300 97.59600 1.000 48.69000 -267 TYR B C 1
ATOM 5233 O O . TYR B 1 111 ? 33.70700 10.85200 98.61800 1.000 49.00000 -267 TYR B O 1
ATOM 5242 N N . PRO B 1 112 ? 33.80700 11.25300 96.41300 1.000 44.01000 -266 PRO B N 1
ATOM 5243 C CA . PRO B 1 112 ? 35.11900 10.60600 96.31400 1.000 47.04000 -266 PRO B CA 1
ATOM 5244 C C . PRO B 1 112 ? 36.20400 11.48200 96.91800 1.000 50.86000 -266 PRO B C 1
ATOM 5245 O O . PRO B 1 112 ? 36.19200 12.70700 96.77500 1.000 49.67000 -266 PRO B O 1
ATOM 5249 N N . ILE B 1 113 ? 37.14500 10.84100 97.60400 1.000 44.51000 -265 ILE B N 1
ATOM 5250 C CA . ILE B 1 113 ? 38.21800 11.52800 98.30900 1.000 43.72000 -265 ILE B CA 1
ATOM 5251 C C . ILE B 1 113 ? 39.57300 11.25700 97.66300 1.000 45.32000 -265 ILE B C 1
ATOM 5252 O O . ILE B 1 113 ? 40.29200 12.18700 97.29800 1.000 49.24000 -265 ILE B O 1
ATOM 5257 N N . ALA B 1 114 ? 39.93700 9.98500 97.51100 1.000 45.69000 -264 ALA B N 1
ATOM 5258 C CA . ALA B 1 114 ? 41.25600 9.64700 96.99700 1.000 42.52000 -264 ALA B CA 1
ATOM 5259 C C . ALA B 1 114 ? 41.23500 8.25000 96.39400 1.000 48.82000 -264 ALA B C 1
ATOM 5260 O O . ALA B 1 114 ? 40.41900 7.40600 96.77300 1.000 51.35000 -264 ALA B O 1
ATOM 5262 N N . VAL B 1 115 ? 42.15100 8.02300 95.45700 1.000 49.96000 -263 VAL B N 1
ATOM 5263 C CA . VAL B 1 115 ? 42.33400 6.72800 94.81200 1.000 45.38000 -263 VAL B CA 1
ATOM 5264 C C . VAL B 1 115 ? 43.51900 6.04300 95.47500 1.000 47.20000 -263 VAL B C 1
ATOM 5265 O O . VAL B 1 115 ? 44.62600 6.59500 95.50700 1.000 52.94000 -263 VAL B O 1
ATOM 5269 N N . GLU B 1 116 ? 43.29300 4.84700 96.00800 1.000 47.21000 -262 GLU B N 1
ATOM 5270 C CA . GLU B 1 116 ? 44.31200 4.11000 96.73800 1.000 55.57000 -262 GLU B CA 1
ATOM 5271 C C . GLU B 1 116 ? 44.50600 2.73300 96.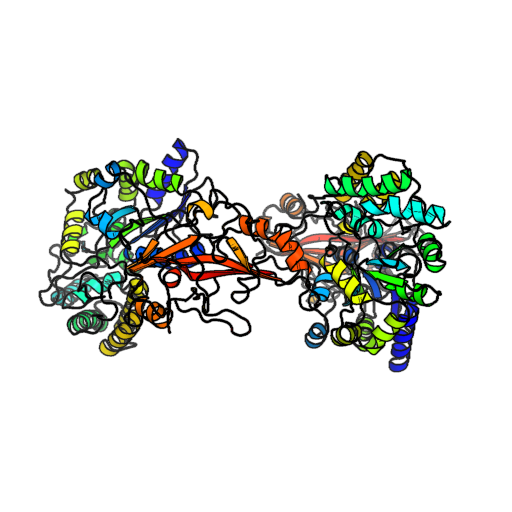11900 1.000 54.34000 -262 GLU B C 1
ATOM 5272 O O . GLU B 1 116 ? 43.54000 2.08200 95.70900 1.000 59.21000 -262 GLU B O 1
ATOM 5278 N N . ALA B 1 117 ? 45.76300 2.30300 96.04600 1.000 50.31000 -261 ALA B N 1
ATOM 5279 C CA . ALA B 1 117 ? 46.10500 0.99500 95.51100 1.000 44.04000 -261 ALA B CA 1
ATOM 5280 C C . ALA B 1 117 ? 47.34500 0.48400 96.22700 1.000 52.22000 -261 ALA B C 1
ATOM 5281 O O . ALA B 1 117 ? 48.17100 1.26800 96.70100 1.000 50.66000 -261 ALA B O 1
ATOM 5283 N N . LEU B 1 118 ? 47.46500 -0.83900 96.30200 1.000 51.72000 -260 LEU B N 1
ATOM 5284 C CA . LEU B 1 118 ? 48.60300 -1.44900 96.97100 1.000 46.89000 -260 LEU B CA 1
ATOM 5285 C C . LEU B 1 118 ? 49.86700 -1.31700 96.13000 1.000 47.08000 -260 LEU B C 1
ATOM 5286 O O . LEU B 1 118 ? 49.82200 -1.26700 94.89800 1.000 40.20000 -260 LEU B O 1
ATOM 5291 N N . SER B 1 119 ? 51.00700 -1.26800 96.81500 1.000 44.19000 -259 SER B N 1
ATOM 5292 C CA . SER B 1 119 ? 52.30500 -1.19400 96.16400 1.000 44.51000 -259 SER 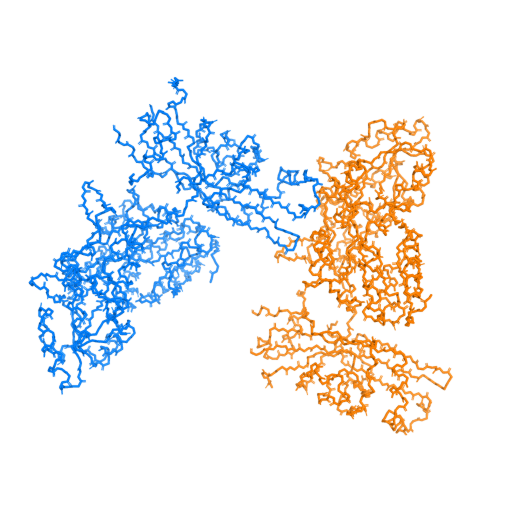B CA 1
ATOM 5293 C C . SER B 1 119 ? 53.30800 -2.01400 96.96100 1.000 53.12000 -259 SER B C 1
ATOM 5294 O O . SER B 1 119 ? 53.04900 -2.42900 98.09400 1.000 54.58000 -259 SER B O 1
ATOM 5297 N N . LEU B 1 120 ? 54.46600 -2.25200 96.35100 1.000 50.84000 -258 LEU B N 1
ATOM 5298 C CA . LEU B 1 120 ? 55.55900 -2.95200 97.01000 1.000 49.75000 -258 LEU B CA 1
ATOM 5299 C C . LEU B 1 120 ? 56.44100 -1.93400 97.72100 1.000 61.04000 -258 LEU B C 1
ATOM 5300 O O . LEU B 1 120 ? 57.05700 -1.08000 97.07400 1.000 58.81000 -258 LEU B O 1
ATOM 5305 N N . ILE B 1 121 ? 56.49100 -2.01900 99.04500 1.000 58.73000 -257 ILE B N 1
ATOM 5306 C CA . ILE B 1 121 ? 57.32800 -1.14800 99.86000 1.000 57.27000 -257 ILE B CA 1
ATOM 5307 C C . ILE B 1 121 ? 58.55800 -1.94200 100.27300 1.000 60.14000 -257 ILE B C 1
ATOM 5308 O O . ILE B 1 121 ? 58.44700 -2.94800 100.98300 1.000 61.43000 -257 ILE B O 1
ATOM 5313 N N . TYR B 1 122 ? 59.73000 -1.49800 99.82700 1.000 65.63000 -256 TYR B N 1
ATOM 5314 C CA . TYR B 1 122 ? 60.97200 -2.21200 100.07000 1.000 66.32000 -256 TYR B CA 1
ATOM 5315 C C . TYR B 1 122 ? 61.95000 -1.33300 100.84000 1.000 67.38000 -256 TYR B C 1
ATOM 5316 O O . TYR B 1 122 ? 61.85800 -0.10300 100.83400 1.000 66.73000 -256 TYR B O 1
ATOM 5325 N N . ASN B 1 123 ? 62.89200 -1.99200 101.51100 1.000 71.41000 -255 ASN B N 1
ATOM 5326 C CA . ASN B 1 123 ? 63.93200 -1.32000 102.28100 1.000 67.58000 -255 ASN B CA 1
ATOM 5327 C C . ASN B 1 123 ? 65.14800 -1.13200 101.38000 1.000 72.57000 -255 ASN B C 1
ATOM 5328 O O . ASN B 1 123 ? 65.78400 -2.11000 100.97200 1.000 72.96000 -255 ASN B O 1
ATOM 5333 N N . LYS B 1 124 ? 65.47300 0.12800 101.07300 1.000 7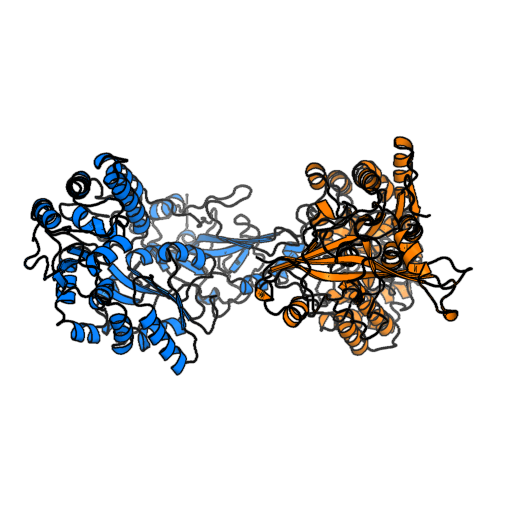1.42000 -254 LYS B N 1
ATOM 5334 C CA . LYS B 1 124 ? 66.57300 0.41000 100.15300 1.000 72.74000 -254 LYS B CA 1
ATOM 5335 C C . LYS B 1 124 ? 67.91400 -0.05100 100.71000 1.000 70.97000 -254 LYS B C 1
ATOM 5336 O O . LYS B 1 124 ? 68.80200 -0.43900 99.94200 1.000 72.01000 -254 LYS B O 1
ATOM 5342 N N . ASP B 1 125 ? 68.08600 -0.01200 102.03300 1.000 71.15000 -253 ASP B N 1
ATOM 5343 C CA . ASP B 1 125 ? 69.33800 -0.47500 102.62400 1.000 75.51000 -253 ASP B CA 1
ATOM 5344 C C . ASP B 1 125 ? 69.48800 -1.98400 102.48200 1.000 73.64000 -253 ASP B C 1
ATOM 5345 O O . ASP B 1 125 ? 70.57600 -2.48000 102.16700 1.000 77.31000 -253 ASP B O 1
ATOM 5350 N N . LEU B 1 126 ? 68.40600 -2.73100 102.70900 1.000 72.10000 -252 LEU B N 1
ATOM 5351 C CA . LEU B 1 126 ? 68.44900 -4.18000 102.54600 1.000 75.29000 -252 LEU B CA 1
ATOM 5352 C C . LEU B 1 126 ? 68.37900 -4.57500 101.07500 1.000 73.57000 -252 LEU B C 1
ATOM 5353 O O . LEU B 1 126 ? 69.14600 -5.42800 100.61600 1.000 73.41000 -252 LEU B O 1
ATOM 5358 N N . LEU B 1 127 ? 67.46600 -3.96200 100.32100 1.000 74.96000 -251 LEU B N 1
ATOM 5359 C CA . LEU B 1 127 ? 67.25500 -4.26800 98.90700 1.000 71.77000 -251 LEU B CA 1
ATOM 5360 C C . LEU B 1 127 ? 67.53300 -3.02600 98.07100 1.000 74.89000 -251 LEU B C 1
ATOM 5361 O O . LEU B 1 127 ? 66.63700 -2.19200 97.86600 1.000 73.71000 -251 LEU B O 1
ATOM 5366 N N . PRO B 1 128 ? 68.76000 -2.85700 97.57200 1.000 73.51000 -250 PRO B N 1
ATOM 5367 C CA . PRO B 1 128 ? 69.00600 -1.75400 96.62800 1.000 74.89000 -250 PRO B CA 1
ATOM 5368 C C . PRO B 1 128 ? 68.18200 -1.88000 95.36000 1.000 78.44000 -250 PRO B C 1
ATOM 5369 O O . PRO B 1 128 ? 67.67800 -0.87400 94.84400 1.000 80.71000 -250 PRO B O 1
ATOM 5373 N N . ASN B 1 129 ? 68.02700 -3.09700 94.84800 1.000 76.97000 -249 ASN B N 1
ATOM 5374 C CA . ASN B 1 129 ? 67.16500 -3.37400 93.69900 1.000 77.95000 -249 ASN B CA 1
ATOM 5375 C C . ASN B 1 129 ? 66.14500 -4.43000 94.09600 1.000 75.11000 -249 ASN B C 1
ATOM 5376 O O . ASN B 1 129 ? 66.48700 -5.62300 94.19100 1.000 67.46000 -249 ASN B O 1
ATOM 5381 N N . PRO B 1 130 ? 64.89500 -4.05000 94.34400 1.000 73.46000 -248 PRO B N 1
ATOM 5382 C CA . PRO B 1 130 ? 63.88600 -5.02700 94.76900 1.000 69.97000 -248 PRO B CA 1
ATOM 5383 C C . PRO B 1 130 ? 63.57200 -6.00800 93.65400 1.000 67.87000 -248 PRO B C 1
ATOM 5384 O O . PRO B 1 130 ? 63.82600 -5.72400 92.47400 1.000 64.00000 -248 PRO B O 1
ATOM 5388 N N . PRO B 1 131 ? 63.02600 -7.17600 93.98700 1.000 66.63000 -247 PRO B N 1
ATOM 5389 C CA . PRO B 1 131 ? 62.74800 -8.17900 92.95500 1.000 69.45000 -247 PRO B CA 1
ATOM 5390 C C . PRO B 1 131 ? 61.57900 -7.77800 92.07000 1.000 62.27000 -247 PRO B C 1
ATOM 5391 O O . PRO B 1 131 ? 60.63800 -7.10700 92.50000 1.000 60.91000 -247 PRO B O 1
ATOM 5395 N N . LYS B 1 132 ? 61.65200 -8.21000 90.81100 1.000 60.82000 -246 LYS B N 1
ATOM 5396 C CA . LYS B 1 132 ? 60.61000 -7.92300 89.83600 1.000 54.60000 -246 LYS B CA 1
ATOM 5397 C C . LYS B 1 132 ? 59.55500 -9.01600 89.74500 1.000 61.86000 -246 LYS B C 1
ATOM 5398 O O . LYS B 1 132 ? 58.45800 -8.75500 89.23800 1.000 53.57000 -246 LYS B O 1
ATOM 5404 N N . THR B 1 133 ? 59.85500 -10.22700 90.21300 1.000 54.65000 -245 THR B N 1
ATOM 5405 C CA . THR B 1 133 ? 58.93700 -11.35100 90.10700 1.000 56.67000 -245 THR B CA 1
ATOM 5406 C C . THR B 1 133 ? 58.68300 -11.95400 91.48000 1.000 57.35000 -245 THR B C 1
ATOM 5407 O O . THR B 1 133 ? 59.53600 -11.89900 92.37100 1.000 54.65000 -245 THR B O 1
ATOM 5411 N N . TRP B 1 134 ? 57.49000 -12.53200 91.64200 1.000 55.93000 -244 TRP B N 1
ATOM 5412 C CA . TRP B 1 134 ? 57.19300 -13.28500 92.85600 1.000 55.61000 -244 TRP B CA 1
ATOM 5413 C C . TRP B 1 134 ? 58.06300 -14.52900 92.96600 1.000 56.60000 -244 TRP B C 1
ATOM 5414 O O . TRP B 1 134 ? 58.37100 -14.97500 94.07700 1.000 59.64000 -244 TRP B O 1
ATOM 5425 N N . GLU B 1 135 ? 58.47500 -15.09600 91.82900 1.000 56.80000 -243 GLU B N 1
ATOM 5426 C CA . GLU B 1 135 ? 59.15200 -16.38900 91.84000 1.000 56.30000 -243 GLU B CA 1
ATOM 5427 C C . GLU B 1 135 ? 60.53000 -16.31800 92.48800 1.000 62.47000 -243 GLU B C 1
ATOM 5428 O O . GLU B 1 135 ? 61.01700 -17.32900 93.00600 1.000 64.29000 -243 GLU B O 1
ATOM 5434 N N . GLU B 1 136 ? 61.17300 -15.15300 92.47100 1.000 60.75000 -242 GLU B N 1
ATOM 5435 C CA . GLU B 1 136 ? 62.49800 -15.00900 93.05700 1.000 55.75000 -242 GLU B CA 1
ATOM 5436 C C . GLU B 1 136 ? 62.45900 -14.64400 94.53600 1.000 59.73000 -242 GLU B C 1
ATOM 5437 O O . GLU B 1 136 ? 63.52200 -14.45400 95.13900 1.000 63.37000 -242 GLU B O 1
ATOM 5443 N N . ILE B 1 137 ? 61.26700 -14.54600 95.13300 1.000 57.03000 -241 ILE B N 1
ATOM 5444 C CA . ILE B 1 137 ? 61.17700 -14.26800 96.57000 1.000 58.64000 -241 ILE B CA 1
ATOM 5445 C C . ILE B 1 137 ? 61.82600 -15.35900 97.41000 1.000 63.53000 -241 ILE B C 1
ATOM 5446 O O . ILE B 1 137 ? 62.55000 -15.02400 98.36100 1.000 56.10000 -241 ILE B O 1
ATOM 5451 N N . PRO B 1 138 ? 61.61300 -16.66000 97.15300 1.000 64.34000 -240 PRO B N 1
ATOM 5452 C CA . PRO B 1 138 ? 62.24500 -17.67700 98.01900 1.000 62.98000 -240 PRO B CA 1
ATOM 5453 C C . PRO B 1 138 ? 63.75900 -17.56600 98.10700 1.000 62.89000 -240 PRO B C 1
ATOM 5454 O O . PRO B 1 138 ? 64.31500 -17.63400 99.21100 1.000 68.95000 -240 PRO B O 1
ATOM 5458 N N . ALA B 1 139 ? 64.44600 -17.40300 96.97300 1.000 56.47000 -239 ALA B N 1
ATOM 5459 C CA . ALA B 1 139 ? 65.90100 -17.28800 97.00600 1.000 62.48000 -239 ALA B CA 1
ATOM 5460 C C . ALA B 1 139 ? 66.33900 -16.05000 97.77900 1.000 66.80000 -239 ALA B C 1
ATOM 5461 O O . ALA B 1 139 ? 67.30300 -16.10000 98.55300 1.000 63.03000 -239 ALA B O 1
ATOM 5463 N N . LEU B 1 140 ? 65.64100 -14.92900 97.58500 1.000 61.39000 -238 LEU B N 1
ATOM 5464 C CA . LEU B 1 140 ? 65.97400 -13.71400 98.32200 1.000 64.32000 -238 LEU B CA 1
ATOM 5465 C C . LEU B 1 140 ? 65.72500 -13.88900 99.81400 1.000 66.58000 -238 LEU B C 1
ATOM 5466 O O . LEU B 1 140 ? 66.49200 -13.38200 100.64100 1.000 65.67000 -238 LEU B O 1
ATOM 5471 N N . ASP B 1 141 ? 64.65800 -14.60600 100.17800 1.000 68.19000 -237 ASP B N 1
ATOM 5472 C CA . ASP B 1 141 ? 64.37300 -14.83700 101.58900 1.000 64.51000 -237 ASP B CA 1
ATOM 5473 C C . ASP B 1 141 ? 65.41500 -15.74400 102.22600 1.000 69.42000 -237 ASP B C 1
ATOM 5474 O O . ASP B 1 141 ? 65.72300 -15.59300 103.41300 1.000 74.11000 -237 ASP B O 1
ATOM 5479 N N . LYS B 1 142 ? 65.97400 -16.68100 101.45600 1.000 68.66000 -236 LYS B N 1
ATOM 5480 C CA . LYS B 1 142 ? 67.03800 -17.52800 101.98500 1.000 71.84000 -236 LYS B CA 1
ATOM 5481 C C . LYS B 1 142 ? 68.29200 -16.71400 102.28100 1.000 68.90000 -236 LYS B C 1
ATOM 5482 O O . LYS B 1 142 ? 68.96600 -16.94800 103.29100 1.000 72.12000 -236 LYS B O 1
ATOM 5488 N N . GLU B 1 143 ? 68.61900 -15.75400 101.41300 1.000 75.05000 -235 GLU B N 1
ATOM 5489 C CA . GLU B 1 143 ? 69.77200 -14.89400 101.66400 1.000 76.49000 -235 GLU B CA 1
ATOM 5490 C C . GLU B 1 143 ? 69.55600 -14.02200 102.89400 1.000 74.47000 -235 GLU B C 1
ATOM 5491 O O . GLU B 1 143 ? 70.48600 -13.80500 103.67800 1.000 78.65000 -235 GLU B O 1
ATOM 5497 N N . LEU B 1 144 ? 68.33800 -13.51200 103.07900 1.000 76.44000 -234 LEU B N 1
ATOM 5498 C CA . LEU B 1 144 ? 68.07300 -12.62200 104.20300 1.000 71.99000 -234 LEU B CA 1
ATOM 5499 C C . LEU B 1 144 ? 67.92400 -13.38000 105.51500 1.000 72.95000 -234 LEU B C 1
ATOM 5500 O O . LEU B 1 144 ? 68.25400 -12.83700 106.57500 1.000 74.54000 -234 LEU B O 1
ATOM 5505 N N . LYS B 1 145 ? 67.43100 -14.62200 105.47200 1.000 78.23000 -233 LYS B N 1
ATOM 5506 C CA . LYS B 1 145 ? 67.47400 -15.46400 106.66300 1.000 77.29000 -233 LYS B CA 1
ATOM 5507 C C . LYS B 1 145 ? 68.91100 -15.76200 107.07000 1.000 73.54000 -233 LYS B C 1
ATOM 5508 O O . LYS B 1 145 ? 69.20000 -15.91600 108.26300 1.000 68.50000 -233 LYS B O 1
ATOM 5514 N N . ALA B 1 146 ? 69.82400 -15.84200 106.09600 1.000 75.39000 -232 ALA B N 1
ATOM 5515 C CA . ALA B 1 146 ? 71.24000 -15.97600 106.40600 1.000 70.89000 -232 ALA B CA 1
ATOM 5516 C C . ALA B 1 146 ? 71.79900 -14.72900 107.08000 1.000 78.02000 -232 ALA B C 1
ATOM 5517 O O . ALA B 1 146 ? 72.79900 -14.82400 107.79900 1.000 76.40000 -232 ALA B O 1
ATOM 5519 N N . LYS B 1 147 ? 71.18600 -13.56600 106.85700 1.000 79.49000 -231 LYS B N 1
ATOM 5520 C CA . LYS B 1 147 ? 71.55100 -12.34200 107.55700 1.000 74.31000 -231 LYS B CA 1
ATOM 5521 C C . LYS B 1 147 ? 70.68500 -12.09300 108.78300 1.000 73.67000 -231 LYS B C 1
ATOM 5522 O O . LYS B 1 147 ? 70.81000 -11.03600 109.40900 1.000 73.67000 -231 LYS B O 1
ATOM 5528 N N . GLY B 1 148 ? 69.81300 -13.03400 109.13500 1.000 74.67000 -230 GLY B N 1
ATOM 5529 C CA . GLY B 1 148 ? 68.96500 -12.89800 110.29800 1.000 72.46000 -230 GLY B CA 1
ATOM 5530 C C . GLY B 1 148 ? 67.67400 -12.14500 110.07700 1.000 77.33000 -230 GLY B C 1
ATOM 5531 O O . GLY B 1 148 ? 67.00100 -11.80600 111.05800 1.000 77.09000 -230 GLY B O 1
ATOM 5532 N N . LYS B 1 149 ? 67.30300 -11.87200 108.82700 1.000 77.76000 -229 LYS B N 1
ATOM 5533 C CA . LYS B 1 149 ? 66.08300 -11.12800 108.53800 1.000 76.46000 -229 LYS B CA 1
ATOM 5534 C C . LYS B 1 149 ? 65.19800 -11.91000 107.57600 1.000 78.92000 -229 LYS B C 1
ATOM 5535 O O . LYS B 1 149 ? 65.45300 -13.08800 107.31300 1.000 82.69000 -229 LYS B O 1
ATOM 5541 N N . SER B 1 150 ? 64.15200 -11.27400 107.05300 1.000 75.56000 -228 SER B N 1
ATOM 5542 C CA . SER B 1 150 ? 63.24500 -11.91600 106.11400 1.000 74.01000 -228 SER B CA 1
ATOM 5543 C C . SER B 1 150 ? 63.07200 -11.02800 104.88900 1.000 73.19000 -228 SER B C 1
ATOM 5544 O O . SER B 1 150 ? 63.45600 -9.85500 104.88200 1.000 71.43000 -228 SER B O 1
ATOM 5547 N N . ALA B 1 151 ? 62.48800 -11.60400 103.83900 1.000 67.30000 -227 ALA B N 1
ATOM 5548 C CA . ALA B 1 151 ? 62.33300 -10.88900 102.57900 1.000 70.15000 -227 ALA B CA 1
ATOM 5549 C C . ALA B 1 151 ? 61.01500 -10.12800 102.50200 1.000 60.90000 -227 ALA B C 1
ATOM 5550 O O . ALA B 1 151 ? 61.00800 -8.92500 102.22800 1.000 61.81000 -227 ALA B O 1
ATOM 5552 N N . LEU B 1 152 ? 59.89900 -10.81100 102.73900 1.000 62.00000 -226 LEU B N 1
ATOM 5553 C CA . LEU B 1 152 ? 58.58300 -10.22700 102.52200 1.000 59.50000 -226 LEU B CA 1
ATOM 5554 C C . LEU B 1 152 ? 57.64200 -10.63800 103.64100 1.000 65.05000 -226 LEU B C 1
ATOM 5555 O O . LEU B 1 152 ? 57.51000 -11.82800 103.94300 1.000 59.09000 -226 LEU B O 1
ATOM 5560 N N . MET B 1 153 ? 56.99200 -9.64800 104.24900 1.000 62.77000 -225 MET B N 1
ATOM 5561 C CA . MET B 1 153 ? 55.94900 -9.87500 105.23900 1.000 57.08000 -225 MET B CA 1
ATOM 5562 C C . MET B 1 153 ? 54.82400 -8.88800 104.98000 1.000 62.41000 -225 MET B C 1
ATOM 5563 O O . MET B 1 153 ? 55.07200 -7.68700 104.83800 1.000 63.50000 -225 MET B O 1
ATOM 5568 N N . PHE B 1 154 ? 53.59400 -9.39100 104.90900 1.000 59.66000 -224 PHE B N 1
ATOM 5569 C CA . PHE B 1 154 ? 52.43700 -8.52600 104.73700 1.000 50.87000 -224 PHE B CA 1
ATOM 5570 C C . PHE B 1 154 ? 51.21200 -9.21600 105.32000 1.000 52.32000 -224 PHE B C 1
ATOM 5571 O O . PHE B 1 154 ? 51.22100 -10.41700 105.60500 1.000 56.99000 -224 PHE B O 1
ATOM 5579 N N . ASN B 1 155 ? 50.15100 -8.42800 105.50200 1.000 54.86000 -223 ASN B N 1
ATOM 5580 C CA . ASN B 1 155 ? 48.92000 -8.88400 106.13700 1.000 52.49000 -223 ASN B CA 1
ATOM 5581 C C . ASN B 1 155 ? 48.29500 -10.05300 105.38200 1.000 58.26000 -223 ASN B C 1
ATOM 5582 O O . ASN B 1 155 ? 47.79100 -9.88300 104.26800 1.000 59.89000 -223 ASN B O 1
ATOM 5587 N N . LEU B 1 156 ? 48.32700 -11.24100 105.98400 1.000 57.85000 -222 LEU B N 1
ATOM 5588 C CA . LEU B 1 156 ? 47.72500 -12.43500 105.40500 1.000 56.56000 -222 LEU B CA 1
ATOM 5589 C C . LEU B 1 156 ? 46.35400 -12.73900 105.99600 1.000 57.57000 -222 LEU B C 1
ATOM 5590 O O . LEU B 1 156 ? 45.80900 -13.81800 105.74700 1.000 56.55000 -222 LEU B O 1
ATOM 5595 N N . GLN B 1 157 ? 45.78900 -11.81300 106.77100 1.000 55.97000 -221 GLN B N 1
ATOM 5596 C CA . GLN B 1 157 ? 44.48900 -11.99800 107.40000 1.000 52.52000 -221 GLN B CA 1
ATOM 5597 C C . GLN B 1 157 ? 43.36200 -11.29600 106.65500 1.000 54.40000 -221 GLN B C 1
ATOM 5598 O O . GLN B 1 157 ? 42.19100 -11.59700 106.91200 1.000 58.09000 -221 GLN B O 1
ATOM 5604 N N . GLU B 1 158 ? 43.68000 -10.36900 105.75500 1.000 50.62000 -220 GLU B N 1
ATOM 5605 C CA . GLU B 1 158 ? 42.69100 -9.70600 104.92800 1.000 46.16000 -220 GLU B CA 1
ATOM 5606 C C . GLU B 1 158 ? 42.96000 -10.02200 103.46300 1.000 45.86000 -220 GLU B C 1
ATOM 5607 O O . GLU B 1 158 ? 44.09500 -9.85100 102.99400 1.000 45.71000 -220 GLU B O 1
ATOM 5613 N N . PRO B 1 159 ? 41.95400 -10.47900 102.71000 1.000 43.39000 -219 PRO B N 1
ATOM 5614 C CA . PRO B 1 159 ? 42.19200 -10.86900 101.31000 1.000 42.86000 -219 PRO B CA 1
ATOM 5615 C C . PRO B 1 159 ? 42.59300 -9.71700 100.41000 1.000 44.63000 -219 PRO B C 1
ATOM 5616 O O . PRO B 1 159 ? 43.06600 -9.96500 99.29300 1.000 49.72000 -219 PRO B O 1
ATOM 5620 N N . TYR B 1 160 ? 42.41100 -8.47400 100.85700 1.000 46.84000 -218 TYR B N 1
ATOM 5621 C CA . TYR B 1 160 ? 42.81600 -7.31700 100.06500 1.000 48.27000 -218 TYR B CA 1
ATOM 5622 C C . TYR B 1 160 ? 44.30400 -7.36400 99.74000 1.000 44.25000 -218 TYR B C 1
ATOM 5623 O O . TYR B 1 160 ? 44.71800 -6.98800 98.63800 1.000 43.85000 -218 TYR B O 1
ATOM 5632 N N . PHE B 1 161 ? 45.11900 -7.85100 100.67500 1.000 46.52000 -217 PHE B N 1
ATOM 5633 C CA . PHE B 1 161 ? 46.56600 -7.83700 100.49800 1.000 46.65000 -217 PHE B CA 1
ATOM 5634 C C . PHE B 1 161 ? 47.08700 -9.03600 99.71500 1.000 49.53000 -217 PHE B C 1
ATOM 5635 O O . PHE B 1 161 ? 48.20800 -8.97800 99.19900 1.000 46.23000 -217 PHE B O 1
ATOM 5643 N N . THR B 1 162 ? 46.31400 -10.11600 99.62000 1.000 44.70000 -216 THR B N 1
ATOM 5644 C CA . THR B 1 162 ? 46.73200 -11.28400 98.85900 1.000 44.96000 -216 THR B CA 1
ATOM 5645 C C . THR B 1 162 ? 46.03100 -11.39900 97.51100 1.000 48.90000 -216 THR B C 1
ATOM 5646 O O . THR B 1 162 ? 46.43900 -12.22600 96.68800 1.000 49.20000 -216 THR B O 1
ATOM 5650 N N . TRP B 1 163 ? 45.00100 -10.59000 97.26500 1.000 48.98000 -215 TRP B N 1
ATOM 5651 C CA . TRP B 1 163 ? 44.32000 -10.63400 95.97600 1.000 47.51000 -215 TRP B CA 1
ATOM 5652 C C . TRP B 1 163 ? 45.19300 -10.24600 94.78200 1.000 50.27000 -215 TRP B C 1
ATOM 5653 O O . TRP B 1 163 ? 44.95400 -10.79600 93.69300 1.000 51.64000 -215 TRP B O 1
ATOM 5664 N N . PRO B 1 164 ? 46.16400 -9.32200 94.88300 1.000 50.36000 -214 PRO B N 1
ATOM 5665 C CA . PRO B 1 164 ? 47.02400 -9.05700 93.71400 1.000 51.51000 -214 PRO B CA 1
ATOM 5666 C C . PRO B 1 164 ? 47.69800 -10.30000 93.15400 1.000 49.24000 -214 PRO B C 1
ATOM 5667 O O . PRO B 1 164 ? 47.78700 -10.45500 91.92900 1.000 45.15000 -214 PRO B O 1
ATOM 5671 N N . LEU B 1 165 ? 48.17800 -11.19200 94.02200 1.000 48.79000 -213 LEU B N 1
ATOM 5672 C CA . LEU B 1 165 ? 48.79400 -12.42800 93.55200 1.000 46.49000 -213 LEU B CA 1
ATOM 5673 C C . LEU B 1 165 ? 47.74700 -13.39600 93.01600 1.000 50.20000 -213 LEU B C 1
ATOM 5674 O O . LEU B 1 165 ? 47.99600 -14.10900 92.03700 1.000 55.09000 -213 LEU B O 1
ATOM 5679 N N . ILE B 1 166 ? 46.56900 -13.43100 93.64200 1.000 48.45000 -212 ILE B N 1
ATOM 5680 C CA . ILE B 1 166 ? 45.51700 -14.34700 93.21100 1.000 49.45000 -212 ILE B CA 1
ATOM 5681 C C . ILE B 1 166 ? 45.01800 -13.97200 91.82100 1.000 53.54000 -212 ILE B C 1
ATOM 5682 O O . ILE B 1 166 ? 44.86600 -14.83100 90.94400 1.000 55.71000 -212 ILE B O 1
ATOM 5687 N N . ALA B 1 167 ? 44.75800 -12.68400 91.59900 1.000 45.99000 -211 ALA B N 1
ATOM 5688 C CA . ALA B 1 167 ? 44.20800 -12.22100 90.33300 1.000 49.33000 -211 ALA B CA 1
ATOM 5689 C C . ALA B 1 167 ? 45.25100 -12.10400 89.23100 1.000 51.12000 -211 ALA B C 1
ATOM 5690 O O . ALA B 1 167 ? 44.87700 -11.89100 88.07300 1.000 54.73000 -211 ALA B O 1
ATOM 5692 N N . ALA B 1 168 ? 46.53800 -12.25000 89.55900 1.000 51.41000 -210 ALA B N 1
ATOM 5693 C CA . ALA B 1 168 ? 47.59600 -11.97400 88.59200 1.000 51.19000 -210 ALA B CA 1
ATOM 5694 C C . ALA B 1 168 ? 47.46100 -12.84400 87.34800 1.000 51.88000 -210 ALA B C 1
ATOM 5695 O O . ALA B 1 168 ? 47.58100 -12.35400 86.21900 1.000 56.52000 -210 ALA B O 1
ATOM 5697 N N . ASP B 1 169 ? 47.20200 -14.13800 87.53100 1.000 56.35000 -209 ASP B N 1
ATOM 5698 C CA . ASP B 1 169 ? 47.19700 -15.08800 86.42700 1.000 53.28000 -209 ASP B CA 1
ATOM 5699 C C . ASP B 1 169 ? 45.79300 -15.48800 85.98400 1.000 54.79000 -209 ASP B C 1
ATOM 5700 O O . ASP B 1 169 ? 45.64800 -16.45100 85.22500 1.000 57.67000 -209 ASP B O 1
ATOM 5705 N N . GLY B 1 170 ? 44.75800 -14.78400 86.43300 1.000 49.97000 -208 GLY B N 1
ATOM 5706 C CA . GLY B 1 170 ? 43.43500 -15.06700 85.91500 1.000 46.10000 -208 GLY B CA 1
ATOM 5707 C C . GLY B 1 170 ? 42.29600 -15.03100 86.91300 1.000 47.77000 -208 GLY B C 1
ATOM 5708 O O . GLY B 1 170 ? 41.12900 -15.02100 86.51300 1.000 54.44000 -208 GLY B O 1
ATOM 5709 N N . GLY B 1 171 ? 42.60700 -15.02300 88.20600 1.000 46.18000 -207 GLY B N 1
ATOM 5710 C CA . GLY B 1 171 ? 41.55100 -14.94100 89.20100 1.000 50.53000 -207 GLY B CA 1
ATOM 5711 C C . GLY B 1 171 ? 40.79700 -13.62600 89.09100 1.000 51.98000 -207 GLY B C 1
ATOM 5712 O O . GLY B 1 171 ? 41.37700 -12.57800 88.79900 1.000 50.72000 -207 GLY B O 1
ATOM 5713 N N . TYR B 1 172 ? 39.48500 -13.68900 89.30900 1.000 53.01000 -206 TYR B N 1
ATOM 5714 C CA . TYR B 1 172 ? 38.66000 -12.49000 89.25900 1.000 54.21000 -206 TYR B CA 1
ATOM 5715 C C . TYR B 1 172 ? 37.46700 -12.65900 90.18800 1.000 59.71000 -206 TYR B C 1
ATOM 5716 O O . TYR B 1 172 ? 37.11900 -13.77200 90.59100 1.000 53.49000 -206 TYR B O 1
ATOM 5725 N N . ALA B 1 173 ? 36.84700 -11.53100 90.53200 1.000 58.03000 -205 ALA B N 1
ATOM 5726 C CA . ALA B 1 173 ? 35.70400 -11.52500 91.45300 1.000 56.39000 -205 ALA B CA 1
ATOM 5727 C C . ALA B 1 173 ? 34.40300 -11.76000 90.69200 1.000 57.53000 -205 ALA B C 1
ATOM 5728 O O . ALA B 1 173 ? 33.77400 -12.81400 90.82500 1.000 56.65000 -205 ALA B O 1
ATOM 5730 N N . PHE B 1 174 ? 33.98900 -10.77900 89.89500 1.000 55.79000 -204 PHE B N 1
ATOM 5731 C CA . PHE B 1 174 ? 32.77100 -10.86800 89.10300 1.000 56.88000 -204 PHE B CA 1
ATOM 5732 C C . PHE B 1 174 ? 33.07700 -10.42800 87.68100 1.000 58.95000 -204 PHE B C 1
ATOM 5733 O O . PHE B 1 174 ? 33.69300 -9.38000 87.47300 1.000 64.04000 -204 PHE B O 1
ATOM 5741 N N . LYS B 1 175 ? 32.64500 -11.22700 86.71000 1.000 62.66000 -203 LYS B N 1
ATOM 5742 C CA . LYS B 1 175 ? 32.90300 -10.91600 85.31200 1.000 64.43000 -203 LYS B CA 1
ATOM 5743 C C . LYS B 1 175 ? 32.00600 -9.77500 84.85000 1.000 62.12000 -203 LYS B C 1
ATOM 5744 O O . LYS B 1 175 ? 30.82500 -9.71400 85.20300 1.000 64.23000 -203 LYS B O 1
ATOM 5750 N N . TYR B 1 176 ? 32.57100 -8.86500 84.06100 1.000 67.59000 -202 TYR B N 1
ATOM 5751 C CA . TYR B 1 176 ? 31.82700 -7.73500 83.51800 1.000 82.26000 -202 TYR B CA 1
ATOM 5752 C C . TYR B 1 176 ? 31.40900 -8.05400 82.08800 1.000 85.76000 -202 TYR B C 1
ATOM 5753 O O . TYR B 1 176 ? 32.26100 -8.21500 81.20800 1.000 80.40000 -202 TYR B O 1
ATOM 5762 N N . ALA B 1 177 ? 30.10000 -8.14400 81.86500 1.000 90.95000 -201 ALA B N 1
ATOM 5763 C CA . ALA B 1 177 ? 29.55300 -8.41300 80.54500 1.000 91.67000 -201 ALA B CA 1
ATOM 5764 C C . ALA B 1 177 ? 28.16700 -7.79300 80.45400 1.000 94.91000 -201 ALA B C 1
ATOM 5765 O O . ALA B 1 177 ? 27.48100 -7.62600 81.46600 1.000 94.89000 -201 ALA B O 1
ATOM 5767 N N . ALA B 1 178 ? 27.76500 -7.45500 79.22700 1.000 98.52000 -200 ALA B N 1
ATOM 5768 C CA . ALA B 1 178 ? 26.48300 -6.80000 78.95900 1.000 97.65000 -200 ALA B CA 1
ATOM 5769 C C . ALA B 1 178 ? 26.33000 -5.50900 79.76100 1.000 97.98000 -200 ALA B C 1
ATOM 5770 O O . ALA B 1 178 ? 25.22500 -5.14700 80.17100 1.000 95.85000 -200 ALA B O 1
ATOM 5772 N N . GLY B 1 179 ? 27.44000 -4.80900 79.98900 1.000 95.08000 -199 GLY B N 1
ATOM 5773 C CA . GLY B 1 179 ? 27.40900 -3.57100 80.74300 1.000 98.78000 -199 GLY B CA 1
ATOM 5774 C C . GLY B 1 179 ? 27.09200 -3.72400 82.21200 1.000 96.28000 -199 GLY B C 1
ATOM 5775 O O . GLY B 1 179 ? 26.75200 -2.73600 82.86800 1.000 95.00000 -199 GLY B O 1
ATOM 5776 N N . LYS B 1 180 ? 27.19300 -4.93800 82.75300 1.000 91.50000 -198 LYS B N 1
ATOM 5777 C CA . LYS B 1 180 ? 26.86800 -5.20700 84.14600 1.000 84.79000 -198 LYS B CA 1
ATOM 5778 C C . LYS B 1 180 ? 27.87700 -6.20200 84.70300 1.000 83.05000 -198 LYS B C 1
ATOM 5779 O O . LYS B 1 180 ? 28.75700 -6.69500 83.99000 1.000 88.81000 -198 LYS B O 1
ATOM 5785 N N . TYR B 1 181 ? 27.74700 -6.49700 85.99300 1.000 77.15000 -197 TYR B N 1
ATOM 5786 C CA . TYR B 1 181 ? 28.54900 -7.51800 86.65400 1.000 69.20000 -197 TYR B CA 1
ATOM 5787 C C . TYR B 1 181 ? 27.70700 -8.77600 86.81300 1.000 66.33000 -197 TYR B C 1
ATOM 5788 O O . TYR B 1 181 ? 26.70300 -8.76800 87.53400 1.000 74.06000 -197 TYR B O 1
ATOM 5797 N N . ASP B 1 182 ? 28.11200 -9.84900 86.14000 1.000 67.06000 -196 ASP B N 1
ATOM 5798 C CA . ASP B 1 182 ? 27.42800 -11.13500 86.25400 1.000 62.24000 -196 ASP B CA 1
ATOM 5799 C C . ASP B 1 182 ? 27.75000 -11.73300 87.61700 1.000 63.65000 -196 ASP B C 1
ATOM 5800 O O . ASP B 1 182 ? 28.82400 -12.30200 87.82100 1.000 63.00000 -196 ASP B O 1
ATOM 5805 N N . ILE B 1 183 ? 26.81400 -11.60800 88.56200 1.000 59.83000 -195 ILE B N 1
ATOM 5806 C CA . ILE B 1 183 ? 27.03900 -12.11900 89.91000 1.000 66.98000 -195 ILE B CA 1
ATOM 5807 C C . ILE B 1 183 ? 27.08900 -13.63700 89.96200 1.000 66.38000 -195 ILE B C 1
ATOM 5808 O O . ILE B 1 183 ? 27.40300 -14.20000 91.01700 1.000 65.70000 -195 ILE B O 1
ATOM 5813 N N . LYS B 1 184 ? 26.78500 -14.31200 88.85500 1.000 66.72000 -194 LYS B N 1
ATOM 5814 C CA . LYS B 1 184 ? 26.87300 -15.76200 88.77700 1.000 69.05000 -194 LYS B CA 1
ATOM 5815 C C . LYS B 1 184 ? 28.13800 -16.24400 88.08000 1.000 67.98000 -194 LYS B C 1
ATOM 5816 O O . LYS B 1 184 ? 28.38100 -17.45500 88.04000 1.000 68.85000 -194 LYS B O 1
ATOM 5822 N N . ASP B 1 185 ? 28.94500 -15.33400 87.53700 1.000 64.71000 -193 ASP B N 1
ATOM 5823 C CA . ASP B 1 185 ? 30.21700 -15.66800 86.90100 1.000 57.09000 -193 ASP B CA 1
ATOM 5824 C C . ASP B 1 185 ? 31.33500 -15.18500 87.82200 1.000 65.67000 -193 ASP B C 1
ATOM 5825 O O . ASP B 1 185 ? 31.90700 -14.11000 87.63700 1.000 63.32000 -193 ASP B O 1
ATOM 5830 N N . VAL B 1 186 ? 31.64200 -15.99800 88.82900 1.000 57.74000 -192 VAL B N 1
ATOM 5831 C CA . VAL B 1 186 ? 32.70600 -15.71800 89.78500 1.000 51.90000 -192 VAL B CA 1
ATOM 5832 C C . VAL B 1 186 ? 33.94300 -16.50600 89.37900 1.000 60.89000 -192 VAL B C 1
ATOM 5833 O O . VAL B 1 186 ? 33.84800 -17.68000 88.99900 1.000 67.03000 -192 VAL B O 1
ATOM 5837 N N . GLY B 1 187 ? 35.10500 -15.86200 89.45100 1.000 57.34000 -191 GLY B N 1
ATOM 5838 C CA . GLY B 1 187 ? 36.34600 -16.49700 89.05100 1.000 55.16000 -191 GLY B CA 1
ATOM 5839 C C . GLY B 1 187 ? 37.30900 -16.71400 90.20000 1.000 52.54000 -191 GLY B C 1
ATOM 5840 O O . GLY B 1 187 ? 38.51400 -16.48100 90.06700 1.000 53.07000 -191 GLY B O 1
ATOM 5841 N N . VAL B 1 188 ? 36.78100 -17.16000 91.34000 1.000 57.03000 -190 VAL B N 1
ATOM 5842 C CA . VAL B 1 188 ? 37.61600 -17.40700 92.50900 1.000 54.50000 -190 VAL B CA 1
ATOM 5843 C C . VAL B 1 188 ? 38.33100 -18.75400 92.42900 1.000 60.03000 -190 VAL B C 1
ATOM 5844 O O . VAL B 1 188 ? 39.40500 -18.91500 93.02500 1.000 60.27000 -190 VAL B O 1
ATOM 5848 N N . ASP B 1 189 ? 37.79500 -19.71500 91.67300 1.000 53.34000 -189 ASP B N 1
ATOM 5849 C CA . ASP B 1 189 ? 38.34500 -21.06500 91.63400 1.000 61.15000 -189 ASP B CA 1
ATOM 5850 C C . ASP B 1 189 ? 38.92800 -21.43900 90.27200 1.000 59.83000 -189 ASP B C 1
ATOM 5851 O O . ASP B 1 189 ? 39.10000 -22.62800 89.98800 1.000 61.57000 -189 ASP B O 1
ATOM 5856 N N . ASN B 1 190 ? 39.24000 -20.46200 89.42400 1.000 54.59000 -188 ASN B N 1
ATOM 5857 C CA . ASN B 1 190 ? 39.80900 -20.79200 88.12600 1.000 50.15000 -188 ASN B CA 1
ATOM 5858 C C . ASN B 1 190 ? 41.29800 -21.11000 88.26700 1.000 55.47000 -188 ASN B C 1
ATOM 5859 O O . ASN B 1 190 ? 41.86700 -21.08300 89.36200 1.000 59.23000 -188 ASN B O 1
ATOM 5864 N N . ALA B 1 191 ? 41.94100 -21.41200 87.13600 1.000 53.42000 -187 ALA B N 1
ATOM 5865 C CA . ALA B 1 191 ? 43.32900 -21.86500 87.16900 1.000 54.86000 -187 ALA B CA 1
ATOM 5866 C C . ALA B 1 191 ? 44.26700 -20.76900 87.65800 1.000 54.89000 -187 ALA B C 1
ATOM 5867 O O . ALA B 1 191 ? 45.20500 -21.04200 88.41600 1.000 54.25000 -187 ALA B O 1
ATOM 5869 N N . GLY B 1 192 ? 44.03400 -19.52500 87.23400 1.000 55.84000 -186 GLY B N 1
ATOM 5870 C CA . GLY B 1 192 ? 44.90600 -18.43900 87.65100 1.000 50.89000 -186 GLY B CA 1
ATOM 5871 C C . GLY B 1 192 ? 44.82300 -18.15900 89.13800 1.000 46.52000 -186 GLY B C 1
ATOM 5872 O O . GLY B 1 192 ? 45.83900 -17.88900 89.78600 1.000 50.22000 -186 GLY B O 1
ATOM 5873 N N . ALA B 1 193 ? 43.61500 -18.21800 89.70200 1.000 43.63000 -185 ALA B N 1
ATOM 5874 C CA . ALA B 1 193 ? 43.46000 -18.00800 91.13600 1.000 44.27000 -185 ALA B CA 1
ATOM 5875 C C . ALA B 1 193 ? 44.10200 -19.13900 91.93000 1.000 54.05000 -185 ALA B C 1
ATOM 5876 O O . ALA B 1 193 ? 44.75000 -18.89500 92.95500 1.000 52.38000 -185 ALA B O 1
ATOM 5878 N N . LYS B 1 194 ? 43.93000 -20.38200 91.47400 1.000 54.37000 -184 LYS B N 1
ATOM 5879 C CA . LYS B 1 194 ? 44.57500 -21.50700 92.14200 1.000 50.05000 -184 LYS B CA 1
ATOM 5880 C C . LYS B 1 194 ? 46.09100 -21.37900 92.09300 1.000 47.03000 -184 LYS B C 1
ATOM 5881 O O . LYS B 1 194 ? 46.77500 -21.66200 93.08200 1.000 55.38000 -184 LYS B O 1
ATOM 5887 N N . ALA B 1 195 ? 46.63400 -20.94700 90.95300 1.000 43.08000 -183 ALA B N 1
ATOM 5888 C CA . ALA B 1 195 ? 48.08200 -20.80300 90.83300 1.000 41.78000 -183 ALA B CA 1
ATOM 5889 C C . ALA B 1 195 ? 48.61200 -19.73700 91.78300 1.000 56.29000 -183 ALA B C 1
ATOM 5890 O O . ALA B 1 195 ? 49.67300 -19.91100 92.39400 1.000 57.85000 -183 ALA B O 1
ATOM 5892 N N . GLY B 1 196 ? 47.88600 -18.62700 91.92200 1.000 52.69000 -182 GLY B N 1
ATOM 5893 C CA . GLY B 1 196 ? 48.34000 -17.56900 92.81100 1.000 53.85000 -182 GLY B CA 1
ATOM 5894 C C . GLY B 1 196 ? 48.29000 -17.97800 94.27000 1.000 50.86000 -182 GLY B C 1
ATOM 5895 O O . GLY B 1 196 ? 49.26400 -17.80600 95.01000 1.000 56.29000 -182 GLY B O 1
ATOM 5896 N N . LEU B 1 197 ? 47.15300 -18.52700 94.70600 1.000 51.62000 -181 LEU B N 1
ATOM 5897 C CA . LEU B 1 197 ? 47.02700 -18.94800 96.09700 1.000 51.19000 -181 LEU B CA 1
ATOM 5898 C C . LEU B 1 197 ? 47.97300 -20.09600 96.42400 1.000 49.25000 -181 LEU B C 1
ATOM 5899 O O . LEU B 1 197 ? 48.49300 -20.16900 97.54200 1.000 52.16000 -181 LEU B O 1
ATOM 5904 N N . THR B 1 198 ? 48.21400 -20.99400 95.46500 1.000 51.56000 -180 THR B N 1
ATOM 5905 C CA . THR B 1 198 ? 49.16000 -22.08300 95.69400 1.000 52.89000 -180 THR B CA 1
ATOM 5906 C C . THR B 1 198 ? 50.56700 -21.54700 95.93000 1.000 55.50000 -180 THR B C 1
ATOM 5907 O O . THR B 1 198 ? 51.28800 -22.03700 96.80700 1.000 59.86000 -180 THR B O 1
ATOM 5911 N N . PHE B 1 199 ? 50.97300 -20.53600 95.15900 1.000 49.04000 -179 PHE B N 1
ATOM 5912 C CA . PHE B 1 199 ? 52.29300 -19.94700 95.35600 1.000 53.15000 -179 PHE B CA 1
ATOM 5913 C C . PHE B 1 199 ? 52.41500 -19.32900 96.74300 1.000 57.78000 -179 PHE B C 1
ATOM 5914 O O . PHE B 1 199 ? 53.46500 -19.43500 97.38900 1.000 56.81000 -179 PHE B O 1
ATOM 5922 N N . LEU B 1 200 ? 51.34800 -18.68300 97.22000 1.000 53.74000 -178 LEU B N 1
ATOM 5923 C CA . LEU B 1 200 ? 51.36100 -18.12900 98.57000 1.000 60.72000 -178 LEU B CA 1
ATOM 5924 C C . LEU B 1 200 ? 51.46000 -19.23100 99.61700 1.000 58.07000 -178 LEU B C 1
ATOM 5925 O O . LEU B 1 200 ? 52.23200 -19.11800 100.57600 1.000 54.76000 -178 LEU B O 1
ATOM 5930 N N . VAL B 1 201 ? 50.68400 -20.30500 99.45000 1.000 57.41000 -177 VAL B N 1
ATOM 5931 C CA . VAL B 1 201 ? 50.72700 -21.40700 100.40600 1.000 59.60000 -177 VAL B CA 1
ATOM 5932 C C . VAL B 1 201 ? 52.09600 -22.07700 100.39000 1.000 56.51000 -177 VAL B C 1
ATOM 5933 O O . VAL B 1 201 ? 52.62900 -22.45600 101.44000 1.000 55.30000 -177 VAL B O 1
ATOM 5937 N N . ASP B 1 202 ? 52.69400 -22.22200 99.20400 1.000 51.68000 -176 ASP B N 1
ATOM 5938 C CA . ASP B 1 202 ? 54.04200 -22.77600 99.12600 1.000 51.87000 -176 ASP B CA 1
ATOM 5939 C C . ASP B 1 202 ? 55.05600 -21.87900 99.82200 1.000 59.13000 -176 ASP B C 1
ATOM 5940 O O . ASP B 1 202 ? 56.02900 -22.37700 100.40000 1.000 61.89000 -176 ASP B O 1
ATOM 5945 N N . LEU B 1 203 ? 54.85100 -20.55900 99.78000 1.000 58.57000 -175 LEU B N 1
ATOM 5946 C CA . LEU B 1 203 ? 55.73700 -19.65200 100.50300 1.000 53.11000 -175 LEU B CA 1
ATOM 5947 C C . LEU B 1 203 ? 55.65400 -19.88400 102.00700 1.000 53.52000 -175 LEU B C 1
ATOM 5948 O O . LEU B 1 203 ? 56.66700 -19.80800 102.71200 1.000 56.52000 -175 LEU B O 1
ATOM 5953 N N . ILE B 1 204 ? 54.45400 -20.16900 102.51500 1.000 49.04000 -174 ILE B N 1
ATOM 5954 C CA . ILE B 1 204 ? 54.29300 -20.42200 103.94400 1.000 56.42000 -174 ILE B CA 1
ATOM 5955 C C . ILE B 1 204 ? 54.83100 -21.80200 104.30800 1.000 65.07000 -174 ILE B C 1
ATOM 5956 O O . ILE B 1 204 ? 55.41300 -21.99100 105.38400 1.000 61.81000 -174 ILE B O 1
ATOM 5961 N N . LYS B 1 205 ? 54.65500 -22.78400 103.41900 1.000 60.12000 -173 LYS B N 1
ATOM 5962 C CA . LYS B 1 205 ? 55.15900 -24.12800 103.68800 1.000 62.81000 -173 LYS B CA 1
ATOM 5963 C C . LYS B 1 205 ? 56.68000 -24.14600 103.76900 1.000 68.03000 -173 LYS B C 1
ATOM 5964 O O . LYS B 1 205 ? 57.25500 -24.86700 104.59200 1.000 71.39000 -173 LYS B O 1
ATOM 5970 N N . ASN B 1 206 ? 57.35200 -23.36300 102.92500 1.000 65.88000 -172 ASN B N 1
ATOM 5971 C CA . ASN B 1 206 ? 58.80500 -23.28200 102.93100 1.000 64.43000 -172 ASN B CA 1
ATOM 5972 C C . ASN B 1 206 ? 59.33100 -22.26900 103.94400 1.000 65.63000 -172 ASN B C 1
ATOM 5973 O O . ASN B 1 206 ? 60.48800 -21.84300 103.83800 1.000 69.18000 -172 ASN B O 1
ATOM 5978 N N . LYS B 1 207 ? 58.50300 -21.87200 104.91200 1.000 58.93000 -171 LYS B N 1
ATOM 5979 C CA . LYS B 1 207 ? 58.88200 -20.98800 106.01500 1.000 68.66000 -171 LYS B CA 1
ATOM 5980 C C . LYS B 1 207 ? 59.35200 -19.61500 105.54300 1.000 66.02000 -171 LYS B C 1
ATOM 5981 O O . LYS B 1 207 ? 59.98100 -18.87700 106.30800 1.000 66.42000 -171 LYS B O 1
ATOM 5987 N N . HIS B 1 208 ? 59.06000 -19.24800 104.29300 1.000 65.70000 -170 HIS B N 1
ATOM 5988 C CA . HIS B 1 208 ? 59.37000 -17.89900 103.83600 1.000 62.08000 -170 HIS B CA 1
ATOM 5989 C C . HIS B 1 208 ? 58.40200 -16.87200 104.40600 1.000 62.42000 -170 HIS B C 1
ATOM 5990 O O . HIS B 1 208 ? 58.75400 -15.69100 104.50100 1.000 66.49000 -170 HIS B O 1
ATOM 5997 N N . MET B 1 209 ? 57.19700 -17.29400 104.78400 1.000 61.71000 -169 MET B N 1
ATOM 5998 C CA . MET B 1 209 ? 56.23000 -16.42700 105.43800 1.000 52.49000 -169 MET B CA 1
ATOM 5999 C C . MET B 1 209 ? 55.52800 -17.21000 106.53700 1.000 58.33000 -169 MET B C 1
ATOM 6000 O O . MET B 1 209 ? 55.50700 -18.44300 106.53400 1.000 61.01000 -169 MET B O 1
ATOM 6005 N N . ASN B 1 210 ? 54.95200 -16.47500 107.48200 1.000 54.26000 -168 ASN B N 1
ATOM 6006 C CA . ASN B 1 210 ? 54.17600 -17.05000 108.57300 1.000 58.36000 -168 ASN B CA 1
ATOM 6007 C C . ASN B 1 210 ? 52.70300 -16.74700 108.34000 1.000 66.64000 -168 ASN B C 1
ATOM 6008 O O . ASN B 1 210 ? 52.33600 -15.59600 108.07500 1.000 69.39000 -168 ASN B O 1
ATOM 6013 N N . ALA B 1 211 ? 51.86400 -17.77900 108.44100 1.000 54.50000 -167 ALA B N 1
ATOM 6014 C CA . ALA B 1 211 ? 50.44700 -17.62600 108.13400 1.000 52.64000 -167 ALA B CA 1
ATOM 6015 C C . ALA B 1 211 ? 49.71000 -16.76400 109.15200 1.000 55.35000 -167 ALA B C 1
ATOM 6016 O O . ALA B 1 211 ? 48.60000 -16.30400 108.86400 1.000 52.73000 -167 ALA B O 1
ATOM 6018 N N . ASP B 1 212 ? 50.29200 -16.53600 110.32700 1.000 61.95000 -166 ASP B N 1
ATOM 6019 C CA . ASP B 1 212 ? 49.65400 -15.74000 111.36900 1.000 66.48000 -166 ASP B CA 1
ATOM 6020 C C . ASP B 1 212 ? 49.91400 -14.24600 111.22500 1.000 64.74000 -166 ASP B C 1
ATOM 6021 O O . ASP B 1 212 ? 49.40600 -13.46500 112.03700 1.000 60.53000 -166 ASP B O 1
ATOM 6026 N N . THR B 1 213 ? 50.68000 -13.83200 110.21800 1.000 62.96000 -165 THR B N 1
ATOM 6027 C CA . THR B 1 213 ? 51.03300 -12.42700 110.06400 1.000 62.96000 -165 THR B CA 1
ATOM 6028 C C . THR B 1 213 ? 49.79600 -11.58800 109.76500 1.000 59.46000 -165 THR B C 1
ATOM 6029 O O . THR B 1 213 ? 49.04200 -11.88400 108.83300 1.000 59.58000 -165 THR B O 1
ATOM 6033 N N . ASP B 1 214 ? 49.58900 -10.53900 110.56000 1.000 57.76000 -164 ASP B N 1
ATOM 6034 C CA . ASP B 1 214 ? 48.50900 -9.59300 110.34700 1.000 57.36000 -164 ASP B CA 1
ATOM 6035 C C . ASP B 1 214 ? 49.09400 -8.22400 109.98700 1.000 58.89000 -164 ASP B C 1
ATOM 6036 O O . ASP B 1 214 ? 50.26800 -8.11800 109.60200 1.000 61.01000 -164 ASP B O 1
ATOM 6041 N N . TYR B 1 215 ? 48.27900 -7.17700 110.11800 1.000 55.23000 -163 TYR B N 1
ATOM 6042 C CA . TYR B 1 215 ? 48.73500 -5.84100 109.75200 1.000 53.27000 -163 TYR B CA 1
ATOM 6043 C C . TYR B 1 215 ? 49.80800 -5.34400 110.71300 1.000 55.45000 -163 TYR B C 1
ATOM 6044 O O . TYR B 1 215 ? 50.83600 -4.80300 110.28700 1.000 56.81000 -163 TYR B O 1
ATOM 6053 N N . SER B 1 216 ? 49.58900 -5.52400 112.01700 1.000 57.79000 -162 SER B N 1
ATOM 6054 C CA . SER B 1 216 ? 50.52100 -4.99300 113.00800 1.000 55.02000 -162 SER B CA 1
ATOM 6055 C C . SER B 1 216 ? 51.86500 -5.70800 112.95300 1.000 60.54000 -162 SER B C 1
ATOM 6056 O O . SER B 1 216 ? 52.91800 -5.06800 113.06200 1.000 57.57000 -162 SER B O 1
ATOM 6059 N N . ILE B 1 217 ? 51.85200 -7.03300 112.78800 1.000 60.89000 -161 ILE B N 1
ATOM 6060 C CA . ILE B 1 217 ? 53.09900 -7.79400 112.76400 1.000 54.66000 -161 ILE B CA 1
ATOM 6061 C C . ILE B 1 217 ? 53.95200 -7.38600 111.57000 1.000 54.53000 -161 ILE B C 1
ATOM 6062 O O . ILE B 1 217 ? 55.16900 -7.19700 111.69300 1.000 57.46000 -161 ILE B O 1
ATOM 6067 N N . ALA B 1 218 ? 53.32900 -7.23000 110.40000 1.000 55.36000 -160 ALA B N 1
ATOM 6068 C CA . ALA B 1 218 ? 54.08700 -6.87600 109.20400 1.000 60.24000 -160 ALA B CA 1
ATOM 6069 C C . ALA B 1 218 ? 54.58800 -5.43700 109.26500 1.000 56.03000 -160 ALA B C 1
ATOM 6070 O O . ALA B 1 218 ? 55.71700 -5.15100 108.84900 1.000 57.02000 -160 ALA B O 1
ATOM 6072 N N . GLU B 1 219 ? 53.76500 -4.51900 109.77700 1.000 54.50000 -159 GLU B N 1
ATOM 6073 C CA . GLU B 1 219 ? 54.18400 -3.12300 109.86400 1.000 59.72000 -159 GLU B CA 1
ATOM 6074 C C . GLU B 1 219 ? 55.35200 -2.96000 110.82800 1.000 61.44000 -159 GLU B C 1
ATOM 6075 O O . GLU B 1 219 ? 56.33100 -2.27000 110.52200 1.000 63.26000 -159 GLU B O 1
ATOM 6081 N N . ALA B 1 220 ? 55.26700 -3.59500 111.99900 1.000 62.75000 -158 ALA B N 1
ATOM 6082 C CA . ALA B 1 220 ? 56.35500 -3.50700 112.96700 1.000 56.83000 -158 ALA B CA 1
ATOM 6083 C C . ALA B 1 220 ? 57.62200 -4.16700 112.44000 1.000 60.73000 -158 ALA B C 1
ATOM 6084 O O . ALA B 1 220 ? 58.72900 -3.67500 112.68000 1.000 60.60000 -158 ALA B O 1
ATOM 6086 N N . ALA B 1 221 ? 57.48200 -5.27800 111.71200 1.000 63.75000 -157 ALA B N 1
ATOM 6087 C CA . ALA B 1 221 ? 58.65700 -5.97200 111.19500 1.000 63.01000 -157 ALA B CA 1
ATOM 6088 C C . ALA B 1 221 ? 59.39100 -5.13100 110.15800 1.000 67.03000 -157 ALA B C 1
ATOM 6089 O O . ALA B 1 221 ? 60.62600 -5.08200 110.15200 1.000 66.02000 -157 ALA B O 1
ATOM 6091 N N . PHE B 1 222 ? 58.65000 -4.46000 109.27300 1.000 65.38000 -156 PHE B N 1
ATOM 6092 C CA . PHE B 1 222 ? 59.29300 -3.65500 108.23900 1.000 62.90000 -156 PHE B CA 1
ATOM 6093 C C . PHE B 1 222 ? 59.82400 -2.34100 108.79800 1.000 61.10000 -156 PHE B C 1
ATOM 6094 O O . PHE B 1 222 ? 60.89600 -1.88000 108.39000 1.000 58.07000 -156 PHE B O 1
ATOM 6102 N N . ASN B 1 223 ? 59.09100 -1.72400 109.72500 1.000 59.84000 -155 ASN B N 1
ATOM 6103 C CA . ASN B 1 223 ? 59.52700 -0.47200 110.32800 1.000 67.56000 -155 ASN B CA 1
ATOM 6104 C C . ASN B 1 223 ? 60.65300 -0.65700 111.33700 1.000 67.15000 -155 ASN B C 1
ATOM 6105 O O . ASN B 1 223 ? 61.24200 0.33900 111.77000 1.000 62.18000 -155 ASN B O 1
ATOM 6110 N N . LYS B 1 224 ? 60.96200 -1.89400 111.72200 1.000 66.21000 -154 LYS B N 1
ATOM 6111 C CA . LYS B 1 224 ? 62.12800 -2.19400 112.54000 1.000 60.54000 -154 LYS B CA 1
ATOM 6112 C C . LYS B 1 224 ? 63.28700 -2.74800 111.72400 1.000 69.59000 -154 LYS B C 1
ATOM 6113 O O . LYS B 1 224 ? 64.34800 -3.02900 112.29100 1.000 75.10000 -154 LYS B O 1
ATOM 6119 N N . GLY B 1 225 ? 63.11100 -2.91500 110.41500 1.000 65.58000 -153 GLY B N 1
ATOM 6120 C CA . GLY B 1 225 ? 64.14700 -3.47600 109.57500 1.000 63.43000 -153 GLY B CA 1
ATOM 6121 C C . GLY B 1 225 ? 64.26500 -4.98200 109.61800 1.000 72.84000 -153 GLY B C 1
ATOM 6122 O O . GLY B 1 225 ? 65.23900 -5.52500 109.08400 1.000 76.05000 -153 GLY B O 1
ATOM 6123 N N . GLU B 1 226 ? 63.30600 -5.67600 110.23500 1.000 69.78000 -152 GLU B N 1
ATOM 6124 C CA . GLU B 1 226 ? 63.37100 -7.12800 110.34200 1.000 72.55000 -152 GLU B CA 1
ATOM 6125 C C . GLU B 1 226 ? 63.02900 -7.83100 109.03500 1.000 70.29000 -152 GLU B C 1
ATOM 6126 O O . GLU B 1 226 ? 63.45300 -8.97400 108.83300 1.000 72.38000 -152 GLU B O 1
ATOM 6132 N N . THR B 1 227 ? 62.27500 -7.18200 108.15000 1.000 73.79000 -151 THR B N 1
ATOM 6133 C CA . THR B 1 227 ? 61.98200 -7.71600 106.82900 1.000 70.66000 -151 THR B CA 1
ATOM 6134 C C . THR B 1 227 ? 62.28900 -6.65200 105.78400 1.000 69.12000 -151 THR B C 1
ATOM 6135 O O . THR B 1 227 ? 62.22700 -5.45100 106.06100 1.000 66.56000 -151 THR B O 1
ATOM 6139 N N . ALA B 1 228 ? 62.62900 -7.10400 104.57800 1.000 71.29000 -150 ALA B N 1
ATOM 6140 C CA . ALA B 1 228 ? 63.08700 -6.20400 103.52800 1.000 64.74000 -150 ALA B CA 1
ATOM 6141 C C . ALA B 1 228 ? 61.97200 -5.70900 102.61600 1.000 66.27000 -150 ALA B C 1
ATOM 6142 O O . ALA B 1 228 ? 62.20600 -4.77900 101.83500 1.000 66.48000 -150 ALA B O 1
ATOM 6144 N N . MET B 1 229 ? 60.77700 -6.29400 102.68700 1.000 61.26000 -149 MET B N 1
ATOM 6145 C CA . MET B 1 229 ? 59.67700 -5.86500 101.83600 1.000 59.14000 -149 MET B CA 1
ATOM 6146 C C . MET B 1 229 ? 58.36000 -5.99700 102.58300 1.000 59.44000 -149 MET B C 1
ATOM 6147 O O . MET B 1 229 ? 58.24000 -6.74800 103.55400 1.000 59.46000 -149 MET B O 1
ATOM 6152 N N . THR B 1 230 ? 57.36900 -5.25200 102.10300 1.000 57.60000 -148 THR B N 1
ATOM 6153 C CA . THR B 1 230 ? 55.99500 -5.37800 102.56500 1.000 52.58000 -148 THR B CA 1
ATOM 6154 C C . THR B 1 230 ? 55.08400 -4.87700 101.45400 1.000 54.03000 -148 THR B C 1
ATOM 6155 O O . THR B 1 230 ? 55.53500 -4.28200 100.47300 1.000 57.10000 -148 THR B O 1
ATOM 6159 N N . ILE B 1 231 ? 53.78900 -5.13100 101.61800 1.000 59.42000 -147 ILE B N 1
ATOM 6160 C CA . ILE B 1 231 ? 52.77500 -4.73900 100.64700 1.000 57.34000 -147 ILE B CA 1
ATOM 6161 C C . ILE B 1 231 ? 51.71700 -3.93400 101.38400 1.000 52.66000 -147 ILE B C 1
ATOM 6162 O O . ILE B 1 231 ? 51.07200 -4.45100 102.30400 1.000 59.68000 -147 ILE B O 1
ATOM 6167 N N . ASN B 1 232 ? 51.53600 -2.67600 100.98900 1.000 51.15000 -146 ASN B N 1
ATOM 6168 C CA . ASN B 1 232 ? 50.60200 -1.81100 101.69400 1.000 54.04000 -146 ASN B CA 1
ATOM 6169 C C . ASN B 1 232 ? 50.25100 -0.61600 100.81800 1.000 52.28000 -146 ASN B C 1
ATOM 6170 O O . ASN B 1 232 ? 50.83400 -0.40200 99.75300 1.000 49.02000 -146 ASN B O 1
ATOM 6175 N N . GLY B 1 233 ? 49.28100 0.16200 101.29200 1.000 42.03000 -145 GLY B N 1
ATOM 6176 C CA . GLY B 1 233 ? 48.81800 1.33300 100.58900 1.000 60.00000 -145 GLY B CA 1
ATOM 6177 C C . GLY B 1 233 ? 49.41900 2.61300 101.13500 1.000 52.88000 -145 GLY B C 1
ATOM 6178 O O . GLY B 1 233 ? 50.26000 2.59700 102.03900 1.000 47.61000 -145 GLY B O 1
ATOM 6179 N N . PRO B 1 234 ? 48.98300 3.75300 100.59200 1.000 51.37000 -144 PRO B N 1
ATOM 6180 C CA . PRO B 1 234 ? 49.60400 5.03500 100.97000 1.000 55.07000 -144 PRO B CA 1
ATOM 6181 C C . PRO B 1 234 ? 49.47800 5.38200 102.44400 1.000 53.02000 -144 PRO B C 1
ATOM 6182 O O . PRO B 1 234 ? 50.34100 6.09300 102.97300 1.000 58.59000 -144 PRO B O 1
ATOM 6186 N N . TRP B 1 235 ? 48.43300 4.90100 103.12300 1.000 51.14000 -143 TRP B N 1
ATOM 6187 C CA . TRP B 1 235 ? 48.21800 5.26900 104.52100 1.000 53.49000 -143 TRP B CA 1
ATOM 6188 C C . TRP B 1 235 ? 49.37900 4.84400 105.41100 1.000 55.45000 -143 TRP B C 1
ATOM 6189 O O . TRP B 1 235 ? 49.60800 5.45200 106.46300 1.000 62.95000 -143 TRP B O 1
ATOM 6200 N N . ALA B 1 236 ? 50.12500 3.81300 105.01100 1.000 51.60000 -142 ALA B N 1
ATOM 6201 C CA . ALA B 1 236 ? 51.21500 3.30800 105.83400 1.000 58.46000 -142 ALA B CA 1
ATOM 6202 C C . ALA B 1 236 ? 52.49600 4.11800 105.69100 1.000 54.41000 -142 ALA B C 1
ATOM 6203 O O . ALA B 1 236 ? 53.39900 3.96700 106.52200 1.000 64.34000 -142 ALA B O 1
ATOM 6205 N N . TRP B 1 237 ? 52.59400 4.97000 104.66600 1.000 52.33000 -141 TRP B N 1
ATOM 6206 C CA . TRP B 1 237 ? 53.83000 5.71100 104.42400 1.000 63.27000 -141 TRP B CA 1
ATOM 6207 C C . TRP B 1 237 ? 54.20400 6.58600 105.61500 1.000 60.64000 -141 TRP B C 1
ATOM 6208 O O . TRP B 1 237 ? 55.39000 6.76100 105.91700 1.000 60.29000 -141 TRP B O 1
ATOM 6219 N N . SER B 1 238 ? 53.20300 7.14400 106.30100 1.000 53.88000 -140 SER B N 1
ATOM 6220 C CA . SER B 1 238 ? 53.47600 8.06100 107.40400 1.000 62.18000 -140 SER B CA 1
ATOM 6221 C C . SER B 1 238 ? 54.21600 7.36700 108.54100 1.000 66.76000 -140 SER B C 1
ATOM 6222 O O . SER B 1 238 ? 55.17900 7.91600 109.08800 1.000 70.52000 -140 SER B O 1
ATOM 6225 N N . ASN B 1 239 ? 53.78700 6.15800 108.90800 1.000 64.40000 -139 ASN B N 1
ATOM 6226 C CA . ASN B 1 239 ? 54.45500 5.44200 109.98900 1.000 64.66000 -139 ASN B CA 1
ATOM 6227 C C . ASN B 1 239 ? 55.87000 5.03100 109.60500 1.000 64.82000 -139 ASN B C 1
ATOM 6228 O O . ASN B 1 239 ? 56.75200 4.98100 110.46900 1.000 67.58000 -139 ASN B O 1
ATOM 6233 N N . ILE B 1 240 ? 56.10900 4.73200 108.32500 1.000 63.68000 -138 ILE B N 1
ATOM 6234 C CA . ILE B 1 240 ? 57.45900 4.38100 107.89900 1.000 63.34000 -138 ILE B CA 1
ATOM 6235 C C . ILE B 1 240 ? 58.36300 5.60800 107.92300 1.000 67.87000 -138 ILE B C 1
ATOM 6236 O O . ILE B 1 240 ? 59.58200 5.48700 108.09500 1.000 66.45000 -138 ILE B O 1
ATOM 6241 N N . ASP B 1 241 ? 57.79000 6.80300 107.75100 1.000 69.52000 -137 ASP B N 1
ATOM 6242 C CA . ASP B 1 241 ? 58.57200 8.02800 107.89200 1.000 57.16000 -137 ASP B CA 1
ATOM 6243 C C . ASP B 1 241 ? 59.04200 8.21900 109.32800 1.000 61.07000 -137 ASP B C 1
ATOM 6244 O O . ASP B 1 241 ? 60.18700 8.62000 109.56300 1.000 58.97000 -137 ASP B O 1
ATOM 6249 N N . THR B 1 242 ? 58.16900 7.93500 110.30000 1.000 72.51000 -136 THR B N 1
ATOM 6250 C CA . THR B 1 242 ? 58.53700 8.07400 111.70600 1.000 70.48000 -136 THR B CA 1
ATOM 6251 C C . THR B 1 242 ? 59.71000 7.17200 112.07000 1.000 72.30000 -136 THR B C 1
ATOM 6252 O O . THR B 1 242 ? 60.53100 7.53200 112.92200 1.000 75.24000 -136 THR B O 1
ATOM 6256 N N . SER B 1 243 ? 59.81600 6.00900 111.43300 1.000 68.30000 -135 SER B N 1
ATOM 6257 C CA . SER B 1 243 ? 60.94500 5.12600 111.66500 1.000 66.65000 -135 SER B CA 1
ATOM 6258 C C . SER B 1 243 ? 62.14600 5.56900 110.83100 1.000 73.85000 -135 SER B C 1
ATOM 6259 O O . SER B 1 243 ? 62.06100 6.46900 109.99100 1.000 74.18000 -135 SER B O 1
ATOM 6262 N N . ALA B 1 244 ? 63.27800 4.92000 111.07000 1.000 76.42000 -134 ALA B N 1
ATOM 6263 C CA . ALA B 1 244 ? 64.51700 5.21400 110.35000 1.000 88.08000 -134 ALA B CA 1
ATOM 6264 C C . ALA B 1 244 ? 64.73100 4.23800 109.20000 1.000 89.71000 -134 ALA B C 1
ATOM 6265 O O . ALA B 1 244 ? 65.78800 3.62100 109.06900 1.000 90.10000 -134 ALA B O 1
ATOM 6267 N N . VAL B 1 245 ? 63.72000 4.09000 108.34800 1.000 83.03000 -133 VAL B N 1
ATOM 6268 C CA . VAL B 1 245 ? 63.75800 3.15700 107.22800 1.000 76.26000 -133 VAL B CA 1
ATOM 6269 C C . VAL B 1 245 ? 63.79400 3.96100 105.93700 1.000 69.22000 -133 VAL B C 1
ATOM 6270 O O . VAL B 1 245 ? 62.89700 4.77100 105.67500 1.000 70.99000 -133 VAL B O 1
ATOM 6274 N N . ASN B 1 246 ? 64.83200 3.73900 105.13300 1.000 67.07000 -132 ASN B N 1
ATOM 6275 C CA . ASN B 1 246 ? 64.91000 4.30300 103.78700 1.000 73.15000 -132 ASN B CA 1
ATOM 6276 C C . ASN B 1 246 ? 64.05800 3.42800 102.87800 1.000 67.89000 -132 ASN B C 1
ATOM 6277 O O . ASN B 1 246 ? 64.53700 2.47400 102.26500 1.000 65.34000 -132 ASN B O 1
ATOM 6282 N N . TYR B 1 247 ? 62.77300 3.75400 102.79500 1.000 64.59000 -131 TYR B N 1
ATOM 6283 C CA . TYR B 1 247 ? 61.81000 2.92000 102.09300 1.000 64.47000 -131 TYR B CA 1
ATOM 6284 C C . TYR B 1 247 ? 61.52600 3.46400 100.70000 1.000 66.27000 -131 TYR B C 1
ATOM 6285 O O . TYR B 1 247 ? 61.56800 4.67400 100.46000 1.000 73.90000 -131 TYR B O 1
ATOM 6294 N N . GLY B 1 248 ? 61.24100 2.54800 99.78300 1.000 71.27000 -130 GLY B N 1
ATOM 6295 C CA . GLY B 1 248 ? 60.83500 2.91200 98.44100 1.000 61.44000 -130 GLY B CA 1
ATOM 6296 C C . GLY B 1 248 ? 59.52300 2.24800 98.08400 1.000 59.55000 -130 GLY B C 1
ATOM 6297 O O . GLY B 1 248 ? 59.21500 1.14500 98.53700 1.000 66.39000 -130 GLY B O 1
ATOM 6298 N N . VAL B 1 249 ? 58.74000 2.94700 97.27000 1.000 53.83000 -129 VAL B N 1
ATOM 6299 C CA . VAL B 1 249 ? 57.43200 2.48100 96.82400 1.000 56.84000 -129 VAL B CA 1
ATOM 6300 C C . VAL B 1 249 ? 57.52700 2.20500 95.33000 1.000 54.09000 -129 VAL B C 1
ATOM 6301 O O . VAL B 1 249 ? 57.80300 3.11800 94.54200 1.000 54.16000 -129 VAL B O 1
ATOM 6305 N N . THR B 1 250 ? 57.30300 0.95100 94.93700 1.000 57.78000 -128 THR B N 1
ATOM 6306 C CA . THR B 1 250 ? 57.51600 0.53200 93.55900 1.000 54.26000 -128 THR B CA 1
ATOM 6307 C C . THR B 1 250 ? 56.41200 -0.42800 93.13000 1.000 58.05000 -128 THR B C 1
ATOM 6308 O O . THR B 1 250 ? 55.47800 -0.71900 93.88400 1.000 59.77000 -128 THR B O 1
ATOM 6312 N N . VAL B 1 251 ? 56.53800 -0.92700 91.89900 1.000 51.42000 -127 VAL B N 1
ATOM 6313 C CA . VAL B 1 251 ? 55.51900 -1.78700 91.31000 1.000 58.79000 -127 VAL B CA 1
ATOM 6314 C C . VAL B 1 251 ? 55.53800 -3.15500 91.98100 1.000 52.31000 -127 VAL B C 1
ATOM 6315 O O . VAL B 1 251 ? 56.60300 -3.68700 92.32600 1.000 47.16000 -127 VAL B O 1
ATOM 6319 N N . LEU B 1 252 ? 54.35000 -3.72400 92.18000 1.000 47.16000 -126 LEU B N 1
ATOM 6320 C CA . LEU B 1 252 ? 54.23400 -5.04400 92.77500 1.000 49.85000 -126 LEU B CA 1
ATOM 6321 C C . LEU B 1 252 ? 54.90200 -6.09000 91.88300 1.000 50.39000 -126 LEU B C 1
ATOM 6322 O O . LEU B 1 252 ? 54.92500 -5.94900 90.65600 1.000 50.97000 -126 LEU B O 1
ATOM 6327 N N . PRO B 1 253 ? 55.46100 -7.14700 92.47400 1.000 50.86000 -125 PRO B N 1
ATOM 6328 C CA . PRO B 1 253 ? 56.12600 -8.17600 91.66700 1.000 53.72000 -125 PRO B CA 1
ATOM 6329 C C . PRO B 1 253 ? 55.15800 -8.84900 90.70600 1.000 51.74000 -125 PRO B C 1
ATOM 6330 O O . PRO B 1 253 ? 53.94900 -8.90400 90.94000 1.000 51.56000 -125 PRO B O 1
ATOM 6334 N N . THR B 1 254 ? 55.70800 -9.35600 89.60900 1.000 49.97000 -124 THR B N 1
ATOM 6335 C CA . THR B 1 254 ? 54.92800 -10.09200 88.62900 1.000 55.16000 -124 THR B CA 1
ATOM 6336 C C . THR B 1 254 ? 54.84300 -11.56400 89.01700 1.000 54.20000 -124 THR B C 1
ATOM 6337 O O . THR B 1 254 ? 55.68900 -12.09300 89.74200 1.000 52.43000 -124 THR B O 1
ATOM 6341 N N . PHE B 1 255 ? 53.79900 -12.22500 88.52400 1.000 51.00000 -123 PHE B N 1
ATOM 6342 C CA . PHE B 1 255 ? 53.58300 -13.64700 88.76600 1.000 53.87000 -123 PHE B CA 1
ATOM 6343 C C . PHE B 1 255 ? 53.28500 -14.32300 87.43800 1.000 57.99000 -123 PHE B C 1
ATOM 6344 O O . PHE B 1 255 ? 52.29500 -13.98900 86.77900 1.000 56.47000 -123 PHE B O 1
ATOM 6352 N N . LYS B 1 256 ? 54.14400 -15.27000 87.05100 1.000 57.29000 -122 LYS B N 1
ATOM 6353 C CA . LYS B 1 256 ? 54.03500 -15.96200 85.76700 1.000 54.28000 -122 LYS B CA 1
ATOM 6354 C C . LYS B 1 256 ? 54.00800 -14.96800 84.60800 1.000 59.66000 -122 LYS B C 1
ATOM 6355 O O . LYS B 1 256 ? 53.21700 -15.09600 83.67100 1.000 62.42000 -122 LYS B O 1
ATOM 6361 N N . GLY B 1 257 ? 54.87900 -13.95900 84.67900 1.000 56.59000 -121 GLY B N 1
ATOM 6362 C CA . GLY B 1 257 ? 54.97700 -12.94300 83.65400 1.000 57.48000 -121 GLY B CA 1
ATOM 6363 C C . GLY B 1 257 ? 53.90200 -11.88100 83.68500 1.000 51.04000 -121 GLY B C 1
ATOM 6364 O O . GLY B 1 257 ? 54.05900 -10.84800 83.02200 1.000 58.12000 -121 GLY B O 1
ATOM 6365 N N . GLN B 1 258 ? 52.81900 -12.09100 84.42600 1.000 54.59000 -120 GLN B N 1
ATOM 6366 C CA . GLN B 1 258 ? 51.70400 -11.15800 84.49300 1.000 57.82000 -120 GLN B CA 1
ATOM 6367 C C . GLN B 1 258 ? 51.87100 -10.21500 85.68100 1.000 59.78000 -120 GLN B C 1
ATOM 6368 O O . GLN B 1 258 ? 52.36400 -10.62800 86.73500 1.000 59.18000 -120 GLN B O 1
ATOM 6374 N N . PRO B 1 259 ? 51.47500 -8.95300 85.54300 1.000 52.06000 -119 PRO B N 1
ATOM 6375 C CA . PRO B 1 259 ? 51.54300 -8.04000 86.68600 1.000 55.68000 -119 PRO B CA 1
ATOM 6376 C C . PRO B 1 259 ? 50.54600 -8.43400 87.76200 1.000 57.74000 -119 PRO B C 1
ATOM 6377 O O . PRO B 1 259 ? 49.49100 -9.01100 87.48600 1.000 49.59000 -119 PRO B O 1
ATOM 6381 N N . SER B 1 260 ? 50.90300 -8.13000 89.00800 1.000 53.21000 -118 SER B N 1
ATOM 6382 C CA . SER B 1 260 ? 49.94400 -8.26700 90.09200 1.000 52.75000 -118 SER B CA 1
ATOM 6383 C C . SER B 1 260 ? 48.79500 -7.29500 89.87000 1.000 48.15000 -118 SER B C 1
ATOM 6384 O O . SER B 1 260 ? 49.00100 -6.15400 89.44800 1.000 58.17000 -118 SER B O 1
ATOM 6387 N N . LYS B 1 261 ? 47.57800 -7.75900 90.12900 1.000 56.05000 -117 LYS B N 1
ATOM 6388 C CA . LYS B 1 261 ? 46.39700 -6.94800 89.86300 1.000 47.04000 -117 LYS B CA 1
ATOM 6389 C C . LYS B 1 261 ? 45.71700 -6.55700 91.16700 1.000 46.23000 -117 LYS B C 1
ATOM 6390 O O . LYS B 1 261 ? 44.74800 -7.20800 91.57900 1.000 48.50000 -117 LYS B O 1
ATOM 6396 N N . PRO B 1 262 ? 46.17900 -5.50600 91.83800 1.000 48.12000 -116 PRO B N 1
ATOM 6397 C CA . PRO B 1 262 ? 45.53700 -5.10000 93.09000 1.000 47.62000 -116 PRO B CA 1
ATOM 6398 C C . PRO B 1 262 ? 44.16100 -4.51800 92.83000 1.000 41.47000 -116 PRO B C 1
ATOM 6399 O O . PRO B 1 262 ? 43.92100 -3.86000 91.81500 1.000 52.81000 -116 PRO B O 1
ATOM 6403 N N . PHE B 1 263 ? 43.24900 -4.77900 93.75900 1.000 41.31000 -115 PHE B N 1
ATOM 6404 C CA . PHE B 1 263 ? 41.91900 -4.19200 93.67700 1.000 47.43000 -115 PHE B CA 1
ATOM 6405 C C . PHE B 1 263 ? 41.99800 -2.71100 94.03000 1.000 53.75000 -115 PHE B C 1
ATOM 6406 O O . PHE B 1 263 ? 42.38100 -2.35000 95.14800 1.000 55.89000 -115 PHE B O 1
ATOM 6414 N N . VAL B 1 264 ? 41.65400 -1.86000 93.07000 1.000 49.78000 -114 VAL B N 1
ATOM 6415 C CA . VAL B 1 264 ? 41.76900 -0.41500 93.23600 1.000 45.20000 -114 VAL B CA 1
ATOM 6416 C C . VAL B 1 264 ? 40.56100 0.09100 94.01300 1.000 47.57000 -114 VAL B C 1
ATOM 6417 O O . VAL B 1 264 ? 39.41200 -0.14500 93.62200 1.000 51.20000 -114 VAL B O 1
ATOM 6421 N N . GLY B 1 265 ? 40.81900 0.79300 95.11100 1.000 44.05000 -113 GLY B N 1
ATOM 6422 C CA . GLY B 1 265 ? 39.77400 1.36700 95.93500 1.000 47.55000 -113 GLY B CA 1
ATOM 6423 C C . GLY B 1 265 ? 39.77300 2.87900 95.83500 1.000 58.57000 -113 GLY B C 1
ATOM 6424 O O . GLY B 1 265 ? 40.82000 3.50500 95.65100 1.000 51.52000 -113 GLY B O 1
ATOM 6425 N N . VAL B 1 266 ? 38.58600 3.46300 95.94700 1.000 54.97000 -112 VAL B N 1
ATOM 6426 C CA . VAL B 1 266 ? 38.41200 4.91000 95.97700 1.000 49.33000 -112 VAL B CA 1
ATOM 6427 C C . VAL B 1 266 ? 37.81600 5.24400 97.33700 1.000 47.57000 -112 VAL B C 1
ATOM 6428 O O . VAL B 1 266 ? 36.62300 5.01500 97.57600 1.000 46.61000 -112 VAL B O 1
ATOM 6432 N N . LEU B 1 267 ? 38.64800 5.75900 98.24000 1.000 51.54000 -111 LEU B N 1
ATOM 6433 C CA . LEU B 1 267 ? 38.15700 6.21800 99.53100 1.000 44.77000 -111 LEU B CA 1
ATOM 6434 C C . LEU B 1 267 ? 37.09100 7.28300 99.32100 1.000 46.95000 -111 LEU B C 1
ATOM 6435 O O . LEU B 1 267 ? 37.30700 8.26300 98.60200 1.000 42.14000 -111 LEU B O 1
ATOM 6440 N N . SER B 1 268 ? 35.92900 7.08000 99.93500 1.000 42.61000 -110 SER B N 1
ATOM 6441 C CA . SER B 1 268 ? 34.77700 7.92600 99.67500 1.000 47.53000 -110 SER B CA 1
ATOM 6442 C C . SER B 1 268 ? 34.05800 8.22600 100.98000 1.000 49.64000 -110 SER B C 1
ATOM 6443 O O . SER B 1 268 ? 34.22000 7.52400 101.98000 1.000 47.50000 -110 SER B O 1
ATOM 6446 N N . ALA B 1 269 ? 33.25400 9.28500 100.95500 1.000 46.91000 -109 ALA B N 1
ATOM 6447 C CA . ALA B 1 269 ? 32.49700 9.73600 102.11700 1.000 45.78000 -109 ALA B CA 1
ATOM 6448 C C . ALA B 1 269 ? 31.01500 9.71700 101.76800 1.000 50.44000 -109 ALA B C 1
ATOM 6449 O O . ALA B 1 269 ? 30.56500 10.47900 100.90500 1.000 48.49000 -109 ALA B O 1
ATOM 6451 N N . GLY B 1 270 ? 30.26000 8.84700 102.43600 1.000 48.42000 -108 GLY B N 1
ATOM 6452 C CA . GLY B 1 270 ? 28.82800 8.77900 102.26100 1.000 43.95000 -108 GLY B CA 1
ATOM 6453 C C . GLY B 1 270 ? 28.09000 9.47900 103.38600 1.000 45.42000 -108 GLY B C 1
ATOM 6454 O O . GLY B 1 270 ? 28.61400 9.66600 104.48100 1.000 42.16000 -108 GLY B O 1
ATOM 6455 N N . ILE B 1 271 ? 26.85100 9.86900 103.10100 1.000 45.18000 -107 ILE B N 1
ATOM 6456 C CA . ILE B 1 271 ? 26.00700 10.58400 104.05000 1.000 51.06000 -107 ILE B CA 1
ATOM 6457 C C . ILE B 1 271 ? 24.84600 9.68400 104.44000 1.000 46.38000 -107 ILE B C 1
ATOM 6458 O O . ILE B 1 271 ? 24.13900 9.15900 103.57000 1.000 49.53000 -107 ILE B O 1
ATOM 6463 N N . ASN B 1 272 ? 24.65300 9.50800 105.74700 1.000 53.24000 -106 ASN B N 1
ATOM 6464 C CA . ASN B 1 272 ? 23.56400 8.68300 106.25200 1.000 46.34000 -106 ASN B CA 1
ATOM 6465 C C . ASN B 1 272 ? 22.22600 9.20700 105.74700 1.000 52.69000 -106 ASN B C 1
ATOM 6466 O O . ASN B 1 272 ? 21.91700 10.39400 105.88500 1.000 60.88000 -106 ASN B O 1
ATOM 6471 N N . ALA B 1 273 ? 21.43400 8.31300 105.15300 1.000 57.22000 -105 ALA B N 1
ATOM 6472 C CA . ALA B 1 273 ? 20.12900 8.70400 104.63700 1.000 56.26000 -105 ALA B CA 1
ATOM 6473 C C . ALA B 1 273 ? 19.15600 9.07800 105.74600 1.000 54.77000 -105 ALA B C 1
ATOM 6474 O O . ALA B 1 273 ? 18.14400 9.73100 105.47000 1.000 60.73000 -105 ALA B O 1
ATOM 6476 N N . ALA B 1 274 ? 19.43600 8.68100 106.98500 1.000 56.20000 -104 ALA B N 1
ATOM 6477 C CA . ALA B 1 274 ? 18.61600 9.04100 108.13200 1.000 59.39000 -104 ALA B CA 1
ATOM 6478 C C . ALA B 1 274 ? 19.18100 10.22100 108.91100 1.000 58.06000 -104 ALA B C 1
ATOM 6479 O O . ALA B 1 274 ? 18.59500 10.61700 109.92400 1.000 53.86000 -104 ALA B O 1
ATOM 6481 N N . SER B 1 275 ? 20.29700 10.78800 108.46500 1.000 53.38000 -103 SER B N 1
ATOM 6482 C CA . SER B 1 275 ? 20.90800 11.89400 109.18200 1.000 64.22000 -103 SER B CA 1
ATOM 6483 C C . SER B 1 275 ? 20.03200 13.14100 109.08900 1.000 60.01000 -103 SER B C 1
ATOM 6484 O O . SER B 1 275 ? 19.49000 13.44400 108.02200 1.000 56.73000 -103 SER B O 1
ATOM 6487 N N . PRO B 1 276 ? 19.87200 13.88000 110.18500 1.000 55.63000 -102 PRO B N 1
ATOM 6488 C CA . PRO B 1 276 ? 19.18200 15.17500 110.13600 1.000 63.60000 -102 PRO B CA 1
ATOM 6489 C C . PRO B 1 276 ? 20.09000 16.36200 109.85000 1.000 59.30000 -102 PRO B C 1
ATOM 6490 O O . PRO B 1 276 ? 19.64400 17.50400 109.99800 1.000 64.85000 -102 PRO B O 1
ATOM 6494 N N . ASN B 1 277 ? 21.33500 16.11900 109.45000 1.000 59.74000 -101 ASN B N 1
ATOM 6495 C CA . ASN B 1 277 ? 22.32800 17.15500 109.19900 1.000 57.73000 -101 ASN B CA 1
ATOM 6496 C C . ASN B 1 277 ? 22.90900 17.00900 107.80100 1.000 52.41000 -101 ASN B C 1
ATOM 6497 O O . ASN B 1 277 ? 24.10600 17.21400 107.58200 1.000 50.64000 -101 ASN B O 1
ATOM 6502 N N . LYS B 1 278 ? 22.06300 16.64600 106.83200 1.000 50.76000 -100 LYS B N 1
ATOM 6503 C CA . LYS B 1 278 ? 22.54600 16.41300 105.47400 1.000 51.78000 -100 LYS B CA 1
ATOM 6504 C C . LYS B 1 278 ? 23.14200 17.67800 104.86800 1.000 59.02000 -100 LYS B C 1
ATOM 6505 O O . LYS B 1 278 ? 24.19200 17.62600 104.21700 1.000 60.20000 -100 LYS B O 1
ATOM 6511 N N . GLU B 1 279 ? 22.48300 18.82200 105.06800 1.000 56.89000 -99 GLU B N 1
ATOM 6512 C CA . GLU B 1 279 ? 23.01900 20.08300 104.56600 1.000 55.17000 -99 GLU B CA 1
ATOM 6513 C C . GLU B 1 279 ? 24.36900 20.39500 105.19800 1.000 53.41000 -99 GLU B C 1
ATOM 6514 O O . GLU B 1 279 ? 25.29600 20.84700 104.51500 1.000 52.27000 -99 GLU B O 1
ATOM 6520 N N . LEU B 1 280 ? 24.49900 20.15400 106.50400 1.000 54.14000 -98 LEU B N 1
ATOM 6521 C CA . LEU B 1 280 ? 25.76200 20.40900 107.18900 1.000 49.63000 -98 LEU B CA 1
ATOM 6522 C C . LEU B 1 280 ? 26.86000 19.48100 106.68400 1.000 57.19000 -98 LEU B C 1
ATOM 6523 O O . LEU B 1 280 ? 27.99800 19.91600 106.46900 1.000 50.60000 -98 LEU B O 1
ATOM 6528 N N . ALA B 1 281 ? 26.53500 18.20000 106.48800 1.000 52.00000 -97 ALA B N 1
ATOM 6529 C CA . ALA B 1 281 ? 27.52600 17.24100 106.01000 1.000 47.85000 -97 ALA B CA 1
ATOM 6530 C C . ALA B 1 281 ? 27.99800 17.58500 104.60300 1.000 49.06000 -97 ALA B C 1
ATOM 6531 O O . ALA B 1 281 ? 29.19200 17.47700 104.29900 1.000 44.83000 -97 ALA B O 1
ATOM 6533 N N . LYS B 1 282 ? 27.07600 17.99300 103.72800 1.000 45.90000 -96 LYS B N 1
ATOM 6534 C CA . LYS B 1 282 ? 27.47100 18.42400 102.39100 1.000 44.07000 -96 LYS B CA 1
ATOM 6535 C C . LYS B 1 282 ? 28.30600 19.69600 102.45100 1.000 54.84000 -96 LYS B C 1
ATOM 6536 O O . LYS B 1 282 ? 29.23700 19.87100 101.65600 1.000 52.15000 -96 LYS B O 1
ATOM 6542 N N . GLU B 1 283 ? 27.99200 20.59100 103.39100 1.000 50.55000 -95 GLU B N 1
ATOM 6543 C CA . GLU B 1 283 ? 28.79900 21.79400 103.57700 1.000 54.53000 -95 GLU B CA 1
ATOM 6544 C C . GLU B 1 283 ? 30.21100 21.44600 104.02800 1.000 52.08000 -95 GLU B C 1
ATOM 6545 O O . GLU B 1 283 ? 31.19100 22.00000 103.51600 1.000 51.82000 -95 GLU B O 1
ATOM 6551 N N . PHE B 1 284 ? 30.33600 20.52200 104.98300 1.000 47.60000 -94 PHE B N 1
ATOM 6552 C CA . PHE B 1 284 ? 31.65300 20.14400 105.48300 1.000 43.40000 -94 PHE B CA 1
ATOM 6553 C C . PHE B 1 284 ? 32.46900 19.42300 104.41700 1.000 47.58000 -94 PHE B C 1
ATOM 6554 O O . PHE B 1 284 ? 33.67100 19.67300 104.27500 1.000 42.18000 -94 PHE B O 1
ATOM 6562 N N . LEU B 1 285 ? 31.83400 18.52400 103.66100 1.000 53.48000 -93 LEU B N 1
ATOM 6563 C CA . LEU B 1 285 ? 32.57600 17.71700 102.69700 1.000 54.17000 -93 LEU B CA 1
ATOM 6564 C C . LEU B 1 285 ? 32.97600 18.53200 101.47300 1.000 49.09000 -93 LEU B C 1
ATOM 6565 O O . LEU B 1 285 ? 34.10400 18.40700 100.98000 1.000 44.69000 -93 LEU B O 1
ATOM 6570 N N . GLU B 1 286 ? 32.07500 19.37800 100.97000 1.000 51.51000 -92 GLU B N 1
ATOM 6571 C CA . GLU B 1 286 ? 32.36400 20.10800 99.74100 1.000 54.34000 -92 GLU B CA 1
ATOM 6572 C C . GLU B 1 286 ? 33.26800 21.31200 99.98500 1.000 47.27000 -92 GLU B C 1
ATOM 6573 O O . GLU B 1 286 ? 34.21300 21.54200 99.22300 1.000 48.38000 -92 GLU B O 1
ATOM 6579 N N . ASN B 1 287 ? 33.00100 22.08600 101.03500 1.000 51.90000 -91 ASN B N 1
ATOM 6580 C CA . ASN B 1 287 ? 33.66200 23.37100 101.22500 1.000 50.11000 -91 ASN B CA 1
ATOM 6581 C C . ASN B 1 287 ? 34.80500 23.33400 102.23100 1.000 52.02000 -91 ASN B C 1
ATOM 6582 O O . ASN B 1 287 ? 35.50600 24.34100 102.37600 1.000 59.07000 -91 ASN B O 1
ATOM 6587 N N . TYR B 1 288 ? 35.01700 22.21700 102.92500 1.000 53.27000 -90 TYR B N 1
ATOM 6588 C CA . TYR B 1 288 ? 36.07000 22.16800 103.93300 1.000 49.80000 -90 TYR B CA 1
ATOM 6589 C C . TYR B 1 288 ? 37.02300 21.00000 103.70100 1.000 48.89000 -90 TYR B C 1
ATOM 6590 O O . TYR B 1 288 ? 38.24300 21.19100 103.66800 1.000 53.82000 -90 TYR B O 1
ATOM 6599 N N . LEU B 1 289 ? 36.48700 19.79000 103.53600 1.000 49.81000 -89 LEU B N 1
ATOM 6600 C CA . LEU B 1 289 ? 37.35900 18.63300 103.35300 1.000 54.66000 -89 LEU B CA 1
ATOM 6601 C C . LEU B 1 289 ? 37.91300 18.56500 101.93400 1.000 49.12000 -89 LEU B C 1
ATOM 6602 O O . LEU B 1 289 ? 39.13000 18.46100 101.74100 1.000 46.78000 -89 LEU B O 1
ATOM 6607 N N . LEU B 1 290 ? 37.03800 18.62100 100.92800 1.000 39.60000 -88 LEU B N 1
ATOM 6608 C CA . LEU B 1 290 ? 37.45900 18.51800 99.53100 1.000 44.99000 -88 LEU B CA 1
ATOM 6609 C C . LEU B 1 290 ? 38.03400 19.85000 99.03800 1.000 51.07000 -88 LEU B C 1
ATOM 6610 O O . LEU B 1 290 ? 37.60100 20.43300 98.04500 1.000 54.96000 -88 LEU B O 1
ATOM 6615 N N . THR B 1 291 ? 39.03200 20.32800 99.77600 1.000 49.11000 -87 THR B N 1
ATOM 6616 C CA . THR B 1 291 ? 39.82800 21.48800 99.41100 1.000 51.03000 -87 THR B CA 1
ATOM 6617 C C . THR B 1 291 ? 41.29800 21.11700 99.53200 1.000 57.41000 -87 THR B C 1
ATOM 6618 O O . THR B 1 291 ? 41.65300 20.06000 100.06100 1.000 57.22000 -87 THR B O 1
ATOM 6622 N N . ASP B 1 292 ? 42.16200 22.00300 99.03400 1.000 52.47000 -86 ASP B N 1
ATOM 6623 C CA . ASP B 1 292 ? 43.59700 21.75400 99.12700 1.000 54.14000 -86 ASP B CA 1
ATOM 6624 C C . ASP B 1 292 ? 44.05800 21.73200 100.57800 1.000 59.48000 -86 ASP B C 1
ATOM 6625 O O . ASP B 1 292 ? 44.93300 20.94200 100.94700 1.000 61.22000 -86 ASP B O 1
ATOM 6630 N N . GLU B 1 293 ? 43.47200 22.58500 101.42000 1.000 55.35000 -85 GLU B N 1
ATOM 6631 C CA . GLU B 1 293 ? 43.91600 22.68200 102.80600 1.000 59.52000 -85 GLU B CA 1
ATOM 6632 C C . GLU B 1 293 ? 43.42300 21.49600 103.62500 1.000 48.42000 -85 GLU B C 1
ATOM 6633 O O . GLU B 1 293 ? 44.18000 20.91300 104.41000 1.000 49.11000 -85 GLU B O 1
ATOM 6639 N N . GLY B 1 294 ? 42.15100 21.13100 103.46100 1.000 49.73000 -84 GLY B N 1
ATOM 6640 C CA . GLY B 1 294 ? 41.61800 19.99700 104.19900 1.000 52.17000 -84 GLY B CA 1
ATOM 6641 C C . GLY B 1 294 ? 42.28000 18.69000 103.81000 1.000 52.36000 -84 GLY B C 1
ATOM 6642 O O . GLY B 1 294 ? 42.67100 17.89600 104.66900 1.000 52.42000 -84 GLY B O 1
ATOM 6643 N N . LEU B 1 295 ? 42.42200 18.45200 102.50300 1.000 43.72000 -83 LEU B N 1
ATOM 6644 C CA . LEU B 1 295 ? 43.09400 17.24000 102.04800 1.000 51.18000 -83 LEU B CA 1
ATOM 6645 C C . LEU B 1 295 ? 44.55800 17.22400 102.46400 1.000 52.09000 -83 LEU B C 1
ATOM 6646 O O . LEU B 1 295 ? 45.12800 16.14800 102.67600 1.000 53.98000 -83 LEU B O 1
ATOM 6651 N N . GLU B 1 296 ? 45.18200 18.39700 102.58800 1.000 46.49000 -82 GLU B N 1
ATOM 6652 C CA . GLU B 1 296 ? 46.54800 18.44600 103.09800 1.000 59.28000 -82 GLU B CA 1
ATOM 6653 C C . GLU B 1 296 ? 46.60200 18.01900 104.55900 1.000 55.21000 -82 GLU B C 1
ATOM 6654 O O . GLU B 1 296 ? 47.53600 17.32200 104.97300 1.000 55.87000 -82 GLU B O 1
ATOM 6660 N N . ALA B 1 297 ? 45.60600 18.42300 105.35200 1.000 52.66000 -81 ALA B N 1
ATOM 6661 C CA . ALA B 1 297 ? 45.58600 18.05600 106.76400 1.000 59.62000 -81 ALA B CA 1
ATOM 6662 C C . ALA B 1 297 ? 45.48900 16.54600 106.94300 1.000 51.35000 -81 ALA B C 1
ATOM 6663 O O . ALA B 1 297 ? 46.19000 15.96600 107.77900 1.000 58.19000 -81 ALA B O 1
ATOM 6665 N N . VAL B 1 298 ? 44.63400 15.89100 106.15700 1.000 52.24000 -80 VAL B N 1
ATOM 6666 C CA . VAL B 1 298 ? 44.49900 14.44200 106.26400 1.000 55.24000 -80 VAL B CA 1
ATOM 6667 C C . VAL B 1 298 ? 45.71300 13.74800 105.66000 1.000 52.31000 -80 VAL B C 1
ATOM 6668 O O . VAL B 1 298 ? 46.18100 12.72600 106.17700 1.000 59.45000 -80 VAL B O 1
ATOM 6672 N N . ASN B 1 299 ? 46.24900 14.29000 104.56300 1.000 50.90000 -79 ASN B N 1
ATOM 6673 C CA . ASN B 1 299 ? 47.40400 13.67000 103.92200 1.000 49.05000 -79 ASN B CA 1
ATOM 6674 C C . ASN B 1 299 ? 48.65300 13.77400 104.78700 1.000 53.60000 -79 ASN B C 1
ATOM 6675 O O . ASN B 1 299 ? 49.50500 12.87800 104.75300 1.000 55.62000 -79 ASN B O 1
ATOM 6680 N N . LYS B 1 300 ? 48.78100 14.85300 105.56400 1.000 55.65000 -78 LYS B N 1
ATOM 6681 C CA . LYS B 1 300 ? 49.92700 14.99300 106.45700 1.000 53.82000 -78 LYS B CA 1
ATOM 6682 C C . LYS B 1 300 ? 49.85400 14.01000 107.61700 1.000 50.61000 -78 LYS B C 1
ATOM 6683 O O . LYS B 1 300 ? 50.89300 13.59100 108.13900 1.000 50.46000 -78 LYS B O 1
ATOM 6689 N N . ASP B 1 301 ? 48.64600 13.63300 108.03200 1.000 48.54000 -77 ASP B N 1
ATOM 6690 C CA . ASP B 1 301 ? 48.47600 12.60200 109.04600 1.000 52.74000 -77 ASP B CA 1
ATOM 6691 C C . ASP B 1 301 ? 48.81000 11.23900 108.45400 1.000 54.91000 -77 ASP B C 1
ATOM 6692 O O . ASP B 1 301 ? 49.78700 10.60000 108.86100 1.000 57.59000 -77 ASP B O 1
ATOM 6697 N N . LYS B 1 302 ? 48.00900 10.78900 107.49100 1.000 47.67000 -76 LYS B N 1
ATOM 6698 C CA . LYS B 1 302 ? 48.25200 9.53300 106.78500 1.000 50.71000 -76 LYS B CA 1
ATOM 6699 C C . LYS B 1 302 ? 48.02200 9.78900 105.30100 1.000 45.09000 -76 LYS B C 1
ATOM 6700 O O . LYS B 1 302 ? 46.93000 10.26300 104.92000 1.000 50.03000 -76 LYS B O 1
ATOM 6706 N N . PRO B 1 303 ? 48.99600 9.51300 104.43500 1.000 47.04000 -75 PRO B N 1
ATOM 6707 C CA . PRO B 1 303 ? 48.82000 9.81200 103.00600 1.000 53.28000 -75 PRO B CA 1
ATOM 6708 C C . PRO B 1 303 ? 47.60700 9.10100 102.42300 1.000 58.88000 -75 PRO B C 1
ATOM 6709 O O . PRO B 1 303 ? 47.27900 7.97400 102.79800 1.000 54.37000 -75 PRO B O 1
ATOM 6713 N N . LEU B 1 304 ? 46.94300 9.77900 101.48500 1.000 52.51000 -74 LEU B N 1
ATOM 6714 C CA . LEU B 1 304 ? 45.71200 9.29200 100.87800 1.000 46.79000 -74 LEU B CA 1
ATOM 6715 C C . LEU B 1 304 ? 45.92000 8.65500 99.51100 1.000 47.97000 -74 LEU B C 1
ATOM 6716 O O . LEU B 1 304 ? 45.00300 7.99600 99.00900 1.000 53.14000 -74 LEU B O 1
ATOM 6721 N N . GLY B 1 305 ? 47.08500 8.83400 98.89800 1.000 47.94000 -73 GLY B N 1
ATOM 6722 C CA . GLY B 1 305 ? 47.28000 8.41600 97.52300 1.000 46.37000 -73 GLY B CA 1
ATOM 6723 C C . GLY B 1 305 ? 46.97400 9.53900 96.55300 1.000 52.30000 -73 GLY B C 1
ATOM 6724 O O . GLY B 1 305 ? 47.19000 10.71200 96.87100 1.000 58.29000 -73 GLY B O 1
ATOM 6725 N N . ALA B 1 306 ? 46.47000 9.20000 95.36900 1.000 55.78000 -72 ALA B N 1
ATOM 6726 C CA . ALA B 1 306 ? 46.09900 10.20500 94.37700 1.000 49.67000 -72 ALA B CA 1
ATOM 6727 C C . ALA B 1 306 ? 44.71400 10.73900 94.71700 1.000 48.05000 -72 ALA B C 1
ATOM 6728 O O . ALA B 1 306 ? 43.71100 10.03700 94.54700 1.000 49.61000 -72 ALA B O 1
ATOM 6730 N N . VAL B 1 307 ? 44.65100 11.98300 95.19800 1.000 48.73000 -71 VAL B N 1
ATOM 6731 C CA . VAL B 1 307 ? 43.37800 12.52500 95.66000 1.000 44.93000 -71 VAL B CA 1
ATOM 6732 C C . VAL B 1 307 ? 42.46300 12.81000 94.47200 1.000 45.39000 -71 VAL B C 1
ATOM 6733 O O . VAL B 1 307 ? 42.90000 12.97300 93.32700 1.000 48.66000 -71 VAL B O 1
ATOM 6737 N N . ALA B 1 308 ? 41.16000 12.86200 94.75800 1.000 39.71000 -70 ALA B N 1
ATOM 6738 C CA . ALA B 1 308 ? 40.17000 13.13700 93.72500 1.000 43.14000 -70 ALA B CA 1
ATOM 6739 C C . ALA B 1 308 ? 40.12600 14.60700 93.32700 1.000 52.09000 -70 ALA B C 1
ATOM 6740 O O . ALA B 1 308 ? 39.61700 14.92600 92.24800 1.000 45.91000 -70 ALA B O 1
ATOM 6742 N N . LEU B 1 309 ? 40.63900 15.50200 94.16700 1.000 46.67000 -69 LEU B N 1
ATOM 6743 C CA . LEU B 1 309 ? 40.64900 16.92700 93.85800 1.000 48.17000 -69 LEU B CA 1
ATOM 6744 C C . LEU B 1 309 ? 41.77400 17.21800 92.87300 1.000 45.69000 -69 LEU B C 1
ATOM 6745 O O . LEU B 1 309 ? 42.94500 16.95500 93.16600 1.000 46.14000 -69 LEU B O 1
ATOM 6750 N N . LYS B 1 310 ? 41.41500 17.76600 91.70800 1.000 45.67000 -68 LYS B N 1
ATOM 6751 C CA . LYS B 1 310 ? 42.39000 17.94600 90.63500 1.000 54.05000 -68 LYS B CA 1
ATOM 6752 C C . LYS B 1 310 ? 43.54400 18.84400 91.06400 1.000 56.35000 -68 LYS B C 1
ATOM 6753 O O . LYS B 1 310 ? 44.71000 18.53600 90.79100 1.000 61.95000 -68 LYS B O 1
ATOM 6759 N N . SER B 1 311 ? 43.24200 19.95600 91.73800 1.000 42.50000 -67 SER B N 1
ATOM 6760 C CA . SER B 1 311 ? 44.28100 20.92900 92.06600 1.000 51.78000 -67 SER B CA 1
ATOM 6761 C C . SER B 1 311 ? 45.31100 20.33900 93.02200 1.000 54.96000 -67 SER B C 1
ATOM 6762 O O . SER B 1 311 ? 46.52100 20.47900 92.81100 1.000 59.86000 -67 SER B O 1
ATOM 6765 N N . TYR B 1 312 ? 44.85000 19.67300 94.08300 1.000 53.61000 -66 TYR B N 1
ATOM 6766 C CA . TYR B 1 312 ? 45.79100 19.11000 95.04600 1.000 52.54000 -66 TYR B CA 1
ATOM 6767 C C . TYR B 1 312 ? 46.46700 17.85700 94.50200 1.000 53.60000 -66 TYR B C 1
ATOM 6768 O O . TYR B 1 312 ? 47.59300 17.54000 94.90300 1.000 52.64000 -66 TYR B O 1
ATOM 6777 N N . GLU B 1 313 ? 45.80600 17.13600 93.59300 1.000 55.37000 -65 GLU B N 1
ATOM 6778 C CA . GLU B 1 313 ? 46.45000 15.98600 92.96600 1.000 53.36000 -65 GLU B CA 1
ATOM 6779 C C . GLU B 1 313 ? 47.56200 16.43100 92.02500 1.000 57.76000 -65 GLU B C 1
ATOM 6780 O O . GLU B 1 313 ? 48.61700 15.79000 91.95400 1.000 58.92000 -65 GLU B O 1
ATOM 6786 N N . GLU B 1 314 ? 47.34500 17.53000 91.29600 1.000 57.37000 -64 GLU B N 1
ATOM 6787 C CA . GLU B 1 314 ? 48.39500 18.06600 90.43800 1.000 58.00000 -64 GLU B CA 1
ATOM 6788 C C . GLU B 1 314 ? 49.60200 18.51700 91.25000 1.000 57.66000 -64 GLU B C 1
ATOM 6789 O O . GLU B 1 314 ? 50.74000 18.42600 90.77500 1.000 66.57000 -64 GLU B O 1
ATOM 6795 N N . GLU B 1 315 ? 49.37800 18.99200 92.47600 1.000 52.09000 -63 GLU B N 1
ATOM 6796 C CA . GLU B 1 315 ? 50.48900 19.44900 93.30300 1.000 56.65000 -63 GLU B CA 1
ATOM 6797 C C . GLU B 1 315 ? 51.30000 18.27500 93.84200 1.000 59.95000 -63 GLU B C 1
ATOM 6798 O O . GLU B 1 315 ? 52.53400 18.33300 93.87900 1.000 65.01000 -63 GLU B O 1
ATOM 6804 N N . LEU B 1 316 ? 50.63000 17.20200 94.25400 1.000 61.14000 -62 LEU B N 1
ATOM 6805 C CA . LEU B 1 316 ? 51.30200 16.02600 94.79300 1.000 60.14000 -62 LEU B CA 1
ATOM 6806 C C . LEU B 1 316 ? 51.71200 15.02300 93.72200 1.000 51.03000 -62 LEU B C 1
ATOM 6807 O O . LEU B 1 316 ? 52.25600 13.96800 94.06300 1.000 68.17000 -62 LEU B O 1
ATOM 6812 N N . ALA B 1 317 ? 51.47500 15.32500 92.44300 1.000 62.53000 -61 ALA B N 1
ATOM 6813 C CA . ALA B 1 317 ? 51.68000 14.33200 91.39200 1.000 58.13000 -61 ALA B CA 1
ATOM 6814 C C . ALA B 1 317 ? 53.14600 13.94900 91.23300 1.000 61.43000 -61 ALA B C 1
ATOM 6815 O O . ALA B 1 317 ? 53.44700 12.81300 90.84600 1.000 71.85000 -61 ALA B O 1
ATOM 6817 N N . LYS B 1 318 ? 54.06900 14.86700 91.52400 1.000 61.15000 -60 LYS B N 1
ATOM 6818 C CA . LYS B 1 318 ? 55.48800 14.58300 91.34200 1.000 58.39000 -60 LYS B CA 1
ATOM 6819 C C . LYS B 1 318 ? 56.02400 13.54600 92.32100 1.000 62.71000 -60 LYS B C 1
ATOM 6820 O O . LYS B 1 318 ? 57.14100 13.05700 92.12200 1.000 58.86000 -60 LYS B O 1
ATOM 6826 N N . ASP B 1 319 ? 55.27300 13.20500 93.36000 1.000 54.32000 -59 ASP B N 1
ATOM 6827 C CA . ASP B 1 319 ? 55.72200 12.21900 94.33300 1.000 58.39000 -59 ASP B CA 1
ATOM 6828 C C . ASP B 1 319 ? 55.87000 10.85900 93.65900 1.000 62.83000 -59 ASP B C 1
ATOM 6829 O O . ASP B 1 319 ? 54.87600 10.31800 93.15000 1.000 63.05000 -59 ASP B O 1
ATOM 6834 N N . PRO B 1 320 ? 57.07400 10.27700 93.62100 1.000 59.47000 -58 PRO B N 1
ATOM 6835 C CA . PRO B 1 320 ? 57.22400 8.95000 93.00100 1.000 58.79000 -58 PRO B CA 1
ATOM 6836 C C . PRO B 1 320 ? 56.48300 7.84900 93.73900 1.000 61.48000 -58 PRO B C 1
ATOM 6837 O O . PRO B 1 320 ? 56.20900 6.80200 93.14000 1.000 58.14000 -58 PRO B O 1
ATOM 6841 N N . ARG B 1 321 ? 56.15500 8.04700 95.01700 1.000 60.43000 -57 ARG B N 1
ATOM 6842 C CA . ARG B 1 321 ? 55.33100 7.07300 95.72300 1.000 55.64000 -57 ARG B CA 1
ATOM 6843 C C . ARG B 1 321 ? 53.91300 7.05700 95.17000 1.000 57.23000 -57 ARG B C 1
ATOM 6844 O O . ARG B 1 321 ? 53.29000 5.99300 95.07200 1.000 57.73000 -57 ARG B O 1
ATOM 6852 N N . ILE B 1 322 ? 53.38600 8.22800 94.80600 1.000 51.12000 -56 ILE B N 1
ATOM 6853 C CA . ILE B 1 322 ? 52.07200 8.28300 94.17600 1.000 51.98000 -56 ILE B CA 1
ATOM 6854 C C . ILE B 1 322 ? 52.15000 7.77800 92.74100 1.000 54.74000 -56 ILE B C 1
ATOM 6855 O O . ILE B 1 322 ? 51.19000 7.19100 92.22700 1.000 53.62000 -56 ILE B O 1
ATOM 6860 N N . ALA B 1 323 ? 53.29100 7.98100 92.07500 1.000 56.07000 -55 ALA B N 1
ATOM 6861 C CA . ALA B 1 323 ? 53.46700 7.44500 90.72900 1.000 49.48000 -55 ALA B CA 1
ATOM 6862 C C . ALA B 1 323 ? 53.46500 5.92200 90.73800 1.000 50.95000 -55 ALA B C 1
ATOM 6863 O O . ALA B 1 323 ? 52.89800 5.28800 89.84000 1.000 54.74000 -55 ALA B O 1
ATOM 6865 N N . ALA B 1 324 ? 54.09800 5.31500 91.74500 1.000 47.71000 -54 ALA B N 1
ATOM 6866 C CA . ALA B 1 324 ? 54.06000 3.86100 91.86600 1.000 50.35000 -54 ALA B CA 1
ATOM 6867 C C . ALA B 1 324 ? 52.65900 3.37800 92.21800 1.000 50.01000 -54 ALA B C 1
ATOM 6868 O O . ALA B 1 324 ? 52.21300 2.33500 91.72500 1.000 48.99000 -54 ALA B O 1
ATOM 6870 N N . THR B 1 325 ? 51.95300 4.12400 93.07100 1.000 48.67000 -53 THR B N 1
ATOM 6871 C CA . THR B 1 325 ? 50.56200 3.79800 93.37000 1.000 47.51000 -53 THR B CA 1
ATOM 6872 C C . THR B 1 325 ? 49.70900 3.83800 92.10900 1.000 49.17000 -53 THR B C 1
ATOM 6873 O O . THR B 1 325 ? 48.86400 2.96100 91.89200 1.000 52.25000 -53 THR B O 1
ATOM 6877 N N . MET B 1 326 ? 49.92800 4.84200 91.25600 1.000 44.88000 -52 MET B N 1
ATOM 6878 C CA . MET B 1 326 ? 49.17300 4.94400 90.01100 1.000 49.02000 -52 MET B CA 1
ATOM 6879 C C . MET B 1 326 ? 49.51600 3.80900 89.05500 1.000 45.74000 -52 MET B C 1
ATOM 6880 O O . MET B 1 326 ? 48.63300 3.28300 88.36800 1.000 44.89000 -52 MET B O 1
ATOM 6885 N N . GLU B 1 327 ? 50.79300 3.42600 88.98800 1.000 42.00000 -51 GLU B N 1
ATOM 6886 C CA . GLU B 1 327 ? 51.20000 2.34800 88.09200 1.000 48.90000 -51 GLU B CA 1
ATOM 6887 C C . GLU B 1 327 ? 50.56100 1.02700 88.49900 1.000 45.88000 -51 GLU B C 1
ATOM 6888 O O . GLU B 1 327 ? 49.99800 0.31200 87.66200 1.000 53.86000 -51 GLU B O 1
ATOM 6894 N N . ASN B 1 328 ? 50.63800 0.68500 89.78800 1.000 47.61000 -50 ASN B N 1
ATOM 6895 C CA . ASN B 1 328 ? 49.96900 -0.51700 90.27400 1.000 49.67000 -50 ASN B CA 1
ATOM 6896 C C . ASN B 1 328 ? 48.45700 -0.41800 90.11200 1.000 55.15000 -50 ASN B C 1
ATOM 6897 O O . ASN B 1 328 ? 47.78400 -1.44000 89.93700 1.000 55.82000 -50 ASN B O 1
ATOM 6902 N N . ALA B 1 329 ? 47.90700 0.79800 90.16400 1.000 49.42000 -49 ALA B N 1
ATOM 6903 C CA . ALA B 1 329 ? 46.47200 0.96800 89.96200 1.000 53.63000 -49 ALA B CA 1
ATOM 6904 C C . ALA B 1 329 ? 46.07700 0.67600 88.51900 1.000 55.51000 -49 ALA B C 1
ATOM 6905 O O . ALA B 1 329 ? 45.03700 0.05600 88.26800 1.000 51.21000 -49 ALA B O 1
ATOM 6907 N N . GLN B 1 330 ? 46.89300 1.11900 87.55800 1.000 55.29000 -48 GLN B N 1
ATOM 6908 C CA . GLN B 1 330 ? 46.59700 0.85200 86.15400 1.000 54.54000 -48 GLN B CA 1
ATOM 6909 C C . GLN B 1 330 ? 46.74000 -0.62800 85.82200 1.000 53.01000 -48 GLN B C 1
ATOM 6910 O O . GLN B 1 330 ? 45.98900 -1.15000 84.99000 1.000 52.40000 -48 GLN B O 1
ATOM 6916 N N . LYS B 1 331 ? 47.69300 -1.31400 86.45200 1.000 49.31000 -47 LYS B N 1
ATOM 6917 C CA . LYS B 1 331 ? 47.84400 -2.75200 86.27400 1.000 50.86000 -47 LYS B CA 1
ATOM 6918 C C . LYS B 1 331 ? 46.80100 -3.55100 87.04000 1.000 50.13000 -47 LYS B C 1
ATOM 6919 O O . LYS B 1 331 ? 46.69800 -4.76500 86.83300 1.000 66.39000 -47 LYS B O 1
ATOM 6925 N N . GLY B 1 332 ? 46.03300 -2.91000 87.90900 1.000 55.73000 -46 GLY B N 1
ATOM 6926 C CA . GLY B 1 332 ? 45.01300 -3.55700 88.70200 1.000 51.65000 -46 GLY B CA 1
ATOM 6927 C C . GLY B 1 332 ? 43.63700 -3.44600 88.08300 1.000 52.57000 -46 GLY B C 1
ATOM 6928 O O . GLY B 1 332 ? 43.48200 -3.38300 86.85800 1.000 62.45000 -46 GLY B O 1
ATOM 6929 N N . GLU B 1 333 ? 42.62200 -3.41300 88.94200 1.000 50.91000 -45 GLU B N 1
ATOM 6930 C CA . GLU B 1 333 ? 41.23800 -3.37500 88.49700 1.000 57.19000 -45 GLU B CA 1
ATOM 6931 C C . GLU B 1 333 ? 40.39500 -2.71200 89.57600 1.000 51.50000 -45 GLU B C 1
ATOM 6932 O O . GLU B 1 333 ? 40.61600 -2.94000 90.76900 1.000 49.57000 -45 GLU B O 1
ATOM 6938 N N . ILE B 1 334 ? 39.43900 -1.88600 89.15000 1.000 59.28000 -44 ILE B N 1
ATOM 6939 C CA . ILE B 1 334 ? 38.58900 -1.17700 90.09800 1.000 56.09000 -44 ILE B CA 1
ATOM 6940 C C . ILE B 1 334 ? 37.69100 -2.17000 90.82700 1.000 52.90000 -44 ILE B C 1
ATOM 6941 O O . ILE B 1 334 ? 37.25700 -3.18600 90.26500 1.000 56.09000 -44 ILE B O 1
ATOM 6946 N N . MET B 1 335 ? 37.42700 -1.89100 92.09500 1.000 48.96000 -43 MET B N 1
ATOM 6947 C CA . MET B 1 335 ? 36.53700 -2.74700 92.86700 1.000 54.23000 -43 MET B CA 1
ATOM 6948 C C . MET B 1 335 ? 35.09400 -2.51100 92.43900 1.000 59.05000 -43 MET B C 1
ATOM 6949 O O . MET B 1 335 ? 34.66500 -1.35600 92.33300 1.000 54.76000 -43 MET B O 1
ATOM 6954 N N . PRO B 1 336 ? 34.32200 -3.56200 92.17900 1.000 56.75000 -42 PRO B N 1
ATOM 6955 C CA . PRO B 1 336 ? 32.88500 -3.37500 91.96100 1.000 60.15000 -42 PRO B CA 1
ATOM 6956 C C . PRO B 1 336 ? 32.21100 -2.90000 93.23700 1.000 53.53000 -42 PRO B C 1
ATOM 6957 O O . PRO B 1 336 ? 32.66300 -3.18500 94.34900 1.000 55.33000 -42 PRO B O 1
ATOM 6961 N N . ASN B 1 337 ? 31.12000 -2.15700 93.06700 1.000 52.18000 -41 ASN B N 1
ATOM 6962 C CA . ASN B 1 337 ? 30.33400 -1.68600 94.19800 1.000 53.75000 -41 ASN B CA 1
ATOM 6963 C C . ASN B 1 337 ? 29.02600 -2.45000 94.35300 1.000 57.77000 -41 ASN B C 1
ATOM 6964 O O . ASN B 1 337 ? 28.15200 -2.01200 95.10500 1.000 56.10000 -41 ASN B O 1
ATOM 6969 N N . ILE B 1 338 ? 28.87200 -3.57900 93.66900 1.000 56.62000 -40 ILE B N 1
ATOM 6970 C CA . ILE B 1 338 ? 27.63900 -4.35900 93.72800 1.000 50.99000 -40 ILE B CA 1
ATOM 6971 C C . ILE B 1 338 ? 27.45000 -4.87600 95.15100 1.000 50.13000 -40 ILE B C 1
ATOM 6972 O O . ILE B 1 338 ? 28.43800 -5.06100 95.87600 1.000 53.80000 -40 ILE B O 1
ATOM 6977 N N . PRO B 1 339 ? 26.21100 -5.10500 95.59600 1.000 51.99000 -39 PRO B N 1
ATOM 6978 C CA . PRO B 1 339 ? 25.99600 -5.50500 96.99800 1.000 56.24000 -39 PRO B CA 1
ATOM 6979 C C . PRO B 1 339 ? 26.64900 -6.82400 97.37600 1.000 53.86000 -39 PRO B C 1
ATOM 6980 O O . PRO B 1 339 ? 26.92600 -7.04000 98.56200 1.000 59.87000 -39 PRO B O 1
ATOM 6984 N N . GLN B 1 340 ? 26.90800 -7.71100 96.41700 1.000 54.06000 -38 GLN B N 1
ATOM 6985 C CA . GLN B 1 340 ? 27.48500 -9.01500 96.72000 1.000 54.80000 -38 GLN B CA 1
ATOM 6986 C C . GLN B 1 340 ? 28.97000 -8.95300 97.04900 1.000 61.24000 -38 GLN B C 1
ATOM 6987 O O . GLN B 1 340 ? 29.55600 -9.99500 97.36300 1.000 55.32000 -38 GLN B O 1
ATOM 6993 N N . MET B 1 341 ? 29.59100 -7.77100 96.99100 1.000 55.51000 -37 MET B N 1
ATOM 6994 C CA . MET B 1 341 ? 31.01700 -7.67300 97.28700 1.000 56.46000 -37 MET B CA 1
ATOM 6995 C C . MET B 1 341 ? 31.31800 -8.01900 98.73800 1.000 46.62000 -37 MET B C 1
ATOM 6996 O O . MET B 1 341 ? 32.42600 -8.47000 99.05100 1.000 51.37000 -37 MET B O 1
ATOM 7001 N N . SER B 1 342 ? 30.35300 -7.81300 99.63700 1.000 48.16000 -36 SER B N 1
ATOM 7002 C CA . SER B 1 342 ? 30.54800 -8.20100 101.03000 1.000 53.46000 -36 SER B CA 1
ATOM 7003 C C . SER B 1 342 ? 30.68100 -9.71400 101.15900 1.000 56.90000 -36 SER B C 1
ATOM 7004 O O . SER B 1 342 ? 31.56000 -10.21500 101.87100 1.000 60.36000 -36 SER B O 1
ATOM 7007 N N . ALA B 1 343 ? 29.81500 -10.45900 100.46800 1.000 53.51000 -35 ALA B N 1
ATOM 7008 C CA . ALA B 1 343 ? 29.91800 -11.91400 100.48400 1.000 57.38000 -35 ALA B CA 1
ATOM 7009 C C . ALA B 1 343 ? 31.18700 -12.38300 99.78500 1.000 54.66000 -35 ALA B C 1
ATOM 7010 O O . ALA B 1 343 ? 31.79700 -13.37800 100.19500 1.000 57.07000 -35 ALA B O 1
ATOM 7012 N N . PHE B 1 344 ? 31.60100 -11.67800 98.73000 1.000 54.98000 -34 PHE B N 1
ATOM 7013 C CA . PHE B 1 344 ? 32.83100 -12.04000 98.03200 1.000 50.02000 -34 PHE B CA 1
ATOM 7014 C C . PHE B 1 344 ? 34.03800 -11.92400 98.95200 1.000 54.76000 -34 PHE B C 1
ATOM 7015 O O . PHE B 1 344 ? 34.87500 -12.83200 99.01400 1.000 57.22000 -34 PHE B O 1
ATOM 7023 N N . TRP B 1 345 ? 34.14700 -10.80600 99.67400 1.000 52.29000 -33 TRP B N 1
ATOM 7024 C CA . TRP B 1 345 ? 35.30300 -10.59800 100.54100 1.000 53.67000 -33 TRP B CA 1
ATOM 7025 C C . TRP B 1 345 ? 35.34300 -11.62100 101.66900 1.000 49.08000 -33 TRP B C 1
ATOM 7026 O O . TRP B 1 345 ? 36.41000 -12.15600 101.99200 1.000 50.37000 -33 TRP B O 1
ATOM 7037 N N . TYR B 1 346 ? 34.19100 -11.90300 102.28200 1.000 50.19000 -32 TYR B N 1
ATOM 7038 C CA . TYR B 1 346 ? 34.15200 -12.90700 103.34000 1.000 60.17000 -32 TYR B CA 1
ATOM 7039 C C . TYR B 1 346 ? 34.52900 -14.28100 102.80100 1.000 58.72000 -32 TYR B C 1
ATOM 7040 O O . TYR B 1 346 ? 35.25400 -15.03800 103.46000 1.000 55.83000 -32 TYR B O 1
ATOM 7049 N N . ALA B 1 347 ? 34.05600 -14.61600 101.59800 1.000 57.51000 -31 ALA B N 1
ATOM 7050 C CA . ALA B 1 347 ? 34.37700 -15.91000 101.00400 1.000 50.27000 -31 ALA B CA 1
ATOM 7051 C C . ALA B 1 347 ? 35.87600 -16.05300 100.77200 1.000 50.71000 -31 ALA B C 1
ATOM 7052 O O . ALA B 1 347 ? 36.47800 -17.07300 101.12900 1.000 53.53000 -31 ALA B O 1
ATOM 7054 N N . VAL B 1 348 ? 36.49900 -15.03300 100.17800 1.000 54.58000 -30 VAL B N 1
ATOM 7055 C CA . VAL B 1 348 ? 37.92100 -15.12000 99.86400 1.000 45.26000 -30 VAL B CA 1
ATOM 7056 C C . VAL B 1 348 ? 38.76600 -15.06800 101.13100 1.000 50.02000 -30 VAL B C 1
ATOM 7057 O O . VAL B 1 348 ? 39.81400 -15.72000 101.20900 1.000 48.81000 -30 VAL B O 1
ATOM 7061 N N . ARG B 1 349 ? 38.33700 -14.30700 102.14300 1.000 51.42000 -29 ARG B N 1
ATOM 7062 C CA . ARG B 1 349 ? 39.09200 -14.26600 103.39300 1.000 54.74000 -29 ARG B CA 1
ATOM 7063 C C . ARG B 1 349 ? 39.14800 -15.64400 104.03900 1.000 48.21000 -29 ARG B C 1
ATOM 7064 O O . ARG B 1 349 ? 40.21000 -16.09000 104.48800 1.000 48.45000 -29 ARG B O 1
ATOM 7072 N N . THR B 1 350 ? 38.00600 -16.33200 104.09600 1.000 46.41000 -28 THR B N 1
ATOM 7073 C CA . THR B 1 350 ? 37.98200 -17.68400 104.64600 1.000 51.93000 -28 THR B CA 1
ATOM 7074 C C . THR B 1 350 ? 38.89300 -18.61500 103.85700 1.000 44.29000 -28 THR B C 1
ATOM 7075 O O . THR B 1 350 ? 39.64600 -19.40100 104.44200 1.000 49.86000 -28 THR B O 1
ATOM 7079 N N . ALA B 1 351 ? 38.85400 -18.52500 102.52500 1.000 40.82000 -27 ALA B N 1
ATOM 7080 C CA . ALA B 1 351 ? 39.66300 -19.41300 101.69500 1.000 51.24000 -27 ALA B CA 1
ATOM 7081 C C . ALA B 1 351 ? 41.15200 -19.15500 101.88800 1.000 53.68000 -27 ALA B C 1
ATOM 7082 O O . ALA B 1 351 ? 41.94200 -20.10100 101.99000 1.000 52.04000 -27 ALA B O 1
ATOM 7084 N N . VAL B 1 352 ? 41.55600 -17.88300 101.93900 1.000 49.24000 -26 VAL B N 1
ATOM 7085 C CA . VAL B 1 352 ? 42.97000 -17.55700 102.11700 1.000 48.13000 -26 VAL B CA 1
ATOM 7086 C C . VAL B 1 352 ? 43.46300 -18.04000 103.47500 1.000 49.57000 -26 VAL B C 1
ATOM 7087 O O . VAL B 1 352 ? 44.55100 -18.61600 103.58700 1.000 49.76000 -26 VAL B O 1
ATOM 7091 N N . ILE B 1 353 ? 42.67000 -17.82000 104.52500 1.000 51.69000 -25 ILE B N 1
ATOM 7092 C CA . ILE B 1 353 ? 43.07300 -18.24500 105.86300 1.000 55.05000 -25 ILE B CA 1
ATOM 7093 C C . ILE B 1 353 ? 43.12200 -19.76600 105.94900 1.000 52.82000 -25 ILE B C 1
ATOM 7094 O O . ILE B 1 353 ? 44.09200 -20.34400 106.45300 1.000 51.58000 -25 ILE B O 1
ATOM 7099 N N . ASN B 1 354 ? 42.08000 -20.43800 105.45000 1.000 53.04000 -24 ASN B N 1
ATOM 7100 C CA . ASN B 1 354 ? 42.03500 -21.89600 105.52900 1.000 55.81000 -24 ASN B CA 1
ATOM 7101 C C . ASN B 1 354 ? 43.09700 -22.54800 104.65200 1.000 52.88000 -24 ASN B C 1
ATOM 7102 O O . ASN B 1 354 ? 43.56100 -23.65100 104.96400 1.000 55.25000 -24 ASN B O 1
ATOM 7107 N N . ALA B 1 355 ? 43.49600 -21.89300 103.56000 1.000 48.11000 -23 ALA B N 1
ATOM 7108 C CA . ALA B 1 355 ? 44.55600 -22.44600 102.72600 1.000 48.05000 -23 ALA B CA 1
ATOM 7109 C C . ALA B 1 355 ? 45.93300 -22.14500 103.30100 1.000 52.85000 -23 ALA B C 1
ATOM 7110 O O . ALA B 1 355 ? 46.84500 -22.97300 103.20100 1.000 56.12000 -23 ALA B O 1
ATOM 7112 N N . ALA B 1 356 ? 46.10000 -20.96900 103.91200 1.000 55.64000 -22 ALA B N 1
ATOM 7113 C CA . ALA B 1 356 ? 47.40000 -20.59100 104.45700 1.000 50.39000 -22 ALA B CA 1
ATOM 7114 C C . ALA B 1 356 ? 47.71100 -21.35900 105.73500 1.000 50.88000 -22 ALA B C 1
ATOM 7115 O O . ALA B 1 356 ? 48.85800 -21.76100 105.96000 1.000 51.72000 -22 ALA B O 1
ATOM 7117 N N . SER B 1 357 ? 46.70500 -21.56700 106.58600 1.000 45.64000 -21 SER B N 1
ATOM 7118 C CA . SER B 1 357 ? 46.91000 -22.29400 107.83200 1.000 52.46000 -21 SER B CA 1
ATOM 7119 C C . SER B 1 357 ? 47.07800 -23.79300 107.62200 1.000 55.79000 -21 SER B C 1
ATOM 7120 O O . SER B 1 357 ? 47.48300 -24.48800 108.56000 1.000 56.91000 -21 SER B O 1
ATOM 7123 N N . GLY B 1 358 ? 46.79000 -24.30100 106.42800 1.000 53.58000 -20 GLY B N 1
ATOM 7124 C CA . GLY B 1 358 ? 46.83000 -25.72500 106.17700 1.000 60.11000 -20 GLY B CA 1
ATOM 7125 C C . GLY B 1 358 ? 45.56300 -26.46900 106.52900 1.000 58.21000 -20 GLY B C 1
ATOM 7126 O O . GLY B 1 358 ? 45.54400 -27.70300 106.44000 1.000 66.38000 -20 GLY B O 1
ATOM 7127 N N . ARG B 1 359 ? 44.50300 -25.76100 106.92900 1.000 66.28000 -19 ARG B N 1
ATOM 7128 C CA . ARG B 1 359 ? 43.25200 -26.43000 107.27000 1.000 63.67000 -19 ARG B CA 1
ATOM 7129 C C . ARG B 1 359 ? 42.62900 -27.09300 106.05000 1.000 64.22000 -19 ARG B C 1
ATOM 7130 O O . ARG B 1 359 ? 42.12900 -28.21900 106.13800 1.000 67.34000 -19 ARG B O 1
ATOM 7138 N N . GLN B 1 360 ? 42.65100 -26.41500 104.90500 1.000 55.29000 -18 GLN B N 1
ATOM 7139 C CA . GLN B 1 360 ? 42.08600 -26.94200 103.67400 1.000 51.79000 -18 GLN B CA 1
ATOM 7140 C C . GLN B 1 360 ? 43.09800 -26.81700 102.54600 1.000 54.02000 -18 GLN B C 1
ATOM 7141 O O . GLN B 1 360 ? 43.98000 -25.95400 102.57300 1.000 51.59000 -18 GLN B O 1
ATOM 7147 N N . THR B 1 361 ? 42.96300 -27.69400 101.55500 1.000 52.00000 -17 THR B N 1
ATOM 7148 C CA . THR B 1 361 ? 43.72200 -27.54400 100.32600 1.000 48.67000 -17 THR B CA 1
ATOM 7149 C C . THR B 1 361 ? 43.26300 -26.29100 99.58300 1.000 45.65000 -17 THR B C 1
ATOM 7150 O O . THR B 1 361 ? 42.21200 -25.71100 99.87200 1.000 43.42000 -17 THR B O 1
ATOM 7154 N N . VAL B 1 362 ? 44.07200 -25.87300 98.60800 1.000 40.36000 -16 VAL B N 1
ATOM 7155 C CA . VAL B 1 362 ? 43.69600 -24.73000 97.78200 1.000 48.46000 -16 VAL B CA 1
ATOM 7156 C C . VAL B 1 362 ? 42.40500 -25.02300 97.02700 1.000 50.01000 -16 VAL B C 1
ATOM 7157 O O . VAL B 1 362 ? 41.51900 -24.16500 96.92400 1.000 53.92000 -16 VAL B O 1
ATOM 7161 N N . ASP B 1 363 ? 42.26900 -26.24500 96.50800 1.000 56.58000 -15 ASP B N 1
ATOM 7162 C CA . ASP B 1 363 ? 41.07400 -26.60600 95.75100 1.000 54.04000 -15 ASP B CA 1
ATOM 7163 C C . ASP B 1 363 ? 39.82700 -26.55600 96.62500 1.000 55.62000 -15 ASP B C 1
ATOM 7164 O O . ASP B 1 363 ? 38.79400 -26.01100 96.22000 1.000 55.38000 -15 ASP B O 1
ATOM 7169 N N . ALA B 1 364 ? 39.90200 -27.11900 97.83300 1.000 52.92000 -14 ALA B N 1
ATOM 7170 C CA . ALA B 1 364 ? 38.73800 -27.12400 98.71300 1.000 52.48000 -14 ALA B CA 1
ATOM 7171 C C . ALA B 1 364 ? 38.40200 -25.71900 99.19900 1.000 52.48000 -14 ALA B C 1
ATOM 7172 O O . ALA B 1 364 ? 37.22400 -25.35300 99.29000 1.000 62.15000 -14 ALA B O 1
ATOM 7174 N N . ALA B 1 365 ? 39.42300 -24.91800 99.51200 1.000 47.44000 -13 ALA B N 1
ATOM 7175 C CA . ALA B 1 365 ? 39.18000 -23.56800 100.01300 1.000 53.63000 -13 ALA B CA 1
ATOM 7176 C C . ALA B 1 365 ? 38.54900 -22.68800 98.94100 1.000 44.74000 -13 ALA B C 1
ATOM 7177 O O . ALA B 1 365 ? 37.57100 -21.97700 99.20300 1.000 47.39000 -13 ALA B O 1
ATOM 7179 N N . LEU B 1 366 ? 39.08900 -22.73100 97.72000 1.000 44.99000 -12 LEU B N 1
ATOM 7180 C CA . LEU B 1 366 ? 38.56600 -21.89500 96.64600 1.000 50.43000 -12 LEU B CA 1
ATOM 7181 C C . LEU B 1 366 ? 37.23900 -22.40800 96.10000 1.000 50.73000 -12 LEU B C 1
ATOM 7182 O O . LEU B 1 366 ? 36.43300 -21.61100 95.61000 1.000 56.74000 -12 LEU B O 1
ATOM 7187 N N . ALA B 1 367 ? 36.99200 -23.71900 96.16800 1.000 53.54000 -11 ALA B N 1
ATOM 7188 C CA . ALA B 1 367 ? 35.69400 -24.23600 95.74800 1.000 54.18000 -11 ALA B CA 1
ATOM 7189 C C . ALA B 1 367 ? 34.59300 -23.77900 96.69400 1.000 51.26000 -11 ALA B C 1
ATOM 7190 O O . ALA B 1 367 ? 33.49100 -23.43400 96.25200 1.000 56.30000 -11 ALA B O 1
ATOM 7192 N N . ALA B 1 368 ? 34.86800 -23.78000 98.00000 1.000 46.10000 -10 ALA B N 1
ATOM 7193 C CA . ALA B 1 368 ? 33.89500 -23.26400 98.95600 1.000 51.93000 -10 ALA B CA 1
ATOM 7194 C C . ALA B 1 368 ? 33.70500 -21.76100 98.78900 1.000 50.21000 -10 ALA B C 1
ATOM 7195 O O . ALA B 1 368 ? 32.59600 -21.24500 98.97000 1.000 50.89000 -10 ALA B O 1
ATOM 7197 N N . ALA B 1 369 ? 34.77600 -21.04400 98.43500 1.000 47.95000 -9 ALA B N 1
ATOM 7198 C CA . ALA B 1 369 ? 34.66700 -19.60200 98.23500 1.000 53.44000 -9 ALA B CA 1
ATOM 7199 C C . ALA B 1 369 ? 33.92000 -19.27700 96.94900 1.000 53.35000 -9 ALA B C 1
ATOM 7200 O O . ALA B 1 369 ? 33.15200 -18.31000 96.89900 1.000 55.85000 -9 ALA B O 1
ATOM 7202 N N . GLN B 1 370 ? 34.13200 -20.07200 95.89700 1.000 54.55000 -8 GLN B N 1
ATOM 7203 C CA . GLN B 1 370 ? 33.38100 -19.87900 94.66100 1.000 55.60000 -8 GLN B CA 1
ATOM 7204 C C . GLN B 1 370 ? 31.88800 -20.08000 94.88900 1.000 57.58000 -8 GLN B C 1
ATOM 7205 O O . GLN B 1 370 ? 31.05900 -19.37400 94.30000 1.000 65.17000 -8 GLN B O 1
ATOM 7211 N N . THR B 1 371 ? 31.52600 -21.03100 95.75300 1.000 57.35000 -7 THR B N 1
ATOM 7212 C CA . THR B 1 371 ? 30.11600 -21.29200 96.02500 1.000 58.70000 -7 THR B CA 1
ATOM 7213 C C . THR B 1 371 ? 29.50800 -20.20400 96.90300 1.000 55.29000 -7 THR B C 1
ATOM 7214 O O . THR B 1 371 ? 28.38600 -19.74900 96.65100 1.000 64.39000 -7 THR B O 1
ATOM 7218 N N . ASN B 1 372 ? 30.23600 -19.77000 97.93500 1.000 59.66000 -6 ASN B N 1
ATOM 7219 C CA . ASN B 1 372 ? 29.70000 -18.78900 98.87200 1.000 63.75000 -6 ASN B CA 1
ATOM 7220 C C . ASN B 1 372 ? 29.64100 -17.38400 98.28200 1.000 68.34000 -6 ASN B C 1
ATOM 7221 O O . ASN B 1 372 ? 28.77500 -16.59300 98.67100 1.000 66.87000 -6 ASN B O 1
ATOM 7226 N N . ALA B 1 373 ? 30.53900 -17.05500 97.35000 1.000 61.60000 -5 ALA B N 1
ATOM 7227 C CA . ALA B 1 373 ? 30.53900 -15.71200 96.77700 1.000 65.11000 -5 ALA B CA 1
ATOM 7228 C C . ALA B 1 373 ? 29.38800 -15.52400 95.79700 1.000 73.36000 -5 ALA B C 1
ATOM 7229 O O . ALA B 1 373 ? 28.76600 -14.45700 95.76100 1.000 75.79000 -5 ALA B O 1
ATOM 7231 N N . ALA B 1 374 ? 29.09200 -16.54900 94.99200 1.000 76.95000 -4 ALA B N 1
ATOM 7232 C CA . ALA B 1 374 ? 28.05100 -16.41500 93.97700 1.000 77.99000 -4 ALA B CA 1
ATOM 7233 C C . ALA B 1 374 ? 26.66800 -16.30000 94.60600 1.000 86.23000 -4 ALA B C 1
ATOM 7234 O O . ALA B 1 374 ? 25.80700 -15.57400 94.09500 1.000 100.86000 -4 ALA B O 1
ATOM 7236 N N . ARG B 1 375 ? 26.43400 -17.00300 95.71000 1.000 71.64000 -3 ARG B N 1
ATOM 7237 C CA . ARG B 1 375 ? 25.14400 -16.93600 96.37800 1.000 72.81000 -3 ARG B CA 1
ATOM 7238 C C . ARG B 1 375 ? 25.06500 -15.70200 97.27500 1.000 87.46000 -3 ARG B C 1
ATOM 7239 O O . ARG B 1 375 ? 26.07400 -15.06700 97.59800 1.000 83.46000 -3 ARG B O 1
ATOM 7247 N N . ALA B 1 376 ? 23.84300 -15.36700 97.67600 1.000 84.84000 -2 ALA B N 1
ATOM 7248 C CA . ALA B 1 376 ? 23.60800 -14.21400 98.53800 1.000 80.70000 -2 ALA B CA 1
ATOM 7249 C C . ALA B 1 376 ? 22.28900 -14.35500 99.29200 1.000 85.14000 -2 ALA B C 1
ATOM 7250 O O . ALA B 1 376 ? 21.88700 -13.45700 100.03400 1.000 87.65000 -2 ALA B O 1
ATOM 7252 N N . MET B 1 379 ? 19.21700 -10.48600 99.85400 1.000 102.18000 1 MET B N 1
ATOM 7253 C CA . MET B 1 379 ? 19.53100 -10.41100 101.27600 1.000 102.89000 1 MET B CA 1
ATOM 7254 C C . MET B 1 379 ? 18.31000 -10.74000 102.12800 1.000 97.62000 1 MET B C 1
ATOM 7255 O O . MET B 1 379 ? 17.47500 -11.55500 101.74100 1.000 97.67000 1 MET B O 1
ATOM 7260 N N . ASP B 1 380 ? 18.21700 -10.10500 103.29400 1.000 90.52000 2 ASP B N 1
ATOM 7261 C CA . ASP B 1 380 ? 17.07800 -10.31400 104.18000 1.000 84.03000 2 ASP B CA 1
ATOM 7262 C C . ASP B 1 380 ? 15.82700 -9.69300 103.56900 1.000 78.22000 2 ASP B C 1
ATOM 7263 O O . ASP B 1 380 ? 15.76700 -8.47700 103.35500 1.000 74.40000 2 ASP B O 1
ATOM 7268 N N . LYS B 1 381 ? 14.83000 -10.53000 103.29300 1.000 75.70000 3 LYS B N 1
ATOM 7269 C CA . LYS B 1 381 ? 13.62400 -10.09300 102.60300 1.000 68.98000 3 LYS B CA 1
ATOM 7270 C C . LYS B 1 381 ? 12.68900 -9.37400 103.56900 1.000 66.81000 3 LYS B C 1
ATOM 7271 O O . LYS B 1 381 ? 12.36600 -9.89700 104.64000 1.000 55.95000 3 LYS B O 1
ATOM 7277 N N . CYS B 1 382 ? 12.24400 -8.17300 103.18000 1.000 65.07000 4 CYS B N 1
ATOM 7278 C CA . CYS B 1 382 ? 11.35100 -7.37400 104.01200 1.000 57.05000 4 CYS B CA 1
ATOM 7279 C C . CYS B 1 382 ? 10.20600 -6.76000 103.21300 1.000 51.00000 4 CYS B C 1
ATOM 7280 O O . CYS B 1 382 ? 9.54400 -5.84000 103.70600 1.000 52.75000 4 CYS B O 1
ATOM 7283 N N . TRP B 1 383 ? 9.95300 -7.24500 102.00100 1.000 47.54000 5 TRP B N 1
ATOM 7284 C CA . TRP B 1 383 ? 8.91300 -6.70100 101.13700 1.000 49.18000 5 TRP B CA 1
ATOM 7285 C C . TRP B 1 383 ? 7.81500 -7.73600 100.92900 1.000 49.95000 5 TRP B C 1
ATOM 7286 O O . TRP B 1 383 ? 8.09500 -8.88200 100.56100 1.000 58.64000 5 TRP B O 1
ATOM 7297 N N . PHE B 1 384 ? 6.57200 -7.32300 101.16200 1.000 51.54000 6 PHE B N 1
ATOM 7298 C CA . PHE B 1 384 ? 5.41000 -8.19300 101.06600 1.000 51.37000 6 PHE B CA 1
ATOM 7299 C C . PHE B 1 384 ? 4.47200 -7.68300 99.98300 1.000 55.84000 6 PHE B C 1
ATOM 7300 O O . PHE B 1 384 ? 4.19100 -6.48300 99.90600 1.000 60.46000 6 PHE B O 1
ATOM 7308 N N . THR B 1 385 ? 3.98600 -8.60000 99.15400 1.000 53.51000 7 THR B N 1
ATOM 7309 C CA . THR B 1 385 ? 3.06200 -8.24500 98.08900 1.000 57.40000 7 THR B CA 1
ATOM 7310 C C . THR B 1 385 ? 1.66400 -8.01200 98.64900 1.000 55.78000 7 THR B C 1
ATOM 7311 O O . THR B 1 385 ? 1.27700 -8.58000 99.67400 1.000 58.83000 7 THR B O 1
ATOM 7315 N N . LEU B 1 386 ? 0.90300 -7.16400 97.96200 1.000 63.72000 8 LEU B N 1
ATOM 7316 C CA . LEU B 1 386 ? -0.46700 -6.83900 98.34500 1.000 63.63000 8 LEU B CA 1
ATOM 7317 C C . LEU B 1 386 ? -1.40600 -7.54600 97.37200 1.000 76.60000 8 LEU B C 1
ATOM 7318 O O . LEU B 1 386 ? -1.85800 -6.97300 96.38100 1.000 87.34000 8 LEU B O 1
ATOM 7323 N N . ASP B 1 387 ? -1.68900 -8.81300 97.66100 1.000 87.46000 9 ASP B N 1
ATOM 7324 C CA . ASP B 1 387 ? -2.61100 -9.58800 96.84800 1.000 94.08000 9 ASP B CA 1
ATOM 7325 C C . ASP B 1 387 ? -4.05400 -9.24900 97.21000 1.000 98.44000 9 ASP B C 1
ATOM 7326 O O . ASP B 1 387 ? -4.33700 -8.64300 98.24900 1.000 102.63000 9 ASP B O 1
ATOM 7331 N N . ASN B 1 388 ? -4.97200 -9.64800 96.32600 1.000 100.28000 10 ASN B N 1
ATOM 7332 C CA . ASN B 1 388 ? -6.40300 -9.37700 96.48800 1.000 106.78000 10 ASN B CA 1
ATOM 7333 C C . ASN B 1 388 ? -6.67500 -7.87700 96.60100 1.000 101.00000 10 ASN B C 1
ATOM 7334 O O . ASN B 1 388 ? -7.66700 -7.45200 97.19800 1.000 102.27000 10 ASN B O 1
ATOM 7339 N N . ALA B 1 389 ? -5.80000 -7.05900 96.02000 1.000 97.53000 11 ALA B N 1
ATOM 7340 C CA . ALA B 1 389 ? -5.92700 -5.61400 96.15500 1.000 95.03000 11 ALA B CA 1
ATOM 7341 C C . ALA B 1 389 ? -5.06400 -4.92600 95.11000 1.000 89.69000 11 ALA B C 1
ATOM 7342 O O . ALA B 1 389 ? -3.87100 -5.22400 94.99500 1.000 91.46000 11 ALA B O 1
ATOM 7344 N N . HIS B 1 390 ? -5.66900 -4.01600 94.35500 1.000 87.97000 12 HIS B N 1
ATOM 7345 C CA . HIS B 1 390 ? -4.95600 -3.10600 93.46400 1.000 88.51000 12 HIS B CA 1
ATOM 7346 C C . HIS B 1 390 ? -5.17700 -1.70100 94.01800 1.000 77.84000 12 HIS B C 1
ATOM 7347 O O . HIS B 1 390 ? -6.17100 -1.04100 93.70700 1.000 77.38000 12 HIS B O 1
ATOM 7354 N N . TYR B 1 391 ? -4.24800 -1.25800 94.86300 1.000 73.98000 13 TYR B N 1
ATOM 7355 C CA . TYR B 1 391 ? -4.33300 0.03500 95.53200 1.000 71.57000 13 TYR B CA 1
ATOM 7356 C C . TYR B 1 391 ? -3.58200 1.09000 94.73400 1.000 71.99000 13 TYR B C 1
ATOM 7357 O O . TYR B 1 391 ? -2.43300 0.85700 94.34000 1.000 66.99000 13 TYR B O 1
ATOM 7366 N N . PRO B 1 392 ? -4.18700 2.25400 94.48900 1.000 74.41000 14 PRO B N 1
ATOM 7367 C CA . PRO B 1 392 ? -3.51600 3.26500 93.67600 1.000 72.54000 14 PRO B CA 1
ATOM 7368 C C . PRO B 1 392 ? -2.30100 3.82100 94.39600 1.000 68.75000 14 PRO B C 1
ATOM 7369 O O . PRO B 1 392 ? -2.24700 3.82900 95.63700 1.000 70.14000 14 PRO B O 1
ATOM 7373 N N . PRO B 1 393 ? -1.29800 4.28900 93.66100 1.000 68.84000 15 PRO B N 1
ATOM 7374 C CA . PRO B 1 393 ? -0.12100 4.87500 94.30100 1.000 68.11000 15 PRO B CA 1
ATOM 7375 C C . PRO B 1 393 ? -0.42100 6.27300 94.80800 1.000 79.11000 15 PRO B C 1
ATOM 7376 O O . PRO B 1 393 ? -0.98300 7.10300 94.07800 1.000 78.40000 15 PRO B O 1
ATOM 7380 N N . PRO B 1 394 ? -0.06800 6.57300 96.05700 1.000 78.74000 16 PRO B N 1
ATOM 7381 C CA . PRO B 1 394 ? -0.24600 7.94200 96.55700 1.000 77.62000 16 PRO B CA 1
ATOM 7382 C C . PRO B 1 394 ? 0.77600 8.87300 95.92200 1.000 78.73000 16 PRO B C 1
ATOM 7383 O O . PRO B 1 394 ? 1.96400 8.55200 95.84700 1.000 81.73000 16 PRO B O 1
ATOM 7387 N N . SER B 1 395 ? 0.30200 10.02300 95.45000 1.000 74.43000 17 SER B N 1
ATOM 7388 C CA . SER B 1 395 ? 1.19500 10.98800 94.82600 1.000 72.90000 17 SER B CA 1
ATOM 7389 C C . SER B 1 395 ? 2.21600 11.49700 95.83700 1.000 72.83000 17 SER B C 1
ATOM 7390 O O . SER B 1 395 ? 1.96900 11.51900 97.04600 1.000 72.45000 17 SER B O 1
ATOM 7393 N N . LEU B 1 396 ? 3.38200 11.90100 95.32500 1.000 79.20000 18 LEU B N 1
ATOM 7394 C CA . LEU B 1 396 ? 4.43600 12.41500 96.19300 1.000 82.42000 18 LEU B CA 1
ATOM 7395 C C . LEU B 1 396 ? 3.96400 13.62300 96.99100 1.000 82.15000 18 LEU B C 1
ATOM 7396 O O . LEU B 1 396 ? 4.41900 13.84100 98.12000 1.000 81.31000 18 LEU B O 1
ATOM 7401 N N . ASP B 1 397 ? 3.04900 14.41300 96.42600 1.000 80.31000 19 ASP B N 1
ATOM 7402 C CA . ASP B 1 397 ? 2.52700 15.57400 97.13700 1.000 79.19000 19 ASP B CA 1
ATOM 7403 C C . ASP B 1 397 ? 1.71100 15.15800 98.35600 1.000 72.22000 19 ASP B C 1
ATOM 7404 O O . ASP B 1 397 ? 1.80700 15.78500 99.41700 1.000 66.01000 19 ASP B O 1
ATOM 7409 N N . SER B 1 398 ? 0.91300 14.09700 98.22900 1.000 62.58000 20 SER B N 1
ATOM 7410 C CA . SER B 1 398 ? 0.02700 13.68000 99.30800 1.000 57.44000 20 SER B CA 1
ATOM 7411 C C . SER B 1 398 ? 0.71900 12.82400 100.36100 1.000 60.69000 20 SER B C 1
ATOM 7412 O O . SER B 1 398 ? 0.10500 12.53100 101.39200 1.000 61.10000 20 SER B O 1
ATOM 7415 N N . MET B 1 399 ? 1.97100 12.41700 100.13500 1.000 61.07000 21 MET B N 1
ATOM 7416 C CA . MET B 1 399 ? 2.64600 11.55300 101.10000 1.000 61.08000 21 MET B CA 1
ATOM 7417 C C . MET B 1 399 ? 2.91800 12.28700 102.40800 1.000 63.88000 21 MET B C 1
ATOM 7418 O O . MET B 1 399 ? 2.85600 11.68700 103.48700 1.000 63.48000 21 MET B O 1
ATOM 7423 N N . ARG B 1 400 ? 3.22000 13.58100 102.33300 1.000 63.00000 22 ARG B N 1
ATOM 7424 C CA . ARG B 1 400 ? 3.41100 14.41100 103.51300 1.000 60.93000 22 ARG B CA 1
ATOM 7425 C C . ARG B 1 400 ? 2.14300 15.14900 103.92100 1.000 58.45000 22 ARG B C 1
ATOM 7426 O O . ARG B 1 400 ? 2.19900 16.01100 104.80300 1.000 59.11000 22 ARG B O 1
ATOM 7434 N N . SER B 1 401 ? 1.00400 14.82200 103.30700 1.000 61.22000 23 SER B N 1
ATOM 7435 C CA . SER B 1 401 ? -0.21200 15.59500 103.53500 1.000 61.28000 23 SER B CA 1
ATOM 7436 C C . SER B 1 401 ? -0.80200 15.34500 104.91600 1.000 60.52000 23 SER B C 1
ATOM 7437 O O . SER B 1 401 ? -1.44700 16.23500 105.48200 1.000 56.65000 23 SER B O 1
ATOM 7440 N N . GLY B 1 402 ? -0.59700 14.15100 105.47200 1.000 55.14000 24 GLY B N 1
ATOM 7441 C CA . GLY B 1 402 ? -1.25600 13.74400 106.68600 1.000 52.46000 24 GLY B CA 1
ATOM 7442 C C . GLY B 1 402 ? -2.55200 12.99200 106.47300 1.000 54.90000 24 GLY B C 1
ATOM 7443 O O . GLY B 1 402 ? -3.04200 12.34800 107.40700 1.000 49.17000 24 GLY B O 1
ATOM 7444 N N . HIS B 1 403 ? -3.11900 13.05600 105.26800 1.000 51.69000 25 HIS B N 1
ATOM 7445 C CA . HIS B 1 403 ? -4.34600 12.32800 104.93500 1.000 52.69000 25 HIS B CA 1
ATOM 7446 C C . HIS B 1 403 ? -4.26700 11.78800 103.50900 1.000 52.97000 25 HIS B C 1
ATOM 7447 O O . HIS B 1 403 ? -5.09900 12.11100 102.65800 1.000 54.99000 25 HIS B O 1
ATOM 7454 N N . PRO B 1 404 ? -3.28300 10.93400 103.21900 1.000 59.26000 26 PRO B N 1
ATOM 7455 C CA . PRO B 1 404 ? -3.21900 10.32600 101.88700 1.000 59.16000 26 PRO B CA 1
ATOM 7456 C C . PRO B 1 404 ? -4.40900 9.41100 101.65400 1.000 57.51000 26 PRO B C 1
ATOM 7457 O O . PRO B 1 404 ? -4.99000 8.85600 102.59000 1.000 63.85000 26 PRO B O 1
ATOM 7461 N N . ILE B 1 405 ? -4.77300 9.26100 100.38000 1.000 56.80000 27 ILE B N 1
ATOM 7462 C CA . ILE B 1 405 ? -5.99500 8.54200 100.03900 1.000 59.64000 27 ILE B CA 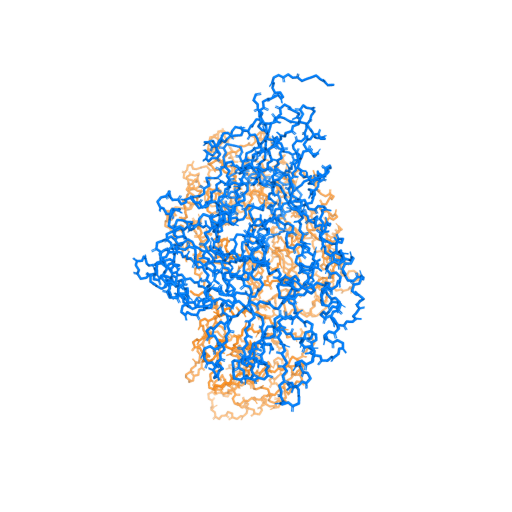1
ATOM 7463 C C . ILE B 1 405 ? -5.76900 7.03500 100.05000 1.000 61.85000 27 ILE B C 1
ATOM 7464 O O . ILE B 1 405 ? -6.60300 6.27700 100.55800 1.000 63.32000 27 ILE B O 1
ATOM 7469 N N . SER B 1 406 ? -4.64700 6.57800 99.50400 1.000 64.11000 28 SER B N 1
ATOM 7470 C CA . SER B 1 406 ? -4.44000 5.14800 99.33000 1.000 61.50000 28 SER B CA 1
ATOM 7471 C C . SER B 1 406 ? -4.15700 4.47800 100.67300 1.000 64.18000 28 SER B C 1
ATOM 7472 O O . SER B 1 406 ? -3.41700 5.02400 101.49700 1.000 62.79000 28 SER B O 1
ATOM 7475 N N . PRO B 1 407 ? -4.72900 3.29700 100.92100 1.000 66.56000 29 PRO B N 1
ATOM 7476 C CA . PRO B 1 407 ? -4.42800 2.59000 102.17600 1.000 61.94000 29 PRO B CA 1
ATOM 7477 C C . PRO B 1 407 ? -2.97100 2.18900 102.30400 1.000 53.93000 29 PRO B C 1
ATOM 7478 O O . PRO B 1 407 ? -2.47700 2.02800 103.42700 1.000 58.23000 29 PRO B O 1
ATOM 7482 N N . ALA B 1 408 ? -2.26400 2.01900 101.18700 1.000 50.77000 30 ALA B N 1
ATOM 7483 C CA . ALA B 1 408 ? -0.85200 1.64600 101.21200 1.000 53.09000 30 ALA B CA 1
ATOM 7484 C C . ALA B 1 408 ? -0.01900 2.89800 100.95300 1.000 53.86000 30 ALA B C 1
ATOM 7485 O O . ALA B 1 408 ? 0.51200 3.12100 99.86500 1.000 55.69000 30 ALA B O 1
ATOM 7487 N N . SER B 1 409 ? 0.08700 3.72900 101.98400 1.000 51.57000 31 SER B N 1
ATOM 7488 C CA . SER B 1 409 ? 0.92100 4.91900 101.94700 1.000 55.13000 31 SER B CA 1
ATOM 7489 C C . SER B 1 409 ? 1.77300 4.96700 103.20500 1.000 47.89000 31 SER B C 1
ATOM 7490 O O . SER B 1 409 ? 1.41100 4.40300 104.24200 1.000 52.09000 31 SER B O 1
ATOM 7493 N N . LEU B 1 410 ? 2.91600 5.64000 103.09700 1.000 44.68000 32 LEU B N 1
ATOM 7494 C CA . LEU B 1 410 ? 3.87100 5.68100 104.19500 1.000 45.16000 32 LEU B CA 1
ATOM 7495 C C . LEU B 1 410 ? 3.25700 6.33700 105.42500 1.000 49.75000 32 LEU B C 1
ATOM 7496 O O . LEU B 1 410 ? 2.50400 7.31000 105.32100 1.000 50.81000 32 LEU B O 1
ATOM 7501 N N . GLY B 1 411 ? 3.57900 5.79100 106.59700 1.000 50.77000 33 GLY B N 1
ATOM 7502 C CA . GLY B 1 411 ? 3.09700 6.31900 107.85300 1.000 46.28000 33 GLY B CA 1
ATOM 7503 C C . GLY B 1 411 ? 1.81100 5.70600 108.36300 1.000 42.73000 33 GLY B C 1
ATOM 7504 O O . GLY B 1 411 ? 1.45600 5.93600 109.52600 1.000 50.90000 33 GLY B O 1
ATOM 7505 N N . HIS B 1 412 ? 1.10200 4.93800 107.54100 1.000 45.75000 34 HIS B N 1
ATOM 7506 C CA . HIS B 1 412 ? -0.14400 4.32800 107.98400 1.000 52.06000 34 HIS B CA 1
ATOM 7507 C C . HIS B 1 412 ? 0.12200 3.25700 109.03500 1.000 48.96000 34 HIS B C 1
ATOM 7508 O O . HIS B 1 412 ? 1.10100 2.51000 108.95300 1.000 45.03000 34 HIS B O 1
ATOM 7515 N N . LEU B 1 413 ? -0.75800 3.18900 110.02800 1.000 44.67000 35 LEU B N 1
ATOM 7516 C CA . LEU B 1 413 ? -0.66000 2.22100 111.11100 1.000 47.18000 35 LEU B CA 1
ATOM 7517 C C . LEU B 1 413 ? -1.78000 1.20000 110.97600 1.000 49.95000 35 LEU B C 1
ATOM 7518 O O . LEU B 1 413 ? -2.95300 1.57000 110.85400 1.000 47.13000 35 LEU B O 1
ATOM 7523 N N . ILE B 1 414 ? -1.41500 -0.07800 110.99200 1.000 44.34000 36 ILE B N 1
ATOM 7524 C CA . ILE B 1 414 ? -2.37100 -1.16300 110.78900 1.000 50.81000 36 ILE B CA 1
ATOM 7525 C C . ILE B 1 414 ? -2.20500 -2.19600 111.89700 1.000 47.08000 36 ILE B C 1
ATOM 7526 O O . ILE B 1 414 ? -1.11100 -2.32000 112.46800 1.000 48.09000 36 ILE B O 1
ATOM 7531 N N . PRO B 1 415 ? -3.25500 -2.94800 112.24400 1.000 46.99000 37 PRO B N 1
ATOM 7532 C CA . PRO B 1 415 ? -3.06200 -4.05800 113.19100 1.000 51.68000 37 PRO B CA 1
ATOM 7533 C C . PRO B 1 415 ? -2.12300 -5.12300 112.65800 1.000 45.59000 37 PRO B C 1
ATOM 7534 O O . PRO B 1 415 ? -1.33600 -5.69200 113.42400 1.000 50.57000 37 PRO B O 1
ATOM 7538 N N . SER B 1 416 ? -2.18400 -5.40000 111.35900 1.000 48.34000 38 SER B N 1
ATOM 7539 C CA . SER B 1 416 ? -1.33700 -6.39500 110.71400 1.000 55.28000 38 SER B CA 1
ATOM 7540 C C . SER B 1 416 ? -1.48100 -6.22400 109.20800 1.000 49.90000 38 SER B C 1
ATOM 7541 O O . SER B 1 416 ? -2.36600 -5.51000 108.72800 1.000 50.23000 38 SER B O 1
ATOM 7544 N N . LEU B 1 417 ? -0.59600 -6.89600 108.46700 1.000 49.67000 39 LEU B N 1
ATOM 7545 C CA . LEU B 1 417 ? -0.65800 -6.83600 107.01000 1.000 54.35000 39 LEU B CA 1
ATOM 7546 C C . LEU B 1 417 ? -1.97400 -7.40100 106.49100 1.000 53.80000 39 LEU B C 1
ATOM 7547 O O . LEU B 1 417 ? -2.54500 -6.88200 105.52400 1.000 58.26000 39 LEU B O 1
ATOM 7552 N N . ALA B 1 418 ? -2.47700 -8.46000 107.12600 1.000 56.15000 40 ALA B N 1
ATOM 7553 C CA . ALA B 1 418 ? -3.76700 -9.02000 106.74800 1.000 53.05000 40 ALA B CA 1
ATOM 7554 C C . ALA B 1 418 ? -4.92400 -8.07400 107.03700 1.000 56.85000 40 ALA B C 1
ATOM 7555 O O . ALA B 1 418 ? -6.02800 -8.30300 106.53400 1.000 64.56000 40 ALA B O 1
ATOM 7557 N N . HIS B 1 419 ? -4.70000 -7.02500 107.82600 1.000 62.96000 41 HIS B N 1
ATOM 7558 C CA . HIS B 1 419 ? -5.75800 -6.07500 108.13700 1.000 58.85000 41 HIS B CA 1
ATOM 7559 C C . HIS B 1 419 ? -5.38900 -4.67400 107.67300 1.000 57.94000 41 HIS B C 1
ATOM 7560 O O . HIS B 1 419 ? -5.51000 -3.70900 108.43400 1.000 65.01000 41 HIS B O 1
ATOM 7567 N N . LEU B 1 420 ? -4.93900 -4.55200 106.42200 1.000 59.61000 42 LEU B N 1
ATOM 7568 C CA . LEU B 1 420 ? -4.71300 -3.23200 105.84500 1.000 61.68000 42 LEU B CA 1
ATOM 7569 C C . LEU B 1 420 ? -6.01400 -2.45400 105.70500 1.000 63.63000 42 LEU B C 1
ATOM 7570 O O . LEU B 1 420 ? -5.98200 -1.23600 105.49700 1.000 64.10000 42 LEU B O 1
ATOM 7575 N N . ASP B 1 421 ? -7.15500 -3.13700 105.82200 1.000 59.05000 43 ASP B N 1
ATOM 7576 C CA . ASP B 1 421 ? -8.44800 -2.46200 105.80900 1.000 61.50000 43 ASP B CA 1
ATOM 7577 C C . ASP B 1 421 ? -8.60600 -1.52000 106.99600 1.000 59.65000 43 ASP B C 1
ATOM 7578 O O . ASP B 1 421 ? -9.32300 -0.51600 106.90200 1.000 67.21000 43 ASP B O 1
ATOM 7583 N N . GLN B 1 422 ? -7.94700 -1.81900 108.11500 1.000 57.43000 44 GLN B N 1
ATOM 7584 C CA . GLN B 1 422 ? -8.07400 -1.03300 109.34200 1.000 64.19000 44 GLN B CA 1
ATOM 7585 C C . GLN B 1 422 ? -6.86200 -0.11500 109.45400 1.000 59.32000 44 GLN B C 1
ATOM 7586 O O . GLN B 1 422 ? -5.86100 -0.44900 110.08800 1.000 59.28000 44 GLN B O 1
ATOM 7592 N N . ILE B 1 423 ? -6.95300 1.05600 108.83100 1.000 53.67000 45 ILE B N 1
ATOM 7593 C CA . ILE B 1 423 ? -5.91300 2.07000 108.96600 1.000 57.96000 45 ILE B CA 1
ATOM 7594 C C . ILE B 1 423 ? -6.19800 2.85100 110.24500 1.000 59.32000 45 ILE B C 1
ATOM 7595 O O . ILE B 1 423 ? -7.15600 3.62500 110.31300 1.000 52.62000 45 ILE B O 1
ATOM 7600 N N . ILE B 1 424 ? -5.36400 2.64100 111.26500 1.000 52.91000 46 ILE B N 1
ATOM 7601 C CA . ILE B 1 424 ? -5.62700 3.21200 112.58300 1.000 48.63000 46 ILE B CA 1
ATOM 7602 C C . ILE B 1 424 ? -5.55500 4.73500 112.53500 1.000 48.17000 46 ILE B C 1
ATOM 7603 O O . ILE B 1 424 ? -6.44900 5.43000 113.03100 1.000 47.21000 46 ILE B O 1
ATOM 7608 N N . ASN B 1 425 ? -4.49500 5.27600 111.94100 1.000 44.90000 47 ASN B N 1
ATOM 7609 C CA . ASN B 1 425 ? -4.30600 6.72200 111.84100 1.000 46.06000 47 ASN B CA 1
ATOM 7610 C C . ASN B 1 425 ? -4.78000 7.26500 110.50000 1.000 50.66000 47 ASN B C 1
ATOM 7611 O O . ASN B 1 425 ? -4.12800 8.12700 109.90500 1.000 54.54000 47 ASN B O 1
ATOM 7616 N N . ALA B 1 426 ? -5.91800 6.77800 110.00700 1.000 53.72000 48 ALA B N 1
ATOM 7617 C CA . ALA B 1 426 ? -6.41600 7.19800 108.70300 1.000 53.07000 48 ALA B CA 1
ATOM 7618 C C . ALA B 1 426 ? -6.78200 8.67600 108.71900 1.000 60.78000 48 ALA B C 1
ATOM 7619 O O . ALA B 1 426 ? -7.50700 9.13900 109.60500 1.000 57.92000 48 ALA B O 1
ATOM 7621 N N . LYS B 1 427 ? -6.26800 9.41400 107.73400 1.000 55.47000 49 LYS B N 1
ATOM 7622 C CA . LYS B 1 427 ? -6.45500 10.85900 107.61500 1.000 55.09000 49 LYS B CA 1
ATOM 7623 C C . LYS B 1 427 ? -5.94800 11.60700 108.84300 1.000 58.46000 49 LYS B C 1
ATOM 7624 O O . LYS B 1 427 ? -6.32100 12.76300 109.07000 1.000 60.29000 49 LYS B O 1
ATOM 7630 N N . ALA B 1 428 ? -5.09500 10.96200 109.63800 1.000 57.81000 50 ALA B N 1
ATOM 7631 C CA . ALA B 1 428 ? -4.56500 11.56200 110.85400 1.000 56.71000 50 ALA B CA 1
ATOM 7632 C C . ALA B 1 428 ? -3.14000 11.08000 111.09300 1.000 56.37000 50 ALA B C 1
ATOM 7633 O O . ALA B 1 428 ? -2.75800 10.75300 112.22100 1.000 63.39000 50 ALA B O 1
ATOM 7635 N N . ILE B 1 429 ? -2.34200 11.01600 110.02700 1.000 51.85000 51 ILE B N 1
ATOM 7636 C CA . ILE B 1 429 ? -0.94100 10.64000 110.16500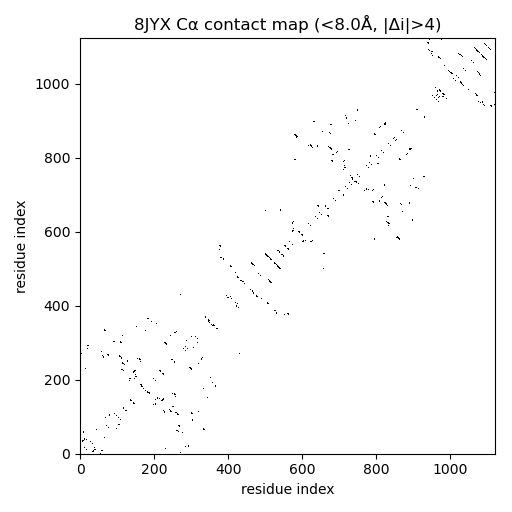 1.000 47.41000 51 ILE B CA 1
ATOM 7637 C C . ILE B 1 429 ? -0.19000 11.76600 110.85800 1.000 50.73000 51 ILE B C 1
ATOM 7638 O O . ILE B 1 429 ? -0.31300 12.93900 110.48000 1.000 54.40000 51 ILE B O 1
ATOM 7643 N N . GLU B 1 430 ? 0.57900 11.41800 111.88400 1.000 50.74000 52 GLU B N 1
ATOM 7644 C CA . GLU B 1 430 ? 1.39800 12.40600 112.56700 1.000 55.90000 52 GLU B CA 1
ATOM 7645 C C . GLU B 1 430 ? 2.32100 13.08500 111.56000 1.000 53.02000 52 GLU B C 1
ATOM 7646 O O . GLU B 1 430 ? 2.96200 12.39500 110.75400 1.000 56.09000 52 GLU B O 1
ATOM 7652 N N . PRO B 1 431 ? 2.39400 14.41500 111.54900 1.000 49.98000 53 PRO B N 1
ATOM 7653 C CA . PRO B 1 431 ? 3.23100 15.10200 110.55700 1.000 49.49000 53 PRO B CA 1
ATOM 7654 C C . PRO B 1 431 ? 4.68300 14.66200 110.65200 1.000 48.55000 53 PRO B C 1
ATOM 7655 O O . PRO B 1 431 ? 5.27500 14.63900 111.73400 1.000 53.37000 53 PRO B O 1
ATOM 7659 N N . PHE B 1 432 ? 5.24800 14.29800 109.50800 1.000 54.58000 54 PHE B N 1
ATOM 7660 C CA . PHE B 1 432 ? 6.64800 13.90800 109.46000 1.000 53.21000 54 PHE B CA 1
ATOM 7661 C C . PHE B 1 432 ? 7.52100 15.09600 109.85300 1.000 55.10000 54 PHE B C 1
ATOM 7662 O O . PHE B 1 432 ? 7.34500 16.19500 109.30700 1.000 58.33000 54 PHE B O 1
ATOM 7670 N N . PRO B 1 433 ? 8.45000 14.93100 110.79200 1.000 53.33000 55 PRO B N 1
ATOM 7671 C CA . PRO B 1 433 ? 9.38100 16.02100 111.09300 1.000 51.88000 55 PRO B CA 1
ATOM 7672 C C . PRO B 1 433 ? 10.22700 16.35800 109.87600 1.000 61.40000 55 PRO B C 1
ATOM 7673 O O . PRO B 1 433 ? 10.43600 15.52700 108.98800 1.000 56.31000 55 PRO B O 1
ATOM 7677 N N . ALA B 1 434 ? 10.70600 17.60400 109.83800 1.000 64.17000 56 ALA B N 1
ATOM 7678 C CA . ALA B 1 434 ? 11.47600 18.07800 108.69400 1.000 59.62000 56 ALA B CA 1
ATOM 7679 C C . ALA B 1 434 ? 12.74000 17.26200 108.46600 1.000 59.54000 56 ALA B C 1
ATOM 7680 O O . ALA B 1 434 ? 13.25300 17.23300 107.34200 1.000 66.20000 56 ALA B O 1
ATOM 7682 N N . THR B 1 435 ? 13.24900 16.59500 109.50200 1.000 62.46000 57 THR B N 1
ATOM 7683 C CA . THR B 1 435 ? 14.45100 15.78500 109.36800 1.000 64.16000 57 THR B CA 1
ATOM 7684 C C . THR B 1 435 ? 14.17600 14.41600 108.75700 1.000 62.82000 57 THR B C 1
ATOM 7685 O O . THR B 1 435 ? 15.11500 13.75400 108.30400 1.000 73.05000 57 THR B O 1
ATOM 7689 N N . MET B 1 436 ? 12.91900 13.97800 108.74200 1.000 57.42000 58 MET B N 1
ATOM 7690 C CA . MET B 1 436 ? 12.55300 12.64200 108.27900 1.000 65.15000 58 MET B CA 1
ATOM 7691 C C . MET B 1 436 ? 12.13500 12.73000 106.81600 1.000 63.49000 58 MET B C 1
ATOM 7692 O O . MET B 1 436 ? 10.98800 13.05900 106.50100 1.000 63.24000 58 MET B O 1
ATOM 7697 N N . ASP B 1 437 ? 13.06500 12.42700 105.91600 1.000 60.60000 59 ASP B N 1
ATOM 7698 C CA . ASP B 1 437 ? 12.82300 12.54400 104.48500 1.000 66.39000 59 ASP B CA 1
ATOM 7699 C C . ASP B 1 437 ? 12.20800 11.26600 103.92900 1.000 64.62000 59 ASP B C 1
ATOM 7700 O O . ASP B 1 437 ? 12.39900 10.17300 104.47100 1.000 66.13000 59 ASP B O 1
ATOM 7705 N N . ILE B 1 438 ? 11.45600 11.41700 102.84400 1.000 64.81000 60 ILE B N 1
ATOM 7706 C CA . ILE B 1 438 ? 10.88800 10.29400 102.10900 1.000 61.65000 60 ILE B CA 1
ATOM 7707 C C . ILE B 1 438 ? 11.72900 10.09900 100.85600 1.000 55.68000 60 ILE B C 1
ATOM 7708 O O . ILE B 1 438 ? 11.75100 10.96100 99.97200 1.000 74.08000 60 ILE B O 1
ATOM 7713 N N . HIS B 1 439 ? 12.42400 8.97000 100.77700 1.000 57.89000 61 HIS B N 1
ATOM 7714 C CA . HIS B 1 439 ? 13.32100 8.70800 99.65800 1.000 64.61000 61 HIS B CA 1
ATOM 7715 C C . HIS B 1 439 ? 12.53600 8.10800 98.50000 1.000 65.47000 61 HIS B C 1
ATOM 7716 O O . HIS B 1 439 ? 11.73000 7.19400 98.69500 1.000 66.43000 61 HIS B O 1
ATOM 7723 N N . GLY B 1 440 ? 12.75700 8.63500 97.30100 1.000 72.56000 62 GLY B N 1
ATOM 7724 C CA . GLY B 1 440 ? 12.07600 8.15300 96.12400 1.000 65.86000 62 GLY B CA 1
ATOM 7725 C C . GLY B 1 440 ? 11.60400 9.28800 95.23700 1.000 64.04000 62 GLY B C 1
ATOM 7726 O O . GLY B 1 440 ? 11.70100 10.46300 95.60000 1.000 70.62000 62 GLY B O 1
ATOM 7727 N N . PRO B 1 441 ? 11.08800 8.96400 94.04100 1.000 70.36000 63 PRO B N 1
ATOM 7728 C CA . PRO B 1 441 ? 10.97300 7.63100 93.42700 1.000 68.52000 63 PRO B CA 1
ATOM 7729 C C . PRO B 1 441 ? 12.33600 7.05000 93.06800 1.000 66.65000 63 PRO B C 1
ATOM 7730 O O . PRO B 1 441 ? 13.16900 7.72400 92.46700 1.000 72.56000 63 PRO B O 1
ATOM 7734 N N . THR B 1 442 ? 12.59600 5.79900 93.43000 1.000 62.82000 64 THR B N 1
ATOM 7735 C CA . THR B 1 442 ? 13.86100 5.14000 93.12700 1.000 62.94000 64 THR B CA 1
ATOM 7736 C C . THR B 1 442 ? 13.57200 3.92000 92.26600 1.000 65.08000 64 THR B C 1
ATOM 7737 O O . THR B 1 442 ? 12.93100 2.96900 92.72500 1.000 63.34000 64 THR B O 1
ATOM 7741 N N . ILE B 1 443 ? 14.04000 3.95300 91.02000 1.000 68.83000 65 ILE B N 1
ATOM 7742 C CA . ILE B 1 443 ? 13.82900 2.84400 90.09600 1.000 72.48000 65 ILE B CA 1
ATOM 7743 C C . ILE B 1 443 ? 14.69300 1.67200 90.53400 1.000 69.76000 65 ILE B C 1
ATOM 7744 O O . ILE B 1 443 ? 15.92600 1.75700 90.52400 1.000 69.30000 65 ILE B O 1
ATOM 7749 N N . ILE B 1 444 ? 14.05400 0.57100 90.93200 1.000 60.60000 66 ILE B N 1
ATOM 7750 C CA . ILE B 1 444 ? 14.79200 -0.60500 91.37900 1.000 76.93000 66 ILE B CA 1
ATOM 7751 C C . ILE B 1 444 ? 14.87100 -1.62900 90.25400 1.000 74.89000 66 ILE B C 1
ATOM 7752 O O . ILE B 1 444 ? 15.80600 -2.43600 90.20700 1.000 79.81000 66 ILE B O 1
ATOM 7757 N N . GLU B 1 445 ? 13.90300 -1.60100 89.33800 1.000 71.12000 67 GLU B N 1
ATOM 7758 C CA . GLU B 1 445 ? 13.88500 -2.53000 88.21700 1.000 80.26000 67 GLU B CA 1
ATOM 7759 C C . GLU B 1 445 ? 13.27800 -1.85600 86.99600 1.000 80.18000 67 GLU B C 1
ATOM 7760 O O . GLU B 1 445 ? 12.26100 -1.16400 87.09800 1.000 68.44000 67 GLU B O 1
ATOM 7766 N N . ASP B 1 446 ? 13.91700 -2.06100 85.84600 1.000 88.10000 68 ASP B N 1
ATOM 7767 C CA . ASP B 1 446 ? 13.38800 -1.65800 84.54900 1.000 85.69000 68 ASP B CA 1
ATOM 7768 C C . ASP B 1 446 ? 12.97900 -2.91900 83.79900 1.000 85.87000 68 ASP B C 1
ATOM 7769 O O . ASP B 1 446 ? 13.82700 -3.76800 83.50100 1.000 86.43000 68 ASP B O 1
ATOM 7774 N N . PHE B 1 447 ? 11.68800 -3.04100 83.49900 1.000 89.01000 69 PHE B N 1
ATOM 7775 C CA . PHE B 1 447 ? 11.14400 -4.26000 82.90800 1.000 91.29000 69 PHE B CA 1
ATOM 7776 C C . PHE B 1 447 ? 11.36700 -4.24100 81.40100 1.000 94.79000 69 PHE B C 1
ATOM 7777 O O . PHE B 1 447 ? 10.73800 -3.46300 80.67900 1.000 87.79000 69 PHE B O 1
ATOM 7785 N N . LYS B 1 448 ? 12.26300 -5.10600 80.92700 1.000 95.22000 70 LYS B N 1
ATOM 7786 C CA . LYS B 1 448 ? 12.51800 -5.28000 79.49800 1.000 97.51000 70 LYS B CA 1
ATOM 7787 C C . LYS B 1 448 ? 11.83400 -6.57200 79.05600 1.000 91.02000 70 LYS B C 1
ATOM 7788 O O . LYS B 1 448 ? 12.46700 -7.60100 78.82700 1.000 94.93000 70 LYS B O 1
ATOM 7794 N N . TRP B 1 449 ? 10.51000 -6.50700 78.93700 1.000 90.20000 71 TRP B N 1
ATOM 7795 C CA . TRP B 1 449 ? 9.72500 -7.67200 78.55200 1.000 89.70000 71 TRP B CA 1
ATOM 7796 C C . TRP B 1 449 ? 10.03200 -8.09000 77.11800 1.000 97.20000 71 TRP B C 1
ATOM 7797 O O . TRP B 1 449 ? 10.46400 -9.21500 76.87100 1.000 98.94000 71 TRP B O 1
ATOM 7808 N N . ASN B 1 478 ? 17.98500 -16.81800 87.81500 1.000 102.91000 100 ASN B N 1
ATOM 7809 C CA . ASN B 1 478 ? 17.12900 -15.68000 87.50200 1.000 108.56000 100 ASN B CA 1
ATOM 7810 C C . ASN B 1 478 ? 17.26000 -14.60400 88.57400 1.000 109.86000 100 ASN B C 1
ATOM 7811 O O . ASN B 1 478 ? 16.59100 -14.65900 89.60800 1.000 109.75000 100 ASN B O 1
ATOM 7816 N N . VAL B 1 479 ? 18.12900 -13.62800 88.32500 1.000 108.91000 101 VAL B N 1
ATOM 7817 C CA . VAL B 1 479 ? 18.37000 -12.52900 89.25300 1.000 107.61000 101 VAL B CA 1
ATOM 7818 C C . VAL B 1 479 ? 17.50100 -11.34600 88.85200 1.000 108.58000 101 VAL B C 1
ATOM 7819 O O . VAL B 1 479 ? 17.30500 -11.07400 87.66000 1.000 103.00000 101 VAL B O 1
ATOM 7823 N N . GLY B 1 480 ? 16.96500 -10.65100 89.84600 1.000 96.63000 102 GLY B N 1
ATOM 7824 C CA . GLY B 1 480 ? 16.06700 -9.53500 89.63100 1.000 81.47000 102 GLY B CA 1
ATOM 7825 C C . GLY B 1 480 ? 14.68400 -9.82700 90.17400 1.000 80.50000 102 GLY B C 1
ATOM 7826 O O . GLY B 1 480 ? 14.43300 -10.85500 90.80900 1.000 82.76000 102 GLY B O 1
ATOM 7827 N N . LEU B 1 481 ? 13.76700 -8.90000 89.90400 1.000 72.05000 103 LEU B N 1
ATOM 7828 C CA . LEU B 1 481 ? 12.40500 -8.97500 90.41300 1.000 66.52000 103 LEU B CA 1
ATOM 7829 C C . LEU B 1 481 ? 11.38500 -9.32300 89.34000 1.000 61.37000 103 LEU B C 1
ATOM 7830 O O . LEU B 1 481 ? 10.19300 -9.42900 89.65200 1.000 58.14000 103 LEU B O 1
ATOM 7835 N N . GLY B 1 482 ? 11.81400 -9.49900 88.08800 1.000 64.30000 104 GLY B N 1
ATOM 7836 C CA . GLY B 1 482 ? 10.86700 -9.80500 87.02900 1.000 60.92000 104 GLY B CA 1
ATOM 7837 C C . GLY B 1 482 ? 10.10800 -11.09400 87.27700 1.000 60.01000 104 GLY B C 1
ATOM 7838 O O . GLY B 1 482 ? 8.91800 -11.19500 86.96500 1.000 58.20000 104 GLY B O 1
ATOM 7839 N N . GLY B 1 483 ? 10.78300 -12.09300 87.84800 1.000 56.67000 105 GLY B N 1
ATOM 7840 C CA . GLY B 1 483 ? 10.11300 -13.35000 88.14100 1.000 57.39000 105 GLY B CA 1
ATOM 7841 C C . GLY B 1 483 ? 9.01200 -13.19400 89.17100 1.000 59.00000 105 GLY B C 1
ATOM 7842 O O . GLY B 1 483 ? 7.87800 -13.62900 88.95800 1.000 55.73000 105 GLY B O 1
ATOM 7843 N N . ALA B 1 484 ? 9.33000 -12.55800 90.30200 1.000 58.54000 106 ALA B N 1
ATOM 7844 C CA . ALA B 1 484 ? 8.33700 -12.38300 91.35600 1.000 52.70000 106 ALA B CA 1
ATOM 7845 C C . ALA B 1 484 ? 7.15800 -11.54500 90.87600 1.000 58.72000 106 ALA B C 1
ATOM 7846 O O . ALA B 1 484 ? 6.00400 -11.83600 91.21200 1.000 57.83000 106 ALA B O 1
ATOM 7848 N N . PHE B 1 485 ? 7.42700 -10.50500 90.08300 1.000 59.43000 107 PHE B N 1
ATOM 7849 C CA . PHE B 1 485 ? 6.34900 -9.64700 89.60000 1.000 56.27000 107 PHE B CA 1
ATOM 7850 C C . PHE B 1 485 ? 5.47300 -10.37500 88.58700 1.000 54.99000 107 PHE B C 1
ATOM 7851 O O . PHE B 1 485 ? 4.24200 -10.25900 88.62900 1.000 57.10000 107 PHE B O 1
ATOM 7859 N N . SER B 1 486 ? 6.08500 -11.13200 87.67200 1.000 55.65000 108 SER B N 1
ATOM 7860 C CA . SER B 1 486 ? 5.30400 -11.85100 86.66900 1.000 62.18000 108 SER B CA 1
ATOM 7861 C C . SER B 1 486 ? 4.47700 -12.96400 87.30200 1.000 59.56000 108 SER B C 1
ATOM 7862 O O . SER B 1 486 ? 3.34600 -13.22300 86.87200 1.000 62.19000 108 SER B O 1
ATOM 7865 N N . ARG B 1 487 ? 5.01900 -13.63400 88.32200 1.000 54.35000 109 ARG B N 1
ATOM 7866 C CA . ARG B 1 487 ? 4.25100 -14.65400 89.02700 1.000 64.03000 109 ARG B CA 1
ATOM 7867 C C . ARG B 1 487 ? 3.12500 -14.05600 89.85800 1.000 64.30000 109 ARG B C 1
ATOM 7868 O O . ARG B 1 487 ? 2.17100 -14.76800 90.19000 1.000 62.21000 109 ARG B O 1
ATOM 7876 N N . SER B 1 488 ? 3.21000 -12.76900 90.19500 1.000 63.36000 110 SER B N 1
ATOM 7877 C CA . SER B 1 488 ? 2.23000 -12.10300 91.04500 1.000 61.40000 110 SER B CA 1
ATOM 7878 C C . SER B 1 488 ? 1.18700 -11.31800 90.26100 1.000 68.17000 110 SER B C 1
ATOM 7879 O O . SER B 1 488 ? 0.01100 -11.31400 90.63900 1.000 67.79000 110 SER B O 1
ATOM 7882 N N . VAL B 1 489 ? 1.58600 -10.65000 89.18200 1.000 60.06000 111 VAL B N 1
ATOM 7883 C CA . VAL B 1 489 ? 0.69900 -9.79200 88.40300 1.000 65.86000 111 VAL B CA 1
ATOM 7884 C C . VAL B 1 489 ? 0.37600 -10.49100 87.09000 1.000 69.60000 111 VAL B C 1
ATOM 7885 O O . VAL B 1 489 ? 1.28300 -10.92900 86.37200 1.000 73.68000 111 VAL B O 1
ATOM 7889 N N . ALA B 1 490 ? -0.91800 -10.58800 86.77600 1.000 76.52000 112 ALA B N 1
ATOM 7890 C CA . ALA B 1 490 ? -1.33800 -11.26900 85.55500 1.000 83.70000 112 ALA B CA 1
ATOM 7891 C C . ALA B 1 490 ? -0.93500 -10.47800 84.31600 1.000 87.60000 112 ALA B C 1
ATOM 7892 O O . ALA B 1 490 ? -0.29300 -11.01500 83.40600 1.000 88.96000 112 ALA B O 1
ATOM 7894 N N . ASN B 1 491 ? -1.30800 -9.20300 84.26000 1.000 80.77000 113 ASN B N 1
ATOM 7895 C CA . ASN B 1 491 ? -0.90800 -8.31700 83.16700 1.000 79.45000 113 ASN B CA 1
ATOM 7896 C C . ASN B 1 491 ? 0.45100 -7.67900 83.44300 1.000 80.02000 113 ASN B C 1
ATOM 7897 O O . ASN B 1 491 ? 0.62500 -6.46300 83.36900 1.000 83.66000 113 ASN B O 1
ATOM 7902 N N . TYR B 1 492 ? 1.43300 -8.52600 83.75900 1.000 76.48000 114 TYR B N 1
ATOM 7903 C CA . TYR B 1 492 ? 2.74200 -8.04300 84.18800 1.000 82.42000 114 TYR B CA 1
ATOM 7904 C C . TYR B 1 492 ? 3.48200 -7.31300 83.07300 1.000 80.58000 114 TYR B C 1
ATOM 7905 O O . TYR B 1 492 ? 4.33000 -6.45900 83.35300 1.000 78.26000 114 TYR B O 1
ATOM 7914 N N . TRP B 1 493 ? 3.18200 -7.63200 81.81200 1.000 79.63000 115 TRP B N 1
ATOM 7915 C CA . TRP B 1 493 ? 3.89200 -7.00400 80.70200 1.000 81.84000 115 TRP B CA 1
ATOM 7916 C C . TRP B 1 493 ? 3.51700 -5.53500 80.54600 1.000 75.94000 115 TRP B C 1
ATOM 7917 O O . TRP B 1 493 ? 4.32900 -4.74000 80.05800 1.000 71.58000 115 TRP B O 1
ATOM 7928 N N . GLU B 1 494 ? 2.30400 -5.15500 80.95600 1.000 75.68000 116 GLU B N 1
ATOM 7929 C CA . GLU B 1 494 ? 1.84600 -3.78100 80.78100 1.000 82.67000 116 GLU B CA 1
ATOM 7930 C C . GLU B 1 494 ? 2.61000 -2.79100 81.65200 1.000 81.74000 116 GLU B C 1
ATOM 7931 O O . GLU B 1 494 ? 2.54800 -1.58400 81.39600 1.000 87.54000 116 GLU B O 1
ATOM 7937 N N . PHE B 1 495 ? 3.32400 -3.26900 82.66600 1.000 76.14000 117 PHE B N 1
ATOM 7938 C CA . PHE B 1 495 ? 4.09500 -2.42000 83.56000 1.000 77.44000 117 PHE B CA 1
ATOM 7939 C C . PHE B 1 495 ? 5.57700 -2.56100 83.24300 1.000 77.71000 117 PHE B C 1
ATOM 7940 O O . PHE B 1 495 ? 6.06800 -3.67000 83.00800 1.000 82.03000 117 PHE B O 1
ATOM 7948 N N . ASP B 1 496 ? 6.28800 -1.43300 83.23500 1.000 74.08000 118 ASP B N 1
ATOM 7949 C CA . ASP B 1 496 ? 7.67300 -1.40100 82.78300 1.000 81.81000 118 ASP B CA 1
ATOM 7950 C C . ASP B 1 496 ? 8.64300 -0.87800 83.83500 1.000 77.82000 118 ASP B C 1
ATOM 7951 O O . ASP B 1 496 ? 9.82300 -0.68000 83.52200 1.000 76.70000 118 ASP B O 1
ATOM 7956 N N . ARG B 1 497 ? 8.19600 -0.65700 85.06900 1.000 73.88000 119 ARG B N 1
ATOM 7957 C CA . ARG B 1 497 ? 9.06400 -0.00400 86.03700 1.000 75.60000 119 ARG B CA 1
ATOM 7958 C C . ARG B 1 497 ? 8.58800 -0.30100 87.45100 1.000 67.94000 119 ARG B C 1
ATOM 7959 O O . ARG B 1 497 ? 7.39000 -0.46600 87.69700 1.000 59.64000 119 ARG B O 1
ATOM 7967 N N . LEU B 1 498 ? 9.54700 -0.36500 88.37500 1.000 57.72000 120 LEU B N 1
ATOM 7968 C CA . LEU B 1 498 ? 9.27900 -0.49600 89.80200 1.000 62.21000 120 LEU B CA 1
ATOM 7969 C C . LEU B 1 498 ? 9.95900 0.65700 90.52600 1.000 60.52000 120 LEU B C 1
ATOM 7970 O O . LEU B 1 498 ? 11.17800 0.83000 90.41400 1.000 57.75000 120 LEU B O 1
ATOM 7975 N N . GLU B 1 499 ? 9.17800 1.43800 91.26700 1.000 57.18000 121 GLU B N 1
ATOM 7976 C CA . GLU B 1 499 ? 9.67800 2.60600 91.97700 1.000 66.53000 121 GLU B CA 1
ATOM 7977 C C . GLU B 1 499 ? 9.49700 2.42000 93.47700 1.000 57.44000 121 GLU B C 1
ATOM 7978 O O . GLU B 1 499 ? 8.45200 1.94500 93.93200 1.000 54.48000 121 GLU B O 1
ATOM 7984 N N . ARG B 1 500 ? 10.51400 2.81000 94.24000 1.000 54.01000 122 ARG B N 1
ATOM 7985 C CA . ARG B 1 500 ? 10.57800 2.55800 95.67300 1.000 55.19000 122 ARG B CA 1
ATOM 7986 C C . ARG B 1 500 ? 10.52400 3.87000 96.44400 1.000 59.05000 122 ARG B C 1
ATOM 7987 O O . ARG B 1 500 ? 11.27800 4.80300 96.14600 1.000 55.39000 122 ARG B O 1
ATOM 7995 N N . TYR B 1 501 ? 9.64100 3.93100 97.43900 1.000 57.72000 123 TYR B N 1
ATOM 7996 C CA . TYR B 1 501 ? 9.52800 5.07200 98.34100 1.000 55.40000 123 TYR B CA 1
ATOM 7997 C C . TYR B 1 501 ? 9.80200 4.59300 99.75900 1.000 52.43000 123 TYR B C 1
ATOM 7998 O O . TYR B 1 501 ? 9.10400 3.70800 100.26300 1.000 53.39000 123 TYR B O 1
ATOM 8007 N N . ILE B 1 502 ? 10.80700 5.18500 100.40300 1.000 57.72000 124 ILE B N 1
ATOM 8008 C CA . ILE B 1 502 ? 11.32300 4.70400 101.67900 1.000 60.35000 124 ILE B CA 1
ATOM 8009 C C . ILE B 1 502 ? 11.37300 5.84900 102.68100 1.000 57.43000 124 ILE B C 1
ATOM 8010 O O . ILE B 1 502 ? 11.79700 6.96100 102.34800 1.000 56.49000 124 ILE B O 1
ATOM 8015 N N . MET B 1 503 ? 10.93700 5.57200 103.91000 1.000 53.70000 125 MET B N 1
ATOM 8016 C CA . MET B 1 503 ? 11.12100 6.47800 105.03500 1.000 61.21000 125 MET B CA 1
ATOM 8017 C C . MET B 1 503 ? 11.57900 5.67600 106.24500 1.000 57.31000 125 MET B C 1
ATOM 8018 O O . MET B 1 503 ? 11.23300 4.50200 106.39800 1.000 53.08000 125 MET B O 1
ATOM 8023 N N . GLN B 1 504 ? 12.36400 6.32000 107.10300 1.000 56.41000 126 GLN B N 1
ATOM 8024 C CA . GLN B 1 504 ? 12.86900 5.69400 108.32500 1.000 54.89000 126 GLN B CA 1
ATOM 8025 C C . GLN B 1 504 ? 12.33900 6.45300 109.53200 1.000 59.26000 126 GLN B C 1
ATOM 8026 O O . GLN B 1 504 ? 12.89900 7.49800 109.90900 1.000 58.11000 126 GLN B O 1
ATOM 8032 N N . PRO B 1 505 ? 11.27000 5.97600 110.16900 1.000 60.27000 127 PRO B N 1
ATOM 8033 C CA . PRO B 1 505 ? 10.69900 6.71500 111.30100 1.000 53.85000 127 PRO B CA 1
ATOM 8034 C C . PRO B 1 505 ? 11.63400 6.72000 112.50000 1.000 55.46000 127 PRO B C 1
ATOM 8035 O O . PRO B 1 505 ? 12.30300 5.72700 112.79800 1.000 56.49000 127 PRO B O 1
ATOM 8039 N N . THR B 1 506 ? 11.67400 7.85600 113.18600 1.000 54.44000 128 THR B N 1
ATOM 8040 C CA . THR B 1 506 ? 12.50200 8.03000 114.36800 1.000 45.65000 128 THR B CA 1
ATOM 8041 C C . THR B 1 506 ? 11.72500 7.65000 115.62300 1.000 46.41000 128 THR B C 1
ATOM 8042 O O . THR B 1 506 ? 10.49700 7.53300 115.61300 1.000 49.64000 128 THR B O 1
ATOM 8046 N N . ARG B 1 507 ? 12.46400 7.46100 116.71900 1.000 40.05000 129 ARG B N 1
ATOM 8047 C CA . ARG B 1 507 ? 11.82700 7.09500 117.98000 1.000 43.57000 129 ARG B CA 1
ATOM 8048 C C . ARG B 1 507 ? 10.90500 8.20100 118.47900 1.000 51.20000 129 ARG B C 1
ATOM 8049 O O . ARG B 1 507 ? 9.80800 7.92600 118.97900 1.000 51.63000 129 ARG B O 1
ATOM 8057 N N . SER B 1 508 ? 11.32900 9.46200 118.34700 1.000 42.05000 130 SER B N 1
ATOM 8058 C CA . SER B 1 508 ? 10.48800 10.56600 118.80000 1.000 47.20000 130 SER B CA 1
ATOM 8059 C C . SER B 1 508 ? 9.25500 10.73400 117.92000 1.000 49.13000 130 SER B C 1
ATOM 8060 O O . SER B 1 508 ? 8.21000 11.18300 118.40500 1.000 55.30000 130 SER B O 1
ATOM 8063 N N . TYR B 1 509 ? 9.35100 10.38800 116.63400 1.000 46.77000 131 TYR B N 1
ATOM 8064 C CA . TYR B 1 509 ? 8.16700 10.42600 115.78200 1.000 44.55000 131 TYR B CA 1
ATOM 8065 C C . TYR B 1 509 ? 7.19000 9.31800 116.15100 1.000 51.45000 131 TYR B C 1
ATOM 8066 O O . TYR B 1 509 ? 5.97800 9.55200 116.22800 1.000 51.36000 131 TYR B O 1
ATOM 8075 N N . VAL B 1 510 ? 7.69600 8.10300 116.37900 1.000 47.43000 132 VAL B N 1
ATOM 8076 C CA . VAL B 1 510 ? 6.82300 7.00300 116.77700 1.000 48.99000 132 VAL B CA 1
ATOM 8077 C C . VAL B 1 510 ? 6.18800 7.29300 118.13000 1.000 50.24000 132 VAL B C 1
ATOM 8078 O O . VAL B 1 510 ? 5.01100 6.98800 118.35700 1.000 49.05000 132 VAL B O 1
ATOM 8082 N N . GLN B 1 511 ? 6.95100 7.89800 119.04400 1.000 51.28000 133 GLN B N 1
ATOM 8083 C CA . GLN B 1 511 ? 6.39700 8.26600 120.34400 1.000 50.79000 133 GLN B CA 1
ATOM 8084 C C . GLN B 1 511 ? 5.20300 9.20100 120.18900 1.000 52.97000 133 GLN B C 1
ATOM 8085 O O . GLN B 1 511 ? 4.20800 9.07600 120.91200 1.000 53.40000 133 GLN B O 1
ATOM 8091 N N . LYS B 1 512 ? 5.27800 10.14100 119.24200 1.000 52.80000 134 LYS B N 1
ATOM 8092 C CA . LYS B 1 512 ? 4.14400 11.02200 118.99000 1.000 52.22000 134 LYS B CA 1
ATOM 8093 C C . LYS B 1 512 ? 2.99600 10.27900 118.31700 1.000 51.69000 134 LYS B C 1
ATOM 8094 O O . LYS B 1 512 ? 1.82600 10.59700 118.56400 1.000 52.39000 134 LYS B O 1
ATOM 8100 N N . CYS B 1 513 ? 3.30300 9.29600 117.46800 1.000 48.43000 135 CYS B N 1
ATOM 8101 C CA . CYS B 1 513 ? 2.24700 8.49900 116.85000 1.000 48.83000 135 CYS B CA 1
ATOM 8102 C C . CYS B 1 513 ? 1.49500 7.68700 117.89600 1.000 48.61000 135 CYS B C 1
ATOM 8103 O O . CYS B 1 513 ? 0.25900 7.63800 117.89200 1.000 46.13000 135 CYS B O 1
ATOM 8106 N N . ILE B 1 514 ? 2.23100 7.04900 118.81000 1.000 50.69000 136 ILE B N 1
ATOM 8107 C CA . ILE B 1 514 ? 1.61700 6.18100 119.81100 1.000 53.59000 136 ILE B CA 1
ATOM 8108 C C . ILE B 1 514 ? 0.71200 6.97400 120.74500 1.000 57.50000 136 ILE B C 1
ATOM 8109 O O . ILE B 1 514 ? -0.32600 6.47000 121.19200 1.000 54.95000 136 ILE B O 1
ATOM 8114 N N . GLU B 1 515 ? 1.07200 8.22100 121.04100 1.000 56.67000 137 GLU B N 1
ATOM 8115 C CA . GLU B 1 515 ? 0.31000 9.03600 121.97800 1.000 55.84000 137 GLU B CA 1
ATOM 8116 C C . GLU B 1 515 ? -0.90000 9.71200 121.34700 1.000 57.54000 137 GLU B C 1
ATOM 8117 O O . GLU B 1 515 ? -1.61000 10.44400 122.04500 1.000 60.40000 137 GLU B O 1
ATOM 8123 N N . ARG B 1 516 ? -1.15800 9.49100 120.06100 1.000 56.48000 138 ARG B N 1
ATOM 8124 C CA . ARG B 1 516 ? -2.30800 10.10800 119.42100 1.000 52.23000 138 ARG B CA 1
ATOM 8125 C C . ARG B 1 516 ? -3.59300 9.38400 119.81900 1.000 56.17000 138 ARG B C 1
ATOM 8126 O O . ARG B 1 516 ? -3.58200 8.21000 120.19800 1.000 53.08000 138 ARG B O 1
ATOM 8134 N N . ASP B 1 517 ? -4.71200 10.10900 119.72400 1.000 55.94000 139 ASP B N 1
ATOM 8135 C CA . ASP B 1 517 ? -5.99200 9.56200 120.17100 1.000 53.89000 139 ASP B CA 1
ATOM 8136 C C . ASP B 1 517 ? -6.37000 8.30800 119.39400 1.000 59.34000 139 ASP B C 1
ATOM 8137 O O . ASP B 1 517 ? -6.92100 7.36000 119.96600 1.000 60.80000 139 ASP B O 1
ATOM 8142 N N . GLU B 1 518 ? -6.08400 8.28100 118.09000 1.000 55.10000 140 GLU B N 1
ATOM 8143 C CA . GLU B 1 518 ? -6.48700 7.14400 117.26700 1.000 54.32000 140 GLU B CA 1
ATOM 8144 C C . GLU B 1 518 ? -5.81400 5.85700 117.73200 1.000 52.93000 140 GLU B C 1
ATOM 8145 O O . GLU B 1 518 ? -6.46900 4.81800 117.87800 1.000 53.92000 140 GLU B O 1
ATOM 8151 N N . VAL B 1 519 ? -4.50300 5.90700 117.97300 1.000 50.89000 141 VAL B N 1
ATOM 8152 C CA . VAL B 1 519 ? -3.79400 4.71700 118.43400 1.000 51.51000 141 VAL B CA 1
ATOM 8153 C C . VAL B 1 519 ? -4.21900 4.35700 119.85100 1.000 50.68000 141 VAL B C 1
ATOM 8154 O O . VAL B 1 519 ? -4.36200 3.17600 120.19100 1.000 57.94000 141 VAL B O 1
ATOM 8158 N N . LYS B 1 520 ? -4.43300 5.36600 120.69800 1.000 57.87000 142 LYS B N 1
ATOM 8159 C CA . LYS B 1 520 ? -4.83700 5.10700 122.07500 1.000 51.45000 142 LYS B CA 1
ATOM 8160 C C . LYS B 1 520 ? -6.21600 4.45700 122.13200 1.000 57.73000 142 LYS B C 1
ATOM 8161 O O . LYS B 1 520 ? -6.45000 3.55900 122.95000 1.000 55.99000 142 LYS B O 1
ATOM 8167 N N . ARG B 1 521 ? -7.13600 4.88700 121.26400 1.000 54.77000 143 ARG B N 1
ATOM 8168 C CA . ARG B 1 521 ? -8.46100 4.27500 121.22800 1.000 53.43000 143 ARG B CA 1
ATOM 8169 C C . ARG B 1 521 ? -8.39900 2.85000 120.69700 1.000 56.18000 143 ARG B C 1
ATOM 8170 O O . ARG B 1 521 ? -9.15000 1.98000 121.15100 1.000 58.10000 143 ARG B O 1
ATOM 8178 N N . TRP B 1 522 ? -7.51700 2.59200 119.72900 1.000 46.04000 144 TRP B N 1
ATOM 8179 C CA . TRP B 1 522 ? -7.40600 1.24300 119.18500 1.000 58.02000 144 TRP B CA 1
ATOM 8180 C C . TRP B 1 522 ? -6.81500 0.28100 120.20800 1.000 56.53000 144 TRP B C 1
ATOM 8181 O O . TRP B 1 522 ? -7.25800 -0.86800 120.31600 1.000 61.41000 144 TRP B O 1
ATOM 8192 N N . ILE B 1 523 ? -5.81500 0.73300 120.96800 1.000 53.88000 145 ILE B N 1
ATOM 8193 C CA . ILE B 1 523 ? -5.21900 -0.11800 121.99300 1.000 54.22000 145 ILE B CA 1
ATOM 8194 C C . ILE B 1 523 ? -6.22500 -0.40100 123.10300 1.000 54.34000 145 ILE B C 1
ATOM 8195 O O . ILE B 1 523 ? -6.27900 -1.51300 123.64200 1.000 58.09000 145 ILE B O 1
ATOM 8200 N N . ALA B 1 524 ? -7.05200 0.58900 123.44300 1.000 51.05000 146 ALA B N 1
ATOM 8201 C CA . ALA B 1 524 ? -8.02000 0.44300 124.52300 1.000 59.08000 146 ALA B CA 1
ATOM 8202 C C . ALA B 1 524 ? -9.12500 -0.55700 124.20800 1.000 61.53000 146 ALA B C 1
ATOM 8203 O O . ALA B 1 524 ? -9.92900 -0.86100 125.09600 1.000 65.59000 146 ALA B O 1
ATOM 8205 N N . LYS B 1 525 ? -9.19400 -1.06800 122.98100 1.000 59.48000 147 LYS B N 1
ATOM 8206 C CA . LYS B 1 525 ? -10.20500 -2.05500 122.62800 1.000 62.84000 147 LYS B CA 1
ATOM 8207 C C . LYS B 1 525 ? -9.81200 -3.47300 123.01700 1.000 55.18000 147 LYS B C 1
ATOM 8208 O O . LYS B 1 525 ? -10.59000 -4.40200 122.77300 1.000 69.32000 147 LYS B O 1
ATOM 8214 N N . ASN B 1 526 ? -8.63900 -3.66200 123.61500 1.000 60.41000 148 ASN B N 1
ATOM 8215 C CA . ASN B 1 526 ? -8.22200 -4.98900 124.04300 1.000 63.31000 148 ASN B CA 1
ATOM 8216 C C . ASN B 1 526 ? -9.10900 -5.49200 125.17500 1.000 62.48000 148 ASN B C 1
ATOM 8217 O O . ASN B 1 526 ? -9.50400 -4.73300 126.06400 1.000 70.96000 148 ASN B O 1
ATOM 8222 N N . LYS B 1 527 ? -9.42200 -6.78600 125.13500 1.000 66.99000 149 LYS B N 1
ATOM 8223 C CA . LYS B 1 527 ? -10.25100 -7.41700 126.14900 1.000 69.07000 149 LYS B CA 1
ATOM 8224 C C . LYS B 1 527 ? -9.57900 -8.61100 126.81300 1.000 64.17000 149 LYS B C 1
ATOM 8225 O O . LYS B 1 527 ? -10.20200 -9.25700 127.66400 1.000 71.39000 149 LYS B O 1
ATOM 8231 N N . SER B 1 528 ? -8.33200 -8.91400 126.46400 1.000 65.03000 150 SER B N 1
ATOM 8232 C CA . SER B 1 528 ? -7.61200 -10.05600 127.01000 1.000 64.87000 150 SER B CA 1
ATOM 8233 C C . SER B 1 528 ? -6.70100 -9.60300 128.14400 1.000 63.11000 150 SER B C 1
ATOM 8234 O O . SER B 1 528 ? -5.98600 -8.60400 128.01200 1.000 61.96000 150 SER B O 1
ATOM 8237 N N . MET B 1 529 ? -6.73100 -10.34200 129.25600 1.000 60.37000 151 MET B N 1
ATOM 8238 C CA . MET B 1 529 ? -5.85000 -10.02800 130.37600 1.000 54.39000 151 MET B CA 1
ATOM 8239 C C . MET B 1 529 ? -4.39600 -10.34400 130.05500 1.000 60.05000 151 MET B C 1
ATOM 8240 O O . MET B 1 529 ? -3.49000 -9.75200 130.65300 1.000 55.00000 151 MET B O 1
ATOM 8245 N N . MET B 1 530 ? -4.15300 -11.27400 129.12900 1.000 61.23000 152 MET B N 1
ATOM 8246 C CA . MET B 1 530 ? -2.78900 -11.57400 128.71100 1.000 55.43000 152 MET B CA 1
ATOM 8247 C C . MET B 1 530 ? -2.15300 -10.42600 127.93800 1.000 53.61000 152 MET B C 1
ATOM 8248 O O . MET B 1 530 ? -0.92200 -10.36400 127.84500 1.000 61.57000 152 MET B O 1
ATOM 8253 N N . MET B 1 531 ? -2.95800 -9.51600 127.39200 1.000 54.13000 153 MET B N 1
ATOM 8254 C CA . MET B 1 531 ? -2.45700 -8.41900 126.57700 1.000 54.85000 153 MET B CA 1
ATOM 8255 C C . MET B 1 531 ? -2.44800 -7.08000 127.30100 1.000 59.82000 153 MET B C 1
ATOM 8256 O O . MET B 1 531 ? -2.02500 -6.08100 126.71100 1.000 56.16000 153 MET B O 1
ATOM 8261 N N . MET B 1 532 ? -2.90400 -7.02700 128.55200 1.000 57.70000 154 MET B N 1
ATOM 8262 C CA . MET B 1 532 ? -2.87000 -5.77300 129.29200 1.000 54.33000 154 MET B CA 1
ATOM 8263 C C . MET B 1 532 ? -1.43000 -5.32900 129.50100 1.000 57.99000 154 MET B C 1
ATOM 8264 O O . MET B 1 532 ? -0.57800 -6.11600 129.92400 1.000 46.24000 154 MET B O 1
ATOM 8269 N N . GLY B 1 533 ? -1.16000 -4.06100 129.19400 1.000 46.97000 155 GLY B N 1
ATOM 8270 C CA . GLY B 1 533 ? 0.19200 -3.55200 129.17900 1.000 40.74000 155 GLY B CA 1
ATOM 8271 C C . GLY B 1 533 ? 0.98300 -3.90300 127.94000 1.000 48.76000 155 GLY B C 1
ATOM 8272 O O . GLY B 1 533 ? 2.16200 -3.53700 127.85200 1.000 55.34000 155 GLY B O 1
ATOM 8273 N N . ARG B 1 534 ? 0.37500 -4.59800 126.98000 1.000 50.22000 156 ARG B N 1
ATOM 8274 C CA . ARG B 1 534 ? 1.04400 -5.01800 125.76000 1.000 55.74000 156 ARG B CA 1
ATOM 8275 C C . ARG B 1 534 ? 0.23700 -4.56500 124.55300 1.000 62.36000 156 ARG B C 1
ATOM 8276 O O . ARG B 1 534 ? -0.99500 -4.52300 124.59100 1.000 62.79000 156 ARG B O 1
ATOM 8284 N N . TRP B 1 535 ? 0.94500 -4.22500 123.48000 1.000 62.59000 157 TRP B N 1
ATOM 8285 C CA . TRP B 1 535 ? 0.29700 -3.91800 122.21200 1.000 58.85000 157 TRP B CA 1
ATOM 8286 C C . TRP B 1 535 ? 1.29600 -4.14500 121.08700 1.000 52.65000 157 TRP B C 1
ATOM 8287 O O . TRP B 1 535 ? 2.50100 -4.28200 121.31300 1.000 50.20000 157 TRP B O 1
ATOM 8298 N N . GLU B 1 536 ? 0.77000 -4.18400 119.86500 1.000 54.42000 158 GLU B N 1
ATOM 8299 C CA . GLU B 1 536 ? 1.57700 -4.44900 118.67900 1.000 54.65000 158 GLU B CA 1
ATOM 8300 C C . GLU B 1 536 ? 0.91900 -3.76600 117.49100 1.000 56.91000 158 GLU B C 1
ATOM 8301 O O . GLU B 1 536 ? -0.25700 -4.01400 117.21000 1.000 55.94000 158 GLU B O 1
ATOM 8307 N N . VAL B 1 537 ? 1.66800 -2.89800 116.80700 1.000 50.44000 159 VAL B N 1
ATOM 8308 C CA . VAL B 1 537 ? 1.18700 -2.21300 115.61600 1.000 49.94000 159 VAL B CA 1
ATOM 8309 C C . VAL B 1 537 ? 2.22800 -2.35400 114.51500 1.000 48.52000 159 VAL B C 1
ATOM 8310 O O . VAL B 1 537 ? 3.38900 -2.69100 114.75900 1.000 47.05000 159 VAL B O 1
ATOM 8314 N N . TYR B 1 538 ? 1.79300 -2.08400 113.28800 1.000 44.56000 160 TYR B N 1
ATOM 8315 C CA . TYR B 1 538 ? 2.66800 -2.08400 112.12700 1.000 48.33000 160 TYR B CA 1
ATOM 8316 C C . TYR B 1 538 ? 2.54200 -0.75100 111.40600 1.000 50.58000 160 TYR B C 1
ATOM 8317 O O . TYR B 1 538 ? 1.43500 -0.23800 111.21900 1.000 43.55000 160 TYR B O 1
ATOM 8326 N N . MET B 1 539 ? 3.68000 -0.19000 111.01400 1.000 39.38000 161 MET B N 1
ATOM 8327 C CA . MET B 1 539 ? 3.72200 1.04100 110.24000 1.000 46.20000 161 MET B CA 1
ATOM 8328 C C . MET B 1 539 ? 4.28900 0.74500 108.86000 1.000 45.58000 161 MET B C 1
ATOM 8329 O O . MET B 1 539 ? 5.32600 0.08400 108.74000 1.000 45.35000 161 MET B O 1
ATOM 8334 N N . ILE B 1 540 ? 3.60200 1.22500 107.82600 1.000 52.52000 162 ILE B N 1
ATOM 8335 C CA . ILE B 1 540 ? 4.11200 1.13000 106.46200 1.000 44.62000 162 ILE B CA 1
ATOM 8336 C C . ILE B 1 540 ? 5.30100 2.08000 106.34200 1.000 44.65000 162 ILE B C 1
ATOM 8337 O O . ILE B 1 540 ? 5.13300 3.30300 106.34000 1.000 56.22000 162 ILE B O 1
ATOM 8342 N N . THR B 1 541 ? 6.50700 1.52100 106.26300 1.000 48.68000 163 THR B N 1
ATOM 8343 C CA . THR B 1 541 ? 7.72300 2.30600 106.10200 1.000 51.26000 163 THR B CA 1
ATOM 8344 C C . THR B 1 541 ? 8.30600 2.20600 104.70200 1.000 52.05000 163 THR B C 1
ATOM 8345 O O . THR B 1 541 ? 9.38300 2.75700 104.45000 1.000 47.80000 163 THR B O 1
ATOM 8349 N N . GLY B 1 542 ? 7.63100 1.51600 103.79000 1.000 47.97000 164 GLY B N 1
ATOM 8350 C CA . GLY B 1 542 ? 8.11300 1.39300 102.43200 1.000 49.03000 164 GLY B CA 1
ATOM 8351 C C . GLY B 1 542 ? 7.02600 0.93700 101.48500 1.000 48.67000 164 GLY B C 1
ATOM 8352 O O . GLY B 1 542 ? 6.20500 0.08600 101.83800 1.000 52.27000 164 GLY B O 1
ATOM 8353 N N . ILE B 1 543 ? 6.99500 1.51100 100.28700 1.000 51.08000 165 ILE B N 1
ATOM 8354 C CA . ILE B 1 543 ? 6.09300 1.06900 99.23400 1.000 50.98000 165 ILE B CA 1
ATOM 8355 C C . ILE B 1 543 ? 6.89500 0.92000 97.95200 1.000 52.62000 165 ILE B C 1
ATOM 8356 O O . ILE B 1 543 ? 7.87800 1.63200 97.72300 1.000 56.34000 165 ILE B O 1
ATOM 8361 N N . ILE B 1 544 ? 6.47500 -0.02600 97.11900 1.000 56.48000 166 ILE B N 1
ATOM 8362 C CA . ILE B 1 544 ? 7.07800 -0.25100 95.81400 1.000 49.60000 166 ILE B CA 1
ATOM 8363 C C . ILE B 1 544 ? 5.96000 -0.21000 94.78500 1.000 55.08000 166 ILE B C 1
ATOM 8364 O O . ILE B 1 544 ? 5.06000 -1.05900 94.80300 1.000 54.65000 166 ILE B O 1
ATOM 8369 N N . VAL B 1 545 ? 6.01100 0.78100 93.90200 1.000 53.39000 167 VAL B N 1
ATOM 8370 C CA . VAL B 1 545 ? 4.92900 1.07900 92.97200 1.000 55.29000 167 VAL B CA 1
ATOM 8371 C C . VAL B 1 545 ? 5.26700 0.50400 91.60700 1.000 55.06000 167 VAL B C 1
ATOM 8372 O O . VAL B 1 545 ? 6.40400 0.62000 91.13100 1.000 51.53000 167 VAL B O 1
ATOM 8376 N N . ALA B 1 546 ? 4.27700 -0.11900 90.97400 1.000 56.63000 168 ALA B N 1
ATOM 8377 C CA . ALA B 1 546 ? 4.42400 -0.64900 89.62400 1.000 70.75000 168 ALA B CA 1
ATOM 8378 C C . ALA B 1 546 ? 3.98000 0.42500 88.63700 1.000 69.01000 168 ALA B C 1
ATOM 8379 O O . ALA B 1 546 ? 2.79000 0.74600 88.54800 1.000 62.77000 168 ALA B O 1
ATOM 8381 N N . ARG B 1 547 ? 4.93800 0.98400 87.90300 1.000 67.97000 169 ARG B N 1
ATOM 8382 C CA . ARG B 1 547 ? 4.67700 2.03900 86.93300 1.000 74.91000 169 ARG B CA 1
ATOM 8383 C C . ARG B 1 547 ? 4.52000 1.41600 85.55100 1.000 81.79000 169 ARG B C 1
ATOM 8384 O O . ARG B 1 547 ? 5.43800 0.75400 85.05600 1.000 83.17000 169 ARG B O 1
ATOM 8392 N N . GLY B 1 548 ? 3.35800 1.62500 84.93700 1.000 74.27000 170 GLY B N 1
ATOM 8393 C CA . GLY B 1 548 ? 3.08600 1.06300 83.62900 1.000 87.10000 170 GLY B CA 1
ATOM 8394 C C . GLY B 1 548 ? 2.56900 2.07400 82.62700 1.000 89.95000 170 GLY B C 1
ATOM 8395 O O . GLY B 1 548 ? 3.15000 3.15200 82.46400 1.000 88.15000 170 GLY B O 1
ATOM 8396 N N . GLY B 1 549 ? 1.47800 1.73500 81.94800 1.000 96.61000 171 GLY B N 1
ATOM 8397 C CA . GLY B 1 549 ? 0.89200 2.61600 80.95500 1.000 97.26000 171 GLY B CA 1
ATOM 8398 C C . GLY B 1 549 ? 1.03000 2.09400 79.53900 1.000 91.42000 171 GLY B C 1
ATOM 8399 O O . GLY B 1 549 ? 1.89300 1.26300 79.25700 1.000 95.16000 171 GLY B O 1
ATOM 8400 N N . SER B 1 593 ? -8.29700 -7.60700 87.38300 1.000 108.98000 215 SER B N 1
ATOM 8401 C CA . SER B 1 593 ? -7.22700 -7.11700 86.52100 1.000 112.80000 215 SER B CA 1
ATOM 8402 C C . SER B 1 593 ? -7.40200 -5.63100 86.21700 1.000 117.80000 215 SER B C 1
ATOM 8403 O O . SER B 1 593 ? -8.45300 -5.20600 85.73700 1.000 114.63000 215 SER B O 1
ATOM 8406 N N . GLN B 1 594 ? -6.36500 -4.84500 86.50300 1.000 118.48000 216 GLN B N 1
ATOM 8407 C CA . GLN B 1 594 ? -6.38300 -3.40700 86.28100 1.000 112.65000 216 GLN B CA 1
ATOM 8408 C C . GLN B 1 594 ? -5.14000 -2.98800 85.50800 1.000 108.92000 216 GLN B C 1
ATOM 8409 O O . GLN B 1 594 ? -4.06300 -3.57200 85.66600 1.000 105.43000 216 GLN B O 1
ATOM 8415 N N . THR B 1 595 ? -5.30100 -1.96500 84.66900 1.000 111.45000 217 THR B N 1
ATOM 8416 C CA . THR B 1 595 ? -4.23200 -1.45600 83.81800 1.000 106.74000 217 THR B CA 1
ATOM 8417 C C . THR B 1 595 ? -3.64800 -0.14400 84.33800 1.000 106.18000 217 THR B C 1
ATOM 8418 O O . THR B 1 595 ? -2.84200 0.48800 83.64600 1.000 105.95000 217 THR B O 1
ATOM 8422 N N . GLY B 1 596 ? -4.03100 0.27900 85.54200 1.000 105.44000 218 GLY B N 1
ATOM 8423 C CA . GLY B 1 596 ? -3.48300 1.47300 86.14500 1.000 93.47000 218 GLY B CA 1
ATOM 8424 C C . GLY B 1 596 ? -2.34100 1.15900 87.10100 1.000 89.00000 218 GLY B C 1
ATOM 8425 O O . GLY B 1 596 ? -2.12100 0.01800 87.50100 1.000 85.54000 218 GLY B O 1
ATOM 8426 N N . ASP B 1 597 ? -1.60200 2.20800 87.45700 1.000 75.71000 219 ASP B N 1
ATOM 8427 C CA . ASP B 1 597 ? -0.51400 2.05700 88.41200 1.000 79.16000 219 ASP B CA 1
ATOM 8428 C C . ASP B 1 597 ? -1.05400 1.61400 89.76700 1.000 76.57000 219 ASP B C 1
ATOM 8429 O O . ASP B 1 597 ? -2.20300 1.88800 90.12500 1.000 71.59000 219 ASP B O 1
ATOM 8434 N N . PHE B 1 598 ? -0.21000 0.91700 90.52200 1.000 73.61000 220 PHE B N 1
ATOM 8435 C CA . PHE B 1 598 ? -0.62900 0.37800 91.80600 1.000 69.33000 220 PHE B CA 1
ATOM 8436 C C . PHE B 1 598 ? 0.59900 0.06900 92.64600 1.000 69.04000 220 PHE B C 1
ATOM 8437 O O . PHE B 1 598 ? 1.69100 -0.15800 92.11700 1.000 62.87000 220 PHE B O 1
ATOM 8445 N N . VAL B 1 599 ? 0.40700 0.06800 93.96000 1.000 64.44000 221 VAL B N 1
ATOM 8446 C CA . VAL B 1 599 ? 1.45300 -0.35900 94.88300 1.000 65.98000 221 VAL B CA 1
ATOM 8447 C C . VAL B 1 599 ? 1.48600 -1.88300 94.89300 1.000 64.84000 221 VAL B C 1
ATOM 8448 O O . VAL B 1 599 ? 0.47000 -2.53900 95.14900 1.000 60.73000 221 VAL B O 1
ATOM 8452 N N . TRP B 1 600 ? 2.65100 -2.45000 94.59700 1.000 56.34000 222 TRP B N 1
ATOM 8453 C CA . TRP B 1 600 ? 2.79400 -3.89500 94.48500 1.000 60.70000 222 TRP B CA 1
ATOM 8454 C C . TRP B 1 600 ? 3.38500 -4.53400 95.73300 1.000 57.90000 222 TRP B C 1
ATOM 8455 O O . TRP B 1 600 ? 2.96900 -5.63200 96.11500 1.000 54.58000 222 TRP B O 1
ATOM 8466 N N . ALA B 1 601 ? 4.33800 -3.87100 96.38200 1.000 58.03000 223 ALA B N 1
ATOM 8467 C CA . ALA B 1 601 ? 4.97000 -4.38900 97.58400 1.000 57.24000 223 ALA B CA 1
ATOM 8468 C C . ALA B 1 601 ? 4.98100 -3.31500 98.66200 1.000 59.76000 223 ALA B C 1
ATOM 8469 O O . ALA B 1 601 ? 4.90300 -2.11600 98.38000 1.000 54.97000 223 ALA B O 1
ATOM 8471 N N . VAL B 1 602 ? 5.08700 -3.76500 99.91100 1.000 55.45000 224 VAL B N 1
ATOM 8472 C CA . VAL B 1 602 ? 5.07900 -2.87900 101.06500 1.000 53.49000 224 VAL B CA 1
ATOM 8473 C C . VAL B 1 602 ? 6.12900 -3.36100 102.05900 1.000 57.00000 224 VAL B C 1
ATOM 8474 O O . VAL B 1 602 ? 6.46700 -4.54800 102.10800 1.000 48.55000 224 VAL B O 1
ATOM 8478 N N . ARG B 1 603 ? 6.66400 -2.42300 102.83800 1.000 51.43000 225 ARG B N 1
ATOM 8479 C CA . ARG B 1 603 ? 7.62600 -2.71800 103.89300 1.000 49.23000 225 ARG B CA 1
ATOM 8480 C C . ARG B 1 603 ? 7.05400 -2.24500 105.22000 1.000 49.18000 225 ARG B C 1
ATOM 8481 O O . ARG B 1 603 ? 6.59200 -1.10400 105.33000 1.000 48.04000 225 ARG B O 1
ATOM 8489 N N . LEU B 1 604 ? 7.08800 -3.11600 106.22300 1.000 49.87000 226 LEU B N 1
ATOM 8490 C CA . LEU B 1 604 ? 6.45000 -2.85700 107.50400 1.000 48.48000 226 LEU B CA 1
ATOM 8491 C C . LEU B 1 604 ? 7.48200 -2.74600 108.61700 1.000 51.11000 226 LEU B C 1
ATOM 8492 O O . LEU B 1 604 ? 8.53500 -3.39000 108.58200 1.000 53.27000 226 LEU B O 1
ATOM 8497 N N . ALA B 1 605 ? 7.16400 -1.91600 109.60800 1.000 49.81000 227 ALA B N 1
ATOM 8498 C CA . ALA B 1 605 ? 7.90600 -1.84400 110.85900 1.000 52.98000 227 ALA B CA 1
ATOM 8499 C C . ALA B 1 605 ? 6.98200 -2.26800 111.99000 1.000 50.36000 227 ALA B C 1
ATOM 8500 O O . ALA B 1 605 ? 5.88800 -1.71500 112.14000 1.000 46.74000 227 ALA B O 1
ATOM 8502 N N . LYS B 1 606 ? 7.41700 -3.25000 112.77500 1.000 52.69000 228 LYS B N 1
ATOM 8503 C CA . LYS B 1 606 ? 6.61900 -3.77200 113.87900 1.000 48.46000 228 LYS B CA 1
ATOM 8504 C C . LYS B 1 606 ? 6.99000 -3.03600 115.16100 1.000 46.53000 228 LYS B C 1
ATOM 8505 O O . LYS B 1 606 ? 8.15200 -3.06000 115.58000 1.000 45.06000 228 LYS B O 1
ATOM 8511 N N . ILE B 1 607 ? 6.00600 -2.39200 115.78100 1.000 48.92000 229 ILE B N 1
ATOM 8512 C CA . ILE B 1 607 ? 6.20300 -1.61800 117.00300 1.000 50.19000 229 ILE B CA 1
ATOM 8513 C C . ILE B 1 607 ? 5.51400 -2.36200 118.13900 1.000 51.34000 229 ILE B C 1
ATOM 8514 O O . ILE B 1 607 ? 4.29700 -2.58400 118.09700 1.000 52.19000 229 ILE B O 1
ATOM 8519 N N . THR B 1 608 ? 6.28700 -2.73800 119.15500 1.000 47.62000 230 THR B N 1
ATOM 8520 C CA . THR B 1 608 ? 5.83600 -3.66800 120.18100 1.000 50.03000 230 THR B CA 1
ATOM 8521 C C . THR B 1 608 ? 6.15700 -3.13700 121.57100 1.000 54.29000 230 THR B C 1
ATOM 8522 O O . THR B 1 608 ? 7.23700 -2.58700 121.80200 1.000 51.93000 230 THR B O 1
ATOM 8526 N N . LYS B 1 609 ? 5.20700 -3.29900 122.49100 1.000 50.65000 231 LYS B N 1
ATOM 8527 C CA . LYS B 1 609 ? 5.43200 -3.08500 123.91500 1.000 52.62000 231 LYS B CA 1
ATOM 8528 C C . LYS B 1 609 ? 5.10200 -4.38200 124.64000 1.000 47.91000 231 LYS B C 1
ATOM 8529 O O . LYS B 1 609 ? 3.99400 -4.90900 124.49700 1.000 46.28000 231 LYS B O 1
ATOM 8535 N N . SER B 1 610 ? 6.06200 -4.89600 125.40700 1.000 53.84000 232 SER B N 1
ATOM 8536 C CA . SER B 1 610 ? 5.92800 -6.20000 126.04400 1.000 54.62000 232 SER B CA 1
ATOM 8537 C C . SER B 1 610 ? 5.36100 -6.13300 127.45600 1.000 56.57000 232 SER B C 1
ATOM 8538 O O . SER B 1 610 ? 4.97700 -7.17300 128.00000 1.000 67.42000 232 SER B O 1
ATOM 8541 N N . GLY B 1 611 ? 5.30500 -4.95300 128.06000 1.000 56.01000 233 GLY B N 1
ATOM 8542 C CA . GLY B 1 611 ? 4.80200 -4.83400 129.41600 1.000 50.46000 233 GLY B CA 1
ATOM 8543 C C . GLY B 1 611 ? 4.92700 -3.40500 129.89200 1.000 55.34000 233 GLY B C 1
ATOM 8544 O O . GLY B 1 611 ? 5.38900 -2.52000 129.16500 1.000 62.61000 233 GLY B O 1
ATOM 8545 N N . LEU B 1 612 ? 4.51000 -3.19300 131.14100 1.000 57.51000 234 LEU B N 1
ATOM 8546 C CA . LEU B 1 612 ? 4.51100 -1.84400 131.70200 1.000 67.49000 234 LEU B CA 1
ATOM 8547 C C . LEU B 1 612 ? 5.92700 -1.30900 131.86300 1.000 59.95000 234 LEU B C 1
ATOM 8548 O O . LEU B 1 612 ? 6.17800 -0.12100 131.63100 1.000 63.59000 234 LEU B O 1
ATOM 8553 N N . HIS B 1 613 ? 6.86300 -2.16600 132.25900 1.000 66.35000 235 HIS B N 1
ATOM 8554 C CA . HIS B 1 613 ? 8.21900 -1.74500 132.58300 1.000 72.11000 235 HIS B CA 1
ATOM 8555 C C . HIS B 1 613 ? 9.17200 -1.84000 131.40100 1.000 70.26000 235 HIS B C 1
ATOM 8556 O O . HIS B 1 613 ? 10.37400 -1.61100 131.57000 1.000 79.92000 235 HIS B O 1
ATOM 8563 N N . SER B 1 614 ? 8.67200 -2.17000 130.21500 1.000 62.88000 236 SER B N 1
ATOM 8564 C CA . SER B 1 614 ? 9.49800 -2.28100 129.01800 1.000 64.37000 236 SER B CA 1
ATOM 8565 C C . SER B 1 614 ? 9.03400 -1.23000 128.02000 1.000 62.80000 236 SER B C 1
ATOM 8566 O O . SER B 1 614 ? 7.91000 -1.30400 127.51100 1.000 64.70000 236 SER B O 1
ATOM 8569 N N . ASP B 1 615 ? 9.89100 -0.24700 127.75700 1.000 62.85000 237 ASP B N 1
ATOM 8570 C CA . ASP B 1 615 ? 9.59700 0.74400 126.73300 1.000 59.97000 237 ASP B CA 1
ATOM 8571 C C . ASP B 1 615 ? 9.42000 0.05300 125.38600 1.000 53.37000 237 ASP B C 1
ATOM 8572 O O . ASP B 1 615 ? 10.02300 -0.98900 125.11400 1.000 55.58000 237 ASP B O 1
ATOM 8577 N N . TRP B 1 616 ? 8.56700 0.63200 124.54500 1.000 56.53000 238 TRP B N 1
ATOM 8578 C CA . TRP B 1 616 ? 8.28400 0.02700 123.25200 1.000 51.98000 238 TRP B CA 1
ATOM 8579 C C . TRP B 1 616 ? 9.54700 -0.03300 122.40100 1.000 52.69000 238 TRP B C 1
ATOM 8580 O O . TRP B 1 616 ? 10.45700 0.78900 122.53600 1.000 63.72000 238 TRP B O 1
ATOM 8591 N N . LYS B 1 617 ? 9.59700 -1.02600 121.52000 1.000 54.37000 239 LYS B N 1
ATOM 8592 C CA . LYS B 1 617 ? 10.67600 -1.16500 120.55800 1.000 61.53000 239 LYS B CA 1
ATOM 8593 C C . LYS B 1 617 ? 10.07700 -1.41300 119.18200 1.000 56.57000 239 LYS B C 1
ATOM 8594 O O . LYS B 1 617 ? 8.93100 -1.85100 119.05100 1.000 53.84000 239 LYS B O 1
ATOM 8600 N N . MET B 1 618 ? 10.86000 -1.11400 118.14900 1.000 56.15000 240 MET B N 1
ATOM 8601 C CA . MET B 1 618 ? 10.40500 -1.30500 116.78200 1.000 50.84000 240 MET B CA 1
ATOM 8602 C C . MET B 1 618 ? 11.52400 -1.91600 115.95200 1.000 50.59000 240 MET B C 1
ATOM 8603 O O . MET B 1 618 ? 12.71000 -1.69400 116.21400 1.000 50.52000 240 MET B O 1
ATOM 8608 N N . GLU B 1 619 ? 11.13000 -2.69900 114.95000 1.000 46.24000 241 GLU B N 1
ATOM 8609 C CA . GLU B 1 619 ? 12.07800 -3.32500 114.04300 1.000 56.12000 241 GLU B CA 1
ATOM 8610 C C . GLU B 1 619 ? 11.38600 -3.59500 112.71600 1.000 55.73000 241 GLU B C 1
ATOM 8611 O O . GLU B 1 619 ? 10.16400 -3.76100 112.65800 1.000 51.88000 241 GLU B O 1
ATOM 8617 N N . THR B 1 620 ? 12.17900 -3.63200 111.64900 1.000 54.74000 242 THR B N 1
ATOM 8618 C CA . THR B 1 620 ? 11.64400 -3.96100 110.33500 1.000 55.22000 242 THR B CA 1
ATOM 8619 C C . THR B 1 620 ? 11.26800 -5.43700 110.28500 1.000 56.00000 242 THR B C 1
ATOM 8620 O O . THR B 1 620 ? 12.03800 -6.30000 110.71700 1.000 60.20000 242 THR B O 1
ATOM 8624 N N . VAL B 1 621 ? 10.07500 -5.72600 109.76900 1.000 50.59000 243 VAL B N 1
ATOM 8625 C CA . VAL B 1 621 ? 9.61600 -7.10600 109.66000 1.000 52.13000 243 VAL B CA 1
ATOM 8626 C C . VAL B 1 621 ? 10.36300 -7.78800 108.52100 1.000 51.70000 243 VAL B C 1
ATOM 8627 O O . VAL B 1 621 ? 10.28400 -7.36000 107.36400 1.000 51.26000 243 VAL B O 1
ATOM 8631 N N . PHE B 1 622 ? 11.09300 -8.85200 108.84500 1.000 53.59000 244 PHE B N 1
ATOM 8632 C CA . PHE B 1 622 ? 11.84700 -9.61700 107.86400 1.000 54.20000 244 PHE B CA 1
ATOM 8633 C C . PHE B 1 622 ? 11.30700 -11.03800 107.77200 1.000 55.03000 244 PHE B C 1
ATOM 8634 O O . PHE B 1 622 ? 10.81200 -11.59900 108.75500 1.000 54.79000 244 PHE B O 1
ATOM 8642 N N . GLY B 1 623 ? 11.40700 -11.61400 106.57700 1.000 55.81000 245 GLY B N 1
ATOM 8643 C CA . GLY B 1 623 ? 11.06300 -13.00600 106.36800 1.000 46.22000 245 GLY B CA 1
ATOM 8644 C C . GLY B 1 623 ? 9.57900 -13.28900 106.25900 1.000 56.58000 245 GLY B C 1
ATOM 8645 O O . GLY B 1 623 ? 9.10100 -13.72500 105.20700 1.000 59.75000 245 GLY B O 1
ATOM 8646 N N . LYS B 1 624 ? 8.83900 -13.05100 107.33800 1.000 62.72000 246 LYS B N 1
ATOM 8647 C CA . LYS B 1 624 ? 7.42300 -13.38700 107.37600 1.000 61.64000 246 LYS B CA 1
ATOM 8648 C C . LYS B 1 624 ? 6.72900 -12.50400 108.40100 1.000 57.25000 246 LYS B C 1
ATOM 8649 O O . LYS B 1 624 ? 7.36400 -11.94900 109.30200 1.000 52.04000 246 LYS B O 1
ATOM 8655 N N . THR B 1 625 ? 5.41300 -12.38900 108.25300 1.000 63.50000 247 THR B N 1
ATOM 8656 C CA . THR B 1 625 ? 4.56600 -11.73600 109.24000 1.000 79.29000 247 THR B CA 1
ATOM 8657 C C . THR B 1 625 ? 3.95800 -12.79400 110.15300 1.000 84.92000 247 THR B C 1
ATOM 8658 O O . THR B 1 625 ? 3.62400 -13.89500 109.70700 1.000 89.87000 247 THR B O 1
ATOM 8662 N N . SER B 1 626 ? 3.82100 -12.45600 111.43300 1.000 89.09000 248 SER B N 1
ATOM 8663 C CA . SER B 1 626 ? 3.37500 -13.40400 112.45500 1.000 105.38000 248 SER B CA 1
ATOM 8664 C C . SER B 1 626 ? 1.87300 -13.22700 112.66000 1.000 109.51000 248 SER B C 1
ATOM 8665 O O . SER B 1 626 ? 1.43100 -12.45300 113.51000 1.000 116.12000 248 SER B O 1
ATOM 8668 N N . SER B 1 627 ? 1.08600 -13.96400 111.88200 1.000 104.47000 249 SER B N 1
ATOM 8669 C CA . SER B 1 627 ? -0.37100 -13.90900 111.97000 1.000 108.30000 249 SER B CA 1
ATOM 8670 C C . SER B 1 627 ? -0.94500 -15.08400 111.18600 1.000 113.27000 249 SER B C 1
ATOM 8671 O O . SER B 1 627 ? -0.21000 -15.91600 110.64300 1.000 106.87000 249 SER B O 1
ATOM 8674 N N . PHE B 1 628 ? -2.27600 -15.14700 111.14000 1.000 118.88000 250 PHE B N 1
ATOM 8675 C CA . PHE B 1 628 ? -2.97000 -16.16000 110.35400 1.000 114.65000 250 PHE B CA 1
ATOM 8676 C C . PHE B 1 628 ? -2.63500 -15.99000 108.87800 1.000 112.38000 250 PHE B C 1
ATOM 8677 O O . PHE B 1 628 ? -2.89000 -14.93200 108.29500 1.000 110.85000 250 PHE B O 1
ATOM 8685 N N . ARG B 1 629 ? -2.07600 -17.04000 108.27800 1.000 111.96000 251 ARG B N 1
ATOM 8686 C CA . ARG B 1 629 ? -1.55700 -16.99800 106.91200 1.000 110.84000 251 ARG B CA 1
ATOM 8687 C C . ARG B 1 629 ? -0.64500 -15.78500 106.72900 1.000 105.37000 251 ARG B C 1
ATOM 8688 O O . ARG B 1 629 ? -0.86100 -14.91800 105.88000 1.000 103.01000 251 ARG B O 1
ATOM 8696 N N . GLY B 1 630 ? 0.38100 -15.73100 107.57400 1.000 96.66000 252 GLY B N 1
ATOM 8697 C CA . GLY B 1 630 ? 1.34900 -14.65800 107.51000 1.000 95.50000 252 GLY B CA 1
ATOM 8698 C C . GLY B 1 630 ? 2.08500 -14.63900 106.18900 1.000 81.58000 252 GLY B C 1
ATOM 8699 O O . GLY B 1 630 ? 2.84500 -15.56300 105.88400 1.000 89.56000 252 GLY B O 1
ATOM 8700 N N . GLN B 1 631 ? 1.85300 -13.60000 105.38900 1.000 87.81000 253 GLN B N 1
ATOM 8701 C CA . GLN B 1 631 ? 2.51200 -13.49600 104.09600 1.000 76.28000 253 GLN B CA 1
ATOM 8702 C C . GLN B 1 631 ? 4.02400 -13.49600 104.27100 1.000 71.82000 253 GLN B C 1
ATOM 8703 O O . GLN B 1 631 ? 4.56500 -12.83200 105.16000 1.000 80.33000 253 GLN B O 1
ATOM 8709 N N . LYS B 1 632 ? 4.70400 -14.25900 103.42600 1.000 65.90000 254 LYS B N 1
ATOM 8710 C CA . LYS B 1 632 ? 6.15500 -14.32300 103.45000 1.000 67.52000 254 LYS B CA 1
ATOM 8711 C C . LYS B 1 632 ? 6.73000 -13.20400 102.59200 1.000 54.40000 254 LYS B C 1
ATOM 8712 O O . LYS B 1 632 ? 6.10100 -12.74000 101.63800 1.000 60.32000 254 LYS B O 1
ATOM 8718 N N . ALA B 1 633 ? 7.93100 -12.76300 102.95000 1.000 46.48000 255 ALA B N 1
ATOM 8719 C CA . ALA B 1 633 ? 8.57600 -11.66600 102.24300 1.000 58.79000 255 ALA B CA 1
ATOM 8720 C C . ALA B 1 633 ? 9.20500 -12.18800 100.95600 1.000 60.45000 255 ALA B C 1
ATOM 8721 O O . ALA B 1 633 ? 10.10800 -13.03200 100.99600 1.000 60.95000 255 ALA B O 1
ATOM 8723 N N . ILE B 1 634 ? 8.72500 -11.68500 99.81600 1.000 56.63000 256 ILE B N 1
ATOM 8724 C CA . ILE B 1 634 ? 9.19600 -12.18100 98.52700 1.000 55.06000 256 ILE B CA 1
ATOM 8725 C C . ILE B 1 634 ? 10.60100 -11.67200 98.22800 1.000 58.26000 256 ILE B C 1
ATOM 8726 O O . ILE B 1 634 ? 11.38400 -12.35100 97.55200 1.000 66.68000 256 ILE B O 1
ATOM 8731 N N . PHE B 1 635 ? 10.94600 -10.48600 98.71900 1.000 59.12000 257 PHE B N 1
ATOM 8732 C CA . PHE B 1 635 ? 12.28200 -9.93200 98.52700 1.000 61.80000 257 PHE B CA 1
ATOM 8733 C C . PHE B 1 635 ? 12.55700 -8.82000 99.53600 1.000 57.04000 257 PHE B C 1
ATOM 8734 O O . PHE B 1 635 ? 13.70700 -8.44000 99.75700 1.000 61.55000 257 PHE B O 1
#

B-factor: mean 58.05, std 14.07, range [30.53, 164.03]